Protein AF-A0A8H5Z9X3-F1 (afdb_monomer_lite)

pLDDT: mean 95.93, std 5.24, range [32.66, 98.94]

InterPro domains:
  IPR001279 Metallo-beta-lactamase [PF00753] (761-923)
  IPR001279 Metallo-beta-lactamase [SM00849] (762-923)
  IPR006076 FAD dependent oxidoreductase [PF01266] (6-377)
  IPR006222 GCVT, N-terminal domain [PF01571] (438-727)
  IPR017782 Hydroxyacylglutathione hydrolase [MF_01374] (752-1001)
  IPR017782 Hydroxyacylglutathione hydrolase [TIGR03413] (762-1000)
  IPR027266 Aminomethyltransferase superfamily [G3DSA:3.30.1360.120] (432-711)
  IPR032282 Hydroxyacylglutathione hydrolase, C-terminal domain [PF16123] (924-1000)
  IPR032503 FAD dependent oxidoreductase, central domain [PF16350] (381-436)
  IPR035680 Hydroxyacylglutathione hydrolase, MBL domain [cd07723] (763-923)
  IPR036188 FAD/NAD(P)-binding domain superfamily [G3DSA:3.50.50.60] (7-397)
  IPR036188 FAD/NAD(P)-binding domain superfamily [SSF51905] (6-427)
  IPR036866 Ribonuclease Z/Hydroxyacylglutathione hydrolase-like [G3DSA:3.60.15.10] (757-1001)
  IPR036866 Ribonuclease Z/Hydroxyacylglutathione hydrolase-like [SSF56281] (758-1000)

Secondary structure (DSSP, 8-state):
-PPPPPEEEE--SHHHHHHHHHHHHTT---EEEE-SS-TT---SGGGT---EE----SSHHHHHHHHHHHHHHHH--BTTB-SEE---EEEEESSHHHHHHHHHHHHHHHHHT---EEE-HHHHHHH-TTS-TTT--EEEEETT-EEE-HHHHHHHHHHHHHHTT-EEESS--EEEEEEETTEEEEEEETTEEEE-SEEEE--GGGHHHHHHTTT-----EEEEEEEEEESPPTT-TT-GGGGS-GGGS--SPEEEEGGGTEEEEEETTEEEEEE--SPPEE--GGGG-SPPS---SSS-TTEEPP-HHHHHHHHHHHHHH-GGGGG--EEEEEEEEEEE-TTS--EEEE-SSSBTEEEEES--GGGHHHHHHHHHHHHHHSS-SS--GGGBGGGS-GGGGSHHHHHHHHHHHHHTTTS---TTPPPSSS--SB--TTHHHHHHTTEEEEEETTEEEEEEEGGGHHHHTT--GGGPPPP--TTTTTT--THHHHHHHHHHHS-EEEE-TTSEEEEEESTTHHHHHHHHBSS---SPSSBEEEEEEE-TTS-EEEEEEEEEEETTEEEEEES-HHHHHHHHHHHHHHHHH-GGG--EEEE-STT-EEEEEESTTHHHHHHTT--S--STTTS-TTBEEEEEETTEEEEEE---SSSSSEEEEEE-HHHHHHHHHHHHHHHGGGT-EE--HHHHHHHHHHTT---BTTTB-TT--HHHHT-GGG--TT--S--TTHHHHHHHTTS--SS---------S--SSSB--EEEE-TTT-EEEEE----HHHHHHHHHHHHHTS--EEEEEEESSS-HHHHTTHHHHHHH----EEE-TTSTT--B-PPTT-EEEETTEEEEEEE-TTSSTT-EEEEEEETTEEEEEEETSEETTEE---SS--HHHHHIIIIIIGGGS-TTPEEEESB--HHHHHHHHHHH---HHHHHHHHHHHH-S--TTTSBHHHHHHH-GGG-TT-HHHHHHHT--SHHHHHHHHHHHHTT-

Organism: Cochliobolus sativus (NCBI:txid45130)

Sequence (1001 aa):
MATSQRVVIIGAGIVGTNLADELVSRGWKDITVVEQGPLSMPGGSTSHAPGLVFQTNPSKTMTLLAKYTVEKLSALEKDGQNCFNQLGGLEVATTPERLEELKRKHGYAQSWGIEARLITPEECLEKYPLLNKDIVLGGLHIPSDGLALAARATQILIENTRNAGVKYLEHTLVTGIEQANGQVTGVTTNNGSIPADIVVSCAGFWGVEIGAMIGLKVPLLPLGHQYAKTTPVPGLENREVNRKINAMNAEYPILRHQDQDLYYREHGEQFGIGYYGHRPMPVKASELGVTPKHVDEKSMPSRLDFTPEDFEPAWQATKELLPALRQTEIVDGFNGIFSFTPDGGSVVGQAPNLDNFWVAEAVWVTHSAGVARAVAETLTEGRSTVDISECELTRFEEVQLSPEYVSETSQQNFVEIYDIIHPLAPKESPRNLRVSPFYARQKEQGAFFLEIGGWERPHWYEANAGLVQTLPDEWKPVDRDAWSSKFYSPIAAAEAWKTRNAVALYDMTTFHRFEVSGPGAVHLLQRLITSDVSAQPGSIVHTLLVNAHGGVLSDLFVSRIEEDLFQVGANTATDLAYLIREGRRQEKHTPGKWVQVRDITGSTCCLGLWGPRARDVIQTISSDDFSNKGLPYMGVKKTSIAGIPVTMFRKSFVGEYGWEIQTTPDFGLRLWDLLWQAGRPHGLIAAGRAAFNGLRIEKGIRASGSDMNSEHNPWEAGVTYAIQLDKKAEYVGKSALERLSKKAAPRRLKCLTVDDGEGTGNNYAYLVSDDKTKEAVIIDPANPSEVLPVLKEQTTTGGLKLTKIINTHHHDDHAGGNTEILEAFNVPVIGGRDCKKVSTTPGHNDTFNLGSINVKALHTPCHTQDSICFYFEDGNDRAVFTGDTLFIGGCGRFFEGTPEQMYKALNETLAALPDDTKVFPGHEYTKGNVKFAKTVLNNDAIKKLDTFSQENKETQGKFTIGDEKQHNVFMRVTDPELQKVTGKTAPVDVMGALRALKDKS

Radius of gyration: 35.78 Å; chains: 1; bounding box: 81×103×80 Å

Structure (mmCIF, N/CA/C/O backbone):
data_AF-A0A8H5Z9X3-F1
#
_entry.id   AF-A0A8H5Z9X3-F1
#
loop_
_atom_site.group_PDB
_atom_site.id
_atom_site.type_symbol
_atom_site.label_atom_id
_atom_site.label_alt_id
_atom_site.label_comp_id
_atom_site.label_asym_id
_atom_site.label_entity_id
_atom_site.label_seq_id
_atom_site.pdbx_PDB_ins_code
_atom_site.Cartn_x
_atom_site.Cartn_y
_atom_site.Cartn_z
_atom_site.occupancy
_atom_site.B_iso_or_equiv
_atom_site.auth_seq_id
_atom_site.auth_comp_id
_atom_site.auth_asym_id
_atom_site.auth_atom_id
_atom_site.pdbx_PDB_model_num
ATOM 1 N N . MET A 1 1 ? 33.233 15.283 15.443 1.00 32.66 1 MET A N 1
ATOM 2 C CA . MET A 1 1 ? 32.044 15.970 15.986 1.00 32.66 1 MET A CA 1
ATOM 3 C C . MET A 1 1 ? 31.398 16.697 14.824 1.00 32.66 1 MET A C 1
ATOM 5 O O . MET A 1 1 ? 32.105 17.457 14.175 1.00 32.66 1 MET A O 1
ATOM 9 N N . ALA A 1 2 ? 30.142 16.399 14.487 1.00 38.84 2 ALA A N 1
ATOM 10 C CA . ALA A 1 2 ? 29.437 17.163 13.461 1.00 38.84 2 ALA A CA 1
ATOM 11 C C . ALA A 1 2 ? 29.266 18.604 13.965 1.00 38.84 2 ALA A C 1
ATOM 13 O O . ALA A 1 2 ? 28.856 18.815 15.106 1.00 38.84 2 ALA A O 1
ATOM 14 N N . THR A 1 3 ? 29.644 19.588 13.154 1.00 51.59 3 THR A N 1
ATOM 15 C CA . THR A 1 3 ? 29.280 20.992 13.376 1.00 51.59 3 THR A CA 1
ATOM 16 C C . THR A 1 3 ? 27.757 21.079 13.465 1.00 51.59 3 THR A C 1
ATOM 18 O O . THR A 1 3 ? 27.086 20.617 12.544 1.00 51.59 3 THR A O 1
ATOM 21 N N . SER A 1 4 ? 27.217 21.610 14.569 1.00 65.56 4 SER A N 1
ATOM 22 C CA . SER A 1 4 ? 25.768 21.794 14.748 1.00 65.56 4 SER A CA 1
ATOM 23 C C . SER A 1 4 ? 25.219 22.615 13.579 1.00 65.56 4 SER A C 1
ATOM 25 O O . SER A 1 4 ? 25.654 23.748 13.391 1.00 65.56 4 SER A O 1
ATOM 27 N N . GLN A 1 5 ? 24.320 22.035 12.782 1.00 87.56 5 GLN A N 1
ATOM 28 C CA . GLN A 1 5 ? 23.638 22.743 11.696 1.00 87.56 5 GLN A CA 1
ATOM 29 C C . GLN A 1 5 ? 22.507 23.600 12.271 1.00 87.56 5 GLN A C 1
ATOM 31 O O . GLN A 1 5 ? 21.857 23.185 13.232 1.00 87.56 5 GLN A O 1
ATOM 36 N N . ARG A 1 6 ? 22.278 24.782 11.691 1.00 96.81 6 ARG A N 1
ATOM 37 C CA . ARG A 1 6 ? 21.157 25.665 12.044 1.00 96.81 6 ARG A CA 1
ATOM 38 C C . ARG A 1 6 ? 19.886 25.134 11.400 1.00 96.81 6 ARG A C 1
ATOM 40 O O . ARG A 1 6 ? 19.798 25.092 10.172 1.00 96.81 6 ARG A O 1
ATOM 47 N N . VAL A 1 7 ? 18.904 24.754 12.207 1.00 98.56 7 VAL A N 1
ATOM 48 C CA . VAL A 1 7 ? 17.618 24.237 11.727 1.00 98.56 7 VAL A CA 1
ATOM 49 C C . VAL A 1 7 ? 16.517 25.247 11.991 1.00 98.56 7 VAL A C 1
ATOM 51 O O . VAL A 1 7 ? 16.356 25.707 13.122 1.00 98.56 7 VAL A O 1
ATOM 54 N N . VAL A 1 8 ? 15.716 25.542 10.969 1.00 98.88 8 VAL A N 1
ATOM 55 C CA . VAL A 1 8 ? 14.435 26.234 11.141 1.00 98.88 8 VAL A CA 1
ATOM 56 C C . VAL A 1 8 ? 13.289 25.259 10.884 1.00 98.88 8 VAL A C 1
ATOM 58 O O . VAL A 1 8 ? 13.231 24.628 9.832 1.00 98.88 8 VAL A O 1
ATOM 61 N N . ILE A 1 9 ? 12.373 25.138 11.842 1.00 98.94 9 ILE A N 1
ATOM 62 C CA . ILE A 1 9 ? 11.128 24.374 11.706 1.00 98.94 9 ILE A CA 1
ATOM 63 C C . ILE A 1 9 ? 9.981 25.373 11.555 1.00 98.94 9 ILE A C 1
ATOM 65 O O . ILE A 1 9 ? 9.813 26.251 12.402 1.00 98.94 9 ILE A O 1
ATOM 69 N N . ILE A 1 10 ? 9.198 25.247 10.485 1.00 98.88 10 ILE A N 1
ATOM 70 C CA . ILE A 1 10 ? 8.050 26.118 10.210 1.00 98.88 10 ILE A CA 1
ATOM 71 C C . ILE A 1 10 ? 6.782 25.428 10.714 1.00 98.88 10 ILE A C 1
ATOM 73 O O . ILE A 1 10 ? 6.369 24.419 10.149 1.00 98.88 10 ILE A O 1
ATOM 77 N N . GLY A 1 11 ? 6.170 25.977 11.762 1.00 98.56 11 GLY A N 1
ATOM 78 C CA . GLY A 1 11 ? 4.960 25.467 12.407 1.00 98.56 11 GLY A CA 1
ATOM 79 C C . GLY A 1 11 ? 5.233 24.820 13.768 1.00 98.56 11 GLY A C 1
ATOM 80 O O . GLY A 1 11 ? 6.035 23.893 13.885 1.00 98.56 11 GLY A O 1
ATOM 81 N N . ALA A 1 12 ? 4.511 25.269 14.797 1.00 98.44 12 ALA A N 1
ATOM 82 C CA . ALA A 1 12 ? 4.548 24.735 16.162 1.00 98.44 12 ALA A CA 1
ATOM 83 C C . ALA A 1 12 ? 3.333 23.838 16.480 1.00 98.44 12 ALA A C 1
ATOM 85 O O . ALA A 1 12 ? 2.914 23.712 17.631 1.00 98.44 12 ALA A O 1
ATOM 86 N N . GLY A 1 13 ? 2.759 23.198 15.456 1.00 98.38 13 GLY A N 1
ATOM 87 C CA . GLY A 1 13 ? 1.800 22.105 15.630 1.00 98.38 13 GLY A CA 1
ATOM 88 C C . GLY A 1 13 ? 2.463 20.831 16.168 1.00 98.38 13 GLY A C 1
ATOM 89 O O . GLY A 1 13 ? 3.679 20.771 16.359 1.00 98.38 13 GLY A O 1
ATOM 90 N N . ILE A 1 14 ? 1.669 19.773 16.363 1.00 98.69 14 ILE A N 1
ATOM 91 C CA . ILE A 1 14 ? 2.146 18.528 16.991 1.00 98.69 14 ILE A CA 1
ATOM 92 C C . ILE A 1 14 ? 3.348 17.895 16.269 1.00 98.69 14 ILE A C 1
ATOM 94 O O . ILE A 1 14 ? 4.215 17.320 16.925 1.00 98.69 14 ILE A O 1
ATOM 98 N N . VAL A 1 15 ? 3.435 18.017 14.938 1.00 98.88 15 VAL A N 1
ATOM 99 C CA . VAL A 1 15 ? 4.562 17.498 14.142 1.00 98.88 15 VAL A CA 1
ATOM 100 C C . VAL A 1 15 ? 5.831 18.303 14.407 1.00 98.88 15 VAL A C 1
ATOM 102 O O . VAL A 1 15 ? 6.854 17.723 14.763 1.00 98.88 15 VAL A O 1
ATOM 105 N N . GLY A 1 16 ? 5.767 19.633 14.283 1.00 98.81 16 GLY A N 1
ATOM 106 C CA . GLY A 1 16 ? 6.929 20.511 14.429 1.00 98.81 16 GLY A CA 1
ATOM 107 C C . GLY A 1 16 ? 7.543 20.462 15.826 1.00 98.81 16 GLY A C 1
ATOM 108 O O . GLY A 1 16 ? 8.763 20.366 15.959 1.00 98.81 16 GLY A O 1
ATOM 109 N N . THR A 1 17 ? 6.714 20.424 16.873 1.00 98.81 17 THR A N 1
ATOM 110 C CA . THR A 1 17 ? 7.211 20.317 18.254 1.00 98.81 17 THR A CA 1
ATOM 111 C C . THR A 1 17 ? 7.774 18.936 18.567 1.00 98.81 17 THR A C 1
ATOM 113 O O . THR A 1 17 ? 8.778 18.842 19.269 1.00 98.81 17 THR A O 1
ATOM 116 N N . ASN A 1 18 ? 7.188 17.861 18.021 1.00 98.88 18 ASN A N 1
ATOM 117 C CA . ASN A 1 18 ? 7.799 16.535 18.126 1.00 98.88 18 ASN A CA 1
ATOM 118 C C . ASN A 1 18 ? 9.132 16.477 17.377 1.00 98.88 18 ASN A C 1
ATOM 120 O O . ASN A 1 18 ? 10.075 15.903 17.902 1.00 98.88 18 ASN A O 1
ATOM 124 N N . LEU A 1 19 ? 9.241 17.077 16.190 1.00 98.88 19 LEU A N 1
ATOM 125 C CA . LEU A 1 19 ? 10.487 17.081 15.424 1.00 98.88 19 LEU A CA 1
ATOM 126 C C . LEU A 1 19 ? 11.603 17.821 16.167 1.00 98.88 19 LEU A C 1
ATOM 128 O O . LEU A 1 19 ? 12.722 17.317 16.239 1.00 98.88 19 LEU A O 1
ATOM 132 N N . ALA A 1 20 ? 11.300 18.984 16.752 1.00 98.81 20 ALA A N 1
ATOM 133 C CA . ALA A 1 20 ? 12.252 19.706 17.591 1.00 98.81 20 ALA A CA 1
ATOM 134 C C . ALA A 1 20 ? 12.761 18.823 18.745 1.00 98.81 20 ALA A C 1
ATOM 136 O O . ALA A 1 20 ? 13.965 18.744 18.977 1.00 98.81 20 ALA A O 1
ATOM 137 N N . ASP A 1 21 ? 11.858 18.114 19.422 1.00 98.75 21 ASP A N 1
ATOM 138 C CA . ASP A 1 21 ? 12.179 17.204 20.524 1.00 98.75 21 ASP A CA 1
ATOM 139 C C . ASP A 1 21 ? 13.018 15.991 20.082 1.00 98.75 21 ASP A C 1
ATOM 141 O O . ASP A 1 21 ? 14.046 15.683 20.687 1.00 98.75 21 ASP A O 1
ATOM 145 N N . GLU A 1 22 ? 12.664 15.358 18.963 1.00 98.69 22 GLU A N 1
ATOM 146 C CA . GLU A 1 22 ? 13.421 14.237 18.397 1.00 98.69 22 GLU A CA 1
ATOM 147 C C . GLU A 1 22 ? 14.841 14.645 17.975 1.00 98.69 22 GLU A C 1
ATOM 149 O O . GLU A 1 22 ? 15.787 13.880 18.185 1.00 98.69 22 GLU A O 1
ATOM 154 N N . LEU A 1 23 ? 15.017 15.851 17.425 1.00 98.50 23 LEU A N 1
ATOM 155 C CA . LEU A 1 23 ? 16.331 16.406 17.084 1.00 98.50 23 LEU A CA 1
ATOM 156 C C . LEU A 1 23 ? 17.154 16.731 18.340 1.00 98.50 23 LEU A C 1
ATOM 158 O O . LEU A 1 23 ? 18.337 16.383 18.405 1.00 98.50 23 LEU A O 1
ATOM 162 N N . VAL A 1 24 ? 16.531 17.334 19.360 1.00 98.12 24 VAL A N 1
ATOM 163 C CA . VAL A 1 24 ? 17.166 17.607 20.662 1.00 98.12 24 VAL A CA 1
ATOM 164 C C . VAL A 1 24 ? 17.653 16.316 21.312 1.00 98.12 24 VAL A C 1
ATOM 166 O O . VAL A 1 24 ? 18.805 16.248 21.748 1.00 98.12 24 VAL A O 1
ATOM 169 N N . SER A 1 25 ? 16.825 15.268 21.325 1.00 97.12 25 SER A N 1
ATOM 170 C CA . SER A 1 25 ? 17.188 13.960 21.893 1.00 97.12 25 SER A CA 1
ATOM 171 C C . SER A 1 25 ? 18.390 13.311 21.187 1.00 97.12 25 SER A C 1
ATOM 173 O O . SER A 1 25 ? 19.129 12.535 21.792 1.00 97.12 25 SER A O 1
ATOM 175 N N . ARG A 1 26 ? 18.646 13.697 19.929 1.00 96.62 26 ARG A N 1
ATOM 176 C CA . ARG A 1 26 ? 19.788 13.269 19.102 1.00 96.62 26 ARG A CA 1
ATOM 177 C C . ARG A 1 26 ? 20.962 14.251 19.131 1.00 96.62 26 ARG A C 1
ATOM 179 O O . ARG A 1 26 ? 21.917 14.120 18.366 1.00 96.62 26 ARG A O 1
ATOM 186 N N . GLY A 1 27 ? 20.926 15.222 20.040 1.00 96.00 27 GLY A N 1
ATOM 187 C CA . GLY A 1 27 ? 22.034 16.126 20.332 1.00 96.00 27 GLY A CA 1
ATOM 188 C C . GLY A 1 27 ? 22.136 17.351 19.424 1.00 96.00 27 GLY A C 1
ATOM 189 O O . GLY A 1 27 ? 23.121 18.085 19.539 1.00 96.00 27 GLY A O 1
ATOM 190 N N . TRP A 1 28 ? 21.156 17.601 18.550 1.00 95.81 28 TRP A N 1
ATOM 191 C CA . TRP A 1 28 ? 21.085 18.841 17.774 1.00 95.81 28 TRP A CA 1
ATOM 192 C C . TRP A 1 28 ? 20.524 19.964 18.649 1.00 95.81 28 TRP A C 1
ATOM 194 O O . TRP A 1 28 ? 19.542 19.769 19.359 1.00 95.81 28 TRP A O 1
ATOM 204 N N . LYS A 1 29 ? 21.175 21.134 18.643 1.00 88.88 29 LYS A N 1
ATOM 205 C CA . LYS A 1 29 ? 20.888 22.211 19.613 1.00 88.88 29 LYS A CA 1
ATOM 206 C C . LYS A 1 29 ? 20.534 23.556 18.986 1.00 88.88 29 LYS A C 1
ATOM 208 O O . LYS A 1 29 ? 19.895 24.368 19.644 1.00 88.88 29 LYS A O 1
ATOM 213 N N . ASP A 1 30 ? 20.951 23.810 17.747 1.00 96.75 30 ASP A N 1
ATOM 214 C CA . ASP A 1 30 ? 20.700 25.088 17.071 1.00 96.75 30 ASP A CA 1
ATOM 215 C C . ASP A 1 30 ? 19.415 25.015 16.237 1.00 96.75 30 ASP A C 1
ATOM 217 O O . ASP A 1 30 ? 19.442 24.855 15.018 1.00 96.75 30 ASP A O 1
ATOM 221 N N . ILE A 1 31 ? 18.278 25.040 16.936 1.00 98.69 31 ILE A N 1
ATOM 222 C CA . ILE A 1 31 ? 16.944 24.873 16.351 1.00 98.69 31 ILE A CA 1
ATOM 223 C C . ILE A 1 31 ? 16.104 26.111 16.670 1.00 98.69 31 ILE A C 1
ATOM 225 O O . ILE A 1 31 ? 16.019 26.541 17.823 1.00 98.69 31 ILE A O 1
ATOM 229 N N . THR A 1 32 ? 15.462 26.666 15.645 1.00 98.81 32 THR A N 1
ATOM 230 C CA . THR A 1 32 ? 14.459 27.728 15.769 1.00 98.81 32 THR A CA 1
ATOM 231 C C . THR A 1 32 ? 13.131 27.243 15.196 1.00 98.81 32 THR A C 1
ATOM 233 O O . THR A 1 32 ? 13.053 26.890 14.025 1.00 98.81 32 THR A O 1
ATOM 236 N N . VAL A 1 33 ? 12.080 27.234 16.008 1.00 98.88 33 VAL A N 1
ATOM 237 C CA . VAL A 1 33 ? 10.707 26.961 15.574 1.00 98.88 33 VAL A CA 1
ATOM 238 C C . VAL A 1 33 ? 9.989 28.293 15.384 1.00 98.88 33 VAL A C 1
ATOM 240 O O . VAL A 1 33 ? 9.988 29.128 16.291 1.00 98.88 33 VAL A O 1
ATOM 243 N N . VAL A 1 34 ? 9.385 28.499 14.216 1.00 98.50 34 VAL A N 1
ATOM 244 C CA . VAL A 1 34 ? 8.602 29.701 13.896 1.00 98.50 34 VAL A CA 1
ATOM 245 C C . VAL A 1 34 ? 7.124 29.353 13.769 1.00 98.50 34 VAL A C 1
ATOM 247 O O . VAL A 1 34 ? 6.775 28.333 13.181 1.00 98.50 34 VAL A O 1
ATOM 250 N N . GLU A 1 35 ? 6.259 30.190 14.329 1.00 98.12 35 GLU A N 1
ATOM 251 C CA . GLU A 1 35 ? 4.807 30.012 14.332 1.00 98.12 35 GLU A CA 1
ATOM 252 C C . GLU A 1 35 ? 4.118 31.355 14.067 1.00 98.12 35 GLU A C 1
ATOM 254 O O . GLU A 1 35 ? 4.473 32.373 14.664 1.00 98.12 35 GLU A O 1
ATOM 259 N N . GLN A 1 36 ? 3.127 31.363 13.173 1.00 97.06 36 GLN A N 1
ATOM 260 C CA . GLN A 1 36 ? 2.347 32.560 12.855 1.00 97.06 36 GLN A CA 1
ATOM 261 C C . GLN A 1 36 ? 1.311 32.889 13.943 1.00 97.06 36 GLN A C 1
ATOM 263 O O . GLN A 1 36 ? 0.995 34.062 14.152 1.00 97.06 36 GLN A O 1
ATOM 268 N N . GLY A 1 37 ? 0.794 31.879 14.645 1.00 96.69 37 GLY A N 1
ATOM 269 C CA . GLY A 1 37 ? -0.101 32.037 15.790 1.00 96.69 37 GLY A CA 1
ATOM 270 C C . GLY A 1 37 ? 0.624 32.283 17.124 1.00 96.69 37 GLY A C 1
ATOM 271 O O . GLY A 1 37 ? 1.858 32.337 17.172 1.00 96.69 37 GLY A O 1
ATOM 272 N N . PRO A 1 38 ? -0.133 32.447 18.224 1.00 96.44 38 PRO A N 1
ATOM 273 C CA . PRO A 1 38 ? 0.417 32.437 19.577 1.00 96.44 38 PRO A CA 1
ATOM 274 C C . PRO A 1 38 ? 0.795 31.009 20.001 1.00 96.44 38 PRO A C 1
ATOM 276 O O . PRO A 1 38 ? 0.072 30.058 19.714 1.00 96.44 38 PRO A O 1
ATOM 279 N N . LEU A 1 39 ? 1.886 30.822 20.747 1.00 95.38 39 LEU A N 1
ATOM 280 C CA . LEU A 1 39 ? 2.340 29.471 21.132 1.00 95.38 39 LEU A CA 1
ATOM 281 C C . LEU A 1 39 ? 1.412 28.778 22.125 1.00 95.38 39 LEU A C 1
ATOM 283 O O . LEU A 1 39 ? 1.382 27.550 22.160 1.00 95.38 39 LEU A O 1
ATOM 287 N N . SER A 1 40 ? 0.654 29.536 22.918 1.00 92.50 40 SER A N 1
ATOM 288 C CA . SER A 1 40 ? -0.349 28.978 23.832 1.00 92.50 40 SER A CA 1
ATOM 289 C C . SER A 1 40 ? -1.476 28.257 23.085 1.00 92.50 40 SER A C 1
ATOM 291 O O . SER A 1 40 ? -2.026 27.284 23.600 1.00 92.50 40 SER A O 1
ATOM 293 N N . MET A 1 41 ? -1.800 28.704 21.867 1.00 94.06 41 MET A N 1
ATOM 294 C CA . MET A 1 41 ? -2.785 28.086 20.983 1.00 94.06 41 MET A CA 1
ATOM 295 C C . MET A 1 41 ? -2.492 28.460 19.517 1.00 94.06 41 MET A C 1
ATOM 297 O O . MET A 1 41 ? -3.070 29.419 19.009 1.00 94.06 41 MET A O 1
ATOM 301 N N . PRO A 1 42 ? -1.622 27.706 18.814 1.00 94.62 42 PRO A N 1
ATOM 302 C CA . PRO A 1 42 ? -1.165 28.073 17.468 1.00 94.62 42 PRO A CA 1
ATOM 303 C C . PRO A 1 42 ? -2.280 28.259 16.428 1.00 94.62 42 PRO A C 1
ATOM 305 O O . PRO A 1 42 ? -2.130 29.038 15.494 1.00 94.62 42 PRO A O 1
ATOM 308 N N . GLY A 1 43 ? -3.412 27.564 16.583 1.00 95.38 43 GLY A N 1
ATOM 309 C CA . GLY A 1 43 ? -4.610 27.769 15.762 1.00 95.38 43 GLY A CA 1
ATOM 310 C C . GLY A 1 43 ? -4.698 26.907 14.498 1.00 95.38 43 GLY A C 1
ATOM 311 O O . GLY A 1 43 ? -5.712 26.956 13.799 1.00 95.38 43 GLY A O 1
ATOM 312 N N . GLY A 1 44 ? -3.685 26.078 14.221 1.00 97.19 44 GLY A N 1
ATOM 313 C CA . GLY A 1 44 ? -3.745 25.008 13.216 1.00 97.19 44 GLY A CA 1
ATOM 314 C C . GLY A 1 44 ? -4.564 23.792 13.676 1.00 97.19 44 GLY A C 1
ATOM 315 O O . GLY A 1 44 ? -5.096 23.772 14.785 1.00 97.19 44 GLY A O 1
ATOM 316 N N . SER A 1 45 ? -4.629 22.734 12.858 1.00 97.94 45 SER A N 1
ATOM 317 C CA . SER A 1 45 ? -5.508 21.572 13.104 1.00 97.94 45 SER A CA 1
ATOM 318 C C . SER A 1 45 ? -5.261 20.857 14.439 1.00 97.94 45 SER A C 1
ATOM 320 O O . SER A 1 45 ? -6.186 20.339 15.060 1.00 97.94 45 SER A O 1
ATOM 322 N N . THR A 1 46 ? -4.021 20.876 14.946 1.00 97.75 46 THR A N 1
ATOM 323 C CA . THR A 1 46 ? -3.693 20.351 16.285 1.00 97.75 46 THR A CA 1
ATOM 324 C C . THR A 1 46 ? -4.540 20.992 17.392 1.00 97.75 46 THR A C 1
ATOM 326 O O . THR A 1 46 ? -4.881 20.312 18.356 1.00 97.75 46 THR A O 1
ATOM 329 N N . SER A 1 47 ? -4.906 22.272 17.260 1.00 96.19 47 SER A N 1
ATOM 330 C CA . SER A 1 47 ? -5.661 23.026 18.269 1.00 96.19 47 SER A CA 1
ATOM 331 C C . SER A 1 47 ? -7.144 22.639 18.360 1.00 96.19 47 SER A C 1
ATOM 333 O O . SER A 1 47 ? -7.800 23.012 19.330 1.00 96.19 47 SER A O 1
ATOM 335 N N . HIS A 1 48 ? -7.683 21.887 17.394 1.00 95.69 48 HIS A N 1
ATOM 336 C CA . HIS A 1 48 ? -9.075 21.417 17.418 1.00 95.69 48 HIS A CA 1
ATOM 337 C C . HIS A 1 48 ? -9.229 19.892 17.334 1.00 95.69 48 HIS A C 1
ATOM 339 O O . HIS A 1 48 ? -10.347 19.389 17.416 1.00 95.69 48 HIS A O 1
ATOM 345 N N . ALA A 1 49 ? -8.133 19.146 17.163 1.00 95.06 49 ALA A N 1
ATOM 346 C CA . ALA A 1 49 ? -8.187 17.701 16.984 1.00 95.06 49 ALA A CA 1
ATOM 347 C C . ALA A 1 49 ? -8.796 16.992 18.218 1.00 95.06 49 ALA A C 1
ATOM 349 O O . ALA A 1 49 ? -8.315 17.193 19.336 1.00 95.06 49 ALA A O 1
ATOM 350 N N . PRO A 1 50 ? -9.791 16.101 18.040 1.00 94.81 50 PRO A N 1
ATOM 351 C CA . PRO A 1 50 ? -10.427 15.389 19.154 1.00 94.81 50 PRO A CA 1
ATOM 352 C C . PRO A 1 50 ? -9.546 14.292 19.773 1.00 94.81 50 PRO A C 1
ATOM 354 O O . PRO A 1 50 ? -9.843 13.808 20.871 1.00 94.81 50 PRO A O 1
ATOM 357 N N . GLY A 1 51 ? -8.460 13.925 19.084 1.00 95.44 51 GLY A N 1
ATOM 358 C CA . GLY A 1 51 ? -7.374 13.109 19.621 1.00 95.44 51 GLY A CA 1
ATOM 359 C C . GLY A 1 51 ? -7.517 11.601 19.437 1.00 95.44 51 GLY A C 1
ATOM 360 O O . GLY A 1 51 ? -6.741 10.878 20.042 1.00 95.44 51 GLY A O 1
ATOM 361 N N . LEU A 1 52 ? -8.466 11.097 18.643 1.00 98.44 52 LEU A N 1
ATOM 362 C CA . LEU A 1 52 ? -8.616 9.650 18.448 1.00 98.44 52 LEU A CA 1
ATOM 363 C C . LEU A 1 52 ? -7.375 9.055 17.764 1.00 98.44 52 LEU A C 1
ATOM 365 O O . LEU A 1 52 ? -6.952 9.519 16.703 1.00 98.44 52 LEU A O 1
ATOM 369 N N . VAL A 1 53 ? -6.809 8.010 18.364 1.00 98.75 53 VAL A N 1
ATOM 370 C CA . VAL A 1 53 ? -5.663 7.265 17.836 1.00 98.75 53 VAL A CA 1
ATOM 371 C C . VAL A 1 53 ? -6.058 5.801 17.709 1.00 98.75 53 VAL A C 1
ATOM 373 O O . VAL A 1 53 ? -6.100 5.085 18.705 1.00 98.75 53 VAL A O 1
ATOM 376 N N . PHE A 1 54 ? -6.329 5.386 16.470 1.00 98.62 54 PHE A N 1
ATOM 377 C CA . PHE A 1 54 ? -6.445 3.982 16.082 1.00 98.62 54 PHE A CA 1
ATOM 378 C C . PHE A 1 54 ? -5.159 3.555 15.374 1.00 98.62 54 PHE A C 1
ATOM 380 O O . PHE A 1 54 ? -4.824 4.120 14.331 1.00 98.62 54 PHE A O 1
ATOM 387 N N . GLN A 1 55 ? -4.423 2.597 15.939 1.00 98.56 55 GLN A N 1
ATOM 388 C CA . GLN A 1 55 ? -3.107 2.192 15.424 1.00 98.56 55 GLN A CA 1
ATOM 389 C C . GLN A 1 55 ? -3.186 1.265 14.204 1.00 98.56 55 GLN A C 1
ATOM 391 O O . GLN A 1 55 ? -2.291 1.273 13.353 1.00 98.56 55 GLN A O 1
ATOM 396 N N . THR A 1 56 ? -4.229 0.439 14.119 1.00 97.81 56 THR A N 1
ATOM 397 C CA . THR A 1 56 ? -4.367 -0.568 13.060 1.00 97.81 56 THR A CA 1
ATOM 398 C C . THR A 1 56 ? -4.571 0.096 11.699 1.00 97.81 56 THR A C 1
ATOM 400 O O . THR A 1 56 ? -5.501 0.878 11.503 1.00 97.81 56 THR A O 1
ATOM 403 N N . ASN A 1 57 ? -3.702 -0.235 10.744 1.00 97.88 57 ASN A N 1
ATOM 404 C CA . ASN A 1 57 ? -3.702 0.298 9.387 1.00 97.88 57 ASN A CA 1
ATOM 405 C C . ASN A 1 57 ? -3.243 -0.801 8.402 1.00 97.88 57 ASN A C 1
ATOM 407 O O . ASN A 1 57 ? -2.432 -1.651 8.786 1.00 97.88 57 ASN A O 1
ATOM 411 N N . PRO A 1 58 ? -3.728 -0.822 7.144 1.00 97.06 58 PRO A N 1
ATOM 412 C CA . PRO A 1 58 ? -3.171 -1.709 6.119 1.00 97.06 58 PRO A CA 1
ATOM 413 C C . PRO A 1 58 ? -1.671 -1.466 5.870 1.00 97.06 58 PRO A C 1
ATOM 415 O O . PRO A 1 58 ? -0.938 -2.421 5.618 1.00 97.06 58 PRO A O 1
ATOM 418 N N . SER A 1 59 ? -1.197 -0.221 5.989 1.00 97.94 59 SER A N 1
ATOM 419 C CA . SER A 1 59 ? 0.225 0.118 5.896 1.00 97.94 59 SER A CA 1
ATOM 420 C C . SER A 1 59 ? 0.959 -0.223 7.191 1.00 97.94 59 SER A C 1
ATOM 422 O O . SER A 1 59 ? 0.696 0.349 8.256 1.00 97.94 59 SER A O 1
ATOM 424 N N . LYS A 1 60 ? 1.963 -1.102 7.078 1.00 97.81 60 LYS A N 1
ATOM 425 C CA . LYS A 1 60 ? 2.905 -1.401 8.165 1.00 97.81 60 LYS A CA 1
ATOM 426 C C . LYS A 1 60 ? 3.559 -0.126 8.694 1.00 97.81 60 LYS A C 1
ATOM 428 O O . LYS A 1 60 ? 3.653 0.050 9.908 1.00 97.81 60 LYS A O 1
ATOM 433 N N . THR A 1 61 ? 4.005 0.752 7.794 1.00 98.19 61 THR A N 1
ATOM 434 C CA . THR A 1 61 ? 4.651 2.019 8.147 1.00 98.19 61 THR A CA 1
ATOM 435 C C . THR A 1 61 ? 3.732 2.833 9.037 1.00 98.19 61 THR A C 1
ATOM 437 O O . THR A 1 61 ? 4.104 3.141 10.168 1.00 98.19 61 THR A O 1
ATOM 440 N N . MET A 1 62 ? 2.504 3.100 8.593 1.00 98.44 62 MET A N 1
ATOM 441 C CA . MET A 1 62 ? 1.570 3.930 9.352 1.00 98.44 62 MET A CA 1
ATOM 442 C C . MET A 1 62 ? 1.242 3.323 10.723 1.00 98.44 62 MET A C 1
ATOM 444 O O . MET A 1 62 ? 1.259 4.049 11.719 1.00 98.44 62 MET A O 1
ATOM 448 N N . THR A 1 63 ? 1.078 1.998 10.827 1.00 98.56 63 THR A N 1
ATOM 449 C CA . THR A 1 63 ? 0.895 1.330 12.127 1.00 98.56 63 THR A CA 1
ATOM 450 C C . THR A 1 63 ? 2.101 1.487 13.054 1.00 98.56 63 THR A C 1
ATOM 452 O O . THR A 1 63 ? 1.925 1.775 14.239 1.00 98.56 63 THR A O 1
ATOM 455 N N . LEU A 1 64 ? 3.335 1.364 12.556 1.00 98.50 64 LEU A N 1
ATOM 456 C CA . LEU A 1 64 ? 4.532 1.554 13.386 1.00 98.50 64 LEU A CA 1
ATOM 457 C C . LEU A 1 64 ? 4.718 3.016 13.826 1.00 98.50 64 LEU A C 1
ATOM 459 O O . LEU A 1 64 ? 5.139 3.265 14.960 1.00 98.50 64 LEU A O 1
ATOM 463 N N . LEU A 1 65 ? 4.370 3.983 12.971 1.00 98.75 65 LEU A N 1
ATOM 464 C CA . LEU A 1 65 ? 4.367 5.405 13.332 1.00 98.75 65 LEU A CA 1
ATOM 465 C C . LEU A 1 65 ? 3.290 5.714 14.387 1.00 98.75 65 LEU A C 1
ATOM 467 O O . LEU A 1 65 ? 3.540 6.497 15.309 1.00 98.75 65 LEU A O 1
ATOM 471 N N . ALA A 1 66 ? 2.119 5.077 14.287 1.00 98.81 66 ALA A N 1
ATOM 472 C CA . ALA A 1 66 ? 1.048 5.204 15.271 1.00 98.81 66 ALA A CA 1
ATOM 473 C C . ALA A 1 66 ? 1.434 4.606 16.624 1.00 98.81 66 ALA A C 1
ATOM 475 O O . ALA A 1 66 ? 1.305 5.265 17.655 1.00 98.81 66 ALA A O 1
ATOM 476 N N . LYS A 1 67 ? 2.007 3.400 16.610 1.00 98.62 67 LYS A N 1
ATOM 477 C CA . LYS A 1 67 ? 2.507 2.717 17.805 1.00 98.62 67 LYS A CA 1
ATOM 478 C C . LYS A 1 67 ? 3.524 3.564 18.565 1.00 98.62 67 LYS A C 1
ATOM 480 O O . LYS A 1 67 ? 3.407 3.730 19.776 1.00 98.62 67 LYS A O 1
ATOM 485 N N . TYR A 1 68 ? 4.483 4.162 17.854 1.00 98.75 68 TYR A N 1
ATOM 486 C CA . TYR A 1 68 ? 5.444 5.065 18.488 1.00 98.75 68 TYR A CA 1
ATOM 487 C C . TYR A 1 68 ? 4.787 6.335 19.042 1.00 98.75 68 TYR A C 1
ATOM 489 O O . TYR A 1 68 ? 5.206 6.858 20.072 1.00 98.75 68 TYR A O 1
ATOM 497 N N . THR A 1 69 ? 3.735 6.832 18.393 1.00 98.88 69 THR A N 1
ATOM 498 C CA . THR A 1 69 ? 2.990 7.987 18.903 1.00 98.88 69 THR A CA 1
ATOM 499 C C . THR A 1 69 ? 2.268 7.665 20.209 1.00 98.88 69 THR A C 1
ATOM 501 O O . THR A 1 69 ? 2.361 8.454 21.148 1.00 98.88 69 THR A O 1
ATOM 504 N N . VAL A 1 70 ? 1.636 6.494 20.319 1.00 98.69 70 VAL A N 1
ATOM 505 C CA . VAL A 1 70 ? 1.047 6.016 21.582 1.00 98.69 70 VAL A CA 1
ATOM 506 C C . VAL A 1 70 ? 2.110 5.886 22.673 1.00 98.69 70 VAL A C 1
ATOM 508 O O . VAL A 1 70 ? 1.908 6.394 23.776 1.00 98.69 70 VAL A O 1
ATOM 511 N N . GLU A 1 71 ? 3.259 5.277 22.362 1.00 98.50 71 GLU A N 1
ATOM 512 C CA . GLU A 1 71 ? 4.388 5.130 23.291 1.00 98.50 71 GLU A CA 1
ATOM 513 C C . GLU A 1 71 ? 4.870 6.494 23.804 1.00 98.50 71 GLU A C 1
ATOM 515 O O . GLU A 1 71 ? 4.922 6.734 25.012 1.00 98.50 71 GLU A O 1
ATOM 520 N N . LYS A 1 72 ? 5.165 7.423 22.887 1.00 98.56 72 LYS A N 1
ATOM 521 C CA . LYS A 1 72 ? 5.713 8.735 23.231 1.00 98.56 72 LYS A CA 1
ATOM 522 C C . LYS A 1 72 ? 4.728 9.583 24.030 1.00 98.56 72 LYS A C 1
ATOM 524 O O . LYS A 1 72 ? 5.115 10.187 25.026 1.00 98.56 72 LYS A O 1
ATOM 529 N N . LEU A 1 73 ? 3.460 9.639 23.622 1.00 98.31 73 LEU A N 1
ATOM 530 C CA . LEU A 1 73 ? 2.458 10.451 24.320 1.00 98.31 73 LEU A CA 1
ATOM 531 C C . LEU A 1 73 ? 2.090 9.870 25.691 1.00 98.31 73 LEU A C 1
ATOM 533 O O . LEU A 1 73 ? 1.825 10.635 26.620 1.00 98.31 73 LEU A O 1
ATOM 537 N N . SER A 1 74 ? 2.130 8.543 25.838 1.00 97.06 74 SER A N 1
ATOM 538 C CA . SER A 1 74 ? 1.980 7.874 27.135 1.00 97.06 74 SER A CA 1
ATOM 539 C C . SER A 1 74 ? 3.145 8.175 28.080 1.00 97.06 74 SER A C 1
ATOM 541 O O . SER A 1 74 ? 2.924 8.306 29.282 1.00 97.06 74 SER A O 1
ATOM 543 N N . ALA A 1 75 ? 4.364 8.319 27.549 1.00 97.06 75 ALA A N 1
ATOM 544 C CA . ALA A 1 75 ? 5.564 8.648 28.323 1.00 97.06 75 ALA A CA 1
ATOM 545 C C . ALA A 1 75 ? 5.720 10.153 28.620 1.00 97.06 75 ALA A C 1
ATOM 547 O O . ALA A 1 75 ? 6.471 10.536 29.518 1.00 97.06 75 ALA A O 1
ATOM 548 N N . LEU A 1 76 ? 5.034 11.022 27.869 1.00 95.81 76 LEU A N 1
ATOM 549 C CA . LEU A 1 76 ? 5.110 12.472 28.033 1.00 95.81 76 LEU A CA 1
ATOM 550 C C . LEU A 1 76 ? 4.237 12.934 29.208 1.00 95.81 76 LEU A C 1
ATOM 552 O O . LEU A 1 76 ? 3.064 13.275 29.036 1.00 95.81 76 LEU A O 1
ATOM 556 N N . GLU A 1 77 ? 4.824 12.945 30.403 1.00 91.88 77 GLU A N 1
ATOM 557 C CA . GLU A 1 77 ? 4.154 13.259 31.666 1.00 91.88 77 GLU A CA 1
ATOM 558 C C . GLU A 1 77 ? 4.588 14.602 32.263 1.00 91.88 77 GLU A C 1
ATOM 560 O O . GLU A 1 77 ? 5.767 14.958 32.272 1.00 91.88 77 GLU A O 1
ATOM 565 N N . LYS A 1 78 ? 3.614 15.339 32.805 1.00 91.56 78 LYS A N 1
ATOM 566 C CA . LYS A 1 78 ? 3.843 16.506 33.659 1.00 91.56 78 LYS A CA 1
ATOM 567 C C . LYS A 1 78 ? 2.748 16.597 34.720 1.00 91.56 78 LYS A C 1
ATOM 569 O O . LYS A 1 78 ? 1.588 16.315 34.426 1.00 91.56 78 LYS A O 1
ATOM 574 N N . ASP A 1 79 ? 3.106 16.992 35.939 1.00 89.44 79 ASP A N 1
ATOM 575 C CA . ASP A 1 79 ? 2.176 17.158 37.067 1.00 89.44 79 ASP A CA 1
ATOM 576 C C . ASP A 1 79 ? 1.329 15.898 37.366 1.00 89.44 79 ASP A C 1
ATOM 578 O O . ASP A 1 79 ? 0.150 15.994 37.700 1.00 89.44 79 ASP A O 1
ATOM 582 N N . GLY A 1 80 ? 1.917 14.702 37.216 1.00 85.31 80 GLY A N 1
ATOM 583 C CA . GLY A 1 80 ? 1.236 13.422 37.466 1.00 85.31 80 GLY A CA 1
ATOM 584 C C . GLY A 1 80 ? 0.281 12.970 36.355 1.00 85.31 80 GLY A C 1
ATOM 585 O O . GLY A 1 80 ? -0.508 12.048 36.563 1.00 85.31 80 GLY A O 1
ATOM 586 N N . GLN A 1 81 ? 0.288 13.637 35.195 1.00 87.00 81 GLN A N 1
ATOM 587 C CA . GLN A 1 81 ? -0.623 13.358 34.085 1.00 87.00 81 GLN A CA 1
ATOM 588 C C . GLN A 1 81 ? 0.119 13.319 32.743 1.00 87.00 81 GLN A C 1
ATOM 590 O O . GLN A 1 81 ? 0.731 14.311 32.320 1.00 87.00 81 GLN A O 1
ATOM 595 N N . ASN A 1 82 ? 0.001 12.187 32.044 1.00 92.50 82 ASN A N 1
ATOM 596 C CA . ASN A 1 82 ? 0.551 11.989 30.705 1.00 92.50 82 ASN A CA 1
ATOM 597 C C . ASN A 1 82 ? -0.309 12.636 29.597 1.00 92.50 82 ASN A C 1
ATOM 599 O O . ASN A 1 82 ? -1.282 13.350 29.865 1.00 92.50 82 ASN A O 1
ATOM 603 N N . CYS A 1 83 ? 0.080 12.436 28.335 1.00 96.31 83 CYS A N 1
ATOM 604 C CA . CYS A 1 83 ? -0.595 13.012 27.170 1.00 96.31 83 CYS A CA 1
ATOM 605 C C . CYS A 1 83 ? -1.409 11.995 26.358 1.00 96.31 83 CYS A C 1
ATOM 607 O O . CYS A 1 83 ? -1.794 12.302 25.226 1.00 96.31 83 CYS A O 1
ATOM 609 N N . PHE A 1 84 ? -1.694 10.817 26.918 1.00 97.19 84 PHE A N 1
ATOM 610 C CA . PHE A 1 84 ? -2.457 9.773 26.242 1.00 97.19 84 PHE A CA 1
ATOM 611 C C . PHE A 1 84 ? -3.385 9.036 27.210 1.00 97.19 84 PHE A C 1
ATOM 613 O O . PHE A 1 84 ? -2.931 8.395 28.156 1.00 97.19 84 PHE A O 1
ATOM 620 N N . ASN A 1 85 ? -4.691 9.104 26.957 1.00 96.69 85 ASN A N 1
ATOM 621 C CA . ASN A 1 85 ? -5.685 8.333 27.695 1.00 96.69 85 ASN A CA 1
ATOM 622 C C . ASN A 1 85 ? -5.951 7.010 26.961 1.00 96.69 85 ASN A C 1
ATOM 624 O O . ASN A 1 85 ? -6.674 6.990 25.963 1.00 96.69 85 ASN A O 1
ATOM 628 N N . GLN A 1 86 ? -5.331 5.926 27.427 1.00 96.75 86 GLN A N 1
ATOM 629 C CA . GLN A 1 86 ? -5.387 4.603 26.799 1.00 96.75 86 GLN A CA 1
ATOM 630 C C . GLN A 1 86 ? -6.666 3.849 27.197 1.00 96.75 86 GLN A C 1
ATOM 632 O O . GLN A 1 86 ? -6.657 2.979 28.065 1.00 96.75 86 GLN A O 1
ATOM 637 N N . LEU A 1 87 ? -7.779 4.225 26.573 1.00 96.50 87 LEU A N 1
ATOM 638 C CA . LEU A 1 87 ? -9.114 3.665 26.827 1.00 96.50 87 LEU A CA 1
ATOM 639 C C . LEU A 1 87 ? -9.388 2.373 26.044 1.00 96.50 87 LEU A C 1
ATOM 641 O O . LEU A 1 87 ? -10.393 1.703 26.273 1.00 96.50 87 LEU A O 1
ATOM 645 N N . GLY A 1 88 ? -8.515 2.044 25.095 1.00 98.44 88 GLY A N 1
ATOM 646 C CA . GLY A 1 88 ? -8.805 1.126 24.009 1.00 98.44 88 GLY A CA 1
ATOM 647 C C . GLY A 1 88 ? -9.592 1.799 22.882 1.00 98.44 88 GLY A C 1
ATOM 648 O O . GLY A 1 88 ? -10.126 2.904 23.015 1.00 98.44 88 GLY A O 1
ATOM 649 N N . GLY A 1 89 ? -9.660 1.108 21.751 1.00 98.75 89 GLY A N 1
ATOM 650 C CA . GLY A 1 89 ? -10.442 1.479 20.578 1.00 98.75 89 GLY A CA 1
ATOM 651 C C . GLY A 1 89 ? -11.385 0.352 20.193 1.00 98.75 89 GLY A C 1
ATOM 652 O O . GLY A 1 89 ? -11.032 -0.823 20.302 1.00 98.75 89 GLY A O 1
ATOM 653 N N . LEU A 1 90 ? -12.591 0.712 19.766 1.00 98.88 90 LEU A N 1
ATOM 654 C CA . LEU A 1 90 ? -13.618 -0.205 19.298 1.00 98.88 90 LEU A CA 1
ATOM 655 C C . LEU A 1 90 ? -14.096 0.230 17.909 1.00 98.88 90 LEU A C 1
ATOM 657 O O . LEU A 1 90 ? -14.687 1.296 17.749 1.00 98.88 90 LEU A O 1
ATOM 661 N N . GLU A 1 91 ? -13.859 -0.606 16.903 1.00 98.88 91 GLU A N 1
ATOM 662 C CA . GLU A 1 91 ? -14.507 -0.485 15.594 1.00 98.88 91 GLU A CA 1
ATOM 663 C C . GLU A 1 91 ? -15.687 -1.464 15.549 1.00 98.88 91 GLU A C 1
ATOM 665 O O . GLU A 1 91 ? -15.488 -2.655 15.787 1.00 98.88 91 GLU A O 1
ATOM 670 N N . VAL A 1 92 ? -16.906 -0.987 15.278 1.00 98.88 92 VAL A N 1
ATOM 671 C CA . VAL A 1 92 ? -18.109 -1.841 15.208 1.00 98.88 92 VAL A CA 1
ATOM 672 C C . VAL A 1 92 ? -18.528 -2.110 13.766 1.00 98.88 92 VAL A C 1
ATOM 674 O O . VAL A 1 92 ? -18.398 -1.244 12.899 1.00 98.88 92 VAL A O 1
ATOM 677 N N . ALA A 1 93 ? -19.065 -3.305 13.525 1.00 98.81 93 ALA A N 1
ATOM 678 C CA . ALA A 1 93 ? -19.696 -3.680 12.266 1.00 98.81 93 ALA A CA 1
ATOM 679 C C . ALA A 1 93 ? -21.221 -3.674 12.409 1.00 98.81 93 ALA A C 1
ATOM 681 O O . ALA A 1 93 ? -21.760 -4.270 13.341 1.00 98.81 93 ALA A O 1
ATOM 682 N N . THR A 1 94 ? -21.907 -3.037 11.461 1.00 98.69 94 THR A N 1
ATOM 683 C CA . THR A 1 94 ? -23.376 -3.083 11.325 1.00 98.69 94 THR A CA 1
ATOM 684 C C . THR A 1 94 ? -23.824 -3.765 10.031 1.00 98.69 94 THR A C 1
ATOM 686 O O . THR A 1 94 ? -25.010 -3.999 9.821 1.00 98.69 94 THR A O 1
ATOM 689 N N . THR A 1 95 ? -22.863 -4.141 9.184 1.00 98.31 95 THR A N 1
ATOM 690 C CA . THR A 1 95 ? -23.060 -4.927 7.962 1.00 98.31 95 THR A CA 1
ATOM 691 C C . THR A 1 95 ? -22.196 -6.196 7.990 1.00 98.31 95 THR A C 1
ATOM 693 O O . THR A 1 95 ? -21.112 -6.186 8.592 1.00 98.31 95 THR A O 1
ATOM 696 N N . PRO A 1 96 ? -22.633 -7.308 7.366 1.00 97.25 96 PRO A N 1
ATOM 697 C CA . PRO A 1 96 ? -21.809 -8.511 7.238 1.00 97.25 96 PRO A CA 1
ATOM 698 C C . PRO A 1 96 ? -20.466 -8.244 6.545 1.00 97.25 96 PRO A C 1
ATOM 700 O O . PRO A 1 96 ? -19.436 -8.770 6.959 1.00 97.25 96 PRO A O 1
ATOM 703 N N . GLU A 1 97 ? -20.450 -7.372 5.536 1.00 97.88 97 GLU A N 1
ATOM 704 C CA . GLU A 1 97 ? -19.248 -6.984 4.801 1.00 97.88 97 GLU A CA 1
ATOM 705 C C . GLU A 1 97 ? -18.233 -6.291 5.714 1.00 97.88 97 GLU A C 1
ATOM 707 O O . GLU A 1 97 ? -17.038 -6.593 5.659 1.00 97.88 97 GLU A O 1
ATOM 712 N N . ARG A 1 98 ? -18.695 -5.403 6.607 1.00 98.75 98 ARG A N 1
ATOM 713 C CA . ARG A 1 98 ? -17.819 -4.770 7.596 1.00 98.75 98 ARG A CA 1
ATOM 714 C C . ARG A 1 98 ? -17.278 -5.774 8.596 1.00 98.75 98 ARG A C 1
ATOM 716 O O . ARG A 1 98 ? -16.127 -5.647 8.994 1.00 98.75 98 ARG A O 1
ATOM 723 N N . LEU A 1 99 ? -18.053 -6.784 8.983 1.00 98.06 99 LEU A N 1
ATOM 724 C CA . LEU A 1 99 ? -17.555 -7.828 9.877 1.00 98.06 99 LEU A CA 1
ATOM 725 C C . LEU A 1 99 ? -16.392 -8.609 9.238 1.00 98.06 99 LEU A C 1
ATOM 727 O O . LEU A 1 99 ? -15.392 -8.867 9.910 1.00 98.06 99 LEU A O 1
ATOM 731 N N . GLU A 1 100 ? -16.466 -8.912 7.938 1.00 98.00 100 GLU A N 1
ATOM 732 C CA . GLU A 1 100 ? -15.335 -9.488 7.192 1.00 98.00 100 GLU A CA 1
ATOM 733 C C . GLU A 1 100 ? -14.144 -8.518 7.099 1.00 98.00 100 GLU A C 1
ATOM 735 O O . GLU A 1 100 ? -12.991 -8.929 7.260 1.00 98.00 100 GLU A O 1
ATOM 740 N N . GLU A 1 101 ? -14.395 -7.215 6.932 1.00 98.50 101 GLU A N 1
ATOM 741 C CA . GLU A 1 101 ? -13.331 -6.203 6.970 1.00 98.50 101 GLU A CA 1
ATOM 742 C C . GLU A 1 101 ? -12.605 -6.173 8.316 1.00 98.50 101 GLU A C 1
ATOM 744 O O . GLU A 1 101 ? -11.375 -6.096 8.367 1.00 98.50 101 GLU A O 1
ATOM 749 N N . LEU A 1 102 ? -13.346 -6.272 9.420 1.00 98.69 102 LEU A N 1
ATOM 750 C CA . LEU A 1 102 ? -12.763 -6.305 10.757 1.00 98.69 102 LEU A CA 1
ATOM 751 C C . LEU A 1 102 ? -11.882 -7.544 10.956 1.00 98.69 102 LEU A C 1
ATOM 753 O O . LEU A 1 102 ? -10.820 -7.433 11.572 1.00 98.69 102 LEU A O 1
ATOM 757 N N . LYS A 1 103 ? -12.241 -8.701 10.379 1.00 98.25 103 LYS A N 1
ATOM 758 C CA . LYS A 1 103 ? -11.369 -9.892 10.368 1.00 98.25 103 LYS A CA 1
ATOM 759 C C . LYS A 1 103 ? -10.072 -9.636 9.607 1.00 98.25 103 LYS A C 1
ATOM 761 O O . LYS A 1 103 ? -8.997 -10.018 10.072 1.00 98.25 103 LYS A O 1
ATOM 766 N N . ARG A 1 104 ? -10.139 -8.936 8.472 1.00 98.44 104 ARG A N 1
ATOM 767 C CA . ARG A 1 104 ? -8.936 -8.548 7.727 1.00 98.44 104 ARG A CA 1
ATOM 768 C C . ARG A 1 104 ? -8.064 -7.571 8.520 1.00 98.44 104 ARG A C 1
ATOM 770 O O . ARG A 1 104 ? -6.854 -7.774 8.610 1.00 98.44 104 ARG A O 1
ATOM 777 N N . LYS A 1 105 ? -8.668 -6.566 9.159 1.00 98.62 105 LYS A N 1
ATOM 778 C CA . LYS A 1 105 ? -7.967 -5.624 10.047 1.00 98.62 105 LYS A CA 1
ATOM 779 C C . LYS A 1 105 ? -7.340 -6.303 11.261 1.00 98.62 105 LYS A C 1
ATOM 781 O O . LYS A 1 105 ? -6.234 -5.935 11.650 1.00 98.62 105 LYS A O 1
ATOM 786 N N . HIS A 1 106 ? -7.985 -7.325 11.819 1.00 98.56 106 HIS A N 1
ATOM 787 C CA . HIS A 1 106 ? -7.381 -8.182 12.837 1.00 98.56 106 HIS A CA 1
ATOM 788 C C . HIS A 1 106 ? -6.108 -8.873 12.310 1.00 98.56 106 HIS A C 1
ATOM 790 O O . HIS A 1 106 ? -5.084 -8.872 12.993 1.00 98.56 106 HIS A O 1
ATOM 796 N N . GLY A 1 107 ? -6.116 -9.355 11.061 1.00 97.50 107 GLY A N 1
ATOM 797 C CA . GLY A 1 107 ? -4.913 -9.865 10.391 1.00 97.50 107 GLY A CA 1
ATOM 798 C C . GLY A 1 107 ? -3.798 -8.818 10.245 1.00 97.50 107 GLY A C 1
ATOM 799 O O . GLY A 1 107 ? -2.622 -9.136 10.450 1.00 97.50 107 GLY A O 1
ATOM 800 N N . TYR A 1 108 ? -4.141 -7.556 9.957 1.00 98.19 108 TYR A N 1
ATOM 801 C CA . TYR A 1 108 ? -3.166 -6.455 9.936 1.00 98.19 108 TYR A CA 1
ATOM 802 C C . TYR A 1 108 ? -2.567 -6.213 11.323 1.00 98.19 108 TYR A C 1
ATOM 804 O O . TYR A 1 108 ? -1.347 -6.176 11.466 1.00 98.19 108 TYR A O 1
ATOM 812 N N . ALA A 1 109 ? -3.409 -6.116 12.355 1.00 97.44 109 ALA A N 1
ATOM 813 C CA . ALA A 1 109 ? -2.963 -5.927 13.732 1.00 97.44 109 ALA A CA 1
ATOM 814 C C . ALA A 1 109 ? -1.975 -7.030 14.155 1.00 97.44 109 ALA A C 1
ATOM 816 O O . ALA A 1 109 ? -0.882 -6.729 14.641 1.00 97.44 109 ALA A O 1
ATOM 817 N N . GLN A 1 110 ? -2.295 -8.295 13.859 1.00 96.19 110 GLN A N 1
ATOM 818 C CA . GLN A 1 110 ? -1.408 -9.427 14.123 1.00 96.19 110 GLN A CA 1
ATOM 819 C C . GLN A 1 110 ? -0.086 -9.331 13.341 1.00 96.19 110 GLN A C 1
ATOM 821 O O . GLN A 1 110 ? 0.981 -9.538 13.920 1.00 96.19 110 GLN A O 1
ATOM 826 N N . SER A 1 111 ? -0.136 -8.963 12.057 1.00 97.00 111 SER A N 1
ATOM 827 C CA . SER A 1 111 ? 1.056 -8.803 11.207 1.00 97.00 111 SER A CA 1
ATOM 828 C C . SER A 1 111 ? 2.012 -7.723 11.726 1.00 97.00 111 SER A C 1
ATOM 830 O O . SER A 1 111 ? 3.232 -7.878 11.646 1.00 97.00 111 SER A O 1
ATOM 832 N N . TRP A 1 112 ? 1.474 -6.636 12.287 1.00 97.19 112 TRP A N 1
ATOM 833 C CA . TRP A 1 112 ? 2.246 -5.471 12.735 1.00 97.19 112 TRP A CA 1
ATOM 834 C C . TRP A 1 112 ? 2.525 -5.450 14.245 1.00 97.19 112 TRP A C 1
ATOM 836 O O . TRP A 1 112 ? 3.163 -4.522 14.750 1.00 97.19 112 TRP A O 1
ATOM 846 N N . GLY A 1 113 ? 2.101 -6.483 14.980 1.00 96.62 113 GLY A N 1
ATOM 847 C CA . GLY A 1 113 ? 2.349 -6.602 16.416 1.00 96.62 113 GLY A CA 1
ATOM 848 C C . GLY A 1 113 ? 1.552 -5.597 17.252 1.00 96.62 113 GLY A C 1
ATOM 849 O O . GLY A 1 113 ? 2.118 -4.962 18.154 1.00 96.62 113 GLY A O 1
ATOM 850 N N . ILE A 1 114 ? 0.268 -5.441 16.923 1.00 98.00 114 ILE A N 1
ATOM 851 C CA . ILE A 1 114 ? -0.759 -4.755 17.712 1.00 98.00 114 ILE A CA 1
ATOM 852 C C . ILE A 1 114 ? -1.697 -5.818 18.288 1.00 98.00 114 ILE A C 1
ATOM 854 O O . ILE A 1 114 ? -2.224 -6.652 17.554 1.00 98.00 114 ILE A O 1
ATOM 858 N N . GLU A 1 115 ? -1.903 -5.800 19.605 1.00 97.62 115 GLU A N 1
ATOM 859 C CA . GLU A 1 115 ? -2.901 -6.661 20.238 1.00 97.62 115 GLU A CA 1
ATOM 860 C C . GLU A 1 115 ? -4.303 -6.188 19.841 1.00 97.62 115 GLU A C 1
ATOM 862 O O . GLU A 1 115 ? -4.667 -5.035 20.075 1.00 97.62 115 GLU A O 1
ATOM 867 N N . ALA A 1 116 ? -5.093 -7.084 19.257 1.00 97.75 116 ALA A N 1
ATOM 868 C CA . ALA A 1 116 ? -6.477 -6.827 18.905 1.00 97.75 116 ALA A CA 1
ATOM 869 C C . ALA A 1 116 ? -7.311 -8.095 19.102 1.00 97.75 116 ALA A C 1
ATOM 871 O O . ALA A 1 116 ? -6.790 -9.207 19.026 1.00 97.75 116 ALA A O 1
ATOM 872 N N . ARG A 1 117 ? -8.609 -7.931 19.356 1.00 97.81 117 ARG A N 1
ATOM 873 C CA . ARG A 1 117 ? -9.565 -9.037 19.469 1.00 97.81 117 ARG A CA 1
ATOM 874 C C . ARG A 1 117 ? -10.806 -8.746 18.646 1.00 97.81 117 ARG A C 1
ATOM 876 O O . ARG A 1 117 ? -11.388 -7.671 18.779 1.00 97.81 117 ARG A O 1
ATOM 883 N N . LEU A 1 118 ? -11.209 -9.716 17.832 1.00 98.25 118 LEU A N 1
ATOM 884 C CA . LEU A 1 118 ? -12.574 -9.778 17.322 1.00 98.25 118 LEU A CA 1
ATOM 885 C C . LEU A 1 118 ? -13.486 -10.155 18.486 1.00 98.25 118 LEU A C 1
ATOM 887 O O . LEU A 1 118 ? -13.169 -11.092 19.217 1.00 98.25 118 LEU A O 1
ATOM 891 N N . ILE A 1 119 ? -14.570 -9.412 18.666 1.00 98.06 119 ILE A N 1
ATOM 892 C CA . ILE A 1 119 ? -15.483 -9.573 19.796 1.00 98.06 119 ILE A CA 1
ATOM 893 C C . ILE A 1 119 ? -16.936 -9.666 19.328 1.00 98.06 119 ILE A C 1
ATOM 895 O O . ILE A 1 119 ? -17.302 -9.104 18.287 1.00 98.06 119 ILE A O 1
ATOM 899 N N . THR A 1 120 ? -17.752 -10.401 20.084 1.00 97.19 120 THR A N 1
ATOM 900 C CA . THR A 1 120 ? -19.174 -10.617 19.773 1.00 97.19 120 THR A CA 1
ATOM 901 C C . THR A 1 120 ? -20.007 -9.352 20.031 1.00 97.19 120 THR A C 1
ATOM 903 O O . THR A 1 120 ? -19.538 -8.429 20.704 1.00 97.19 120 THR A O 1
ATOM 906 N N . PRO A 1 121 ? -21.258 -9.274 19.534 1.00 96.81 121 PRO A N 1
ATOM 907 C CA . PRO A 1 121 ? -22.182 -8.197 19.897 1.00 96.81 121 PRO A CA 1
ATOM 908 C C . PRO A 1 121 ? -22.334 -7.995 21.411 1.00 96.81 121 PRO A C 1
ATOM 910 O O . PRO A 1 121 ? -22.347 -6.861 21.888 1.00 96.81 121 PRO A O 1
ATOM 913 N N . GLU A 1 122 ? -22.408 -9.080 22.184 1.00 97.75 122 GLU A N 1
ATOM 914 C CA . GLU A 1 122 ? -22.539 -9.039 23.644 1.00 97.75 122 GLU A CA 1
ATOM 915 C C . GLU A 1 122 ? -21.299 -8.432 24.303 1.00 97.75 122 GLU A C 1
ATOM 917 O O . GLU A 1 122 ? -21.421 -7.570 25.171 1.00 97.75 122 GLU A O 1
ATOM 922 N N . GLU A 1 123 ? -20.106 -8.824 23.856 1.00 97.94 123 GLU A N 1
ATOM 923 C CA . GLU A 1 123 ? -18.845 -8.257 24.341 1.00 97.94 123 GLU A CA 1
ATOM 924 C C . GLU A 1 123 ? -18.685 -6.781 23.932 1.00 97.94 123 GLU A C 1
ATOM 926 O O . GLU A 1 123 ? -18.150 -5.978 24.702 1.00 97.94 123 GLU A O 1
ATOM 931 N N . CYS A 1 124 ? -19.171 -6.388 22.745 1.00 98.50 124 CYS A N 1
ATOM 932 C CA . CYS A 1 124 ? -19.252 -4.980 22.345 1.00 98.50 124 CYS A CA 1
ATOM 933 C C . CYS A 1 124 ? -20.116 -4.178 23.325 1.00 98.50 124 CYS A C 1
ATOM 935 O O . CYS A 1 124 ? -19.707 -3.098 23.744 1.00 98.50 124 CYS A O 1
ATOM 937 N N . LEU A 1 125 ? -21.282 -4.703 23.710 1.00 97.75 125 LEU A N 1
ATOM 938 C CA . LEU A 1 125 ? -22.201 -4.057 24.653 1.00 97.75 125 LEU A CA 1
ATOM 939 C C . LEU A 1 125 ? -21.647 -4.016 26.079 1.00 97.75 125 LEU A C 1
ATOM 941 O O . LEU A 1 125 ? -21.842 -3.024 26.773 1.00 97.75 125 LEU A O 1
ATOM 945 N N . GLU A 1 126 ? -20.930 -5.053 26.518 1.00 97.56 126 GLU A N 1
ATOM 946 C CA . GLU A 1 126 ? -20.240 -5.043 27.813 1.00 97.56 126 GLU A CA 1
ATOM 947 C C . GLU A 1 126 ? -19.212 -3.905 27.875 1.00 97.56 126 GLU A C 1
ATOM 949 O O . GLU A 1 126 ? -19.129 -3.179 28.867 1.00 97.56 126 GLU A O 1
ATOM 954 N N . LYS A 1 127 ? -18.451 -3.713 26.791 1.00 97.38 127 LYS A N 1
ATOM 955 C CA . LYS A 1 127 ? -17.443 -2.648 26.683 1.00 97.38 127 LYS A CA 1
ATOM 956 C C . LYS A 1 127 ? -18.036 -1.268 26.449 1.00 97.38 127 LYS A C 1
ATOM 958 O O . LYS A 1 127 ? -17.453 -0.276 26.881 1.00 97.38 127 LYS A O 1
ATOM 963 N N . TYR A 1 128 ? -19.149 -1.204 25.730 1.00 98.19 128 TYR A N 1
ATOM 964 C CA . TYR A 1 128 ? -19.788 0.034 25.315 1.00 98.19 128 TYR A CA 1
ATOM 965 C C . TYR A 1 128 ? -21.314 -0.065 25.499 1.00 98.19 128 TYR A C 1
ATOM 967 O O . TYR A 1 128 ? -22.054 -0.251 24.528 1.00 98.19 128 TYR A O 1
ATOM 975 N N . PRO A 1 129 ? -21.817 0.103 26.739 1.00 96.69 129 PRO A N 1
ATOM 976 C CA . PRO A 1 129 ? -23.224 -0.151 27.079 1.00 96.69 129 PRO A CA 1
ATOM 977 C C . PRO A 1 129 ? -24.248 0.743 26.371 1.00 96.69 129 PRO A C 1
ATOM 979 O O . PRO A 1 129 ? -25.441 0.452 26.397 1.00 96.69 129 PRO A O 1
ATOM 982 N N . LEU A 1 130 ? -23.801 1.842 25.757 1.00 97.00 130 LEU A N 1
ATOM 983 C CA . LEU A 1 130 ? -24.662 2.766 25.016 1.00 97.00 130 LEU A CA 1
ATOM 984 C C . LEU A 1 130 ? -24.974 2.301 23.587 1.00 97.00 130 LEU A C 1
ATOM 986 O O . LEU A 1 130 ? -25.814 2.924 22.938 1.00 97.00 130 LEU A O 1
ATOM 990 N N . LEU A 1 131 ? -24.302 1.259 23.083 1.00 98.44 131 LEU A N 1
ATOM 991 C CA . LEU A 1 131 ? -24.543 0.734 21.741 1.00 98.44 131 LEU A CA 1
ATOM 992 C C . LEU A 1 131 ? -25.958 0.163 21.608 1.00 98.44 131 LEU A C 1
ATOM 994 O O . LEU A 1 131 ? -26.504 -0.475 22.509 1.00 98.44 131 LEU A O 1
ATOM 998 N N . ASN A 1 132 ? -26.538 0.339 20.428 1.00 97.56 132 ASN A N 1
ATOM 999 C CA . ASN A 1 132 ? -27.767 -0.326 20.048 1.00 97.56 132 ASN A CA 1
ATOM 1000 C C . ASN A 1 132 ? -27.492 -1.801 19.720 1.00 97.56 132 ASN A C 1
ATOM 1002 O O . ASN A 1 132 ? -26.946 -2.136 18.668 1.00 97.56 132 ASN A O 1
ATOM 1006 N N . LYS A 1 133 ? -27.923 -2.682 20.624 1.00 93.19 133 LYS A N 1
ATOM 1007 C CA . LYS A 1 133 ? -27.762 -4.136 20.510 1.00 93.19 133 LYS A CA 1
ATOM 1008 C C . LYS A 1 133 ? -28.394 -4.754 19.259 1.00 93.19 133 LYS A C 1
ATOM 1010 O O . LYS A 1 133 ? -27.994 -5.843 18.873 1.00 93.19 133 LYS A O 1
ATOM 1015 N N . ASP A 1 134 ? -29.385 -4.094 18.658 1.00 96.12 134 ASP A N 1
ATOM 1016 C CA . ASP A 1 134 ? -30.173 -4.682 17.571 1.00 96.12 134 ASP A CA 1
ATOM 1017 C C . ASP A 1 134 ? -29.482 -4.542 16.201 1.00 96.12 134 ASP A C 1
ATOM 1019 O O . ASP A 1 134 ? -29.899 -5.193 15.246 1.00 96.12 134 ASP A O 1
ATOM 1023 N N . ILE A 1 135 ? -28.437 -3.707 16.088 1.00 97.12 135 ILE A N 1
ATOM 1024 C CA . ILE A 1 135 ? -27.757 -3.424 14.808 1.00 97.12 135 ILE A CA 1
ATOM 1025 C C . ILE A 1 135 ? -26.268 -3.792 14.787 1.00 97.12 135 ILE A C 1
ATOM 1027 O O . ILE A 1 135 ? -25.679 -3.883 13.714 1.00 97.12 135 ILE A O 1
ATOM 1031 N N . VAL A 1 136 ? -25.636 -3.984 15.949 1.00 98.19 136 VAL A N 1
ATOM 1032 C CA . VAL A 1 136 ? -24.208 -4.325 16.032 1.00 98.19 136 VAL A CA 1
ATOM 1033 C C . VAL A 1 136 ? -24.025 -5.827 15.824 1.00 98.19 136 VAL A C 1
ATOM 1035 O O . VAL A 1 136 ? -24.533 -6.632 16.597 1.00 98.19 136 VAL A O 1
ATOM 1038 N N . LEU A 1 137 ? -23.255 -6.201 14.803 1.00 97.62 137 LEU A N 1
ATOM 1039 C CA . LEU A 1 137 ? -22.974 -7.597 14.438 1.00 97.62 137 LEU A CA 1
ATOM 1040 C C . LEU A 1 137 ? -21.687 -8.143 15.077 1.00 97.62 137 LEU A C 1
ATOM 1042 O O . LEU A 1 137 ? -21.464 -9.351 15.100 1.00 97.62 137 LEU A O 1
ATOM 1046 N N . GLY A 1 138 ? -20.841 -7.258 15.601 1.00 98.25 138 GLY A N 1
ATOM 1047 C CA . GLY A 1 138 ? -19.569 -7.575 16.246 1.00 98.25 138 GLY A CA 1
ATOM 1048 C C . GLY A 1 138 ? -18.623 -6.378 16.202 1.00 98.25 138 GLY A C 1
ATOM 1049 O O . GLY A 1 138 ? -18.995 -5.295 15.734 1.00 98.25 138 GLY A O 1
ATOM 1050 N N . GLY A 1 139 ? -17.395 -6.557 16.681 1.00 98.69 139 GLY A N 1
ATOM 1051 C CA . GLY A 1 139 ? -16.406 -5.482 16.681 1.00 98.69 139 GLY A CA 1
ATOM 1052 C C . GLY A 1 139 ? -14.957 -5.947 16.709 1.00 98.69 139 GLY A C 1
ATOM 1053 O O . GLY A 1 139 ? -14.655 -7.114 16.949 1.00 98.69 139 GLY A O 1
ATOM 1054 N N . LEU A 1 140 ? -14.053 -5.000 16.469 1.00 98.88 140 LEU A N 1
ATOM 1055 C CA . LEU A 1 140 ? -12.612 -5.141 16.637 1.00 98.88 140 LEU A CA 1
ATOM 1056 C C . LEU A 1 140 ? -12.177 -4.232 17.783 1.00 98.88 140 LEU A C 1
ATOM 1058 O O . LEU A 1 140 ? -12.257 -3.008 17.679 1.00 98.88 140 LEU A O 1
ATOM 1062 N N . HIS A 1 141 ? -11.718 -4.839 18.872 1.00 98.81 141 HIS A N 1
ATOM 1063 C CA . HIS A 1 141 ? -11.259 -4.130 20.058 1.00 98.81 141 HIS A CA 1
ATOM 1064 C C . HIS A 1 141 ? -9.732 -4.141 20.158 1.00 98.81 141 HIS A C 1
ATOM 1066 O O . HIS A 1 141 ? -9.114 -5.208 20.157 1.00 98.81 141 HIS A O 1
ATOM 1072 N N . ILE A 1 142 ? -9.135 -2.958 20.297 1.00 98.75 142 ILE A N 1
ATOM 1073 C CA . ILE A 1 142 ? -7.686 -2.730 20.345 1.00 98.75 142 ILE A CA 1
ATOM 1074 C C . ILE A 1 142 ? -7.356 -2.040 21.679 1.00 98.75 142 ILE A C 1
ATOM 1076 O O . ILE A 1 142 ? -7.547 -0.831 21.801 1.00 98.75 142 ILE A O 1
ATOM 1080 N N . PRO A 1 143 ? -6.877 -2.765 22.708 1.00 98.56 143 PRO A N 1
ATOM 1081 C CA . PRO A 1 143 ? -6.695 -2.203 24.053 1.00 98.56 143 PRO A CA 1
ATOM 1082 C C . PRO A 1 143 ? -5.669 -1.066 24.155 1.00 98.56 143 PRO A C 1
ATOM 1084 O O . PRO A 1 143 ? -5.689 -0.303 25.118 1.00 98.56 143 PRO A O 1
ATOM 1087 N N . SER A 1 144 ? -4.733 -0.971 23.208 1.00 98.44 144 SER A N 1
ATOM 1088 C CA . SER A 1 144 ? -3.680 0.052 23.215 1.00 98.44 144 SER A CA 1
ATOM 1089 C C . SER A 1 144 ? -4.065 1.365 22.537 1.00 98.44 144 SER A C 1
ATOM 1091 O O . SER A 1 144 ? -3.322 2.338 22.648 1.00 98.44 144 SER A O 1
ATOM 1093 N N . ASP A 1 145 ? -5.216 1.413 21.869 1.00 98.75 145 ASP A N 1
ATOM 1094 C CA . ASP A 1 145 ? -5.749 2.637 21.274 1.00 98.75 145 ASP A CA 1
ATOM 1095 C C . ASP A 1 145 ? -6.311 3.591 22.345 1.00 98.75 145 ASP A C 1
ATOM 1097 O O . ASP A 1 145 ? -6.437 3.249 23.526 1.00 98.75 145 ASP A O 1
ATOM 1101 N N . GLY A 1 146 ? -6.630 4.825 21.951 1.00 98.38 146 GLY A N 1
ATOM 1102 C CA . GLY A 1 146 ? -7.137 5.813 22.899 1.00 98.38 146 GLY A CA 1
ATOM 1103 C C . GLY A 1 146 ? -7.093 7.256 22.414 1.00 98.38 146 GLY A C 1
ATOM 1104 O O . GLY A 1 146 ? -7.136 7.544 21.217 1.00 98.38 146 GLY A O 1
ATOM 1105 N N . LEU A 1 147 ? -7.029 8.185 23.367 1.00 98.44 147 LEU A N 1
ATOM 1106 C CA . LEU A 1 147 ? -7.117 9.620 23.113 1.00 98.44 147 LEU A CA 1
ATOM 1107 C C . LEU A 1 147 ? -5.792 10.337 23.378 1.00 98.44 147 LEU A C 1
ATOM 1109 O O . LEU A 1 147 ? -5.348 10.461 24.518 1.00 98.44 147 LEU A O 1
ATOM 1113 N N . ALA A 1 148 ? -5.212 10.910 22.330 1.00 97.69 148 ALA A N 1
ATOM 1114 C CA . ALA A 1 148 ? -4.104 11.847 22.407 1.00 97.69 148 ALA A CA 1
ATOM 1115 C C . ALA A 1 148 ? -4.566 13.229 22.892 1.00 97.69 148 ALA A C 1
ATOM 1117 O O . ALA A 1 148 ? -5.452 13.859 22.312 1.00 97.69 148 ALA A O 1
ATOM 1118 N N . LEU A 1 149 ? -3.891 13.766 23.908 1.00 96.06 149 LEU A N 1
ATOM 1119 C CA . LEU A 1 149 ? -4.059 15.145 24.363 1.00 96.06 149 LEU A CA 1
ATOM 1120 C C . LEU A 1 149 ? -3.127 16.068 23.561 1.00 96.06 149 LEU A C 1
ATOM 1122 O O . LEU A 1 149 ? -2.199 16.656 24.112 1.00 96.06 149 LEU A O 1
ATOM 1126 N N . ALA A 1 150 ? -3.356 16.181 22.249 1.00 95.12 150 ALA A N 1
ATOM 1127 C CA . ALA A 1 150 ? -2.403 16.786 21.310 1.00 95.12 150 ALA A CA 1
ATOM 1128 C C . ALA A 1 150 ? -1.974 18.218 21.690 1.00 95.12 150 ALA A C 1
ATOM 1130 O O . ALA A 1 150 ? -0.780 18.497 21.759 1.00 95.12 150 ALA A O 1
ATOM 1131 N N . ALA A 1 151 ? -2.919 19.105 22.024 1.00 93.75 151 ALA A N 1
ATOM 1132 C CA . ALA A 1 151 ? -2.596 20.471 22.444 1.00 93.75 151 ALA A CA 1
ATOM 1133 C C . ALA A 1 151 ? -1.740 20.511 23.728 1.00 93.75 151 ALA A C 1
ATOM 1135 O O . ALA A 1 151 ? -0.791 21.289 23.811 1.00 93.75 151 ALA A O 1
ATOM 1136 N N . ARG A 1 152 ? -2.019 19.634 24.706 1.00 94.38 152 ARG A N 1
ATOM 1137 C CA . ARG A 1 152 ? -1.208 19.495 25.930 1.00 94.38 152 ARG A CA 1
ATOM 1138 C C . ARG A 1 152 ? 0.195 18.986 25.604 1.00 94.38 152 ARG A C 1
ATOM 1140 O O . ARG A 1 152 ? 1.166 19.548 26.104 1.00 94.38 152 ARG A O 1
ATOM 1147 N N . ALA A 1 153 ? 0.297 17.961 24.759 1.00 97.00 153 ALA A N 1
ATOM 1148 C CA . ALA A 1 153 ? 1.574 17.406 24.328 1.00 97.00 153 ALA A CA 1
ATOM 1149 C C . ALA A 1 153 ? 2.444 18.477 23.662 1.00 97.00 153 ALA A C 1
ATOM 1151 O O . ALA A 1 153 ? 3.606 18.627 24.022 1.00 97.00 153 ALA A O 1
ATOM 1152 N N . THR A 1 154 ? 1.866 19.283 22.766 1.00 97.19 154 THR A N 1
ATOM 1153 C CA . THR A 1 154 ? 2.538 20.433 22.149 1.00 97.19 154 THR A CA 1
ATOM 1154 C C . THR A 1 154 ? 3.096 21.398 23.200 1.00 97.19 154 THR A C 1
ATOM 1156 O O . THR A 1 154 ? 4.271 21.742 23.118 1.00 97.19 154 THR A O 1
ATOM 1159 N N . GLN A 1 155 ? 2.323 21.782 24.224 1.00 96.62 155 GLN A N 1
ATOM 1160 C CA . GLN A 1 155 ? 2.818 22.687 25.275 1.00 96.62 155 GLN A CA 1
ATOM 1161 C C . GLN A 1 155 ? 3.992 22.095 26.068 1.00 96.62 155 GLN A C 1
ATOM 1163 O O . GLN A 1 155 ? 4.993 22.778 26.283 1.00 96.62 155 GLN A O 1
ATOM 1168 N N . ILE A 1 156 ? 3.904 20.820 26.463 1.00 97.19 156 ILE A N 1
ATOM 1169 C CA . ILE A 1 156 ? 4.979 20.149 27.212 1.00 97.19 156 ILE A CA 1
ATOM 1170 C C . ILE A 1 156 ? 6.236 20.007 26.342 1.00 97.19 156 ILE A C 1
ATOM 1172 O O . ILE A 1 156 ? 7.342 20.262 26.814 1.00 97.19 156 ILE A O 1
ATOM 1176 N N . LEU A 1 157 ? 6.088 19.664 25.059 1.00 98.44 157 LEU A N 1
ATOM 1177 C CA . LEU A 1 157 ? 7.209 19.576 24.119 1.00 98.44 157 LEU A CA 1
ATOM 1178 C C . LEU A 1 157 ? 7.885 20.937 23.916 1.00 98.44 157 LEU A C 1
ATOM 1180 O O . LEU A 1 157 ? 9.113 21.009 23.940 1.00 98.44 157 LEU A O 1
ATOM 1184 N N . ILE A 1 158 ? 7.112 22.019 23.762 1.00 98.38 158 ILE A N 1
ATOM 1185 C CA . ILE A 1 158 ? 7.650 23.386 23.667 1.00 98.38 158 ILE A CA 1
ATOM 1186 C C . ILE A 1 158 ? 8.477 23.713 24.907 1.00 98.38 158 ILE A C 1
ATOM 1188 O O . ILE A 1 158 ? 9.605 24.181 24.784 1.00 98.38 158 ILE A O 1
ATOM 1192 N N . GLU A 1 159 ? 7.942 23.457 26.098 1.00 97.50 159 GLU A N 1
ATOM 1193 C CA . GLU A 1 159 ? 8.638 23.724 27.355 1.00 97.50 159 GLU A CA 1
ATOM 1194 C C . GLU A 1 159 ? 9.930 22.908 27.484 1.00 97.50 159 GLU A C 1
ATOM 1196 O O . GLU A 1 159 ? 11.000 23.480 27.707 1.00 97.50 159 GLU A O 1
ATOM 1201 N N . ASN A 1 160 ? 9.856 21.590 27.279 1.00 97.00 160 ASN A N 1
ATOM 1202 C CA . ASN A 1 160 ? 10.998 20.684 27.394 1.00 97.00 160 ASN A CA 1
ATOM 1203 C C . ASN A 1 160 ? 12.120 21.065 26.422 1.00 97.00 160 ASN A C 1
ATOM 1205 O O . ASN A 1 160 ? 13.284 21.179 26.809 1.00 97.00 160 ASN A O 1
ATOM 1209 N N . THR A 1 161 ? 11.774 21.323 25.162 1.00 98.25 161 THR A N 1
ATOM 1210 C CA . THR A 1 161 ? 12.759 21.680 24.133 1.00 98.25 161 THR A CA 1
ATOM 1211 C C . THR A 1 161 ? 13.295 23.097 24.299 1.00 98.25 161 THR A C 1
ATOM 1213 O O . THR A 1 161 ? 14.482 23.329 24.067 1.00 98.25 161 THR A O 1
ATOM 1216 N N . ARG A 1 162 ? 12.481 24.045 24.777 1.00 97.75 162 ARG A N 1
ATOM 1217 C CA . ARG A 1 162 ? 12.949 25.390 25.141 1.00 97.75 162 ARG A CA 1
ATOM 1218 C C . ARG A 1 162 ? 13.971 25.331 26.272 1.00 97.75 162 ARG A C 1
ATOM 1220 O O . ARG A 1 162 ? 15.009 25.983 26.177 1.00 97.75 162 ARG A O 1
ATOM 1227 N N . ASN A 1 163 ? 13.735 24.499 27.287 1.00 97.12 163 ASN A N 1
ATOM 1228 C CA . ASN A 1 163 ? 14.701 24.249 28.362 1.00 97.12 163 ASN A CA 1
ATOM 1229 C C . ASN A 1 163 ? 16.002 23.611 27.839 1.00 97.12 163 ASN A C 1
ATOM 1231 O O . ASN A 1 163 ? 17.072 23.842 28.401 1.00 97.12 163 ASN A O 1
ATOM 1235 N N . ALA A 1 164 ? 15.930 22.862 26.737 1.00 96.56 164 ALA A N 1
ATOM 1236 C CA . ALA A 1 164 ? 17.089 22.300 26.045 1.00 96.56 164 ALA A CA 1
ATOM 1237 C C . ALA A 1 164 ? 17.775 23.270 25.054 1.00 96.56 164 ALA A C 1
ATOM 1239 O O . ALA A 1 164 ? 18.804 22.915 24.474 1.00 96.56 164 ALA A O 1
ATOM 1240 N N . GLY A 1 165 ? 17.254 24.492 24.882 1.00 97.00 165 GLY A N 1
ATOM 1241 C CA . GLY A 1 165 ? 17.865 25.559 24.081 1.00 97.00 165 GLY A CA 1
ATOM 1242 C C . GLY A 1 165 ? 17.185 25.870 22.744 1.00 97.00 165 GLY A C 1
ATOM 1243 O O . GLY A 1 165 ? 17.663 26.752 22.029 1.00 97.00 165 GLY A O 1
ATOM 1244 N N . VAL A 1 166 ? 16.075 25.205 22.404 1.00 98.50 166 VAL A N 1
ATOM 1245 C CA . VAL A 1 166 ? 15.306 25.511 21.185 1.00 98.50 166 VAL A CA 1
ATOM 1246 C C . VAL A 1 166 ? 14.668 26.896 21.294 1.00 98.50 166 VAL A C 1
ATOM 1248 O O . VAL A 1 166 ? 14.011 27.229 22.284 1.00 98.50 166 VAL A O 1
ATOM 1251 N N . LYS A 1 167 ? 14.836 27.712 20.253 1.00 98.50 167 LYS A N 1
ATOM 1252 C CA . LYS A 1 167 ? 14.218 29.040 20.158 1.00 98.50 167 LYS A CA 1
ATOM 1253 C C . LYS A 1 167 ? 12.829 28.906 19.552 1.00 98.50 167 LYS A C 1
ATOM 1255 O O . LYS A 1 167 ? 12.670 28.251 18.531 1.00 98.50 167 LYS A O 1
ATOM 1260 N N . TYR A 1 168 ? 11.843 29.561 20.148 1.00 98.56 168 TYR A N 1
ATOM 1261 C CA . TYR A 1 168 ? 10.481 29.613 19.623 1.00 98.56 168 TYR A CA 1
ATOM 1262 C C . TYR A 1 168 ? 10.107 31.060 19.331 1.00 98.56 168 TYR A C 1
ATOM 1264 O O . TYR A 1 168 ? 10.243 31.908 20.213 1.00 98.56 168 TYR A O 1
ATOM 1272 N N . LEU A 1 169 ? 9.642 31.325 18.113 1.00 98.31 169 LEU A N 1
ATOM 1273 C CA . LEU A 1 169 ? 9.222 32.645 17.655 1.00 98.31 169 LEU A CA 1
ATOM 1274 C C . LEU A 1 169 ? 7.747 32.580 17.253 1.00 98.31 169 LEU A C 1
ATOM 1276 O O . LEU A 1 169 ? 7.406 32.044 16.202 1.00 98.31 169 LEU A O 1
ATOM 1280 N N . GLU A 1 170 ? 6.880 33.095 18.118 1.00 96.50 170 GLU A N 1
ATOM 1281 C CA . GLU A 1 170 ? 5.438 33.202 17.877 1.00 96.50 170 GLU A CA 1
ATOM 1282 C C . GLU A 1 170 ? 5.099 34.488 17.121 1.00 96.50 170 GLU A C 1
ATOM 1284 O O . GLU A 1 170 ? 5.945 35.383 17.016 1.00 96.50 170 GLU A O 1
ATOM 1289 N N . HIS A 1 171 ? 3.890 34.597 16.566 1.00 96.62 171 HIS A N 1
ATOM 1290 C CA . HIS A 1 171 ? 3.487 35.741 15.730 1.00 96.62 171 HIS A CA 1
ATOM 1291 C C . HIS A 1 171 ? 4.495 36.090 14.615 1.00 96.62 171 HIS A C 1
ATOM 1293 O O . HIS A 1 171 ? 4.658 37.251 14.217 1.00 96.62 171 HIS A O 1
ATOM 1299 N N . THR A 1 172 ? 5.198 35.070 14.128 1.00 97.56 172 THR A N 1
ATOM 1300 C CA . THR A 1 172 ? 6.291 35.176 13.168 1.00 97.56 172 THR A CA 1
ATOM 1301 C C . THR A 1 172 ? 5.864 34.478 11.887 1.00 97.56 172 THR A C 1
ATOM 1303 O O . THR A 1 172 ? 6.035 33.273 11.711 1.00 97.56 172 THR A O 1
ATOM 1306 N N . LEU A 1 173 ? 5.254 35.258 10.996 1.00 97.06 173 LEU A N 1
ATOM 1307 C CA . LEU A 1 173 ? 4.775 34.780 9.707 1.00 97.06 173 LEU A CA 1
ATOM 1308 C C . LEU A 1 173 ? 5.959 34.626 8.754 1.00 97.06 173 LEU A C 1
ATOM 1310 O O . LEU A 1 173 ? 6.653 35.602 8.457 1.00 97.06 173 LEU A O 1
ATOM 1314 N N . VAL A 1 174 ? 6.154 33.411 8.248 1.00 98.38 174 VAL A N 1
ATOM 1315 C CA . VAL A 1 174 ? 7.080 33.141 7.148 1.00 98.38 174 VAL A CA 1
ATOM 1316 C C . VAL A 1 174 ? 6.488 33.676 5.848 1.00 98.38 174 VAL A C 1
ATOM 1318 O O . VAL A 1 174 ? 5.340 33.389 5.521 1.00 98.38 174 VAL A O 1
ATOM 1321 N N . THR A 1 175 ? 7.274 34.457 5.112 1.00 97.50 175 THR A N 1
ATOM 1322 C CA . THR A 1 175 ? 6.871 35.092 3.847 1.00 97.50 175 THR A CA 1
ATOM 1323 C C . THR A 1 175 ? 7.770 34.716 2.671 1.00 97.50 175 THR A C 1
ATOM 1325 O O . THR A 1 175 ? 7.452 35.049 1.532 1.00 97.50 175 THR A O 1
ATOM 1328 N N . GLY A 1 176 ? 8.880 34.020 2.923 1.00 98.19 176 GLY A N 1
ATOM 1329 C CA . GLY A 1 176 ? 9.774 33.532 1.881 1.00 98.19 176 GLY A CA 1
ATOM 1330 C C . GLY A 1 176 ? 10.843 32.588 2.419 1.00 98.19 176 GLY A C 1
ATOM 1331 O O . GLY A 1 176 ? 11.100 32.532 3.622 1.00 98.19 176 GLY A O 1
ATOM 1332 N N . ILE A 1 177 ? 11.486 31.863 1.507 1.00 98.69 177 ILE A N 1
ATOM 1333 C CA . ILE A 1 177 ? 12.616 30.978 1.793 1.00 98.69 177 ILE A CA 1
ATOM 1334 C C . ILE A 1 177 ? 13.846 31.533 1.078 1.00 98.69 177 ILE A C 1
ATOM 1336 O O . ILE A 1 177 ? 13.821 31.782 -0.127 1.00 98.69 177 ILE A O 1
ATOM 1340 N N . GLU A 1 178 ? 14.928 31.741 1.821 1.00 98.38 178 GLU A N 1
ATOM 1341 C CA . GLU A 1 178 ? 16.189 32.211 1.259 1.00 98.38 178 GLU A CA 1
ATOM 1342 C C . GLU A 1 178 ? 17.004 31.029 0.744 1.00 98.38 178 GLU A C 1
ATOM 1344 O O . GLU A 1 178 ? 17.104 29.986 1.396 1.00 98.38 178 GLU A O 1
ATOM 1349 N N . GLN A 1 179 ? 17.618 31.201 -0.423 1.00 97.06 179 GLN A N 1
ATOM 1350 C CA . GLN A 1 179 ? 18.378 30.147 -1.080 1.00 97.06 179 GLN A CA 1
ATOM 1351 C C . GLN A 1 179 ? 19.579 30.704 -1.842 1.00 97.06 179 GLN A C 1
ATOM 1353 O O . GLN A 1 179 ? 19.508 31.758 -2.475 1.00 97.06 179 GLN A O 1
ATOM 1358 N N . ALA A 1 180 ? 20.676 29.949 -1.843 1.00 95.56 180 ALA A N 1
ATOM 1359 C CA . ALA A 1 180 ? 21.868 30.239 -2.629 1.00 95.56 180 ALA A CA 1
ATOM 1360 C C . ALA A 1 180 ? 22.489 28.940 -3.152 1.00 95.56 180 ALA A C 1
ATOM 1362 O O . ALA A 1 180 ? 22.583 27.942 -2.441 1.00 95.56 180 ALA A O 1
ATOM 1363 N N . ASN A 1 181 ? 22.955 28.947 -4.406 1.00 89.94 181 ASN A N 1
ATOM 1364 C CA . ASN A 1 181 ? 23.636 27.803 -5.030 1.00 89.94 181 ASN A CA 1
ATOM 1365 C C . ASN A 1 181 ? 22.849 26.478 -4.937 1.00 89.94 181 ASN A C 1
ATOM 1367 O O . ASN A 1 181 ? 23.441 25.418 -4.700 1.00 89.94 181 ASN A O 1
ATOM 1371 N N . GLY A 1 182 ? 21.521 26.560 -5.090 1.00 90.44 182 GLY A N 1
ATOM 1372 C CA . GLY A 1 182 ? 20.606 25.415 -5.047 1.00 90.44 182 GLY A CA 1
ATOM 1373 C C . GLY A 1 182 ? 20.389 24.813 -3.656 1.00 90.44 182 GLY A C 1
ATOM 1374 O O . GLY A 1 182 ? 19.925 23.679 -3.571 1.00 90.44 182 GLY A O 1
ATOM 1375 N N . GLN A 1 183 ? 20.737 25.528 -2.582 1.00 95.25 183 GLN A N 1
ATOM 1376 C CA . GLN A 1 183 ? 20.551 25.089 -1.194 1.00 95.25 183 GLN A CA 1
ATOM 1377 C C . GLN A 1 183 ? 19.844 26.177 -0.389 1.00 95.25 183 GLN A C 1
ATOM 1379 O O . GLN A 1 183 ? 19.998 27.364 -0.691 1.00 95.25 183 GLN A O 1
ATOM 1384 N N . VAL A 1 184 ? 19.086 25.775 0.628 1.00 97.94 184 VAL A N 1
ATOM 1385 C CA . VAL A 1 184 ? 18.464 26.720 1.560 1.00 97.94 184 VAL A CA 1
ATOM 1386 C C . VAL A 1 184 ? 19.530 27.443 2.393 1.00 97.94 184 VAL A C 1
ATOM 1388 O O . VAL A 1 184 ? 20.555 26.858 2.742 1.00 97.94 184 VAL A O 1
ATOM 1391 N N . THR A 1 185 ? 19.302 28.724 2.684 1.00 98.25 185 THR A N 1
ATOM 1392 C CA . THR A 1 185 ? 20.194 29.554 3.515 1.00 98.25 185 THR A CA 1
ATOM 1393 C C . THR A 1 185 ? 19.480 30.269 4.659 1.00 98.25 185 THR A C 1
ATOM 1395 O O . THR A 1 185 ? 20.139 30.821 5.545 1.00 98.25 185 THR A O 1
ATOM 1398 N N . GLY A 1 186 ? 18.148 30.274 4.664 1.00 98.19 186 GLY A N 1
ATOM 1399 C CA . GLY A 1 186 ? 17.360 30.954 5.682 1.00 98.19 186 GLY A CA 1
ATOM 1400 C C . GLY A 1 186 ? 15.876 31.026 5.356 1.00 98.19 186 GLY A C 1
ATOM 1401 O O . GLY A 1 186 ? 15.410 30.499 4.347 1.00 98.19 186 GLY A O 1
ATOM 1402 N N . VAL A 1 187 ? 15.141 31.699 6.231 1.00 98.62 187 VAL A N 1
ATOM 1403 C CA . VAL A 1 187 ? 13.704 31.951 6.121 1.00 98.62 187 VAL A CA 1
ATOM 1404 C C . VAL A 1 187 ? 13.457 33.445 6.301 1.00 98.62 187 VAL A C 1
ATOM 1406 O O . VAL A 1 187 ? 13.930 34.043 7.268 1.00 98.62 187 VAL A O 1
ATOM 1409 N N . THR A 1 188 ? 12.713 34.051 5.379 1.00 98.62 188 THR A N 1
ATOM 1410 C CA . THR A 1 188 ? 12.265 35.443 5.471 1.00 98.62 188 THR A CA 1
ATOM 1411 C C . THR A 1 188 ? 10.943 35.499 6.231 1.00 98.62 188 THR A C 1
ATOM 1413 O O . THR A 1 188 ? 10.017 34.737 5.947 1.00 98.62 188 THR A O 1
ATOM 1416 N N . THR A 1 189 ? 10.846 36.408 7.199 1.00 98.12 189 THR A N 1
ATOM 1417 C CA . THR A 1 189 ? 9.647 36.600 8.023 1.00 98.12 189 THR A CA 1
ATOM 1418 C C . THR A 1 189 ? 9.205 38.061 8.030 1.00 98.12 189 THR A C 1
ATOM 1420 O O . THR A 1 189 ? 9.949 38.956 7.622 1.00 98.12 189 THR A O 1
ATOM 1423 N N . ASN A 1 190 ? 8.019 38.330 8.578 1.00 95.00 190 ASN A N 1
ATOM 1424 C CA . ASN A 1 190 ? 7.557 39.691 8.875 1.00 95.00 190 ASN A CA 1
ATOM 1425 C C . ASN A 1 190 ? 8.474 40.473 9.843 1.00 95.00 190 ASN A C 1
ATOM 1427 O O . ASN A 1 190 ? 8.371 41.696 9.909 1.00 95.00 190 ASN A O 1
ATOM 1431 N N . ASN A 1 191 ? 9.376 39.792 10.557 1.00 94.19 191 ASN A N 1
ATOM 1432 C CA . ASN A 1 191 ? 10.299 40.377 11.532 1.00 94.19 191 ASN A CA 1
ATOM 1433 C C . ASN A 1 191 ? 11.773 40.345 11.069 1.00 94.19 191 ASN A C 1
ATOM 1435 O O . ASN A 1 191 ? 12.674 40.604 11.867 1.00 94.19 191 ASN A O 1
ATOM 1439 N N . GLY A 1 192 ? 12.031 40.036 9.792 1.00 95.94 192 GLY A N 1
ATOM 1440 C CA . GLY A 1 192 ? 13.374 39.911 9.216 1.00 95.94 192 GLY A CA 1
ATOM 1441 C C . GLY A 1 192 ? 13.761 38.468 8.882 1.00 95.94 192 GLY A C 1
ATOM 1442 O O . GLY A 1 192 ? 12.921 37.565 8.886 1.00 95.94 192 GLY A O 1
ATOM 1443 N N . SER A 1 193 ? 15.035 38.254 8.562 1.00 97.38 193 SER A N 1
ATOM 1444 C CA . SER A 1 193 ? 15.550 36.961 8.097 1.00 97.38 193 SER A CA 1
ATOM 1445 C C . SER A 1 193 ? 16.150 36.124 9.224 1.00 97.38 193 SER A C 1
ATOM 1447 O O . SER A 1 193 ? 16.883 36.634 10.073 1.00 97.38 193 SER A O 1
ATOM 1449 N N . ILE A 1 194 ? 15.886 34.818 9.193 1.00 98.38 194 ILE A N 1
ATOM 1450 C CA . ILE A 1 194 ? 16.442 33.827 10.117 1.00 98.38 194 ILE A CA 1
ATOM 1451 C C . ILE A 1 194 ? 17.344 32.888 9.310 1.00 98.38 194 ILE A C 1
ATOM 1453 O O . ILE A 1 194 ? 16.838 32.168 8.450 1.00 98.38 194 ILE A O 1
ATOM 1457 N N . PRO A 1 195 ? 18.665 32.866 9.547 1.00 98.12 195 PRO A N 1
ATOM 1458 C CA . PRO A 1 195 ? 19.567 32.019 8.779 1.00 98.12 195 PRO A CA 1
ATOM 1459 C C . PRO A 1 195 ? 19.405 30.539 9.152 1.00 98.12 195 PRO A C 1
ATOM 1461 O O . PRO A 1 195 ? 19.256 30.203 10.327 1.00 98.12 195 PRO A O 1
ATOM 1464 N N . ALA A 1 196 ? 19.494 29.655 8.159 1.00 98.31 196 ALA A N 1
ATOM 1465 C CA . ALA A 1 196 ? 19.275 28.220 8.313 1.00 98.31 196 ALA A CA 1
ATOM 1466 C C . ALA A 1 196 ? 20.148 27.417 7.340 1.00 98.31 196 ALA A C 1
ATOM 1468 O O . ALA A 1 196 ? 20.315 27.803 6.188 1.00 98.31 196 ALA A O 1
ATOM 1469 N N . ASP A 1 197 ? 20.675 26.283 7.797 1.00 98.06 197 ASP A N 1
ATOM 1470 C CA . ASP A 1 197 ? 21.343 25.288 6.949 1.00 98.06 197 ASP A CA 1
ATOM 1471 C C . ASP A 1 197 ? 20.363 24.187 6.505 1.00 98.06 197 ASP A C 1
ATOM 1473 O O . ASP A 1 197 ? 20.557 23.568 5.456 1.00 98.06 197 ASP A O 1
ATOM 1477 N N . ILE A 1 198 ? 19.313 23.961 7.308 1.00 98.69 198 ILE A N 1
ATOM 1478 C CA . ILE A 1 198 ? 18.164 23.090 7.034 1.00 98.69 198 ILE A CA 1
ATOM 1479 C C . ILE A 1 198 ? 16.876 23.836 7.385 1.00 98.69 198 ILE A C 1
ATOM 1481 O O . ILE A 1 198 ? 16.776 24.458 8.444 1.00 98.69 198 ILE A O 1
ATOM 1485 N N . VAL A 1 199 ? 15.866 23.705 6.528 1.00 98.88 199 VAL A N 1
ATOM 1486 C CA . VAL A 1 199 ? 14.496 24.145 6.812 1.00 98.88 199 VAL A CA 1
ATOM 1487 C C . VAL A 1 199 ? 13.561 22.948 6.710 1.00 98.88 199 VAL A C 1
ATOM 1489 O O . VAL A 1 199 ? 13.639 22.199 5.738 1.00 98.88 199 VAL A O 1
ATOM 1492 N N . VAL A 1 200 ? 12.679 22.767 7.694 1.00 98.88 200 VAL A N 1
ATOM 1493 C CA . VAL A 1 200 ? 11.633 21.736 7.665 1.00 98.88 200 VAL A CA 1
ATOM 1494 C C . VAL A 1 200 ? 10.260 22.393 7.768 1.00 98.88 200 VAL A C 1
ATOM 1496 O O . VAL A 1 200 ? 9.936 23.007 8.786 1.00 98.88 200 VAL A O 1
ATOM 1499 N N . SER A 1 201 ? 9.453 22.269 6.714 1.00 98.88 201 SER A N 1
ATOM 1500 C CA . SER A 1 201 ? 8.055 22.695 6.711 1.00 98.88 201 SER A CA 1
ATOM 1501 C C . SER A 1 201 ? 7.194 21.670 7.442 1.00 98.88 201 SER A C 1
ATOM 1503 O O . SER A 1 201 ? 6.995 20.554 6.964 1.00 98.88 201 SER A O 1
ATOM 1505 N N . CYS A 1 202 ? 6.684 22.063 8.605 1.00 98.88 202 CYS A N 1
ATOM 1506 C CA . CYS A 1 202 ? 5.707 21.333 9.411 1.00 98.88 202 CYS A CA 1
ATOM 1507 C C . CYS A 1 202 ? 4.397 22.141 9.491 1.00 98.88 202 CYS A C 1
ATOM 1509 O O . CYS A 1 202 ? 3.720 22.158 10.522 1.00 98.88 202 CYS A O 1
ATOM 1511 N N . ALA A 1 203 ? 4.057 22.846 8.408 1.00 98.50 203 ALA A N 1
ATOM 1512 C CA . ALA A 1 203 ? 3.027 23.882 8.371 1.00 98.50 203 ALA A CA 1
ATOM 1513 C C . ALA A 1 203 ? 1.593 23.337 8.208 1.00 98.50 203 ALA A C 1
ATOM 1515 O O . ALA A 1 203 ? 0.662 24.099 7.955 1.00 98.50 203 ALA A O 1
ATOM 1516 N N . GLY A 1 204 ? 1.384 22.024 8.345 1.00 98.25 204 GLY A N 1
ATOM 1517 C CA . GLY A 1 204 ? 0.067 21.399 8.205 1.00 98.25 204 GLY A CA 1
ATOM 1518 C C . GLY A 1 204 ? -0.566 21.703 6.845 1.00 98.25 204 GLY A C 1
ATOM 1519 O O . GLY A 1 204 ? 0.069 21.532 5.807 1.00 98.25 204 GLY A O 1
ATOM 1520 N N . PHE A 1 205 ? -1.809 22.186 6.843 1.00 98.12 205 PHE A N 1
ATOM 1521 C CA . PHE A 1 205 ? -2.524 22.498 5.604 1.00 98.12 205 PHE A CA 1
ATOM 1522 C C . PHE A 1 205 ? -2.004 23.746 4.869 1.00 98.12 205 PHE A C 1
ATOM 1524 O O . PHE A 1 205 ? -2.344 23.936 3.705 1.00 98.12 205 PHE A O 1
ATOM 1531 N N . TRP A 1 206 ? -1.148 24.566 5.491 1.00 98.56 206 TRP A N 1
ATOM 1532 C CA . TRP A 1 206 ? -0.443 25.657 4.801 1.00 98.56 206 TRP A CA 1
ATOM 1533 C C . TRP A 1 206 ? 0.772 25.177 4.002 1.00 98.56 206 TRP A C 1
ATOM 1535 O O . TRP A 1 206 ? 1.433 25.993 3.361 1.00 98.56 206 TRP A O 1
ATOM 1545 N N . GLY A 1 207 ? 1.064 23.874 3.994 1.00 98.19 207 GLY A N 1
ATOM 1546 C CA . GLY A 1 207 ? 2.189 23.322 3.242 1.00 98.19 207 GLY A CA 1
ATOM 1547 C C . GLY A 1 207 ? 2.183 23.662 1.755 1.00 98.19 207 GLY A C 1
ATOM 1548 O O . GLY A 1 207 ? 3.236 23.911 1.171 1.00 98.19 207 GLY A O 1
ATOM 1549 N N . VAL A 1 208 ? 0.995 23.808 1.158 1.00 97.56 208 VAL A N 1
ATOM 1550 C CA . VAL A 1 208 ? 0.840 24.298 -0.222 1.00 97.56 208 VAL A CA 1
ATOM 1551 C C . VAL A 1 208 ? 1.415 25.705 -0.418 1.00 97.56 208 VAL A C 1
ATOM 1553 O O . VAL A 1 208 ? 2.088 25.955 -1.416 1.00 97.56 208 VAL A O 1
ATOM 1556 N N . GLU A 1 209 ? 1.222 26.604 0.549 1.00 97.56 209 GLU A N 1
ATOM 1557 C CA . GLU A 1 209 ? 1.704 27.989 0.483 1.00 97.56 209 GLU A CA 1
ATOM 1558 C C . GLU A 1 209 ? 3.213 28.057 0.748 1.00 97.56 209 GLU A C 1
ATOM 1560 O O . GLU A 1 209 ? 3.941 28.778 0.067 1.00 97.56 209 GLU A O 1
ATOM 1565 N N . ILE A 1 210 ? 3.708 27.257 1.699 1.00 98.44 210 ILE A N 1
ATOM 1566 C CA . ILE A 1 210 ? 5.141 27.178 2.003 1.00 98.44 210 ILE A CA 1
ATOM 1567 C C . ILE A 1 210 ? 5.920 26.553 0.836 1.00 98.44 210 ILE A C 1
ATOM 1569 O O . ILE A 1 210 ? 6.967 27.071 0.445 1.00 98.44 210 ILE A O 1
ATOM 1573 N N . GLY A 1 211 ? 5.401 25.485 0.223 1.00 98.06 211 GLY A N 1
ATOM 1574 C CA . GLY A 1 211 ? 5.993 24.875 -0.968 1.00 98.06 211 GLY A CA 1
ATOM 1575 C C . GLY A 1 211 ? 6.056 25.841 -2.154 1.00 98.06 211 GLY A C 1
ATOM 1576 O O . GLY A 1 211 ? 7.085 25.925 -2.834 1.00 98.06 211 GLY A O 1
ATOM 1577 N N . ALA A 1 212 ? 5.005 26.643 -2.360 1.00 97.69 212 ALA A N 1
ATOM 1578 C CA . ALA A 1 212 ? 4.957 27.637 -3.429 1.00 97.69 212 ALA A CA 1
ATOM 1579 C C . ALA A 1 212 ? 6.095 28.673 -3.341 1.00 97.69 212 ALA A C 1
ATOM 1581 O O . ALA A 1 212 ? 6.596 29.103 -4.383 1.00 97.69 212 ALA A O 1
ATOM 1582 N N . MET A 1 213 ? 6.583 29.006 -2.136 1.00 98.25 213 MET A N 1
ATOM 1583 C CA . MET A 1 213 ? 7.706 29.942 -1.938 1.00 98.25 213 MET A CA 1
ATOM 1584 C C . MET A 1 213 ? 9.013 29.482 -2.600 1.00 98.25 213 MET A C 1
ATOM 1586 O O . MET A 1 213 ? 9.869 30.314 -2.895 1.00 98.25 213 MET A O 1
ATOM 1590 N N . ILE A 1 214 ? 9.167 28.178 -2.852 1.00 98.00 214 ILE A N 1
ATOM 1591 C CA . ILE A 1 214 ? 10.335 27.592 -3.529 1.00 98.00 214 ILE A CA 1
ATOM 1592 C C . ILE A 1 214 ? 9.972 26.927 -4.864 1.00 98.00 214 ILE A C 1
ATOM 1594 O O . ILE A 1 214 ? 10.781 26.194 -5.431 1.00 98.00 214 ILE A O 1
ATOM 1598 N N . GLY A 1 215 ? 8.750 27.130 -5.366 1.00 97.19 215 GLY A N 1
ATOM 1599 C CA . GLY A 1 215 ? 8.255 26.457 -6.570 1.00 97.19 215 GLY A CA 1
ATOM 1600 C C . GLY A 1 215 ? 8.094 24.938 -6.417 1.00 97.19 215 GLY A C 1
ATOM 1601 O O . GLY A 1 215 ? 8.178 24.214 -7.409 1.00 97.19 215 GLY A O 1
ATOM 1602 N N . LEU A 1 216 ? 7.898 24.443 -5.191 1.00 97.75 216 LEU A N 1
ATOM 1603 C CA . LEU A 1 216 ? 7.590 23.044 -4.903 1.00 97.75 216 LEU A CA 1
ATOM 1604 C C . LEU A 1 216 ? 6.072 22.833 -4.898 1.00 97.75 216 LEU A C 1
ATOM 1606 O O . LEU A 1 216 ? 5.346 23.507 -4.172 1.00 97.75 216 LEU A O 1
ATOM 1610 N N . LYS A 1 217 ? 5.596 21.848 -5.664 1.00 97.75 217 LYS A N 1
ATOM 1611 C CA . LYS A 1 217 ? 4.205 21.387 -5.597 1.00 97.75 217 LYS A CA 1
ATOM 1612 C C . LYS A 1 217 ? 4.072 20.368 -4.467 1.00 97.75 217 LYS A C 1
ATOM 1614 O O . LYS A 1 217 ? 4.569 19.253 -4.599 1.00 97.75 217 LYS A O 1
ATOM 1619 N N . VAL A 1 218 ? 3.425 20.751 -3.371 1.00 98.31 218 VAL A N 1
ATOM 1620 C CA . VAL A 1 218 ? 3.083 19.835 -2.273 1.00 98.31 218 VAL A CA 1
ATOM 1621 C C . VAL A 1 218 ? 1.696 19.242 -2.558 1.00 98.31 218 VAL A C 1
ATOM 1623 O O . VAL A 1 218 ? 0.727 20.002 -2.584 1.00 98.31 218 VAL A O 1
ATOM 1626 N N . PRO A 1 219 ? 1.565 17.923 -2.794 1.00 97.88 219 PRO A N 1
ATOM 1627 C CA . PRO A 1 219 ? 0.309 17.301 -3.216 1.00 97.88 219 PRO A CA 1
ATOM 1628 C C . PRO A 1 219 ? -0.623 17.035 -2.029 1.00 97.88 219 PRO A C 1
ATOM 1630 O O . PRO A 1 219 ? -0.879 15.891 -1.658 1.00 97.88 219 PRO A O 1
ATOM 1633 N N . LEU A 1 220 ? -1.125 18.108 -1.423 1.00 98.50 220 LEU A N 1
ATOM 1634 C CA . LEU A 1 220 ? -2.164 18.053 -0.401 1.00 98.50 220 LEU A CA 1
ATOM 1635 C C . LEU A 1 220 ? -3.279 19.059 -0.693 1.00 98.50 220 LEU A C 1
ATOM 1637 O O . LEU A 1 220 ? -3.050 20.096 -1.315 1.00 98.50 220 LEU A O 1
ATOM 1641 N N . LEU A 1 221 ? -4.481 18.759 -0.210 1.00 98.75 221 LEU A N 1
ATOM 1642 C CA . LEU A 1 221 ? -5.660 19.611 -0.282 1.00 98.75 221 LEU A CA 1
ATOM 1643 C C . LEU A 1 221 ? -6.169 19.904 1.137 1.00 98.75 221 LEU A C 1
ATOM 1645 O O . LEU A 1 221 ? -6.478 18.960 1.873 1.00 98.75 221 LEU A O 1
ATOM 1649 N N . PRO A 1 222 ? -6.294 21.181 1.537 1.00 98.69 222 PRO A N 1
ATOM 1650 C CA . PRO A 1 222 ? -7.021 21.538 2.746 1.00 98.69 222 PRO A CA 1
ATOM 1651 C C . PRO A 1 222 ? -8.519 21.234 2.583 1.00 98.69 222 PRO A C 1
ATOM 1653 O O . PRO A 1 222 ? -9.159 21.735 1.657 1.00 98.69 222 PRO A O 1
ATOM 1656 N N . LEU A 1 223 ? -9.080 20.427 3.483 1.00 98.56 223 LEU A N 1
ATOM 1657 C CA . LEU A 1 223 ? -10.501 20.067 3.519 1.00 98.56 223 LEU A CA 1
ATOM 1658 C C . LEU A 1 223 ? -11.085 20.346 4.908 1.00 98.56 223 LEU A C 1
ATOM 1660 O O . LEU A 1 223 ? -10.444 20.060 5.921 1.00 98.56 223 LEU A O 1
ATOM 1664 N N . GLY A 1 224 ? -12.304 20.887 4.946 1.00 98.19 224 GLY A N 1
ATOM 1665 C CA . GLY A 1 224 ? -13.120 20.989 6.154 1.00 98.19 224 GLY A CA 1
ATOM 1666 C C . GLY A 1 224 ? -13.790 19.658 6.511 1.00 98.19 224 GLY A C 1
ATOM 1667 O O . GLY A 1 224 ? -14.268 18.950 5.628 1.00 98.19 224 GLY A O 1
ATOM 1668 N N . HIS A 1 225 ? -13.838 19.342 7.806 1.00 98.44 225 HIS A N 1
ATOM 1669 C CA . HIS A 1 225 ? -14.433 18.131 8.380 1.00 98.44 225 HIS A CA 1
ATOM 1670 C C . HIS A 1 225 ? -15.256 18.445 9.617 1.00 98.44 225 HIS A C 1
ATOM 1672 O O . HIS A 1 225 ? -14.810 19.189 10.493 1.00 98.44 225 HIS A O 1
ATOM 1678 N N . GLN A 1 226 ? -16.446 17.867 9.707 1.00 98.50 226 GLN A N 1
ATOM 1679 C CA . GLN A 1 226 ? -17.376 18.206 10.772 1.00 98.50 226 GLN A CA 1
ATOM 1680 C C . GLN A 1 226 ? -17.036 17.525 12.094 1.00 98.50 226 GLN A C 1
ATOM 1682 O O . GLN A 1 226 ? -16.828 16.310 12.177 1.00 98.50 226 GLN A O 1
ATOM 1687 N N . TYR A 1 227 ? -17.047 18.323 13.160 1.00 98.69 227 TYR A N 1
ATOM 1688 C CA . TYR A 1 227 ? -17.025 17.835 14.529 1.00 98.69 227 TYR A CA 1
ATOM 1689 C C . TYR A 1 227 ? -18.046 18.594 15.372 1.00 98.69 227 TYR A C 1
ATOM 1691 O O . TYR A 1 227 ? -18.058 19.825 15.374 1.00 98.69 227 TYR A O 1
ATOM 1699 N N . ALA A 1 228 ? -18.882 17.862 16.103 1.00 98.25 228 ALA A N 1
ATOM 1700 C CA . ALA A 1 228 ? -19.930 18.424 16.946 1.00 98.25 228 ALA A CA 1
ATOM 1701 C C . ALA A 1 228 ? -19.885 17.844 18.362 1.00 98.25 228 ALA A C 1
ATOM 1703 O O . ALA A 1 228 ? -19.468 16.704 18.568 1.00 98.25 228 ALA A O 1
ATOM 1704 N N . LYS A 1 229 ? -20.324 18.630 19.346 1.00 97.94 229 LYS A N 1
ATOM 1705 C CA . LYS A 1 229 ? -20.479 18.229 20.747 1.00 97.94 229 LYS A CA 1
ATOM 1706 C C . LYS A 1 229 ? -21.949 18.291 21.149 1.00 97.94 229 LYS A C 1
ATOM 1708 O O . LYS A 1 229 ? -22.657 19.236 20.798 1.00 97.94 229 LYS A O 1
ATOM 1713 N N . THR A 1 230 ? -22.399 17.305 21.915 1.00 98.38 230 THR A N 1
ATOM 1714 C CA . THR A 1 230 ? -23.774 17.251 22.427 1.00 98.38 230 THR A CA 1
ATOM 1715 C C . THR A 1 230 ? -23.940 18.057 23.719 1.00 98.38 230 THR A C 1
ATOM 1717 O O . THR A 1 230 ? -22.964 18.397 24.384 1.00 98.38 230 THR A O 1
ATOM 1720 N N . THR A 1 231 ? -25.173 18.300 24.153 1.00 97.75 231 THR A N 1
ATOM 1721 C CA . THR A 1 231 ? -25.503 18.547 25.567 1.00 97.75 231 THR A CA 1
ATOM 1722 C C . THR A 1 231 ? -25.147 17.321 26.435 1.00 97.75 231 THR A C 1
ATOM 1724 O O . THR A 1 231 ? -24.840 16.257 25.880 1.00 97.75 231 THR A O 1
ATOM 1727 N N . PRO A 1 232 ? -25.155 17.429 27.780 1.00 96.69 232 PRO A N 1
ATOM 1728 C CA . PRO A 1 232 ? -24.944 16.278 28.661 1.00 96.69 232 PRO A CA 1
ATOM 1729 C C . PRO A 1 232 ? -25.866 15.099 28.318 1.00 96.69 232 PRO A C 1
ATOM 1731 O O . PRO A 1 232 ? -27.054 15.295 28.056 1.00 96.69 232 PRO A O 1
ATOM 1734 N N . VAL A 1 233 ? -25.302 13.892 28.283 1.00 96.62 233 VAL A N 1
ATOM 1735 C CA . VAL A 1 233 ? -25.983 12.642 27.936 1.00 96.62 233 VAL A CA 1
ATOM 1736 C C . VAL A 1 233 ? -26.561 11.995 29.197 1.00 96.62 233 VAL A C 1
ATOM 1738 O O . VAL A 1 233 ? -25.800 11.731 30.134 1.00 96.62 233 VAL A O 1
ATOM 1741 N N . PRO A 1 234 ? -27.866 11.661 29.206 1.00 92.38 234 PRO A N 1
ATOM 1742 C CA . PRO A 1 234 ? -28.487 10.950 30.316 1.00 92.38 234 PRO A CA 1
ATOM 1743 C C . PRO A 1 234 ? -27.772 9.642 30.663 1.00 92.38 234 PRO A C 1
ATOM 1745 O O . PRO A 1 234 ? -27.575 8.779 29.807 1.00 92.38 234 PRO A O 1
ATOM 1748 N N . GLY A 1 235 ? -27.417 9.484 31.936 1.00 88.06 235 GLY A N 1
ATOM 1749 C CA . GLY A 1 235 ? -26.704 8.324 32.472 1.00 88.06 235 GLY A CA 1
ATOM 1750 C C . GLY A 1 235 ? -25.185 8.496 32.557 1.00 88.06 235 GLY A C 1
ATOM 1751 O O . GLY A 1 235 ? -24.522 7.634 33.133 1.00 88.06 235 GLY A O 1
ATOM 1752 N N . LEU A 1 236 ? -24.629 9.591 32.027 1.00 93.88 236 LEU A N 1
ATOM 1753 C CA . LEU A 1 236 ? -23.193 9.894 32.092 1.00 93.88 236 LEU A CA 1
ATOM 1754 C C . LEU A 1 236 ? -22.854 11.014 33.081 1.00 93.88 236 LEU A C 1
ATOM 1756 O O . LEU A 1 236 ? -21.677 11.361 33.237 1.00 93.88 236 LEU A O 1
ATOM 1760 N N . GLU A 1 237 ? -23.854 11.576 33.760 1.00 91.94 237 GLU A N 1
ATOM 1761 C CA . GLU A 1 237 ? -23.683 12.640 34.742 1.00 91.94 237 GLU A CA 1
ATOM 1762 C C . GLU A 1 237 ? -22.996 12.131 36.020 1.00 91.94 237 GLU A C 1
ATOM 1764 O O . GLU A 1 237 ? -23.106 10.969 36.408 1.00 91.94 237 GLU A O 1
ATOM 1769 N N . ASN A 1 238 ? -22.311 13.030 36.734 1.00 89.06 238 ASN A N 1
ATOM 1770 C CA . ASN A 1 238 ? -21.724 12.776 38.062 1.00 89.06 238 ASN A CA 1
ATOM 1771 C C . ASN A 1 238 ? -20.708 11.616 38.167 1.00 89.06 238 ASN A C 1
ATOM 1773 O O . ASN A 1 238 ? -20.348 11.229 39.283 1.00 89.06 238 ASN A O 1
ATOM 1777 N N . ARG A 1 239 ? -20.190 11.089 37.051 1.00 93.38 239 ARG A N 1
ATOM 1778 C CA . ARG A 1 239 ? -19.082 10.122 37.070 1.00 93.38 239 ARG A CA 1
ATOM 1779 C C . ARG A 1 239 ? -17.814 10.780 37.614 1.00 93.38 239 ARG A C 1
ATOM 1781 O O . ARG A 1 239 ? -17.520 11.933 37.302 1.00 93.38 239 ARG A O 1
ATOM 1788 N N . GLU A 1 240 ? -17.015 10.039 38.382 1.00 90.75 240 GLU A N 1
ATOM 1789 C CA . GLU A 1 240 ? -15.713 10.516 38.887 1.00 90.75 240 GLU A CA 1
ATOM 1790 C C . GLU A 1 240 ? -14.811 11.021 37.744 1.00 90.75 240 GLU A C 1
ATOM 1792 O O . GLU A 1 240 ? -14.134 12.042 37.886 1.00 90.75 240 GLU A O 1
ATOM 1797 N N . VAL A 1 241 ? -14.863 10.356 36.582 1.00 91.75 241 VAL A N 1
ATOM 1798 C CA . VAL A 1 241 ? -14.097 10.722 35.382 1.00 91.75 241 VAL A CA 1
ATOM 1799 C C . VAL A 1 241 ? -14.433 12.127 34.862 1.00 91.75 241 VAL A C 1
ATOM 1801 O O . VAL A 1 241 ? -13.542 12.809 34.359 1.00 91.75 241 VAL A O 1
ATOM 1804 N N . ASN A 1 242 ? -15.658 12.625 35.079 1.00 91.88 242 ASN A N 1
ATOM 1805 C CA . ASN A 1 242 ? -16.089 13.958 34.634 1.00 91.88 242 ASN A CA 1
ATOM 1806 C C . ASN A 1 242 ? -15.358 15.092 35.370 1.00 91.88 242 ASN A C 1
ATOM 1808 O O . ASN A 1 242 ? -15.337 16.220 34.887 1.00 91.88 242 ASN A O 1
ATOM 1812 N N . ARG A 1 243 ? -14.739 14.815 36.529 1.00 88.31 243 ARG A N 1
ATOM 1813 C CA . ARG A 1 243 ? -13.927 15.797 37.271 1.00 88.31 243 ARG A CA 1
ATOM 1814 C C . ARG A 1 243 ? -12.529 15.989 36.673 1.00 88.31 243 ARG A C 1
ATOM 1816 O O . ARG A 1 243 ? -11.822 16.913 37.071 1.00 88.31 243 ARG A O 1
ATOM 1823 N N . LYS A 1 244 ? -12.104 15.112 35.756 1.00 86.81 244 LYS A N 1
ATOM 1824 C CA . LYS A 1 244 ? -10.835 15.247 35.030 1.00 86.81 244 LYS A CA 1
ATOM 1825 C C . LYS A 1 244 ? -10.982 16.274 33.899 1.00 86.81 244 LYS A C 1
ATOM 1827 O O . LYS A 1 244 ? -12.083 16.573 33.453 1.00 86.81 244 LYS A O 1
ATOM 1832 N N . ILE A 1 245 ? -9.861 16.818 33.424 1.00 79.25 245 ILE A N 1
ATOM 1833 C CA . ILE A 1 245 ? -9.833 17.828 32.351 1.00 79.25 245 ILE A CA 1
ATOM 1834 C C . ILE A 1 245 ? -9.364 17.238 31.015 1.00 79.25 245 ILE A C 1
ATOM 1836 O O . ILE A 1 245 ? -8.613 16.257 30.981 1.00 79.25 245 ILE A O 1
ATOM 1840 N N . ASN A 1 246 ? -9.727 17.899 29.911 1.00 77.50 246 ASN A N 1
ATOM 1841 C CA . ASN A 1 246 ? -9.324 17.537 28.546 1.00 77.50 246 ASN A CA 1
ATOM 1842 C C . ASN A 1 246 ? -9.657 16.072 28.221 1.00 77.50 246 ASN A C 1
ATOM 1844 O O . ASN A 1 246 ? -10.644 15.544 28.709 1.00 77.50 246 ASN A O 1
ATOM 1848 N N . ALA A 1 247 ? -8.843 15.377 27.420 1.00 78.19 247 ALA A N 1
ATOM 1849 C CA . ALA A 1 247 ? -9.145 14.003 27.017 1.00 78.19 247 ALA A CA 1
ATOM 1850 C C . ALA A 1 247 ? -9.074 12.939 28.129 1.00 78.19 247 ALA A C 1
ATOM 1852 O O . ALA A 1 247 ? -9.323 11.769 27.853 1.00 78.19 247 ALA A O 1
ATOM 1853 N N . MET A 1 248 ? -8.776 13.328 29.374 1.00 87.00 248 MET A N 1
ATOM 1854 C CA . MET A 1 248 ? -8.823 12.419 30.523 1.00 87.00 248 MET A CA 1
ATOM 1855 C C . MET A 1 248 ? -10.230 12.250 31.103 1.00 87.00 248 MET A C 1
ATOM 1857 O O . MET A 1 248 ? -10.407 11.432 32.000 1.00 87.00 248 MET A O 1
ATOM 1861 N N . ASN A 1 249 ? -11.212 13.021 30.631 1.00 91.25 249 ASN A N 1
ATOM 1862 C CA . ASN A 1 249 ? -12.606 12.953 31.071 1.00 91.25 249 ASN A CA 1
ATOM 1863 C C . ASN A 1 249 ? -13.439 11.912 30.300 1.00 91.25 249 ASN A C 1
ATOM 1865 O O . ASN A 1 249 ? -14.612 12.137 30.021 1.00 91.25 249 ASN A O 1
ATOM 1869 N N . ALA A 1 250 ? -12.820 10.797 29.925 1.00 95.25 250 ALA A N 1
ATOM 1870 C CA . ALA A 1 250 ? -13.438 9.720 29.163 1.00 95.25 250 ALA A CA 1
ATOM 1871 C C . ALA A 1 250 ? -13.069 8.370 29.788 1.00 95.25 250 ALA A C 1
ATOM 1873 O O . ALA A 1 250 ? -11.972 8.223 30.336 1.00 95.25 250 ALA A O 1
ATOM 1874 N N . GLU A 1 251 ? -13.996 7.423 29.716 1.00 94.44 251 GLU A N 1
ATOM 1875 C CA . GLU A 1 251 ? -13.930 6.079 30.290 1.00 94.44 251 GLU A CA 1
ATOM 1876 C C . GLU A 1 251 ? -14.188 4.998 29.232 1.00 94.44 251 GLU A C 1
ATOM 1878 O O . GLU A 1 251 ? -13.533 3.957 29.261 1.00 94.44 251 GLU A O 1
ATOM 1883 N N . TYR A 1 252 ? -15.081 5.241 28.267 1.00 97.25 252 TYR A N 1
ATOM 1884 C CA . TYR A 1 252 ? -15.337 4.275 27.199 1.00 97.25 252 TYR A CA 1
ATOM 1885 C C . TYR A 1 252 ? -14.237 4.271 26.127 1.00 97.25 252 TYR A C 1
ATOM 1887 O O . TYR A 1 252 ? -13.671 5.330 25.829 1.00 97.25 252 TYR A O 1
ATOM 1895 N N . PRO A 1 253 ? -13.970 3.110 25.487 1.00 98.38 253 PRO A N 1
ATOM 1896 C CA . PRO A 1 253 ? -13.091 3.039 24.324 1.00 98.38 253 PRO A CA 1
ATOM 1897 C C . PRO A 1 253 ? -13.492 4.059 23.256 1.00 98.38 253 PRO A C 1
ATOM 1899 O O . PRO A 1 253 ? -14.676 4.339 23.068 1.00 98.38 253 PRO A O 1
ATOM 1902 N N . ILE A 1 254 ? -12.529 4.593 22.507 1.00 98.75 254 ILE A N 1
ATOM 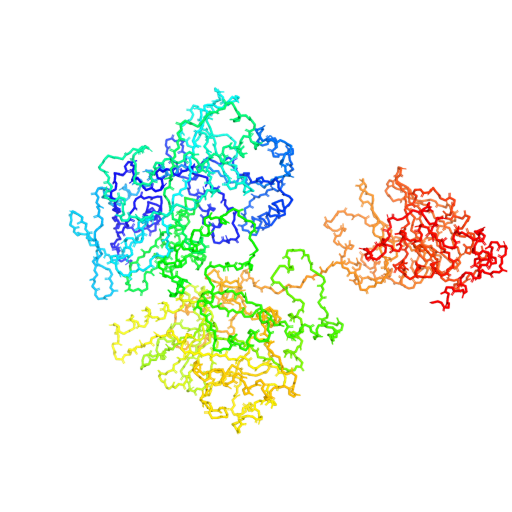1903 C CA . ILE A 1 254 ? -12.871 5.414 21.337 1.00 98.75 254 ILE A CA 1
ATOM 1904 C C . ILE A 1 254 ? -13.650 4.560 20.332 1.00 98.75 254 ILE A C 1
ATOM 1906 O O . ILE A 1 254 ? -13.308 3.400 20.115 1.00 98.75 254 ILE A O 1
ATOM 1910 N N . LEU A 1 255 ? -14.701 5.110 19.725 1.00 98.88 255 LEU A N 1
ATOM 1911 C CA . LEU A 1 255 ? -15.639 4.323 18.919 1.00 98.88 255 LEU A CA 1
ATOM 1912 C C . LEU A 1 255 ? -15.596 4.750 17.453 1.00 98.88 255 LEU A C 1
ATOM 1914 O O . LEU A 1 255 ? -15.650 5.940 17.145 1.00 98.88 255 LEU A O 1
ATOM 1918 N N . ARG A 1 256 ? -15.541 3.774 16.548 1.00 98.81 256 ARG A N 1
ATOM 1919 C CA . ARG A 1 256 ? -15.654 3.954 15.095 1.00 98.81 256 ARG A CA 1
ATOM 1920 C C . ARG A 1 256 ? -16.874 3.217 14.565 1.00 98.81 256 ARG A C 1
ATOM 1922 O O . ARG A 1 256 ? -16.996 2.010 14.760 1.00 98.81 256 ARG A O 1
ATOM 1929 N N . HIS A 1 257 ? -17.715 3.939 13.834 1.00 98.69 257 HIS A N 1
ATOM 1930 C CA . HIS A 1 257 ? -18.841 3.407 13.080 1.00 98.69 257 HIS A CA 1
ATOM 1931 C C . HIS A 1 257 ? -18.627 3.712 11.598 1.00 98.69 257 HIS A C 1
ATOM 1933 O O . HIS A 1 257 ? -19.141 4.679 11.042 1.00 98.69 257 HIS A O 1
ATOM 1939 N N . GLN A 1 258 ? -17.789 2.885 10.978 1.00 98.81 258 GLN A N 1
ATOM 1940 C CA . GLN A 1 258 ? -17.315 3.123 9.617 1.00 98.81 258 GLN A CA 1
ATOM 1941 C C . GLN A 1 258 ? -18.411 2.965 8.559 1.00 98.81 258 GLN A C 1
ATOM 1943 O O . GLN A 1 258 ? -18.339 3.617 7.533 1.00 98.81 258 GLN A O 1
ATOM 1948 N N . ASP A 1 259 ? -19.433 2.147 8.818 1.00 98.69 259 ASP A N 1
ATOM 1949 C CA . ASP A 1 259 ? -20.572 1.958 7.903 1.00 98.69 259 ASP A CA 1
ATOM 1950 C C . ASP A 1 259 ? -21.426 3.225 7.705 1.00 98.69 259 ASP A C 1
ATOM 1952 O O . ASP A 1 259 ? -22.279 3.242 6.824 1.00 98.69 259 ASP A O 1
ATOM 1956 N N . GLN A 1 260 ? -21.223 4.257 8.531 1.00 98.56 260 GLN A N 1
ATOM 1957 C CA . GLN A 1 260 ? -21.893 5.560 8.441 1.00 98.56 260 GLN A CA 1
ATOM 1958 C C . GLN A 1 260 ? -20.889 6.722 8.567 1.00 98.56 260 GLN A C 1
ATOM 1960 O O . GLN A 1 260 ? -21.253 7.808 9.012 1.00 98.56 260 GLN A O 1
ATOM 1965 N N . ASP A 1 261 ? -19.610 6.497 8.243 1.00 98.62 261 ASP A N 1
ATOM 1966 C CA . ASP A 1 261 ? -18.572 7.539 8.232 1.00 98.62 261 ASP A CA 1
ATOM 1967 C C . ASP A 1 261 ? -18.374 8.298 9.559 1.00 98.62 261 ASP A C 1
ATOM 1969 O O . ASP A 1 261 ? -17.991 9.473 9.593 1.00 98.62 261 ASP A O 1
ATOM 1973 N N . LEU A 1 262 ? -18.625 7.622 10.682 1.00 98.88 262 LEU A N 1
ATOM 1974 C CA . LEU A 1 262 ? -18.738 8.232 12.004 1.00 98.88 262 LEU A CA 1
ATOM 1975 C C . LEU A 1 262 ? -17.660 7.752 12.977 1.00 98.88 262 LEU A C 1
ATOM 1977 O O . LEU A 1 262 ? -17.203 6.603 12.960 1.00 98.88 262 LEU A O 1
ATOM 1981 N N . TYR A 1 263 ? -17.280 8.635 13.895 1.00 98.88 263 TYR A N 1
ATOM 1982 C CA . TYR A 1 263 ? -16.496 8.279 15.072 1.00 98.88 263 TYR A CA 1
ATOM 1983 C C . TYR A 1 263 ? -16.879 9.121 16.288 1.00 98.88 263 TYR A C 1
ATOM 1985 O O . TYR A 1 263 ? -17.364 10.248 16.165 1.00 98.88 263 TYR A O 1
ATOM 1993 N N . TYR A 1 264 ? -16.606 8.582 17.475 1.00 98.81 264 TYR A N 1
ATOM 1994 C CA . TYR A 1 264 ? -17.075 9.144 18.735 1.00 98.81 264 TYR A CA 1
ATOM 1995 C C . TYR A 1 264 ? -16.014 9.121 19.825 1.00 98.81 264 TYR A C 1
ATOM 1997 O O . TYR A 1 264 ? -15.156 8.237 19.890 1.00 98.81 264 TYR A O 1
ATOM 2005 N N . ARG A 1 265 ? -16.140 10.081 20.739 1.00 98.06 265 ARG A N 1
ATOM 2006 C CA . ARG A 1 265 ? -15.487 10.057 22.048 1.00 98.06 265 ARG A CA 1
ATOM 2007 C C . ARG A 1 265 ? -16.335 10.775 23.090 1.00 98.06 265 ARG A C 1
ATOM 2009 O O . ARG A 1 265 ? -17.102 11.676 22.758 1.00 98.06 265 ARG A O 1
ATOM 2016 N N . GLU A 1 266 ? -16.117 10.454 24.354 1.00 97.50 266 GLU A N 1
ATOM 2017 C CA . GLU A 1 266 ? -16.717 11.193 25.465 1.00 97.50 266 GLU A CA 1
ATOM 2018 C C . GLU A 1 266 ? -15.980 12.514 25.703 1.00 97.50 266 GLU A C 1
ATOM 2020 O O . GLU A 1 266 ? -14.766 12.590 25.531 1.00 97.50 266 GLU A O 1
ATOM 2025 N N . HIS A 1 267 ? -16.696 13.549 26.128 1.00 95.25 267 HIS A N 1
ATOM 2026 C CA . HIS A 1 267 ? -16.164 14.776 26.724 1.00 95.25 267 HIS A CA 1
ATOM 2027 C C . HIS A 1 267 ? -16.845 14.959 28.081 1.00 95.25 267 HIS A C 1
ATOM 2029 O O . HIS A 1 267 ? -17.768 15.758 28.226 1.00 95.25 267 HIS A O 1
ATOM 2035 N N . GLY A 1 268 ? -16.426 14.173 29.074 1.00 94.62 268 GLY A N 1
ATOM 2036 C CA . GLY A 1 268 ? -17.078 14.117 30.378 1.00 94.62 268 GLY A CA 1
ATOM 2037 C C . GLY A 1 268 ? -18.479 13.533 30.247 1.00 94.62 268 GLY A C 1
ATOM 2038 O O . GLY A 1 268 ? -18.651 12.358 29.936 1.00 94.62 268 GLY A O 1
ATOM 2039 N N . GLU A 1 269 ? -19.486 14.371 30.461 1.00 95.25 269 GLU A N 1
ATOM 2040 C CA . GLU A 1 269 ? -20.897 14.007 30.300 1.00 95.25 269 GLU A CA 1
ATOM 2041 C C . GLU A 1 269 ? -21.431 14.225 28.876 1.00 95.25 269 GLU A C 1
ATOM 2043 O O . GLU A 1 269 ? -22.556 13.839 28.590 1.00 95.25 269 GLU A O 1
ATOM 2048 N N . GLN A 1 270 ? -20.654 14.823 27.971 1.00 96.56 270 GLN A N 1
ATOM 2049 C CA . GLN A 1 270 ? -21.052 15.071 26.581 1.00 96.56 270 GLN A CA 1
ATOM 2050 C C . GLN A 1 270 ? -20.445 14.034 25.632 1.00 96.56 270 GLN A C 1
ATOM 2052 O O . GLN A 1 270 ? -19.467 13.360 25.959 1.00 96.56 270 GLN A O 1
ATOM 2057 N N . PHE A 1 271 ? -20.963 13.969 24.408 1.00 97.62 271 PHE A N 1
ATOM 2058 C CA . PHE A 1 271 ? -20.352 13.230 23.309 1.00 97.62 271 PHE A CA 1
ATOM 2059 C C . PHE A 1 271 ? -19.795 14.172 22.257 1.00 97.62 271 PHE A C 1
ATOM 2061 O O . PHE A 1 271 ? -20.420 15.167 21.906 1.00 97.62 271 PHE A O 1
ATOM 2068 N N . GLY A 1 272 ? -18.617 13.836 21.745 1.00 98.31 272 GLY A N 1
ATOM 2069 C CA . GLY A 1 272 ? -18.034 14.457 20.571 1.00 98.31 272 GLY A CA 1
ATOM 2070 C C . GLY A 1 272 ? -18.134 13.516 19.379 1.00 98.31 272 GLY A C 1
ATOM 2071 O O . GLY A 1 272 ? -17.712 12.363 19.475 1.00 98.31 272 GLY A O 1
ATOM 2072 N N . ILE A 1 273 ? -18.678 14.017 18.277 1.00 98.81 273 ILE A N 1
ATOM 2073 C CA . ILE A 1 273 ? -19.070 13.256 17.093 1.00 98.81 273 ILE A CA 1
ATOM 2074 C C . ILE A 1 273 ? -18.328 13.839 15.894 1.00 98.81 273 ILE A C 1
ATOM 2076 O O . ILE A 1 273 ? -18.482 15.022 15.596 1.00 98.81 273 ILE A O 1
ATOM 2080 N N . GLY A 1 274 ? -17.522 13.025 15.217 1.00 98.75 274 GLY A N 1
ATOM 2081 C CA . GLY A 1 274 ? -16.901 13.396 13.949 1.00 98.75 274 GLY A CA 1
ATOM 2082 C C . GLY A 1 274 ? -17.532 12.645 12.789 1.00 98.75 274 GLY A C 1
ATOM 2083 O O . GLY A 1 274 ? -17.772 11.445 12.911 1.00 98.75 274 GLY A O 1
ATOM 2084 N N . TYR A 1 275 ? -17.777 13.348 11.684 1.00 98.62 275 TYR A N 1
ATOM 2085 C CA . TYR A 1 275 ? -18.524 12.825 10.540 1.00 98.62 275 TYR A CA 1
ATOM 2086 C C . TYR A 1 275 ? -17.831 13.119 9.209 1.00 98.62 275 TYR A C 1
ATOM 2088 O O . TYR A 1 275 ? -17.585 14.284 8.915 1.00 98.62 275 TYR A O 1
ATOM 2096 N N . TYR A 1 276 ? -17.547 12.079 8.419 1.00 98.56 276 TYR A N 1
ATOM 2097 C CA . TYR A 1 276 ? -16.977 12.204 7.070 1.00 98.56 276 TYR A CA 1
ATOM 2098 C C . TYR A 1 276 ? -18.020 12.072 5.946 1.00 98.56 276 TYR A C 1
ATOM 2100 O O . TYR A 1 276 ? -17.739 12.475 4.825 1.00 98.56 276 TYR A O 1
ATOM 2108 N N . GLY A 1 277 ? -19.239 11.594 6.222 1.00 97.88 277 GLY A N 1
ATOM 2109 C CA . GLY A 1 277 ? -20.264 11.307 5.201 1.00 97.88 277 GLY A CA 1
ATOM 2110 C C . GLY A 1 277 ? -20.979 12.544 4.631 1.00 97.88 277 GLY A C 1
ATOM 2111 O O . GLY A 1 277 ? -22.131 12.471 4.196 1.00 97.88 277 GLY A O 1
ATOM 2112 N N . HIS A 1 278 ? -20.346 13.713 4.690 1.00 98.50 278 HIS A N 1
ATOM 2113 C CA . HIS A 1 278 ? -20.841 14.951 4.095 1.00 98.50 278 HIS A CA 1
ATOM 2114 C C . HIS A 1 278 ? -20.111 15.244 2.777 1.00 98.50 278 HIS A C 1
ATOM 2116 O O . HIS A 1 278 ? -19.097 14.634 2.444 1.00 98.50 278 HIS A O 1
ATOM 2122 N N . ARG A 1 279 ? -20.592 16.223 2.002 1.00 98.31 279 ARG A N 1
ATOM 2123 C CA . ARG A 1 279 ? -19.880 16.664 0.788 1.00 98.31 279 ARG A CA 1
ATOM 2124 C C . ARG A 1 279 ? -18.446 17.121 1.130 1.00 98.31 279 ARG A C 1
ATOM 2126 O O . ARG A 1 279 ? -18.272 17.802 2.145 1.00 98.31 279 ARG A O 1
ATOM 2133 N N . PRO A 1 280 ? -17.431 16.861 0.289 1.00 98.56 280 PRO A N 1
ATOM 2134 C CA . PRO A 1 280 ? -16.105 17.436 0.496 1.00 98.56 280 PRO A CA 1
ATOM 2135 C C . PRO A 1 280 ? -16.152 18.973 0.560 1.00 98.56 280 PRO A C 1
ATOM 2137 O O . PRO A 1 280 ? -16.904 19.621 -0.175 1.00 98.56 280 PRO A O 1
ATOM 2140 N N . MET A 1 281 ? -15.347 19.568 1.445 1.00 98.50 281 MET A N 1
ATOM 2141 C CA . MET A 1 281 ? -15.317 21.019 1.682 1.00 98.50 281 MET A CA 1
ATOM 2142 C C . MET A 1 281 ? -13.914 21.594 1.434 1.00 98.50 281 MET A C 1
ATOM 2144 O O . MET A 1 281 ? -13.191 21.860 2.396 1.00 98.50 281 MET A O 1
ATOM 2148 N N . PRO A 1 282 ? -13.481 21.754 0.170 1.00 98.31 282 PRO A N 1
ATOM 2149 C CA . PRO A 1 282 ? -12.160 22.287 -0.139 1.00 98.31 282 PRO A CA 1
ATOM 2150 C C . PRO A 1 282 ? -11.983 23.725 0.324 1.00 98.31 282 PRO A C 1
ATOM 2152 O O . PRO A 1 282 ? -12.847 24.577 0.125 1.00 98.31 282 PRO A O 1
ATOM 2155 N N . VAL A 1 283 ? -10.816 23.987 0.909 1.00 97.75 283 VAL A N 1
ATOM 2156 C CA . VAL A 1 283 ? -10.409 25.302 1.393 1.00 97.75 283 VAL A CA 1
ATOM 2157 C C . VAL A 1 283 ? -9.109 25.697 0.712 1.00 97.75 283 VAL A C 1
ATOM 2159 O O . VAL A 1 283 ? -8.159 24.921 0.634 1.00 97.75 283 VAL A O 1
ATOM 2162 N N . LYS A 1 284 ? -9.036 26.936 0.236 1.00 95.94 284 LYS A N 1
ATOM 2163 C CA . LYS A 1 284 ? -7.772 27.516 -0.215 1.00 95.94 284 LYS A CA 1
ATOM 2164 C C . LYS A 1 284 ? -7.084 28.161 0.978 1.00 95.94 284 LYS A C 1
ATOM 2166 O O . LYS A 1 284 ? -7.597 29.128 1.535 1.00 95.94 284 LYS A O 1
ATOM 2171 N N . ALA A 1 285 ? -5.926 27.634 1.368 1.00 94.00 285 ALA A N 1
ATOM 2172 C CA . ALA A 1 285 ? -5.203 28.097 2.553 1.00 94.00 285 ALA A CA 1
ATOM 2173 C C . ALA A 1 285 ? -4.891 29.607 2.508 1.00 94.00 285 ALA A C 1
ATOM 2175 O O . ALA A 1 285 ? -5.031 30.293 3.520 1.00 94.00 285 ALA A O 1
ATOM 2176 N N . SER A 1 286 ? -4.547 30.140 1.334 1.00 92.81 286 SER A N 1
ATOM 2177 C CA . SER A 1 286 ? -4.319 31.573 1.095 1.00 92.81 286 SER A CA 1
ATOM 2178 C C . SER A 1 286 ? -5.540 32.471 1.343 1.00 92.81 286 SER A C 1
ATOM 2180 O O . SER A 1 286 ? -5.360 33.647 1.655 1.00 92.81 286 SER A O 1
ATOM 2182 N N . GLU A 1 287 ? -6.771 31.956 1.250 1.00 94.69 287 GLU A N 1
ATOM 2183 C CA . GLU A 1 287 ? -7.998 32.740 1.476 1.00 94.69 287 GLU A CA 1
ATOM 2184 C C . GLU A 1 287 ? -8.331 32.915 2.973 1.00 94.69 287 GLU A C 1
ATOM 2186 O O . GLU A 1 287 ? -9.141 33.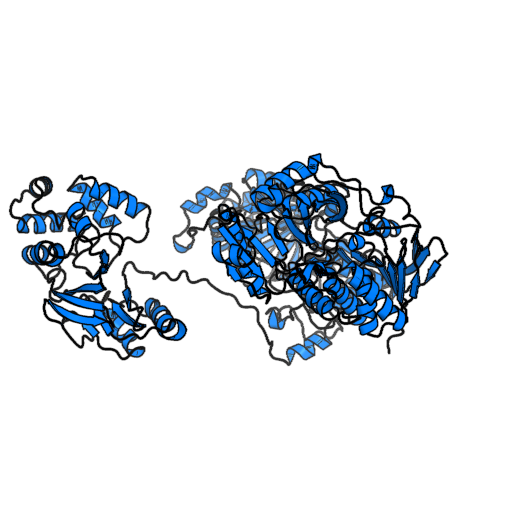772 3.319 1.00 94.69 287 GLU A O 1
ATOM 2191 N N . LEU A 1 288 ? -7.666 32.179 3.877 1.00 93.31 288 LEU A N 1
ATOM 2192 C CA . LEU A 1 288 ? -7.849 32.310 5.334 1.00 93.31 288 LEU A CA 1
ATOM 2193 C C . LEU A 1 288 ? -7.214 33.585 5.920 1.00 93.31 288 LEU A C 1
ATOM 2195 O O . LEU A 1 288 ? -7.501 33.957 7.058 1.00 93.31 288 LEU A O 1
ATOM 2199 N N . GLY A 1 289 ? -6.356 34.265 5.154 1.00 88.81 289 GLY A N 1
ATOM 2200 C CA . GLY A 1 289 ? -5.664 35.477 5.587 1.00 88.81 289 GLY A CA 1
ATOM 2201 C C . GLY A 1 289 ? -4.590 35.235 6.655 1.00 88.81 289 GLY A C 1
ATOM 2202 O O . GLY A 1 289 ? -4.129 34.117 6.881 1.00 88.81 289 GLY A O 1
ATOM 2203 N N . VAL A 1 290 ? -4.142 36.321 7.294 1.00 88.38 290 VAL A N 1
ATOM 2204 C CA . VAL A 1 290 ? -3.135 36.260 8.366 1.00 88.38 290 VAL A CA 1
ATOM 2205 C C . VAL A 1 290 ? -3.788 35.802 9.665 1.00 88.38 290 VAL A C 1
ATOM 2207 O O . VAL A 1 290 ? -4.825 36.336 10.057 1.00 88.38 290 VAL A O 1
ATOM 2210 N N . THR A 1 291 ? -3.136 34.872 10.368 1.00 90.81 291 THR A N 1
ATOM 2211 C CA . THR A 1 291 ? -3.593 34.408 11.685 1.00 90.81 291 THR A CA 1
ATOM 2212 C C . THR A 1 291 ? -3.783 35.592 12.649 1.00 90.81 291 THR A C 1
ATOM 2214 O O . THR A 1 291 ? -2.848 36.377 12.848 1.00 90.81 291 THR A O 1
ATOM 2217 N N . PRO A 1 292 ? -4.973 35.754 13.259 1.00 87.44 292 PRO A N 1
ATOM 2218 C CA . PRO A 1 292 ? -5.223 36.826 14.216 1.00 87.44 292 PRO A CA 1
ATOM 2219 C C . PRO A 1 292 ? -4.285 36.764 15.428 1.00 87.44 292 PRO A C 1
ATOM 2221 O O . PRO A 1 292 ? -3.860 35.696 15.859 1.00 87.44 292 PRO A O 1
ATOM 2224 N N . LYS A 1 293 ? -4.003 37.921 16.044 1.00 87.38 293 LYS A N 1
ATOM 2225 C CA . LYS A 1 293 ? -3.208 37.974 17.289 1.00 87.38 293 LYS A CA 1
ATOM 2226 C C . LYS A 1 293 ? -3.885 37.247 18.452 1.00 87.38 293 LYS A C 1
ATOM 2228 O O . LYS A 1 293 ? -3.199 36.718 19.319 1.00 87.38 293 LYS A O 1
ATOM 2233 N N . HIS A 1 294 ? -5.215 37.273 18.487 1.00 90.88 294 HIS A N 1
ATOM 2234 C CA . HIS A 1 294 ? -6.008 36.571 19.482 1.00 90.88 294 HIS A CA 1
ATOM 2235 C C . HIS A 1 294 ? -6.603 35.317 18.849 1.00 90.88 294 HIS A C 1
ATOM 2237 O O . HIS A 1 294 ? -7.361 35.423 17.887 1.00 90.88 294 HIS A O 1
ATOM 2243 N N . VAL A 1 295 ? -6.231 34.159 19.388 1.00 93.88 295 VAL A N 1
ATOM 2244 C CA . VAL A 1 295 ? -6.718 32.841 18.979 1.00 93.88 295 VAL A CA 1
ATOM 2245 C C . VAL A 1 295 ? -7.279 32.158 20.220 1.00 93.88 295 VAL A C 1
ATOM 2247 O O . VAL A 1 295 ? -6.633 32.165 21.271 1.00 93.88 295 VAL A O 1
ATOM 2250 N N . ASP A 1 296 ? -8.473 31.588 20.098 1.00 92.94 296 ASP A N 1
ATOM 2251 C CA . ASP A 1 296 ? -9.156 30.861 21.167 1.00 92.94 296 ASP A CA 1
ATOM 2252 C C . ASP A 1 296 ? -9.854 29.602 20.622 1.00 92.94 296 ASP A C 1
ATOM 2254 O O . ASP A 1 296 ? -9.754 29.285 19.436 1.00 92.94 296 ASP A O 1
ATOM 2258 N N . GLU A 1 297 ? -10.539 28.845 21.489 1.00 89.31 297 GLU A N 1
ATOM 2259 C CA . GLU A 1 297 ? -11.185 27.585 21.101 1.00 89.31 297 GLU A CA 1
ATOM 2260 C C . GLU A 1 297 ? -12.241 27.772 19.998 1.00 89.31 297 GLU A C 1
ATOM 2262 O O . GLU A 1 297 ? -12.432 26.863 19.201 1.00 89.31 297 GLU A O 1
ATOM 2267 N N . LYS A 1 298 ? -12.911 28.922 19.907 1.00 89.81 298 LYS A N 1
ATOM 2268 C CA . LYS A 1 298 ? -13.961 29.181 18.910 1.00 89.81 298 LYS A CA 1
ATOM 2269 C C . LYS A 1 298 ? -13.451 29.955 17.698 1.00 89.81 298 LYS A C 1
ATOM 2271 O O . LYS A 1 298 ? -13.994 29.794 16.612 1.00 89.81 298 LYS A O 1
ATOM 2276 N N . SER A 1 299 ? -12.413 30.765 17.873 1.00 91.88 299 SER A N 1
ATOM 2277 C CA . SER A 1 299 ? -11.845 31.635 16.847 1.00 91.88 299 SER A CA 1
ATOM 2278 C C . SER A 1 299 ? -10.397 31.247 16.555 1.00 91.88 299 SER A C 1
ATOM 2280 O O . SER A 1 299 ? -9.462 31.675 17.237 1.00 91.88 299 SER A O 1
ATOM 2282 N N . MET A 1 300 ? -10.202 30.423 15.522 1.00 95.94 300 MET A N 1
ATOM 2283 C CA . MET A 1 300 ? -8.882 30.029 15.026 1.00 95.94 300 MET A CA 1
ATOM 2284 C C . MET A 1 300 ? -8.921 29.749 13.517 1.00 95.94 300 MET A C 1
ATOM 2286 O O . MET A 1 300 ? -9.960 29.311 13.026 1.00 95.94 300 MET A O 1
ATOM 2290 N N . PRO A 1 301 ? -7.805 29.909 12.777 1.00 96.69 301 PRO A N 1
ATOM 2291 C CA . PRO A 1 301 ? -7.800 29.735 11.320 1.00 96.69 301 PRO A CA 1
ATOM 2292 C C . PRO A 1 301 ? -8.279 28.363 10.839 1.00 96.69 301 PRO A C 1
ATOM 2294 O O . PRO A 1 301 ? -8.781 28.233 9.732 1.00 96.69 301 PRO A O 1
ATOM 2297 N N . SER A 1 302 ? -8.096 27.329 11.660 1.00 97.44 302 SER A N 1
ATOM 2298 C CA . SER A 1 302 ? -8.464 25.957 11.320 1.00 97.44 302 SER A CA 1
ATOM 2299 C C . SER A 1 302 ? -9.926 25.595 11.605 1.00 97.44 302 SER A C 1
ATOM 2301 O O . SER A 1 302 ? -10.297 24.450 11.364 1.00 97.44 302 SER A O 1
ATOM 2303 N N . ARG A 1 303 ? -10.754 26.512 12.123 1.00 97.25 303 ARG A N 1
ATOM 2304 C CA . ARG A 1 303 ? -12.186 26.277 12.365 1.00 97.25 303 ARG A CA 1
ATOM 2305 C C . ARG A 1 303 ? -13.021 27.201 11.488 1.00 97.25 303 ARG A C 1
ATOM 2307 O O . ARG A 1 303 ? -12.923 28.417 11.603 1.00 97.25 303 ARG A O 1
ATOM 2314 N N . LEU A 1 304 ? -13.842 26.606 10.631 1.00 96.69 304 LEU A N 1
ATOM 2315 C CA . LEU A 1 304 ? -14.871 27.291 9.858 1.00 96.69 304 LEU A CA 1
ATOM 2316 C C . LEU A 1 304 ? -16.236 27.131 10.532 1.00 96.69 304 LEU A C 1
ATOM 2318 O O . LEU A 1 304 ? -16.437 26.217 11.343 1.00 96.69 304 LEU A O 1
ATOM 2322 N N . ASP A 1 305 ? -17.171 27.998 10.145 1.00 97.06 305 ASP A N 1
ATOM 2323 C CA . ASP A 1 305 ? -18.558 27.942 10.598 1.00 97.06 305 ASP A CA 1
ATOM 2324 C C . ASP A 1 305 ? -19.166 26.564 10.326 1.00 97.06 305 ASP A C 1
ATOM 2326 O O . ASP A 1 305 ? -18.966 25.964 9.266 1.00 97.06 305 ASP A O 1
ATOM 2330 N N . PHE A 1 306 ? -19.902 26.059 11.311 1.00 98.06 306 PHE A N 1
ATOM 2331 C CA . PHE A 1 306 ? -20.611 24.792 11.212 1.00 98.06 306 PHE A CA 1
ATOM 2332 C C . PHE A 1 306 ? -21.769 24.884 10.222 1.00 98.06 306 PHE A C 1
ATOM 2334 O O . PHE A 1 306 ? -22.485 25.883 10.195 1.00 98.06 306 PHE A O 1
ATOM 2341 N N . THR A 1 307 ? -21.988 23.816 9.459 1.00 98.00 307 THR A N 1
ATOM 2342 C CA . THR A 1 307 ? -23.121 23.683 8.534 1.00 98.00 307 THR A CA 1
ATOM 2343 C C . THR A 1 307 ? -24.064 22.576 9.022 1.00 98.00 307 THR A C 1
ATOM 2345 O O . THR A 1 307 ? -23.830 21.400 8.728 1.00 98.00 307 THR A O 1
ATOM 2348 N N . PRO A 1 308 ? -25.115 22.907 9.802 1.00 97.38 308 PRO A N 1
ATOM 2349 C CA . PRO A 1 308 ? -26.011 21.914 10.400 1.00 97.38 308 PRO A CA 1
ATOM 2350 C C . PRO A 1 308 ? -26.673 20.986 9.380 1.00 97.38 308 PRO A C 1
ATOM 2352 O O . PRO A 1 308 ? -26.909 19.819 9.678 1.00 97.38 308 PRO A O 1
ATOM 2355 N N . GLU A 1 309 ? -26.943 21.479 8.171 1.00 97.56 309 GLU A N 1
ATOM 2356 C CA . GLU A 1 309 ? -27.587 20.707 7.108 1.00 97.56 309 GLU A CA 1
ATOM 2357 C C . GLU A 1 309 ? -26.703 19.550 6.627 1.00 97.56 309 GLU A C 1
ATOM 2359 O O . GLU A 1 309 ? -27.212 18.468 6.343 1.00 97.56 309 GLU A O 1
ATOM 2364 N N . ASP A 1 310 ? -25.382 19.763 6.580 1.00 98.00 310 ASP A N 1
ATOM 2365 C CA . ASP A 1 310 ? -24.405 18.730 6.220 1.00 98.00 310 ASP A CA 1
ATOM 2366 C C . ASP A 1 310 ? -24.280 17.664 7.339 1.00 98.00 310 ASP A C 1
ATOM 2368 O O . ASP A 1 310 ? -23.939 16.517 7.054 1.00 98.00 310 ASP A O 1
ATOM 2372 N N . PHE A 1 311 ? -24.606 18.011 8.595 1.00 98.56 311 PHE A N 1
ATOM 2373 C CA . PHE A 1 311 ? -24.454 17.136 9.769 1.00 98.56 311 PHE A CA 1
ATOM 2374 C C . PHE A 1 311 ? -25.729 16.368 10.159 1.00 98.56 311 PHE A C 1
ATOM 2376 O O . PHE A 1 311 ? -25.667 15.398 10.915 1.00 98.56 311 PHE A O 1
ATOM 2383 N N . GLU A 1 312 ? -26.898 16.774 9.665 1.00 98.19 312 GLU A N 1
ATOM 2384 C CA . GLU A 1 312 ? -28.180 16.151 10.019 1.00 98.19 312 GLU A CA 1
ATOM 2385 C C . GLU A 1 312 ? -28.216 14.620 9.789 1.00 98.19 312 GLU A C 1
ATOM 2387 O O . GLU A 1 312 ? -28.661 13.907 10.696 1.00 98.19 312 GLU A O 1
ATOM 2392 N N . PRO A 1 313 ? -27.700 14.057 8.672 1.00 98.38 313 PRO A N 1
ATOM 2393 C CA . PRO A 1 313 ? -27.641 12.601 8.493 1.00 98.38 313 PRO A CA 1
ATOM 2394 C C . PRO A 1 313 ? -26.793 11.908 9.569 1.00 98.38 313 PRO A C 1
ATOM 2396 O O . PRO A 1 313 ? -27.204 10.892 10.134 1.00 98.38 313 PRO A O 1
ATOM 2399 N N . ALA A 1 314 ? -25.655 12.514 9.919 1.00 98.31 314 ALA A N 1
ATOM 2400 C CA . ALA A 1 314 ? -24.761 12.050 10.976 1.00 98.31 314 ALA A CA 1
ATOM 2401 C C . ALA A 1 314 ? -25.479 11.975 12.324 1.00 98.31 314 ALA A C 1
ATOM 2403 O O . ALA A 1 314 ? -25.298 11.031 13.100 1.00 98.31 314 ALA A O 1
ATOM 2404 N N . TRP A 1 315 ? -26.315 12.977 12.606 1.00 98.56 315 TRP A N 1
ATOM 2405 C CA . TRP A 1 315 ? -27.079 13.045 13.840 1.00 98.56 315 TRP A CA 1
ATOM 2406 C C . TRP A 1 315 ? -28.154 11.958 13.920 1.00 98.56 315 TRP A C 1
ATOM 2408 O O . TRP A 1 315 ? -28.336 11.347 14.977 1.00 98.56 315 TRP A O 1
ATOM 2418 N N . GLN A 1 316 ? -28.830 11.657 12.810 1.00 98.38 316 GLN A N 1
ATOM 2419 C CA . GLN A 1 316 ? -29.796 10.557 12.753 1.00 98.38 316 GLN A CA 1
ATOM 2420 C C . GLN A 1 316 ? -29.116 9.195 12.947 1.00 98.38 316 GLN A C 1
ATOM 2422 O O . GLN A 1 316 ? -29.492 8.472 13.871 1.00 98.38 316 GLN A O 1
ATOM 2427 N N . ALA A 1 317 ? -28.054 8.899 12.191 1.00 98.44 317 ALA A N 1
ATOM 2428 C CA . ALA A 1 317 ? -27.288 7.655 12.332 1.00 98.44 317 ALA A CA 1
ATOM 2429 C C . ALA A 1 317 ? -26.707 7.487 13.750 1.00 98.44 317 ALA A C 1
ATOM 2431 O O . ALA A 1 317 ? -26.745 6.408 14.342 1.00 98.44 317 ALA A O 1
ATOM 2432 N N . THR A 1 318 ? -26.251 8.582 14.365 1.00 98.75 318 THR A N 1
ATOM 2433 C CA . THR A 1 318 ? -25.766 8.575 15.752 1.00 98.75 318 THR A CA 1
ATOM 2434 C C . THR A 1 318 ? -26.856 8.192 16.754 1.00 98.75 318 THR A C 1
ATOM 2436 O O . THR A 1 318 ? -26.598 7.402 17.658 1.00 98.75 318 THR A O 1
ATOM 2439 N N . LYS A 1 319 ? -28.085 8.699 16.604 1.00 98.50 319 LYS A N 1
ATOM 2440 C CA . LYS A 1 319 ? -29.227 8.336 17.469 1.00 98.50 319 LYS A CA 1
ATOM 2441 C C . LYS A 1 319 ? -29.713 6.900 17.257 1.00 98.50 319 LYS A C 1
ATOM 2443 O O . LYS A 1 319 ? -30.396 6.344 18.127 1.00 98.50 319 LYS A O 1
ATOM 2448 N N . GLU A 1 320 ? -29.421 6.313 16.103 1.00 98.31 320 GLU A N 1
ATOM 2449 C CA . GLU A 1 320 ? -29.678 4.902 15.822 1.00 98.31 320 GLU A CA 1
ATOM 2450 C C . GLU A 1 320 ? -28.637 4.004 16.490 1.00 98.31 320 GLU A C 1
ATOM 2452 O O . GLU A 1 320 ? -29.029 3.052 17.170 1.00 98.31 320 GLU A O 1
ATOM 2457 N N . LEU A 1 321 ? -27.348 4.344 16.375 1.00 98.62 321 LEU A N 1
ATOM 2458 C CA . LEU A 1 321 ? -26.246 3.597 16.987 1.00 98.62 321 LEU A CA 1
ATOM 2459 C C . LEU A 1 321 ? -26.184 3.750 18.509 1.00 98.62 321 LEU A C 1
ATOM 2461 O O . LEU A 1 321 ? -25.920 2.772 19.202 1.00 98.62 321 LEU A O 1
ATOM 2465 N N . LEU A 1 322 ? -26.412 4.960 19.025 1.00 98.31 322 LEU A N 1
ATOM 2466 C CA . LEU A 1 322 ? -26.315 5.311 20.443 1.00 98.31 322 LEU A CA 1
ATOM 2467 C C . LEU A 1 322 ? -27.658 5.879 20.937 1.00 98.31 322 LEU A C 1
ATOM 2469 O O . LEU A 1 322 ? -27.827 7.099 21.020 1.00 98.31 322 LEU A O 1
ATOM 2473 N N . PRO A 1 323 ? -28.644 5.032 21.295 1.00 97.62 323 PRO A N 1
ATOM 2474 C CA . PRO A 1 323 ? -30.001 5.479 21.614 1.00 97.62 323 PRO A CA 1
ATOM 2475 C C . PRO A 1 323 ? -30.098 6.502 22.754 1.00 97.62 323 PRO A C 1
ATOM 2477 O O . PRO A 1 323 ? -31.038 7.296 22.773 1.00 97.62 323 PRO A O 1
ATOM 2480 N N . ALA A 1 324 ? -29.131 6.524 23.679 1.00 96.50 324 ALA A N 1
ATOM 2481 C CA . ALA A 1 324 ? -29.058 7.515 24.757 1.00 96.50 324 ALA A CA 1
ATOM 2482 C C . ALA A 1 324 ? -28.956 8.964 24.237 1.00 96.50 324 ALA A C 1
ATOM 2484 O O . ALA A 1 324 ? -29.471 9.885 24.868 1.00 96.50 324 ALA A O 1
ATOM 2485 N N . LEU A 1 325 ? -28.374 9.172 23.049 1.00 97.56 325 LEU A N 1
ATOM 2486 C CA . LEU A 1 325 ? -28.230 10.494 22.428 1.00 97.56 325 LEU A CA 1
ATOM 2487 C C . LEU A 1 325 ? -29.547 11.019 21.823 1.00 97.56 325 LEU A C 1
ATOM 2489 O O . LEU A 1 325 ? -29.627 12.176 21.432 1.00 97.56 325 LEU A O 1
ATOM 2493 N N . ARG A 1 326 ? -30.632 10.229 21.796 1.00 97.75 326 ARG A N 1
ATOM 2494 C CA . ARG A 1 326 ? -31.964 10.712 21.364 1.00 97.75 326 ARG A CA 1
ATOM 2495 C C . ARG A 1 326 ? -32.534 11.806 22.266 1.00 97.75 326 ARG A C 1
ATOM 2497 O O . ARG A 1 326 ? -33.451 12.506 21.851 1.00 97.75 326 ARG A O 1
ATOM 2504 N N . GLN A 1 327 ? -32.034 11.901 23.496 1.00 96.00 327 GLN A N 1
ATOM 2505 C CA . GLN A 1 327 ? -32.459 12.878 24.499 1.00 96.00 327 GLN A CA 1
ATOM 2506 C C . GLN A 1 327 ? -31.498 14.070 24.607 1.00 96.00 327 GLN A C 1
ATOM 2508 O O . GLN A 1 327 ? -31.629 14.867 25.532 1.00 96.00 327 GLN A O 1
ATOM 2513 N N . THR A 1 328 ? -30.524 14.188 23.701 1.00 97.69 328 THR A N 1
ATOM 2514 C CA . THR A 1 328 ? -29.565 15.295 23.688 1.00 97.69 328 THR A CA 1
ATOM 2515 C C . THR A 1 328 ? -29.727 16.170 22.451 1.00 97.69 328 THR A C 1
ATOM 2517 O O . THR A 1 328 ? -30.438 15.832 21.505 1.00 97.69 328 THR A O 1
ATOM 2520 N N . GLU A 1 329 ? -29.077 17.330 22.479 1.00 97.06 329 GLU A N 1
ATOM 2521 C CA . GLU A 1 329 ? -29.015 18.284 21.371 1.00 97.06 329 GLU A CA 1
ATOM 2522 C C . GLU A 1 329 ? -27.553 18.566 21.010 1.00 97.06 329 GLU A C 1
ATOM 2524 O O . GLU A 1 329 ? -26.652 18.308 21.811 1.00 97.06 329 GLU A O 1
ATOM 2529 N N . ILE A 1 330 ? -27.297 19.120 19.824 1.00 97.50 330 ILE A N 1
ATOM 2530 C CA . ILE A 1 330 ? -25.970 19.628 19.451 1.00 97.50 330 ILE A CA 1
ATOM 2531 C C . ILE A 1 330 ? -25.798 21.036 20.031 1.00 97.50 330 ILE A C 1
ATOM 2533 O O . ILE A 1 330 ? -26.587 21.928 19.729 1.00 97.50 330 ILE A O 1
ATOM 2537 N N . VAL A 1 331 ? -24.770 21.237 20.862 1.00 94.44 331 VAL A N 1
ATOM 2538 C CA . VAL A 1 331 ? -24.523 22.515 21.563 1.00 94.44 331 VAL A CA 1
ATOM 2539 C C . VAL A 1 331 ? -23.398 23.339 20.936 1.00 94.44 331 VAL A C 1
ATOM 2541 O O . VAL A 1 331 ? -23.362 24.559 21.083 1.00 94.44 331 VAL A O 1
ATOM 2544 N N . ASP A 1 332 ? -22.468 22.675 20.253 1.00 95.00 332 ASP A N 1
ATOM 2545 C CA . ASP A 1 332 ? -21.326 23.293 19.586 1.00 95.00 332 ASP A CA 1
ATOM 2546 C C . ASP A 1 332 ? -20.922 22.431 18.392 1.00 95.00 332 ASP A C 1
ATOM 2548 O O . ASP A 1 332 ? -20.930 21.202 18.477 1.00 95.00 332 ASP A O 1
ATOM 2552 N N . GLY A 1 333 ? -20.562 23.066 17.287 1.00 97.06 333 GLY A N 1
ATOM 2553 C CA . GLY A 1 333 ? -20.115 22.393 16.078 1.00 97.06 333 GLY A CA 1
ATOM 2554 C C . GLY A 1 333 ? -19.187 23.300 15.292 1.00 97.06 333 GLY A C 1
ATOM 2555 O O . GLY A 1 333 ? -19.247 24.522 15.427 1.00 97.06 333 GLY A O 1
ATOM 2556 N N . PHE A 1 334 ? -18.315 22.708 14.482 1.00 98.50 334 PHE A N 1
ATOM 2557 C CA . PHE A 1 334 ? -17.450 23.440 13.561 1.00 98.50 334 PHE A CA 1
ATOM 2558 C C . PHE A 1 334 ? -17.046 22.567 12.371 1.00 98.50 334 PHE A C 1
ATOM 2560 O O . PHE A 1 334 ? -17.058 21.335 12.449 1.00 98.50 334 PHE A O 1
ATOM 2567 N N . ASN A 1 335 ? -16.634 23.224 11.289 1.00 98.44 335 ASN A N 1
ATOM 2568 C CA . ASN A 1 335 ? -16.035 22.588 10.121 1.00 98.44 335 ASN A CA 1
ATOM 2569 C C . ASN A 1 335 ? -14.502 22.755 10.228 1.00 98.44 335 ASN A C 1
ATOM 2571 O O . ASN A 1 335 ? -13.949 23.817 9.943 1.00 98.44 335 ASN A O 1
ATOM 2575 N N . GLY A 1 336 ? -13.807 21.733 10.730 1.00 98.12 336 GLY A N 1
ATOM 2576 C CA . GLY A 1 336 ? -12.376 21.755 11.045 1.00 98.12 336 GLY A CA 1
ATOM 2577 C C . GLY A 1 336 ? -11.491 21.459 9.837 1.00 98.12 336 GLY A C 1
ATOM 2578 O O . GLY A 1 336 ? -11.631 20.417 9.206 1.00 98.12 336 GLY A O 1
ATOM 2579 N N . ILE A 1 337 ? -10.562 22.360 9.522 1.00 98.56 337 ILE A N 1
ATOM 2580 C CA . ILE A 1 337 ? -9.654 22.230 8.378 1.00 98.56 337 ILE A CA 1
ATOM 2581 C C . ILE A 1 337 ? -8.464 21.343 8.735 1.00 98.56 337 ILE A C 1
ATOM 2583 O O . ILE A 1 337 ? -7.742 21.604 9.704 1.00 98.56 337 ILE A O 1
ATOM 2587 N N . PHE A 1 338 ? -8.184 20.359 7.889 1.00 97.75 338 PHE A N 1
ATOM 2588 C CA . PHE A 1 338 ? -6.923 19.617 7.870 1.00 97.75 338 PHE A CA 1
ATOM 2589 C C . PHE A 1 338 ? -6.579 19.190 6.434 1.00 97.75 338 PHE A C 1
ATOM 2591 O O . PHE A 1 338 ? -7.124 19.748 5.487 1.00 97.75 338 PHE A O 1
ATOM 2598 N N . SER A 1 339 ? -5.623 18.279 6.245 1.00 98.50 339 SER A N 1
ATOM 2599 C CA . SER A 1 339 ? -5.084 17.926 4.924 1.00 98.50 339 SER A CA 1
ATOM 2600 C C . SER A 1 339 ? -5.463 16.518 4.480 1.00 98.50 339 SER A C 1
ATOM 2602 O O . SER A 1 339 ? -5.290 15.571 5.243 1.00 98.50 339 SER A O 1
ATOM 2604 N N . PHE A 1 340 ? -5.850 16.387 3.212 1.00 98.62 340 PHE A N 1
ATOM 2605 C CA . PHE A 1 340 ? -5.877 15.122 2.473 1.00 98.62 340 PHE A CA 1
ATOM 2606 C C . PHE A 1 340 ? -4.851 15.136 1.348 1.00 98.62 340 PHE A C 1
ATOM 2608 O O . PHE A 1 340 ? -4.417 16.199 0.911 1.00 98.62 340 PHE A O 1
ATOM 2615 N N . THR A 1 341 ? -4.473 13.954 0.880 1.00 98.75 341 THR A N 1
ATOM 2616 C CA . THR A 1 341 ? -3.535 13.750 -0.228 1.00 98.75 341 THR A CA 1
ATOM 2617 C C . THR A 1 341 ? -4.146 12.780 -1.242 1.00 98.75 341 THR A C 1
ATOM 2619 O O . THR A 1 341 ? -5.080 12.053 -0.885 1.00 98.75 341 THR A O 1
ATOM 2622 N N . PRO A 1 342 ? -3.625 12.710 -2.481 1.00 98.38 342 PRO A N 1
ATOM 2623 C CA . PRO A 1 342 ? -4.167 11.839 -3.526 1.00 98.38 342 PRO A CA 1
ATOM 2624 C C . PRO A 1 342 ? -4.223 10.342 -3.207 1.00 98.38 342 PRO A C 1
ATOM 2626 O O . PRO A 1 342 ? -5.035 9.624 -3.789 1.00 98.38 342 PRO A O 1
ATOM 2629 N N . ASP A 1 343 ? -3.383 9.864 -2.289 1.00 96.94 343 ASP A N 1
ATOM 2630 C CA . ASP A 1 343 ? -3.307 8.460 -1.859 1.00 96.94 343 ASP A CA 1
ATOM 2631 C C . ASP A 1 343 ? -3.607 8.253 -0.361 1.00 96.94 343 ASP A C 1
ATOM 2633 O O . ASP A 1 343 ? -3.559 7.128 0.127 1.00 96.94 343 ASP A O 1
ATOM 2637 N N . GLY A 1 344 ? -3.912 9.326 0.378 1.00 96.50 344 GLY A N 1
ATOM 2638 C CA . GLY A 1 344 ? -4.202 9.293 1.814 1.00 96.50 344 GLY A CA 1
ATOM 2639 C C . GLY A 1 344 ? -2.963 9.194 2.715 1.00 96.50 344 GLY A C 1
ATOM 2640 O O . GLY A 1 344 ? -3.092 9.278 3.939 1.00 96.50 344 GLY A O 1
ATOM 2641 N N . GLY A 1 345 ? -1.764 9.044 2.142 1.00 96.75 345 GLY A N 1
ATOM 2642 C CA . GLY A 1 345 ? -0.501 8.992 2.874 1.00 96.75 345 GLY A CA 1
ATOM 2643 C C . GLY A 1 345 ? 0.035 10.378 3.243 1.00 96.75 345 GLY A C 1
ATOM 2644 O O . GLY A 1 345 ? -0.255 11.373 2.577 1.00 96.75 345 GLY A O 1
ATOM 2645 N N . SER A 1 346 ? 0.881 10.442 4.276 1.00 98.31 346 SER A N 1
ATOM 2646 C CA . SER A 1 346 ? 1.610 11.668 4.650 1.00 98.31 346 SER A CA 1
ATOM 2647 C C . SER A 1 346 ? 2.541 12.144 3.520 1.00 98.31 346 SER A C 1
ATOM 2649 O O . SER A 1 346 ? 2.939 11.358 2.658 1.00 98.31 346 SER A O 1
ATOM 2651 N N . VAL A 1 347 ? 2.954 13.415 3.539 1.00 98.69 347 VAL A N 1
ATOM 2652 C CA . VAL A 1 347 ? 3.943 13.968 2.593 1.00 98.69 347 VAL A CA 1
ATOM 2653 C C . VAL A 1 347 ? 5.201 14.366 3.357 1.00 98.69 347 VAL A C 1
ATOM 2655 O O . VAL A 1 347 ? 5.230 15.370 4.067 1.00 98.69 347 VAL A O 1
ATOM 2658 N N . VAL A 1 348 ? 6.245 13.549 3.239 1.00 98.62 348 VAL A N 1
ATOM 2659 C CA . VAL A 1 348 ? 7.466 13.639 4.042 1.00 98.62 348 VAL A CA 1
ATOM 2660 C C . VAL A 1 348 ? 8.682 13.477 3.144 1.00 98.62 348 VAL A C 1
ATOM 2662 O O . VAL A 1 348 ? 8.740 12.556 2.341 1.00 98.62 348 VAL A O 1
ATOM 2665 N N . GLY A 1 349 ? 9.679 14.344 3.273 1.00 97.62 349 GLY A N 1
ATOM 2666 C CA . GLY A 1 349 ? 10.942 14.172 2.557 1.00 97.62 349 GLY A CA 1
ATOM 2667 C C . GLY A 1 349 ? 11.581 15.479 2.122 1.00 97.62 349 GLY A C 1
ATOM 2668 O O . GLY A 1 349 ? 11.075 16.571 2.380 1.00 97.62 349 GLY A O 1
ATOM 2669 N N . GLN A 1 350 ? 12.730 15.363 1.466 1.00 97.81 350 GLN A N 1
ATOM 2670 C CA . GLN A 1 350 ? 13.477 16.514 0.975 1.00 97.81 350 GLN A CA 1
ATOM 2671 C C . GLN A 1 350 ? 12.925 16.987 -0.374 1.00 97.81 350 GLN A C 1
ATOM 2673 O O . GLN A 1 350 ? 12.698 16.174 -1.272 1.00 97.81 350 GLN A O 1
ATOM 2678 N N . ALA A 1 351 ? 12.801 18.301 -0.559 1.00 97.50 351 ALA A N 1
ATOM 2679 C CA . ALA A 1 351 ? 12.416 18.890 -1.832 1.00 97.50 351 ALA A CA 1
ATOM 2680 C C . ALA A 1 351 ? 13.402 18.495 -2.954 1.00 97.50 351 ALA A C 1
ATOM 2682 O O . ALA A 1 351 ? 14.621 18.638 -2.797 1.00 97.50 351 ALA A O 1
ATOM 2683 N N . PRO A 1 352 ? 12.913 18.032 -4.121 1.00 95.12 352 PRO A N 1
ATOM 2684 C CA . PRO A 1 352 ? 13.780 17.631 -5.227 1.00 95.12 352 PRO A CA 1
ATOM 2685 C C . PRO A 1 352 ? 14.487 18.819 -5.899 1.00 95.12 352 PRO A C 1
ATOM 2687 O O . PRO A 1 352 ? 15.501 18.630 -6.576 1.00 95.12 352 PRO A O 1
ATOM 2690 N N . ASN A 1 353 ? 13.996 20.047 -5.728 1.00 93.75 353 ASN A N 1
ATOM 2691 C CA . ASN A 1 353 ? 14.506 21.260 -6.375 1.00 93.75 353 ASN A CA 1
ATOM 2692 C C . ASN A 1 353 ? 15.380 22.151 -5.471 1.00 93.75 353 ASN A C 1
ATOM 2694 O O . ASN A 1 353 ? 16.046 23.039 -6.001 1.00 93.75 353 ASN A O 1
ATOM 2698 N N . LEU A 1 354 ? 15.432 21.907 -4.156 1.00 96.62 354 LEU A N 1
ATOM 2699 C CA . LEU A 1 354 ? 16.204 22.719 -3.212 1.00 96.62 354 LEU A CA 1
ATOM 2700 C C . LEU A 1 354 ? 16.868 21.846 -2.139 1.00 96.62 354 LEU A C 1
ATOM 2702 O O . LEU A 1 354 ? 16.201 21.141 -1.380 1.00 96.62 354 LEU A O 1
ATOM 2706 N N . ASP A 1 355 ? 18.201 21.883 -2.062 1.00 95.75 355 ASP A N 1
ATOM 2707 C CA . ASP A 1 355 ? 18.923 21.107 -1.058 1.00 95.75 355 ASP A CA 1
ATOM 2708 C C . ASP A 1 355 ? 18.601 21.592 0.366 1.00 95.75 355 ASP A C 1
ATOM 2710 O O . ASP A 1 355 ? 18.543 22.796 0.623 1.00 95.75 355 ASP A O 1
ATOM 2714 N N . ASN A 1 356 ? 18.449 20.637 1.290 1.00 97.00 356 ASN A N 1
ATOM 2715 C CA . ASN A 1 356 ? 18.186 20.839 2.720 1.00 97.00 356 ASN A CA 1
ATOM 2716 C C . ASN A 1 356 ? 16.859 21.535 3.078 1.00 97.00 356 ASN A C 1
ATOM 2718 O O . ASN A 1 356 ? 16.637 21.853 4.247 1.00 97.00 356 ASN A O 1
ATOM 2722 N N . PHE A 1 357 ? 15.952 21.708 2.119 1.00 98.69 357 PHE A N 1
ATOM 2723 C CA . PHE A 1 357 ? 14.557 22.023 2.400 1.00 98.69 357 PHE A CA 1
ATOM 2724 C C . PHE A 1 357 ? 13.739 20.730 2.471 1.00 98.69 357 PHE A C 1
ATOM 2726 O O . PHE A 1 357 ? 13.777 19.920 1.544 1.00 98.69 357 PHE A O 1
ATOM 2733 N N . TRP A 1 358 ? 13.013 20.526 3.564 1.00 98.75 358 TRP A N 1
ATOM 2734 C CA . TRP A 1 358 ? 12.230 19.324 3.845 1.00 98.75 358 TRP A CA 1
ATOM 2735 C C . TRP A 1 358 ? 10.774 19.670 4.128 1.00 98.75 358 TRP A C 1
ATOM 2737 O O . TRP A 1 358 ? 10.471 20.769 4.587 1.00 98.75 358 TRP A O 1
ATOM 2747 N N . VAL A 1 359 ? 9.888 18.703 3.915 1.00 98.75 359 VAL A N 1
ATOM 2748 C CA . VAL A 1 359 ? 8.483 18.759 4.333 1.00 98.75 359 VAL A CA 1
ATOM 2749 C C . VAL A 1 359 ? 8.164 17.585 5.257 1.00 98.75 359 VAL A C 1
ATOM 2751 O O . VAL A 1 359 ? 8.740 16.502 5.120 1.00 98.75 359 VAL A O 1
ATOM 2754 N N . ALA A 1 360 ? 7.259 17.811 6.202 1.00 98.75 360 ALA A N 1
ATOM 2755 C CA . ALA A 1 360 ? 6.628 16.807 7.049 1.00 98.75 360 ALA A CA 1
ATOM 2756 C C . ALA A 1 360 ? 5.166 17.227 7.279 1.00 98.75 360 ALA A C 1
ATOM 2758 O O . ALA A 1 360 ? 4.805 17.807 8.305 1.00 98.75 360 ALA A O 1
ATOM 2759 N N . GLU A 1 361 ? 4.337 16.997 6.263 1.00 98.81 361 GLU A N 1
ATOM 2760 C CA . GLU A 1 361 ? 3.006 17.588 6.106 1.00 98.81 361 GLU A CA 1
ATOM 2761 C C . GLU A 1 361 ? 1.937 16.520 5.848 1.00 98.81 361 GLU A C 1
ATOM 2763 O O . GLU A 1 361 ? 2.244 15.348 5.620 1.00 98.81 361 GLU A O 1
ATOM 2768 N N . ALA A 1 362 ? 0.664 16.922 5.936 1.00 98.38 362 ALA A N 1
ATOM 2769 C CA . ALA A 1 362 ? -0.489 16.019 5.875 1.00 98.38 362 ALA A CA 1
ATOM 2770 C C . ALA A 1 362 ? -0.401 14.831 6.858 1.00 98.38 362 ALA A C 1
ATOM 2772 O O . ALA A 1 362 ? -0.734 13.694 6.534 1.00 98.38 362 ALA A O 1
ATOM 2773 N N . VAL A 1 363 ? 0.064 15.104 8.082 1.00 98.75 363 VAL A N 1
ATOM 2774 C CA . VAL A 1 363 ? 0.261 14.093 9.127 1.00 98.75 363 VAL A CA 1
ATOM 2775 C C . VAL A 1 363 ? -0.861 14.177 10.160 1.00 98.75 363 VAL A C 1
ATOM 2777 O O . VAL A 1 363 ? -1.023 15.189 10.845 1.00 98.75 363 VAL A O 1
ATOM 2780 N N . TRP A 1 364 ? -1.604 13.087 10.322 1.00 98.25 364 TRP A N 1
ATOM 2781 C CA . TRP A 1 364 ? -2.566 12.922 11.414 1.00 98.25 364 TRP A CA 1
ATOM 2782 C C . TRP A 1 364 ? -1.880 12.974 12.785 1.00 98.25 364 TRP A C 1
ATOM 2784 O O . TRP A 1 364 ? -0.750 12.507 12.930 1.00 98.25 364 TRP A O 1
ATOM 2794 N N . VAL A 1 365 ? -2.594 13.422 13.828 1.00 98.38 365 VAL A N 1
ATOM 2795 C CA . VAL A 1 365 ? -2.114 13.323 15.226 1.00 98.38 365 VAL A CA 1
ATOM 2796 C C . VAL A 1 365 ? -1.669 11.895 15.545 1.00 98.38 365 VAL A C 1
ATOM 2798 O O . VAL A 1 365 ? -0.620 11.708 16.144 1.00 98.38 365 VAL A O 1
ATOM 2801 N N . THR A 1 366 ? -2.416 10.898 15.066 1.00 98.69 366 THR A N 1
ATOM 2802 C CA . THR A 1 366 ? -2.112 9.465 15.172 1.00 98.69 366 THR A CA 1
ATOM 2803 C C . THR A 1 366 ? -0.669 9.123 14.804 1.00 98.69 366 THR A C 1
ATOM 2805 O O . THR A 1 366 ? -0.082 8.279 15.460 1.00 98.69 366 THR A O 1
ATOM 2808 N N . HIS A 1 367 ? -0.073 9.777 13.804 1.00 98.81 367 HIS A N 1
ATOM 2809 C CA . HIS A 1 367 ? 1.240 9.414 13.257 1.00 98.81 367 HIS A CA 1
ATOM 2810 C C . HIS A 1 367 ? 2.341 10.435 13.585 1.00 98.81 367 HIS A C 1
ATOM 2812 O O . HIS A 1 367 ? 3.484 10.270 13.153 1.00 98.81 367 HIS A O 1
ATOM 2818 N N . SER A 1 368 ? 2.020 11.508 14.316 1.00 98.69 368 SER A N 1
ATOM 2819 C CA . SER A 1 368 ? 2.852 12.714 14.365 1.00 98.69 368 SER A CA 1
ATOM 2820 C C . SER A 1 368 ? 4.233 12.500 14.975 1.00 98.69 368 SER A C 1
ATOM 2822 O O . SER A 1 368 ? 5.222 12.996 14.439 1.00 98.69 368 SER A O 1
ATOM 2824 N N . ALA A 1 369 ? 4.319 11.760 16.084 1.00 98.81 369 ALA A N 1
ATOM 2825 C CA . ALA A 1 369 ? 5.605 11.486 16.721 1.00 98.81 369 ALA A CA 1
ATOM 2826 C C . ALA A 1 369 ? 6.429 10.489 15.899 1.00 98.81 369 ALA A C 1
ATOM 2828 O O . ALA A 1 369 ? 7.643 10.640 15.790 1.00 98.81 369 ALA A O 1
ATOM 2829 N N . GLY A 1 370 ? 5.770 9.507 15.276 1.00 98.75 370 GLY A N 1
ATOM 2830 C CA . GLY A 1 370 ? 6.413 8.573 14.353 1.00 98.75 370 GLY A CA 1
ATOM 2831 C C . GLY A 1 370 ? 7.080 9.290 13.183 1.00 98.75 370 GLY A C 1
ATOM 2832 O O . GLY A 1 370 ? 8.267 9.079 12.937 1.00 98.75 370 GLY A O 1
ATOM 2833 N N . VAL A 1 371 ? 6.340 10.163 12.487 1.00 98.88 371 VAL A N 1
ATOM 2834 C CA . VAL A 1 371 ? 6.880 10.950 11.365 1.00 98.88 371 VAL A CA 1
ATOM 2835 C C . VAL A 1 371 ? 8.033 11.837 11.831 1.00 98.88 371 VAL A C 1
ATOM 2837 O O . VAL A 1 371 ? 9.093 11.836 11.209 1.00 98.88 371 VAL A O 1
ATOM 2840 N N . ALA A 1 372 ? 7.865 12.549 12.948 1.00 98.88 372 ALA A N 1
ATOM 2841 C CA . ALA A 1 372 ? 8.918 13.384 13.517 1.00 98.88 372 ALA A CA 1
ATOM 2842 C C . ALA A 1 372 ? 10.204 12.591 13.804 1.00 98.88 372 ALA A C 1
ATOM 2844 O O . ALA A 1 372 ? 11.294 13.046 13.451 1.00 98.88 372 ALA A O 1
ATOM 2845 N N . ARG A 1 373 ? 10.084 11.384 14.377 1.00 98.81 373 ARG A N 1
ATOM 2846 C CA . ARG A 1 373 ? 11.222 10.491 14.619 1.00 98.81 373 ARG A CA 1
ATOM 2847 C C . ARG A 1 373 ? 11.889 10.083 13.311 1.00 98.81 373 ARG A C 1
ATOM 2849 O O . ARG A 1 373 ? 13.105 10.189 13.203 1.00 98.81 373 ARG A O 1
ATOM 2856 N N . ALA A 1 374 ? 11.112 9.660 12.316 1.00 98.69 374 ALA A N 1
ATOM 2857 C CA . ALA A 1 374 ? 11.646 9.221 11.029 1.00 98.69 374 ALA A CA 1
ATOM 2858 C C . ALA A 1 374 ? 12.417 10.335 10.297 1.00 98.69 374 ALA A C 1
ATOM 2860 O O . ALA A 1 374 ? 13.500 10.094 9.754 1.00 98.69 374 ALA A O 1
ATOM 2861 N N . VAL A 1 375 ? 11.901 11.569 10.331 1.00 98.75 375 VAL A N 1
ATOM 2862 C CA . VAL A 1 375 ? 12.591 12.748 9.787 1.00 98.75 375 VAL A CA 1
ATOM 2863 C C . VAL A 1 375 ? 13.866 13.039 10.576 1.00 98.75 375 VAL A C 1
ATOM 2865 O O . VAL A 1 375 ? 14.923 13.202 9.969 1.00 98.75 375 VAL A O 1
ATOM 2868 N N . ALA A 1 376 ? 13.805 13.053 11.911 1.00 98.69 376 ALA A N 1
ATOM 2869 C CA . ALA A 1 376 ? 14.975 13.299 12.751 1.00 98.69 376 ALA A CA 1
ATOM 2870 C C . ALA A 1 376 ? 16.084 12.264 12.505 1.00 98.69 376 ALA A C 1
ATOM 2872 O O . ALA A 1 376 ? 17.211 12.653 12.219 1.00 98.69 376 ALA A O 1
ATOM 2873 N N . GLU A 1 377 ? 15.764 10.966 12.521 1.00 98.12 377 GLU A N 1
ATOM 2874 C CA . GLU A 1 377 ? 16.704 9.884 12.191 1.00 98.12 377 GLU A CA 1
ATOM 2875 C C . GLU A 1 377 ? 17.325 10.082 10.804 1.00 98.12 377 GLU A C 1
ATOM 2877 O O . GLU A 1 377 ? 18.537 9.967 10.628 1.00 98.12 377 GLU A O 1
ATOM 2882 N N . THR A 1 378 ? 16.519 10.452 9.808 1.00 97.12 378 THR A N 1
ATOM 2883 C CA . THR A 1 378 ? 17.027 10.681 8.452 1.00 97.12 378 THR A CA 1
ATOM 2884 C C . THR A 1 378 ? 18.005 11.856 8.403 1.00 97.12 378 THR A C 1
ATOM 2886 O O . THR A 1 378 ? 19.070 11.732 7.795 1.00 97.12 378 THR A O 1
ATOM 2889 N N . LEU A 1 379 ? 17.698 12.966 9.079 1.00 97.06 379 LEU A N 1
ATOM 2890 C CA . LEU A 1 379 ? 18.564 14.147 9.139 1.00 97.06 379 LEU A CA 1
ATOM 2891 C C . LEU A 1 379 ? 19.868 13.888 9.906 1.00 97.06 379 LEU A C 1
ATOM 2893 O O . LEU A 1 379 ? 20.926 14.367 9.497 1.00 97.06 379 LEU A O 1
ATOM 2897 N N . THR A 1 380 ? 19.815 13.138 11.010 1.00 96.12 380 THR A N 1
ATOM 2898 C CA . THR A 1 380 ? 20.968 12.964 11.906 1.00 96.12 380 THR A CA 1
ATOM 2899 C C . THR A 1 380 ? 21.797 11.713 11.618 1.00 96.12 380 THR A C 1
ATOM 2901 O O . THR A 1 380 ? 23.003 11.710 11.858 1.00 96.12 380 THR A O 1
ATOM 2904 N N . GLU A 1 381 ? 21.173 10.644 11.122 1.00 94.75 381 GLU A N 1
ATOM 2905 C CA . GLU A 1 381 ? 21.774 9.310 10.936 1.00 94.75 381 GLU A CA 1
ATOM 2906 C C . GLU A 1 381 ? 21.787 8.855 9.464 1.00 94.75 381 GLU A C 1
ATOM 2908 O O . GLU A 1 381 ? 22.389 7.825 9.129 1.00 94.75 381 GLU A O 1
ATOM 2913 N N . GLY A 1 382 ? 21.147 9.620 8.573 1.00 92.06 382 GLY A N 1
ATOM 2914 C CA . GLY A 1 382 ? 21.106 9.373 7.131 1.00 92.06 382 GLY A CA 1
ATOM 2915 C C . GLY A 1 382 ? 20.080 8.328 6.679 1.00 92.06 382 GLY A C 1
ATOM 2916 O O . GLY A 1 382 ? 20.088 7.960 5.504 1.00 92.06 382 GLY A O 1
ATOM 2917 N N . ARG A 1 383 ? 19.233 7.817 7.583 1.00 94.56 383 ARG A N 1
ATOM 2918 C CA . ARG A 1 383 ? 18.091 6.931 7.280 1.00 94.56 383 ARG A CA 1
ATOM 2919 C C . ARG A 1 383 ? 17.087 6.922 8.432 1.00 94.56 383 ARG A C 1
ATOM 2921 O O . ARG A 1 383 ? 17.496 7.135 9.567 1.00 94.56 383 ARG A O 1
ATOM 2928 N N . SER A 1 384 ? 15.842 6.539 8.162 1.00 96.88 384 SER A N 1
ATOM 2929 C CA . SER A 1 384 ? 14.914 6.118 9.215 1.00 96.88 384 SER A CA 1
ATOM 2930 C C . SER A 1 384 ? 15.082 4.630 9.572 1.00 96.88 384 SER A C 1
ATOM 2932 O O . SER A 1 384 ? 15.684 3.837 8.835 1.00 96.88 384 SER A O 1
ATOM 2934 N N . THR A 1 385 ? 14.605 4.258 10.757 1.00 95.38 385 THR A N 1
ATOM 2935 C CA . THR A 1 385 ? 14.453 2.879 11.228 1.00 95.38 385 THR A CA 1
ATOM 2936 C C . THR A 1 385 ? 13.189 2.193 10.708 1.00 95.38 385 THR A C 1
ATOM 2938 O O . THR A 1 385 ? 13.172 0.965 10.652 1.00 95.38 385 THR A O 1
ATOM 2941 N N . VAL A 1 386 ? 12.174 2.965 10.311 1.00 97.06 386 VAL A N 1
ATOM 2942 C CA . VAL A 1 386 ? 10.947 2.497 9.649 1.00 97.06 386 VAL A CA 1
ATOM 2943 C C . VAL A 1 386 ? 10.999 2.935 8.189 1.00 97.06 386 VAL A C 1
ATOM 2945 O O . VAL A 1 386 ? 11.441 4.046 7.897 1.00 97.06 386 VAL A O 1
ATOM 2948 N N . ASP A 1 387 ? 10.561 2.083 7.265 1.00 96.56 387 ASP A N 1
ATOM 2949 C CA . ASP A 1 387 ? 10.467 2.474 5.861 1.00 96.56 387 ASP A CA 1
ATOM 2950 C C . ASP A 1 387 ? 9.417 3.576 5.677 1.00 96.56 387 ASP A C 1
ATOM 2952 O O . ASP A 1 387 ? 8.280 3.435 6.115 1.00 96.56 387 ASP A O 1
ATOM 2956 N N . ILE A 1 388 ? 9.782 4.678 5.024 1.00 95.44 388 ILE A N 1
ATOM 2957 C CA . ILE A 1 388 ? 8.881 5.820 4.787 1.00 95.44 388 ILE A CA 1
ATOM 2958 C C . ILE A 1 388 ? 8.613 6.053 3.299 1.00 95.44 388 ILE A C 1
ATOM 2960 O O . ILE A 1 388 ? 8.211 7.147 2.918 1.00 95.44 388 ILE A O 1
ATOM 2964 N N . SER A 1 389 ? 8.816 5.037 2.455 1.00 95.25 389 SER A N 1
ATOM 2965 C CA . SER A 1 389 ? 8.621 5.145 1.003 1.00 95.25 389 SER A CA 1
ATOM 2966 C C . SER A 1 389 ? 7.186 5.542 0.625 1.00 95.25 389 SER A C 1
ATOM 2968 O O . SER A 1 389 ? 6.990 6.392 -0.239 1.00 95.25 389 SER A O 1
ATOM 2970 N N . GLU A 1 390 ? 6.183 5.033 1.346 1.00 95.62 390 GLU A N 1
ATOM 2971 C CA . GLU A 1 390 ? 4.770 5.423 1.193 1.00 95.62 390 GLU A CA 1
ATOM 2972 C C . GLU A 1 390 ? 4.479 6.863 1.658 1.00 95.62 390 GLU A C 1
ATOM 2974 O O . GLU A 1 390 ? 3.445 7.431 1.322 1.00 95.62 390 GLU A O 1
ATOM 2979 N N . CYS A 1 391 ? 5.395 7.478 2.412 1.00 98.06 391 CYS A N 1
ATOM 2980 C CA . CYS A 1 391 ? 5.308 8.872 2.846 1.00 98.06 391 CYS A CA 1
ATOM 2981 C C . CYS A 1 391 ? 6.162 9.812 1.984 1.00 98.06 391 CYS A C 1
ATOM 2983 O O . CYS A 1 391 ? 6.011 11.026 2.110 1.00 98.06 391 CYS A O 1
ATOM 2985 N N . GLU A 1 392 ? 7.045 9.297 1.120 1.00 97.38 392 GLU A N 1
ATOM 2986 C CA . GLU A 1 392 ? 8.020 10.103 0.377 1.00 97.38 392 GLU A CA 1
ATOM 2987 C C . GLU A 1 392 ? 7.342 11.188 -0.468 1.00 97.38 392 GLU A C 1
ATOM 2989 O O . GLU A 1 392 ? 6.459 10.901 -1.276 1.00 97.38 392 GLU A O 1
ATOM 2994 N N . LEU A 1 393 ? 7.788 12.441 -0.328 1.00 97.81 393 LEU A N 1
ATOM 2995 C CA . LEU A 1 393 ? 7.307 13.592 -1.110 1.00 97.81 393 LEU A CA 1
ATOM 2996 C C . LEU A 1 393 ? 7.424 13.345 -2.622 1.00 97.81 393 LEU A C 1
ATOM 2998 O O . LEU A 1 393 ? 6.608 13.815 -3.409 1.00 97.81 393 LEU A O 1
ATOM 3002 N N . THR A 1 394 ? 8.460 12.616 -3.030 1.00 97.38 394 THR A N 1
ATOM 3003 C CA . THR A 1 394 ? 8.816 12.405 -4.439 1.00 97.38 394 THR A CA 1
ATOM 3004 C C . THR A 1 394 ? 8.158 11.176 -5.065 1.00 97.38 394 THR A C 1
ATOM 3006 O O . THR A 1 394 ? 8.486 10.846 -6.200 1.00 97.38 394 THR A O 1
ATOM 3009 N N . ARG A 1 395 ? 7.240 10.497 -4.359 1.00 97.44 395 ARG A N 1
ATOM 3010 C CA . ARG A 1 395 ? 6.564 9.290 -4.868 1.00 97.44 395 ARG A CA 1
ATOM 3011 C C . ARG A 1 395 ? 5.549 9.568 -5.982 1.00 97.44 395 ARG A C 1
ATOM 3013 O O . ARG A 1 395 ? 5.191 8.652 -6.713 1.00 97.44 395 ARG A O 1
ATOM 3020 N N . PHE A 1 396 ? 5.076 10.809 -6.085 1.00 97.94 396 PHE A N 1
ATOM 3021 C CA . PHE A 1 396 ? 4.038 11.213 -7.029 1.00 97.94 396 PHE A CA 1
ATOM 3022 C C . PHE A 1 396 ? 4.604 11.517 -8.418 1.00 97.94 396 PHE A C 1
ATOM 3024 O O . PHE A 1 396 ? 5.614 12.210 -8.561 1.00 97.94 396 PHE A O 1
ATOM 3031 N N . GLU A 1 397 ? 3.891 11.067 -9.447 1.00 97.44 397 GLU A N 1
ATOM 3032 C CA . GLU A 1 397 ? 4.176 11.401 -10.843 1.00 97.44 397 GLU A CA 1
ATOM 3033 C C . GLU A 1 397 ? 3.800 12.853 -11.170 1.00 97.44 397 GLU A C 1
ATOM 3035 O O . GLU A 1 397 ? 2.933 13.447 -10.531 1.00 97.44 397 GLU A O 1
ATOM 3040 N N . GLU A 1 398 ? 4.372 13.422 -12.236 1.00 95.62 398 GLU A N 1
ATOM 3041 C CA . GLU A 1 398 ? 4.119 14.822 -12.620 1.00 95.62 398 GLU A CA 1
ATOM 3042 C C . GLU A 1 398 ? 2.624 15.147 -12.794 1.00 95.62 398 GLU A C 1
ATOM 3044 O O . GLU A 1 398 ? 2.156 16.185 -12.321 1.00 95.62 398 GLU A O 1
ATOM 3049 N N . VAL A 1 399 ? 1.857 14.243 -13.417 1.00 97.56 399 VAL A N 1
ATOM 3050 C CA . VAL A 1 399 ? 0.402 14.407 -13.601 1.00 97.56 399 VAL A CA 1
ATOM 3051 C C . VAL A 1 399 ? -0.352 14.437 -12.267 1.00 97.56 399 VAL A C 1
ATOM 3053 O O . VAL A 1 399 ? -1.347 15.153 -12.140 1.00 97.56 399 VAL A O 1
ATOM 3056 N N . GLN A 1 400 ? 0.160 13.725 -11.259 1.00 98.50 400 GLN A N 1
ATOM 3057 C CA . GLN A 1 400 ? -0.436 13.621 -9.927 1.00 98.50 400 GLN A CA 1
ATOM 3058 C C . GLN A 1 400 ? -0.148 14.847 -9.049 1.00 98.50 400 GLN A C 1
ATOM 3060 O O . GLN A 1 400 ? -0.778 15.026 -8.012 1.00 98.50 400 GLN A O 1
ATOM 3065 N N . LEU A 1 401 ? 0.782 15.708 -9.474 1.00 98.19 401 LEU A N 1
ATOM 3066 C CA . LEU A 1 401 ? 1.103 16.973 -8.811 1.00 98.19 401 LEU A CA 1
ATOM 3067 C C . LEU A 1 401 ? 0.274 18.152 -9.348 1.00 98.19 401 LEU A C 1
ATOM 3069 O O . LEU A 1 401 ? 0.457 19.282 -8.892 1.00 98.19 401 LEU A O 1
ATOM 3073 N N . SER A 1 402 ? -0.582 17.945 -10.355 1.00 97.88 402 SER A N 1
ATOM 3074 C CA . SER A 1 402 ? -1.457 19.010 -10.858 1.00 97.88 402 SER A CA 1
ATOM 3075 C C . SER A 1 402 ? -2.509 19.397 -9.805 1.00 97.88 402 SER A C 1
ATOM 3077 O O . SER A 1 402 ? -3.034 18.510 -9.127 1.00 97.88 402 SER A O 1
ATOM 3079 N N . PRO A 1 403 ? -2.840 20.694 -9.643 1.00 97.31 403 PRO A N 1
ATOM 3080 C CA . PRO A 1 403 ? -3.878 21.121 -8.704 1.00 97.31 403 PRO A CA 1
ATOM 3081 C C . PRO A 1 403 ? -5.225 20.427 -8.934 1.00 97.31 403 PRO A C 1
ATOM 3083 O O . PRO A 1 403 ? -5.921 20.115 -7.972 1.00 97.31 403 PRO A O 1
ATOM 3086 N N . GLU A 1 404 ? -5.576 20.149 -10.190 1.00 98.19 404 GLU A N 1
ATOM 3087 C CA . GLU A 1 404 ? -6.811 19.465 -10.574 1.00 98.19 404 GLU A CA 1
ATOM 3088 C C . GLU A 1 404 ? -6.821 18.017 -10.072 1.00 98.19 404 GLU A C 1
ATOM 3090 O O . GLU A 1 404 ? -7.768 17.619 -9.395 1.00 98.19 404 GLU A O 1
ATOM 3095 N N . TYR A 1 405 ? -5.741 17.261 -10.314 1.00 98.69 405 TYR A N 1
ATOM 3096 C CA . TYR A 1 405 ? -5.614 15.886 -9.825 1.00 98.69 405 TYR A CA 1
ATOM 3097 C C . TYR A 1 405 ? -5.618 15.835 -8.298 1.00 98.69 405 TYR A C 1
ATOM 3099 O O . TYR A 1 405 ? -6.346 15.031 -7.715 1.00 98.69 405 TYR A O 1
ATOM 3107 N N . VAL A 1 406 ? -4.833 16.700 -7.640 1.00 98.75 406 VAL A N 1
ATOM 3108 C CA . VAL A 1 406 ? -4.764 16.762 -6.171 1.00 98.75 406 VAL A CA 1
ATOM 3109 C C . VAL A 1 406 ? -6.135 17.078 -5.590 1.00 98.75 406 VAL A C 1
ATOM 3111 O O . VAL A 1 406 ? -6.556 16.417 -4.643 1.00 98.75 406 VAL A O 1
ATOM 3114 N N . SER A 1 407 ? -6.850 18.039 -6.175 1.00 98.69 407 SER A N 1
ATOM 3115 C CA . SER A 1 407 ? -8.195 18.413 -5.749 1.00 98.69 407 SER A CA 1
ATOM 3116 C C . SER A 1 407 ? -9.183 17.252 -5.877 1.00 98.69 407 SER A C 1
ATOM 3118 O O . SER A 1 407 ? -9.852 16.911 -4.904 1.00 98.69 407 SER A O 1
ATOM 3120 N N . GLU A 1 408 ? -9.269 16.624 -7.050 1.00 98.69 408 GLU A N 1
ATOM 3121 C CA . GLU A 1 408 ? -10.230 15.552 -7.330 1.00 98.69 408 GLU A CA 1
ATOM 3122 C C . GLU A 1 408 ? -9.965 14.313 -6.467 1.00 98.69 408 GLU A C 1
ATOM 3124 O O . GLU A 1 408 ? -10.846 13.839 -5.750 1.00 98.69 408 GLU A O 1
ATOM 3129 N N . THR A 1 409 ? -8.726 13.823 -6.469 1.00 98.62 409 THR A N 1
ATOM 3130 C CA . THR A 1 409 ? -8.378 12.567 -5.791 1.00 98.62 409 THR A CA 1
ATOM 3131 C C . THR A 1 409 ? -8.330 12.693 -4.272 1.00 98.62 409 THR A C 1
ATOM 3133 O O . THR A 1 409 ? -8.690 11.742 -3.582 1.00 98.62 409 THR A O 1
ATOM 3136 N N . SER A 1 410 ? -7.961 13.860 -3.727 1.00 98.75 410 SER A N 1
ATOM 3137 C CA . SER A 1 410 ? -8.018 14.093 -2.276 1.00 98.75 410 SER A CA 1
ATOM 3138 C C . SER A 1 410 ? -9.461 14.208 -1.778 1.00 98.75 410 SER A C 1
ATOM 3140 O O . SER A 1 410 ? -9.763 13.736 -0.686 1.00 98.75 410 SER A O 1
ATOM 3142 N N . GLN A 1 411 ? -10.366 14.793 -2.573 1.00 98.75 411 GLN A N 1
ATOM 3143 C CA . GLN A 1 411 ? -11.802 14.801 -2.269 1.00 98.75 411 GLN A CA 1
ATOM 3144 C C . GLN A 1 411 ? -12.406 13.400 -2.363 1.00 98.75 411 GLN A C 1
ATOM 3146 O O . GLN A 1 411 ? -13.188 13.027 -1.496 1.00 98.75 411 GLN A O 1
ATOM 3151 N N . GLN A 1 412 ? -12.014 12.599 -3.357 1.00 98.50 412 GLN A N 1
ATOM 3152 C CA . GLN A 1 412 ? -12.425 11.197 -3.421 1.00 98.50 412 GLN A CA 1
ATOM 3153 C C . GLN A 1 412 ? -11.928 10.417 -2.194 1.00 98.50 412 GLN A C 1
ATOM 3155 O O . GLN A 1 412 ? -12.708 9.710 -1.574 1.00 98.50 412 GLN A O 1
ATOM 3160 N N . ASN A 1 413 ? -10.673 10.608 -1.772 1.00 98.25 413 ASN A N 1
ATOM 3161 C CA . ASN A 1 413 ? -10.152 9.965 -0.559 1.00 98.25 413 ASN A CA 1
ATOM 3162 C C . ASN A 1 413 ? -10.865 10.416 0.722 1.00 98.25 413 ASN A C 1
ATOM 3164 O O . ASN A 1 413 ? -10.902 9.657 1.685 1.00 98.25 413 ASN A O 1
ATOM 3168 N N . PHE A 1 414 ? -11.399 11.640 0.760 1.00 98.44 414 PHE A N 1
ATOM 3169 C CA . PHE A 1 414 ? -12.271 12.088 1.845 1.00 98.44 414 PHE A CA 1
ATOM 3170 C C . PHE A 1 414 ? -13.577 11.292 1.862 1.00 98.44 414 PHE A C 1
ATOM 3172 O O . PHE A 1 414 ? -13.968 10.812 2.920 1.00 98.44 414 PHE A O 1
ATOM 3179 N N . VAL A 1 415 ? -14.209 11.120 0.697 1.00 98.38 415 VAL A N 1
ATOM 3180 C CA . VAL A 1 415 ? -15.448 10.339 0.551 1.00 98.38 415 VAL A CA 1
ATOM 3181 C C . VAL A 1 415 ? -15.222 8.869 0.909 1.00 98.38 415 VAL A C 1
ATOM 3183 O O . VAL A 1 415 ? -16.020 8.288 1.624 1.00 98.38 415 VAL A O 1
ATOM 3186 N N . GLU A 1 416 ? -14.111 8.282 0.469 1.00 98.19 416 GLU A N 1
ATOM 3187 C CA . GLU A 1 416 ? -13.829 6.849 0.623 1.00 98.19 416 GLU A CA 1
ATOM 3188 C C . GLU A 1 416 ? -13.081 6.511 1.933 1.00 98.19 416 GLU A C 1
ATOM 3190 O O . GLU A 1 416 ? -12.644 5.375 2.126 1.00 98.19 416 GLU A O 1
ATOM 3195 N N . ILE A 1 417 ? -12.882 7.473 2.848 1.00 97.94 417 ILE A N 1
ATOM 3196 C CA . ILE A 1 417 ? -11.959 7.330 3.993 1.00 97.94 417 ILE A CA 1
ATOM 3197 C C . ILE A 1 417 ? -12.261 6.109 4.875 1.00 97.94 417 ILE A C 1
ATOM 3199 O O . ILE A 1 417 ? -11.333 5.497 5.416 1.00 97.94 417 ILE A O 1
ATOM 3203 N N . TYR A 1 418 ? -13.538 5.752 5.034 1.00 98.56 418 TYR A N 1
ATOM 3204 C CA . TYR A 1 418 ? -14.004 4.628 5.850 1.00 98.56 418 TYR A CA 1
ATOM 3205 C C . TYR A 1 418 ? -14.628 3.485 5.035 1.00 98.56 418 TYR A C 1
ATOM 3207 O O . TYR A 1 418 ? -15.044 2.482 5.630 1.00 98.56 418 TYR A O 1
ATOM 3215 N N . ASP A 1 419 ? -14.590 3.553 3.705 1.00 98.50 419 ASP A N 1
ATOM 3216 C CA . ASP A 1 419 ? -15.106 2.512 2.819 1.00 98.50 419 ASP A CA 1
ATOM 3217 C C . ASP A 1 419 ? -14.316 1.198 2.906 1.00 98.50 419 ASP A C 1
ATOM 3219 O O . ASP A 1 419 ? -13.159 1.129 3.332 1.00 98.50 419 ASP A O 1
ATOM 3223 N N . ILE A 1 420 ? -14.959 0.109 2.475 1.00 98.31 420 ILE A N 1
ATOM 3224 C CA . ILE A 1 420 ? -14.311 -1.195 2.299 1.00 98.31 420 ILE A CA 1
ATOM 3225 C C . ILE A 1 420 ? -13.708 -1.250 0.892 1.00 98.31 420 ILE A C 1
ATOM 3227 O O . ILE A 1 420 ? -14.356 -1.666 -0.071 1.00 98.31 420 ILE A O 1
ATOM 3231 N N . ILE A 1 421 ? -12.441 -0.857 0.775 1.00 97.25 421 ILE A N 1
ATOM 3232 C CA . ILE A 1 421 ? -11.737 -0.772 -0.510 1.00 97.25 421 ILE A CA 1
ATOM 3233 C C . ILE A 1 421 ? -10.905 -2.036 -0.755 1.00 97.25 421 ILE A C 1
ATOM 3235 O O . ILE A 1 421 ? -10.143 -2.489 0.099 1.00 97.25 421 ILE A O 1
ATOM 3239 N N . HIS A 1 422 ? -11.036 -2.626 -1.945 1.00 98.19 422 HIS A N 1
ATOM 3240 C CA . HIS A 1 422 ? -10.168 -3.727 -2.367 1.00 98.19 422 HIS A CA 1
ATOM 3241 C C . HIS A 1 422 ? -8.771 -3.198 -2.749 1.00 98.19 422 HIS A C 1
ATOM 3243 O O . HIS A 1 422 ? -8.706 -2.178 -3.426 1.00 98.19 422 HIS A O 1
ATOM 3249 N N . PRO A 1 423 ? -7.650 -3.885 -2.439 1.00 96.06 423 PRO A N 1
ATOM 3250 C CA . PRO A 1 423 ? -6.293 -3.401 -2.750 1.00 96.06 423 PRO A CA 1
ATOM 3251 C C . PRO A 1 423 ? -6.014 -3.075 -4.227 1.00 96.06 423 PRO A C 1
ATOM 3253 O O . PRO A 1 423 ? -5.062 -2.371 -4.539 1.00 96.06 423 PRO A O 1
ATOM 3256 N N . LEU A 1 424 ? -6.815 -3.631 -5.140 1.00 97.38 424 LEU A N 1
ATOM 3257 C CA . LEU A 1 424 ? -6.753 -3.373 -6.586 1.00 97.38 424 LEU A CA 1
ATOM 3258 C C . LEU A 1 424 ? -7.882 -2.472 -7.105 1.00 97.38 424 LEU A C 1
ATOM 3260 O O . LEU A 1 424 ? -7.998 -2.314 -8.317 1.00 97.38 424 LEU A O 1
ATOM 3264 N N . ALA A 1 425 ? -8.738 -1.934 -6.235 1.00 96.88 425 ALA A N 1
ATOM 3265 C CA . ALA A 1 425 ? -9.802 -1.038 -6.663 1.00 96.88 425 ALA A CA 1
ATOM 3266 C C . ALA A 1 425 ? -9.182 0.208 -7.318 1.00 96.88 425 ALA A C 1
ATOM 3268 O O . ALA A 1 425 ? -8.401 0.908 -6.671 1.00 96.88 425 ALA A O 1
ATOM 3269 N N . PRO A 1 426 ? -9.463 0.473 -8.605 1.00 94.62 426 PRO A N 1
ATOM 3270 C CA . PRO A 1 426 ? -8.986 1.680 -9.247 1.00 94.62 426 PRO A CA 1
ATOM 3271 C C . PRO A 1 426 ? -9.861 2.861 -8.833 1.00 94.62 426 PRO A C 1
ATOM 3273 O O . PRO A 1 426 ? -11.051 2.699 -8.569 1.00 94.62 426 PRO A O 1
ATOM 3276 N N . LYS A 1 427 ? -9.300 4.067 -8.909 1.00 93.56 427 LYS A N 1
ATOM 3277 C CA . LYS A 1 427 ? -10.124 5.274 -8.985 1.00 93.56 427 LYS A CA 1
ATOM 3278 C C . LYS A 1 427 ? -10.943 5.243 -10.278 1.00 93.56 427 LYS A C 1
ATOM 3280 O O . LYS A 1 427 ? -10.442 4.835 -11.335 1.00 93.56 427 LYS A O 1
ATOM 3285 N N . GLU A 1 428 ? -12.201 5.661 -10.205 1.00 93.38 428 GLU A N 1
ATOM 3286 C CA . GLU A 1 428 ? -13.058 5.778 -11.392 1.00 93.38 428 GLU A CA 1
ATOM 3287 C C . GLU A 1 428 ? -12.709 7.025 -12.216 1.00 93.38 428 GLU A C 1
ATOM 3289 O O . GLU A 1 428 ? -12.797 7.007 -13.445 1.00 93.38 428 GLU A O 1
ATOM 3294 N N . SER A 1 429 ? -12.244 8.081 -11.545 1.00 96.94 429 SER A N 1
ATOM 3295 C CA . SER A 1 429 ? -11.780 9.332 -12.138 1.00 96.94 429 SER A CA 1
ATOM 3296 C C . SER A 1 429 ? -10.692 9.969 -11.253 1.00 96.94 429 SER A C 1
ATOM 3298 O O . SER A 1 429 ? -10.744 9.805 -10.032 1.00 96.94 429 SER A O 1
ATOM 3300 N N . PRO A 1 430 ? -9.691 10.657 -11.832 1.00 97.75 430 PRO A N 1
ATOM 3301 C CA . PRO A 1 430 ? -9.418 10.772 -13.264 1.00 97.75 430 PRO A CA 1
ATOM 3302 C C . PRO A 1 430 ? -8.755 9.503 -13.823 1.00 97.75 430 PRO A C 1
ATOM 3304 O O . PRO A 1 430 ? -7.988 8.818 -13.147 1.00 97.75 430 PRO A O 1
ATOM 3307 N N . ARG A 1 431 ? -9.032 9.190 -15.094 1.00 98.06 431 ARG A N 1
ATOM 3308 C CA . ARG A 1 431 ? -8.487 8.026 -15.818 1.00 98.06 431 ARG A CA 1
ATOM 3309 C C . ARG A 1 431 ? -8.005 8.412 -17.209 1.00 98.06 431 ARG A C 1
ATOM 3311 O O . ARG A 1 431 ? -8.385 9.448 -17.745 1.00 98.06 431 ARG A O 1
ATOM 3318 N N . ASN A 1 432 ? -7.193 7.552 -17.820 1.00 97.94 432 ASN A N 1
ATOM 3319 C CA . ASN A 1 432 ? -6.621 7.736 -19.156 1.00 97.94 432 ASN A CA 1
ATOM 3320 C C . ASN A 1 432 ? -5.719 8.978 -19.289 1.00 97.94 432 ASN A C 1
ATOM 3322 O O . ASN A 1 432 ? -5.611 9.547 -20.374 1.00 97.94 432 ASN A O 1
ATOM 3326 N N . LEU A 1 433 ? -5.055 9.388 -18.202 1.00 98.12 433 LEU A N 1
ATOM 3327 C CA . LEU A 1 433 ? -4.123 10.523 -18.209 1.00 98.12 433 LEU A CA 1
ATOM 3328 C C . LEU A 1 433 ? -2.855 10.210 -19.010 1.00 98.12 433 LEU A C 1
ATOM 3330 O O . LEU A 1 433 ? -2.358 11.053 -19.756 1.00 98.12 433 LEU A O 1
ATOM 3334 N N . ARG A 1 434 ? -2.327 8.990 -18.865 1.00 98.38 434 ARG A N 1
ATOM 3335 C CA . ARG A 1 434 ? -1.166 8.486 -19.602 1.00 98.38 434 ARG A CA 1
ATOM 3336 C C . ARG A 1 434 ? -1.539 7.144 -20.222 1.00 98.38 434 ARG A C 1
ATOM 3338 O O . ARG A 1 434 ? -1.957 6.212 -19.540 1.00 98.38 434 ARG A O 1
ATOM 3345 N N . VAL A 1 435 ? -1.378 7.036 -21.533 1.00 98.75 435 VAL A N 1
ATOM 3346 C CA . VAL A 1 435 ? -1.659 5.811 -22.288 1.00 98.75 435 VAL A CA 1
ATOM 3347 C C . VAL A 1 435 ? -0.471 5.479 -23.174 1.00 98.75 435 VAL A C 1
ATOM 3349 O O . VAL A 1 435 ? 0.202 6.378 -23.683 1.00 98.75 435 VAL A O 1
ATOM 3352 N N . SER A 1 436 ? -0.175 4.192 -23.344 1.00 98.56 436 SER A N 1
ATOM 3353 C CA . SER A 1 436 ? 0.887 3.774 -24.259 1.00 98.56 436 SER A CA 1
ATOM 3354 C C . SER A 1 436 ? 0.441 3.933 -25.721 1.00 98.56 436 SER A C 1
ATOM 3356 O O . SER A 1 436 ? -0.761 3.982 -26.008 1.00 98.56 436 SER A O 1
ATOM 3358 N N . PRO A 1 437 ? 1.375 3.941 -26.690 1.00 98.62 437 PRO A N 1
ATOM 3359 C CA . PRO A 1 437 ? 1.031 3.954 -28.117 1.00 98.62 437 PRO A CA 1
ATOM 3360 C C . PRO A 1 437 ? 0.192 2.751 -28.565 1.00 98.62 437 PRO A C 1
ATOM 3362 O O . PRO A 1 437 ? -0.386 2.764 -29.649 1.00 98.62 437 PRO A O 1
ATOM 3365 N N . PHE A 1 438 ? 0.140 1.696 -27.748 1.00 98.62 438 PHE A N 1
ATOM 3366 C CA . PHE A 1 438 ? -0.573 0.457 -28.039 1.00 98.62 438 PHE A CA 1
ATOM 3367 C C . PHE A 1 438 ? -2.030 0.493 -27.568 1.00 98.62 438 PHE A C 1
ATOM 3369 O O . PHE A 1 438 ? -2.791 -0.412 -27.899 1.00 98.62 438 PHE A O 1
ATOM 3376 N N . TYR A 1 439 ? -2.437 1.529 -26.829 1.00 98.69 439 TYR A N 1
ATOM 3377 C CA . TYR A 1 439 ? -3.739 1.623 -26.166 1.00 98.69 439 TYR A CA 1
ATOM 3378 C C . TYR A 1 439 ? -4.933 1.352 -27.093 1.00 98.69 439 TYR A C 1
ATOM 3380 O O . TYR A 1 439 ? -5.865 0.645 -26.712 1.00 98.69 439 TYR A O 1
ATOM 3388 N N . ALA A 1 440 ? -4.889 1.831 -28.342 1.00 98.56 440 ALA A N 1
ATOM 3389 C CA . ALA A 1 440 ? -5.929 1.539 -29.331 1.00 98.56 440 ALA A CA 1
ATOM 3390 C C . ALA A 1 440 ? -6.045 0.031 -29.631 1.00 98.56 440 ALA A C 1
ATOM 3392 O O . ALA A 1 440 ? -7.140 -0.523 -29.590 1.00 98.56 440 ALA A O 1
ATOM 3393 N N . ARG A 1 441 ? -4.916 -0.659 -29.847 1.00 98.75 441 ARG A N 1
ATOM 3394 C CA . ARG A 1 441 ? -4.884 -2.116 -30.073 1.00 98.75 441 ARG A CA 1
ATOM 3395 C C . ARG A 1 441 ? -5.261 -2.894 -28.828 1.00 98.75 441 ARG A C 1
ATOM 3397 O O . ARG A 1 441 ? -5.949 -3.901 -28.920 1.00 98.75 441 ARG A O 1
ATOM 3404 N N . GLN A 1 442 ? -4.849 -2.418 -27.662 1.00 98.81 442 GLN A N 1
ATOM 3405 C CA . GLN A 1 442 ? -5.220 -3.026 -26.391 1.00 98.81 442 GLN A CA 1
ATOM 3406 C C . GLN A 1 442 ? -6.737 -2.968 -26.181 1.00 98.81 442 GLN A C 1
ATOM 3408 O O . GLN A 1 442 ? -7.338 -3.979 -25.826 1.00 98.81 442 GLN A O 1
ATOM 3413 N N . LYS A 1 443 ? -7.374 -1.834 -26.498 1.00 98.81 443 LYS A N 1
ATOM 3414 C CA . LYS A 1 443 ? -8.838 -1.713 -26.521 1.00 98.81 443 LYS A CA 1
ATOM 3415 C C . LYS A 1 443 ? -9.494 -2.656 -27.527 1.00 98.81 443 LYS A C 1
ATOM 3417 O O . LYS A 1 443 ? -10.469 -3.306 -27.175 1.00 98.81 443 LYS A O 1
ATOM 3422 N N . GLU A 1 444 ? -8.953 -2.784 -28.739 1.00 98.69 444 GLU A N 1
ATOM 3423 C CA . GLU A 1 444 ? -9.451 -3.752 -29.733 1.00 98.69 444 GLU A CA 1
ATOM 3424 C C . GLU A 1 444 ? -9.376 -5.208 -29.236 1.00 98.69 444 GLU A C 1
ATOM 3426 O O . GLU A 1 444 ? -10.202 -6.028 -29.625 1.00 98.69 444 GLU A O 1
ATOM 3431 N N . GLN A 1 445 ? -8.407 -5.537 -28.376 1.00 98.69 445 GLN A N 1
ATOM 3432 C CA . GLN A 1 445 ? -8.287 -6.851 -27.730 1.00 98.69 445 GLN A CA 1
ATOM 3433 C C . GLN A 1 445 ? -9.134 -6.985 -26.445 1.00 98.69 445 GLN A C 1
ATOM 3435 O O . GLN A 1 445 ? -9.044 -8.006 -25.761 1.00 98.69 445 GLN A O 1
ATOM 3440 N N . GLY A 1 446 ? -9.940 -5.975 -26.100 1.00 98.75 446 GLY A N 1
ATOM 3441 C CA . GLY A 1 446 ? -10.760 -5.959 -24.887 1.00 98.75 446 GLY A CA 1
ATOM 3442 C C . GLY A 1 446 ? -9.922 -5.923 -23.609 1.00 98.75 446 GLY A C 1
ATOM 3443 O O . GLY A 1 446 ? -10.133 -6.716 -22.697 1.00 98.75 446 GLY A O 1
ATOM 3444 N N . ALA A 1 447 ? -8.901 -5.065 -23.559 1.00 98.81 447 ALA A N 1
ATOM 3445 C CA . ALA A 1 447 ? -8.089 -4.891 -22.360 1.00 98.81 447 ALA A CA 1
ATOM 3446 C C . ALA A 1 447 ? -8.926 -4.399 -21.167 1.00 98.81 447 ALA A C 1
ATOM 3448 O O . ALA A 1 447 ? -9.574 -3.353 -21.241 1.00 98.81 447 ALA A O 1
ATOM 3449 N N . PHE A 1 448 ? -8.829 -5.109 -20.043 1.00 98.75 448 PHE A N 1
ATOM 3450 C CA . PHE A 1 448 ? -9.301 -4.619 -18.751 1.00 98.75 448 PHE A CA 1
ATOM 3451 C C . PHE A 1 448 ? -8.196 -3.785 -18.102 1.00 98.75 448 PHE A C 1
ATOM 3453 O O . PHE A 1 448 ? -7.132 -4.319 -17.779 1.00 98.75 448 PHE A O 1
ATOM 3460 N N . PHE A 1 449 ? -8.416 -2.483 -17.929 1.00 98.69 449 PHE A N 1
ATOM 3461 C CA . PHE A 1 449 ? -7.381 -1.564 -17.453 1.00 98.69 449 PHE A CA 1
ATOM 3462 C C . PHE A 1 449 ? -7.520 -1.226 -15.968 1.00 98.69 449 PHE A C 1
ATOM 3464 O O . PHE A 1 449 ? -8.562 -0.731 -15.531 1.00 98.69 449 PHE A O 1
ATOM 3471 N N . LEU A 1 450 ? -6.418 -1.375 -15.231 1.00 98.50 450 LEU A N 1
ATOM 3472 C CA . LEU A 1 450 ? -6.192 -0.686 -13.957 1.00 98.50 450 LEU A CA 1
ATOM 3473 C C . LEU A 1 450 ? -5.117 0.391 -14.132 1.00 98.50 450 LEU A C 1
ATOM 3475 O O . LEU A 1 450 ? -4.394 0.401 -15.127 1.00 98.50 450 LEU A O 1
ATOM 3479 N N . GLU A 1 451 ? -4.986 1.279 -13.154 1.00 96.56 451 GLU A N 1
ATOM 3480 C CA . GLU A 1 451 ? -4.096 2.438 -13.225 1.00 96.56 451 GLU A CA 1
ATOM 3481 C C . GLU A 1 451 ? -2.901 2.314 -12.253 1.00 96.56 451 GLU A C 1
ATOM 3483 O O . GLU A 1 451 ? -2.936 1.535 -11.295 1.00 96.56 451 GLU A O 1
ATOM 3488 N N . ILE A 1 452 ? -1.777 2.963 -12.578 1.00 94.44 452 ILE A N 1
ATOM 3489 C CA . ILE A 1 452 ? -0.783 3.440 -11.593 1.00 94.44 452 ILE A CA 1
ATOM 3490 C C . ILE A 1 452 ? -0.066 4.666 -12.155 1.00 94.44 452 ILE A C 1
ATOM 3492 O O . ILE A 1 452 ? 0.322 4.660 -13.326 1.00 94.44 452 ILE A O 1
ATOM 3496 N N . GLY A 1 453 ? 0.181 5.692 -11.342 1.00 94.62 453 GLY A N 1
ATOM 3497 C CA . GLY A 1 453 ? 1.017 6.832 -11.751 1.00 94.62 453 GLY A CA 1
ATOM 3498 C C . GLY A 1 453 ? 0.500 7.572 -12.999 1.00 94.62 453 GLY A C 1
ATOM 3499 O O . GLY A 1 453 ? 1.274 8.065 -13.825 1.00 94.62 453 GLY A O 1
ATOM 3500 N N . GLY A 1 454 ? -0.814 7.580 -13.194 1.00 96.75 454 GLY A N 1
ATOM 3501 C CA . GLY A 1 454 ? -1.543 8.077 -14.356 1.00 96.75 454 GLY A CA 1
ATOM 3502 C C . GLY A 1 454 ? -1.629 7.109 -15.540 1.00 96.75 454 GLY A C 1
ATOM 3503 O O . GLY A 1 454 ? -2.331 7.420 -16.501 1.00 96.75 454 GLY A O 1
ATOM 3504 N N . TRP A 1 455 ? -0.913 5.977 -15.523 1.00 98.38 455 TRP A N 1
ATOM 3505 C CA . TRP A 1 455 ? -0.847 5.037 -16.644 1.00 98.38 455 TRP A CA 1
ATOM 3506 C C . TRP A 1 455 ? -1.958 3.995 -16.639 1.00 98.38 455 TRP A C 1
ATOM 3508 O O . TRP A 1 455 ? -2.091 3.229 -15.687 1.00 98.38 455 TRP A O 1
ATOM 3518 N N . GLU A 1 456 ? -2.634 3.855 -17.775 1.00 98.69 456 GLU A N 1
ATOM 3519 C CA . GLU A 1 456 ? -3.527 2.729 -18.057 1.00 98.69 456 GLU A CA 1
ATOM 3520 C C . GLU A 1 456 ? -2.734 1.443 -18.335 1.00 98.69 456 GLU A C 1
ATOM 3522 O O . GLU A 1 456 ? -1.924 1.383 -19.264 1.00 98.69 456 GLU A O 1
ATOM 3527 N N . ARG A 1 457 ? -2.975 0.392 -17.541 1.00 98.56 457 ARG A N 1
ATOM 3528 C CA . ARG A 1 457 ? -2.279 -0.901 -17.616 1.00 98.56 457 ARG A CA 1
ATOM 3529 C C . ARG A 1 457 ? -3.261 -2.056 -17.828 1.00 98.56 457 ARG A C 1
ATOM 3531 O O . ARG A 1 457 ? -4.060 -2.335 -16.930 1.00 98.56 457 ARG A O 1
ATOM 3538 N N . PRO A 1 458 ? -3.171 -2.787 -18.953 1.00 98.62 458 PRO A N 1
ATOM 3539 C CA . PRO A 1 458 ? -3.953 -4.001 -19.161 1.00 98.62 458 PRO A CA 1
ATOM 3540 C C . PRO A 1 458 ? -3.638 -5.057 -18.096 1.00 98.62 458 PRO A C 1
ATOM 3542 O O . PRO A 1 458 ? -2.492 -5.484 -17.942 1.00 98.62 458 PRO A O 1
ATOM 3545 N N . HIS A 1 459 ? -4.653 -5.499 -17.365 1.00 98.44 459 HIS A N 1
ATOM 3546 C CA . HIS A 1 459 ? -4.569 -6.591 -16.397 1.00 98.44 459 HIS A CA 1
ATOM 3547 C C . HIS A 1 459 ? -4.800 -7.958 -17.053 1.00 98.44 459 HIS A C 1
ATOM 3549 O O . HIS A 1 459 ? -4.111 -8.910 -16.689 1.00 98.44 459 HIS A O 1
ATOM 3555 N N . TRP A 1 460 ? -5.684 -8.019 -18.050 1.00 98.88 460 TRP A N 1
ATOM 3556 C CA . TRP A 1 460 ? -5.888 -9.126 -18.994 1.00 98.88 460 TRP A CA 1
ATOM 3557 C C . TRP A 1 460 ? -6.566 -8.592 -20.267 1.00 98.88 460 TRP A C 1
ATOM 3559 O O . TRP A 1 460 ? -6.964 -7.423 -20.314 1.00 98.88 460 TRP A O 1
ATOM 3569 N N . TYR A 1 461 ? -6.727 -9.450 -21.275 1.00 98.88 461 TYR A N 1
ATOM 3570 C CA . TYR A 1 461 ? -7.412 -9.142 -22.534 1.00 98.88 461 TYR A CA 1
ATOM 3571 C C . TYR A 1 461 ? -8.578 -10.101 -22.793 1.00 98.88 461 TYR A C 1
ATOM 3573 O O . TYR A 1 461 ? -8.386 -11.313 -22.890 1.00 98.88 461 TYR A O 1
ATOM 3581 N N . GLU A 1 462 ? -9.792 -9.576 -22.956 1.00 98.81 462 GLU A N 1
ATOM 3582 C CA . GLU A 1 462 ? -11.005 -10.372 -23.210 1.00 98.81 462 GLU A CA 1
ATOM 3583 C C . GLU A 1 462 ? -10.919 -11.227 -24.481 1.00 98.81 462 GLU A C 1
ATOM 3585 O O . GLU A 1 462 ? -11.503 -12.310 -24.532 1.00 98.81 462 GLU A O 1
ATOM 3590 N N . ALA A 1 463 ? -10.122 -10.815 -25.474 1.00 98.56 463 ALA A N 1
ATOM 3591 C CA . ALA A 1 463 ? -9.854 -11.611 -26.673 1.00 98.56 463 ALA A CA 1
ATOM 3592 C C . ALA A 1 463 ? -9.300 -13.021 -26.367 1.00 98.56 463 ALA A C 1
ATOM 3594 O O . ALA A 1 463 ? -9.450 -13.936 -27.179 1.00 98.56 463 ALA A O 1
ATOM 3595 N N . ASN A 1 464 ? -8.703 -13.223 -25.188 1.00 98.69 464 ASN A N 1
ATOM 3596 C CA . ASN A 1 464 ? -8.157 -14.505 -24.747 1.00 98.69 464 ASN A CA 1
ATOM 3597 C C . ASN A 1 464 ? -9.190 -15.410 -24.040 1.00 98.69 464 ASN A C 1
ATOM 3599 O O . ASN A 1 464 ? -8.855 -16.541 -23.691 1.00 98.69 464 ASN A O 1
ATOM 3603 N N . ALA A 1 465 ? -10.441 -14.973 -23.840 1.00 98.12 465 ALA A N 1
ATOM 3604 C CA . ALA A 1 465 ? -11.454 -15.723 -23.085 1.00 98.12 465 ALA A CA 1
ATOM 3605 C C . ALA A 1 465 ? -11.706 -17.142 -23.625 1.00 98.12 465 ALA A C 1
ATOM 3607 O O . ALA A 1 465 ? -11.801 -18.095 -22.852 1.00 98.12 465 ALA A O 1
ATOM 3608 N N . GLY A 1 466 ? -11.739 -17.308 -24.951 1.00 97.31 466 GLY A N 1
ATOM 3609 C CA . GLY A 1 466 ? -11.937 -18.619 -25.580 1.00 97.31 466 GLY A CA 1
ATOM 3610 C C . GLY A 1 466 ? -10.817 -19.624 -25.286 1.00 97.31 466 GLY A C 1
ATOM 3611 O O . GLY A 1 466 ? -11.058 -20.828 -25.301 1.00 97.31 466 GLY A O 1
ATOM 3612 N N . LEU A 1 467 ? -9.605 -19.152 -24.963 1.00 97.56 467 LEU A N 1
ATOM 3613 C CA . LEU A 1 467 ? -8.463 -20.022 -24.666 1.00 97.56 467 LEU A CA 1
ATOM 3614 C C . LEU A 1 467 ? -8.607 -20.741 -23.323 1.00 97.56 467 LEU A C 1
ATOM 3616 O O . LEU A 1 467 ? -8.065 -21.835 -23.176 1.00 97.56 467 LEU A O 1
ATOM 3620 N N . VAL A 1 468 ? -9.367 -20.173 -22.378 1.00 97.06 468 VAL A N 1
ATOM 3621 C CA . VAL A 1 468 ? -9.608 -20.768 -21.052 1.00 97.06 468 VAL A CA 1
ATOM 3622 C C . VAL A 1 468 ? -10.255 -22.149 -21.181 1.00 97.06 468 VAL A C 1
ATOM 3624 O O . VAL A 1 468 ? -9.877 -23.078 -20.477 1.00 97.06 468 VAL A O 1
ATOM 3627 N N . GLN A 1 469 ? -11.172 -22.319 -22.139 1.00 93.75 469 GLN A N 1
ATOM 3628 C CA . GLN A 1 469 ? -11.876 -23.588 -22.379 1.00 93.75 469 GLN A CA 1
ATOM 3629 C C . GLN A 1 469 ? -10.964 -24.691 -22.931 1.00 93.75 469 GLN A C 1
ATOM 3631 O O . GLN A 1 469 ? -11.298 -25.870 -22.856 1.00 93.75 469 GLN A O 1
ATOM 3636 N N . THR A 1 470 ? -9.822 -24.306 -23.502 1.00 93.25 470 THR A N 1
ATOM 3637 C CA . THR A 1 470 ? -8.850 -25.213 -24.126 1.00 93.25 470 THR A CA 1
ATOM 3638 C C . THR A 1 470 ? -7.600 -25.427 -23.275 1.00 93.25 470 THR A C 1
ATOM 3640 O O . THR A 1 470 ? -6.643 -26.037 -23.749 1.00 93.25 470 THR A O 1
ATOM 3643 N N . LEU A 1 471 ? -7.581 -24.898 -22.046 1.00 96.06 471 LEU A N 1
ATOM 3644 C CA . LEU A 1 471 ? -6.467 -25.091 -21.127 1.00 96.06 471 LEU A CA 1
ATOM 3645 C C . LEU A 1 471 ? -6.325 -26.574 -20.749 1.00 96.06 471 LEU A C 1
ATOM 3647 O O . LEU A 1 471 ? -7.341 -27.226 -20.480 1.00 96.06 471 LEU A O 1
ATOM 3651 N N . PRO A 1 472 ? -5.085 -27.098 -20.690 1.00 93.81 472 PRO A N 1
ATOM 3652 C CA . PRO A 1 472 ? -4.810 -28.379 -20.045 1.00 93.81 472 PRO A CA 1
ATOM 3653 C C . PRO A 1 472 ? -5.318 -28.390 -18.600 1.00 93.81 472 PRO A C 1
ATOM 3655 O O . PRO A 1 472 ? -5.398 -27.332 -17.970 1.00 93.81 472 PRO A O 1
ATOM 3658 N N . ASP A 1 473 ? -5.644 -29.571 -18.074 1.00 88.56 473 ASP A N 1
ATOM 3659 C CA . ASP A 1 473 ? -6.229 -29.718 -16.736 1.00 88.56 473 ASP A CA 1
ATOM 3660 C C . ASP A 1 473 ? -5.348 -29.088 -15.650 1.00 88.56 473 ASP A C 1
ATOM 3662 O O . ASP A 1 473 ? -5.861 -28.389 -14.782 1.00 88.56 473 ASP A O 1
ATOM 3666 N N . GLU A 1 474 ? -4.023 -29.217 -15.763 1.00 88.62 474 GLU A N 1
ATOM 3667 C CA . GLU A 1 474 ? -3.058 -28.641 -14.823 1.00 88.62 474 GLU A CA 1
ATOM 3668 C C . GLU A 1 474 ? -2.966 -27.102 -14.861 1.00 88.62 474 GLU A C 1
ATOM 3670 O O . GLU A 1 474 ? -2.351 -26.499 -13.985 1.00 88.62 474 GLU A O 1
ATOM 3675 N N . TRP A 1 475 ? -3.572 -26.457 -15.863 1.00 93.31 475 TRP A N 1
ATOM 3676 C CA . TRP A 1 475 ? -3.639 -24.997 -16.003 1.00 93.31 475 TRP A CA 1
ATOM 3677 C C . TRP A 1 475 ? -5.036 -24.432 -15.761 1.00 93.31 475 TRP A C 1
ATOM 3679 O O . TRP A 1 475 ? -5.214 -23.210 -15.827 1.00 93.31 475 TRP A O 1
ATOM 3689 N N . LYS A 1 476 ? -6.042 -25.280 -15.518 1.00 89.38 476 LYS A N 1
ATOM 3690 C CA . LYS A 1 476 ? -7.395 -24.790 -15.267 1.00 89.38 476 LYS A CA 1
ATOM 3691 C C . LYS A 1 476 ? -7.407 -23.950 -13.985 1.00 89.38 476 LYS A C 1
ATOM 3693 O O . LYS A 1 476 ? -6.851 -24.369 -12.972 1.00 89.38 476 LYS A O 1
ATOM 3698 N N . PRO A 1 477 ? -7.999 -22.746 -14.025 1.00 88.75 477 PRO A N 1
ATOM 3699 C CA . PRO A 1 477 ? -8.089 -21.900 -12.847 1.00 88.75 477 PRO A CA 1
ATOM 3700 C C . PRO A 1 477 ? -8.961 -22.577 -11.788 1.00 88.75 477 PRO A C 1
ATOM 3702 O O . PRO A 1 477 ? -9.966 -23.205 -12.116 1.00 88.75 477 PRO A O 1
ATOM 3705 N N . VAL A 1 478 ? -8.576 -22.414 -10.526 1.00 85.50 478 VAL A N 1
ATOM 3706 C CA . VAL A 1 478 ? -9.377 -22.835 -9.374 1.00 85.50 478 VAL A CA 1
ATOM 3707 C C . VAL A 1 478 ? -10.454 -21.801 -9.056 1.00 85.50 478 VAL A C 1
ATOM 3709 O O . VAL A 1 478 ? -10.296 -20.613 -9.372 1.00 85.50 478 VAL A O 1
ATOM 3712 N N . ASP A 1 479 ? -11.526 -22.251 -8.407 1.00 83.62 479 ASP A N 1
ATOM 3713 C CA . ASP A 1 479 ? -12.562 -21.361 -7.894 1.00 83.62 479 ASP A CA 1
ATOM 3714 C C . ASP A 1 479 ? -11.977 -20.386 -6.864 1.00 83.62 479 ASP A C 1
ATOM 3716 O O . ASP A 1 479 ? -11.031 -20.688 -6.134 1.00 83.62 479 ASP A O 1
ATOM 3720 N N . ARG A 1 480 ? -12.532 -19.174 -6.837 1.00 88.50 480 ARG A N 1
ATOM 3721 C CA . ARG A 1 480 ? -12.097 -18.088 -5.958 1.00 88.50 480 ARG A CA 1
ATOM 3722 C C . ARG A 1 480 ? -13.261 -17.574 -5.135 1.00 88.50 480 ARG A C 1
ATOM 3724 O O . ARG A 1 480 ? -14.378 -17.474 -5.640 1.00 88.50 480 ARG A O 1
ATOM 3731 N N . ASP A 1 481 ? -12.974 -17.190 -3.896 1.00 88.81 481 ASP A N 1
ATOM 3732 C CA . ASP A 1 481 ? -13.950 -16.502 -3.057 1.00 88.81 481 ASP A CA 1
ATOM 3733 C C . ASP A 1 481 ? -14.324 -15.117 -3.627 1.00 88.81 481 ASP A C 1
ATOM 3735 O O . ASP A 1 481 ? -13.704 -14.589 -4.557 1.00 88.81 481 ASP A O 1
ATOM 3739 N N . ALA A 1 482 ? -15.362 -14.506 -3.056 1.00 91.50 482 ALA A N 1
ATOM 3740 C CA . ALA A 1 482 ? -15.885 -13.226 -3.525 1.00 91.50 482 ALA A CA 1
ATOM 3741 C C . ALA A 1 482 ? -14.889 -12.057 -3.403 1.00 91.50 482 ALA A C 1
ATOM 3743 O O . ALA A 1 482 ? -15.050 -11.052 -4.092 1.00 91.50 482 ALA A O 1
ATOM 3744 N N . TRP A 1 483 ? -13.879 -12.151 -2.531 1.00 94.38 483 TRP A N 1
ATOM 3745 C CA . TRP A 1 483 ? -12.900 -11.082 -2.342 1.00 94.38 483 TRP A CA 1
ATOM 3746 C C . TRP A 1 483 ? -11.764 -11.191 -3.359 1.00 94.38 483 TRP A C 1
ATOM 3748 O O . TRP A 1 483 ? -11.493 -10.246 -4.095 1.00 94.38 483 TRP A O 1
ATOM 3758 N N . SER A 1 484 ? -11.151 -12.369 -3.455 1.00 94.25 484 SER A N 1
ATOM 3759 C CA . SER A 1 484 ? -10.045 -12.690 -4.361 1.00 94.25 484 SER A CA 1
ATOM 3760 C C . SER A 1 484 ? -10.448 -12.796 -5.838 1.00 94.25 484 SER A C 1
ATOM 3762 O O . SER A 1 484 ? -9.565 -12.834 -6.705 1.00 94.25 484 SER A O 1
ATOM 3764 N N . SER A 1 485 ? -11.753 -12.834 -6.139 1.00 95.06 485 SER A N 1
ATOM 3765 C CA . SER A 1 485 ? -12.297 -12.738 -7.498 1.00 95.06 485 SER A CA 1
ATOM 3766 C C . SER A 1 485 ? -12.468 -11.291 -7.993 1.00 95.06 485 SER A C 1
ATOM 3768 O O . SER A 1 485 ? -12.586 -11.072 -9.202 1.00 95.06 485 SER A O 1
ATOM 3770 N N . LYS A 1 486 ? -12.413 -10.278 -7.110 1.00 96.44 486 LYS A N 1
ATOM 3771 C CA . LYS A 1 486 ? -12.468 -8.865 -7.520 1.00 96.44 486 LYS A CA 1
ATOM 3772 C C . LYS A 1 486 ? -11.222 -8.480 -8.317 1.00 96.44 486 LYS A C 1
ATOM 3774 O O . LYS A 1 486 ? -10.094 -8.750 -7.911 1.00 96.44 486 LYS A O 1
ATOM 3779 N N . PHE A 1 487 ? -11.429 -7.798 -9.446 1.00 97.19 487 PHE A N 1
ATOM 3780 C CA . PHE A 1 487 ? -10.356 -7.366 -10.359 1.00 97.19 487 PHE A CA 1
ATOM 3781 C C . PHE A 1 487 ? -9.445 -8.521 -10.819 1.00 97.19 487 PHE A C 1
ATOM 3783 O O . PHE A 1 487 ? -8.260 -8.323 -11.098 1.00 97.19 487 PHE A O 1
ATOM 3790 N N . TYR A 1 488 ? -10.007 -9.729 -10.901 1.00 96.56 488 TYR A N 1
ATOM 3791 C CA . TYR A 1 488 ? -9.363 -10.941 -11.389 1.00 96.56 488 TYR A CA 1
ATOM 3792 C C . TYR A 1 488 ? -10.164 -11.535 -12.553 1.00 96.56 488 TYR A C 1
ATOM 3794 O O . TYR A 1 488 ? -11.372 -11.341 -12.667 1.00 96.56 488 TYR A O 1
ATOM 3802 N N . SER A 1 489 ? -9.481 -12.293 -13.412 1.00 97.44 489 SER A N 1
ATOM 3803 C CA . SER A 1 489 ? -10.112 -13.079 -14.466 1.00 97.44 489 SER A CA 1
ATOM 3804 C C . SER A 1 489 ? -9.370 -14.404 -14.676 1.00 97.44 489 SER A C 1
ATOM 3806 O O . SER A 1 489 ? -8.133 -14.398 -14.703 1.00 97.44 489 SER A O 1
ATOM 3808 N N . PRO A 1 490 ? -10.083 -15.527 -14.912 1.00 97.50 490 PRO A N 1
ATOM 3809 C CA . PRO A 1 490 ? -9.472 -16.809 -15.284 1.00 97.50 490 PRO A CA 1
ATOM 3810 C C . PRO A 1 490 ? -8.629 -16.720 -16.566 1.00 97.50 490 PRO A C 1
ATOM 3812 O O . PRO A 1 490 ? -7.741 -17.540 -16.790 1.00 97.50 490 PRO A O 1
ATOM 3815 N N . ILE A 1 491 ? -8.851 -15.685 -17.384 1.00 98.62 491 ILE A N 1
ATOM 3816 C CA . ILE A 1 491 ? -8.048 -15.371 -18.571 1.00 98.62 491 ILE A CA 1
ATOM 3817 C C . ILE A 1 491 ? -6.556 -15.257 -18.237 1.00 98.62 491 ILE A C 1
ATOM 3819 O O . ILE A 1 491 ? -5.720 -15.655 -19.047 1.00 98.62 491 ILE A O 1
ATOM 3823 N N . ALA A 1 492 ? -6.204 -14.791 -17.034 1.00 98.25 492 ALA A N 1
ATOM 3824 C CA . ALA A 1 492 ? -4.812 -14.696 -16.606 1.00 98.25 492 ALA A CA 1
ATOM 3825 C C . ALA A 1 492 ? -4.079 -16.053 -16.660 1.00 98.25 492 ALA A C 1
ATOM 3827 O O . ALA A 1 492 ? -2.890 -16.084 -16.977 1.00 98.25 492 ALA A O 1
ATOM 3828 N N . ALA A 1 493 ? -4.776 -17.171 -16.418 1.00 98.25 493 ALA A N 1
ATOM 3829 C CA . ALA A 1 493 ? -4.205 -18.513 -16.543 1.00 98.25 493 ALA A CA 1
ATOM 3830 C C . ALA A 1 493 ? -3.911 -18.873 -18.010 1.00 98.25 493 ALA A C 1
ATOM 3832 O O . ALA A 1 493 ? -2.840 -19.391 -18.320 1.00 98.25 493 ALA A O 1
ATOM 3833 N N . ALA A 1 494 ? -4.813 -18.524 -18.935 1.00 98.50 494 ALA A N 1
ATOM 3834 C CA . ALA A 1 494 ? -4.595 -18.710 -20.371 1.00 98.50 494 ALA A CA 1
ATOM 3835 C C . ALA A 1 494 ? -3.437 -17.854 -20.898 1.00 98.50 494 ALA A C 1
ATOM 3837 O O . ALA A 1 494 ? -2.618 -18.330 -21.689 1.00 98.50 494 ALA A O 1
ATOM 3838 N N . GLU A 1 495 ? -3.335 -16.612 -20.429 1.00 98.81 495 GLU A N 1
ATOM 3839 C CA . GLU A 1 495 ? -2.224 -15.723 -20.757 1.00 98.81 495 GLU A CA 1
ATOM 3840 C C . GLU A 1 495 ? -0.888 -16.268 -20.239 1.00 98.81 495 GLU A C 1
ATOM 3842 O O . GLU A 1 495 ? 0.086 -16.328 -20.990 1.00 98.81 495 GLU A O 1
ATOM 3847 N N . ALA A 1 496 ? -0.851 -16.742 -18.990 1.00 98.75 496 ALA A N 1
ATOM 3848 C CA . ALA A 1 496 ? 0.319 -17.389 -18.404 1.00 98.75 496 ALA A CA 1
ATOM 3849 C C . ALA A 1 496 ? 0.734 -18.649 -19.180 1.00 98.75 496 ALA A C 1
ATOM 3851 O O . ALA A 1 496 ? 1.903 -18.797 -19.553 1.00 98.75 496 ALA A O 1
ATOM 3852 N N . TRP A 1 497 ? -0.230 -19.514 -19.502 1.00 98.56 497 TRP A N 1
ATOM 3853 C CA . TRP A 1 497 ? -0.004 -20.730 -20.277 1.00 98.56 497 TRP A CA 1
ATOM 3854 C C . TRP A 1 497 ? 0.577 -20.429 -21.663 1.00 98.56 497 TRP A C 1
ATOM 3856 O O . TRP A 1 497 ? 1.547 -21.070 -22.080 1.00 98.56 497 TRP A O 1
ATOM 3866 N N . LYS A 1 498 ? 0.040 -19.427 -22.372 1.00 98.62 498 LYS A N 1
ATOM 3867 C CA . LYS A 1 498 ? 0.562 -18.997 -23.678 1.00 98.62 498 LYS A CA 1
ATOM 3868 C C . LYS A 1 498 ? 1.955 -18.391 -23.581 1.00 98.62 498 LYS A C 1
ATOM 3870 O O . LYS A 1 498 ? 2.777 -18.680 -24.447 1.00 98.62 498 LYS A O 1
ATOM 3875 N N . THR A 1 499 ? 2.260 -17.628 -22.536 1.00 98.81 499 THR A N 1
ATOM 3876 C CA . THR A 1 499 ? 3.625 -17.138 -22.300 1.00 98.81 499 THR A CA 1
ATOM 3877 C C . THR A 1 499 ? 4.610 -18.298 -22.122 1.00 98.81 499 THR A C 1
ATOM 3879 O O . THR A 1 499 ? 5.681 -18.280 -22.723 1.00 98.81 499 THR A O 1
ATOM 3882 N N . ARG A 1 500 ? 4.231 -19.343 -21.374 1.00 98.56 500 ARG A N 1
ATOM 3883 C CA . ARG A 1 500 ? 5.063 -20.536 -21.121 1.00 98.56 500 ARG A CA 1
ATOM 3884 C C . ARG A 1 500 ? 5.212 -21.460 -22.337 1.00 98.56 500 ARG A C 1
ATOM 3886 O O . ARG A 1 500 ? 6.263 -22.062 -22.516 1.00 98.56 500 ARG A O 1
ATOM 3893 N N . ASN A 1 501 ? 4.180 -21.580 -23.176 1.00 97.94 501 ASN A N 1
ATOM 3894 C CA . ASN A 1 501 ? 4.107 -22.621 -24.216 1.00 97.94 501 ASN A CA 1
ATOM 3895 C C . ASN A 1 501 ? 4.086 -22.092 -25.660 1.00 97.94 501 ASN A C 1
ATOM 3897 O O . ASN A 1 501 ? 4.162 -22.873 -26.609 1.00 97.94 501 ASN A O 1
ATOM 3901 N N . ALA A 1 502 ? 3.988 -20.779 -25.855 1.00 98.38 502 ALA A N 1
ATOM 3902 C CA . ALA A 1 502 ? 3.941 -20.141 -27.165 1.00 98.38 502 ALA A CA 1
ATOM 3903 C C . ALA A 1 502 ? 4.755 -18.835 -27.165 1.00 98.38 502 ALA A C 1
ATOM 3905 O O . ALA A 1 502 ? 5.989 -18.870 -27.142 1.00 98.38 502 ALA A O 1
ATOM 3906 N N . VAL A 1 503 ? 4.083 -17.688 -27.247 1.00 98.81 503 VAL A N 1
ATOM 3907 C CA . VAL A 1 503 ? 4.677 -16.353 -27.192 1.00 98.81 503 VAL A CA 1
ATOM 3908 C C . VAL A 1 503 ? 3.599 -15.332 -26.822 1.00 98.81 503 VAL A C 1
ATOM 3910 O O . VAL A 1 503 ? 2.447 -15.462 -27.232 1.00 98.81 503 VAL A O 1
ATOM 3913 N N . ALA A 1 504 ? 3.968 -14.309 -26.061 1.00 98.88 504 ALA A N 1
ATOM 3914 C CA . ALA A 1 504 ? 3.083 -13.228 -25.658 1.00 98.88 504 ALA A CA 1
ATOM 3915 C C . ALA A 1 504 ? 3.753 -11.856 -25.814 1.00 98.88 504 ALA A C 1
ATOM 3917 O O . ALA A 1 504 ? 4.979 -11.734 -25.715 1.00 98.88 504 ALA A O 1
ATOM 3918 N N . LEU A 1 505 ? 2.926 -10.833 -26.040 1.00 98.75 505 LEU A N 1
ATOM 3919 C CA . LEU A 1 505 ? 3.291 -9.420 -25.984 1.00 98.75 505 LEU A CA 1
ATOM 3920 C C . LEU A 1 505 ? 2.776 -8.787 -24.693 1.00 98.75 505 LEU A C 1
ATOM 3922 O O . LEU A 1 505 ? 1.570 -8.756 -24.447 1.00 98.75 505 LEU A O 1
ATOM 3926 N N . TYR A 1 506 ? 3.697 -8.226 -23.918 1.00 98.88 506 TYR A N 1
ATOM 3927 C CA . TYR A 1 506 ? 3.419 -7.429 -22.729 1.00 98.88 506 TYR A CA 1
ATOM 3928 C C . TYR A 1 506 ? 3.734 -5.960 -22.994 1.00 98.88 506 TYR A C 1
ATOM 3930 O O . TYR A 1 506 ? 4.784 -5.638 -23.549 1.00 98.88 506 TYR A O 1
ATOM 3938 N N . ASP A 1 507 ? 2.861 -5.059 -22.548 1.00 98.75 507 ASP A N 1
ATOM 3939 C CA . ASP A 1 507 ? 3.165 -3.630 -22.533 1.00 98.75 507 ASP A CA 1
ATOM 3940 C C . ASP A 1 507 ? 4.036 -3.291 -21.320 1.00 98.75 507 ASP A C 1
ATOM 3942 O O . ASP A 1 507 ? 3.605 -3.373 -20.169 1.00 98.75 507 ASP A O 1
ATOM 3946 N N . MET A 1 508 ? 5.280 -2.915 -21.598 1.00 98.38 508 MET A N 1
ATOM 3947 C CA . MET A 1 508 ? 6.287 -2.554 -20.602 1.00 98.38 508 MET A CA 1
ATOM 3948 C C . MET A 1 508 ? 6.495 -1.035 -20.529 1.00 98.38 508 MET A C 1
ATOM 3950 O O . MET A 1 508 ? 7.387 -0.566 -19.822 1.00 98.38 508 MET A O 1
ATOM 3954 N N . THR A 1 509 ? 5.675 -0.250 -21.237 1.00 98.56 509 THR A N 1
ATOM 3955 C CA . THR A 1 509 ? 5.795 1.213 -21.331 1.00 98.56 509 THR A CA 1
ATOM 3956 C C . THR A 1 509 ? 5.726 1.891 -19.966 1.00 98.56 509 THR A C 1
ATOM 3958 O O . THR A 1 509 ? 6.403 2.891 -19.759 1.00 98.56 509 THR A O 1
ATOM 3961 N N . THR A 1 510 ? 5.000 1.338 -18.998 1.00 96.38 510 THR A N 1
ATOM 3962 C CA . THR A 1 510 ? 4.787 1.996 -17.699 1.00 96.38 510 THR A CA 1
ATOM 3963 C C . THR A 1 510 ? 5.930 1.816 -16.700 1.00 96.38 510 THR A C 1
ATOM 3965 O O . THR A 1 510 ? 5.900 2.433 -15.645 1.00 96.38 510 THR A O 1
ATOM 3968 N N . PHE A 1 511 ? 6.916 0.953 -16.971 1.00 95.69 511 PHE A N 1
ATOM 3969 C CA . PHE A 1 511 ? 8.097 0.851 -16.107 1.00 95.69 511 PHE A CA 1
ATOM 3970 C C . PHE A 1 511 ? 8.956 2.103 -16.249 1.00 95.69 511 PHE A C 1
ATOM 3972 O O . PHE A 1 511 ? 9.245 2.504 -17.377 1.00 95.69 511 PHE A O 1
ATOM 3979 N N . HIS A 1 512 ? 9.410 2.679 -15.138 1.00 97.69 512 HIS A N 1
ATOM 3980 C CA . HIS A 1 512 ? 10.255 3.865 -15.192 1.00 97.69 512 HIS A CA 1
ATOM 3981 C C . HIS A 1 512 ? 11.531 3.614 -15.990 1.00 97.69 512 HIS A C 1
ATOM 3983 O O . HIS A 1 512 ? 12.233 2.617 -15.795 1.00 97.69 512 HIS A O 1
ATOM 3989 N N . ARG A 1 513 ? 11.830 4.547 -16.891 1.00 98.50 513 ARG A N 1
ATOM 3990 C CA . ARG A 1 513 ? 13.036 4.559 -17.716 1.00 98.50 513 ARG A CA 1
ATOM 3991 C C . ARG A 1 513 ? 13.701 5.912 -17.591 1.00 98.50 513 ARG A C 1
ATOM 3993 O O . ARG A 1 513 ? 13.150 6.916 -18.036 1.00 98.50 513 ARG A O 1
ATOM 4000 N N . PHE A 1 514 ? 14.906 5.924 -17.039 1.00 98.75 514 PHE A N 1
ATOM 4001 C CA . PHE A 1 514 ? 15.703 7.135 -16.907 1.00 98.75 514 PHE A CA 1
ATOM 4002 C C . PHE A 1 514 ? 16.924 7.075 -17.815 1.00 98.75 514 PHE A C 1
ATOM 4004 O O . PHE A 1 514 ? 17.651 6.083 -17.839 1.00 98.75 514 PHE A O 1
ATOM 4011 N N . GLU A 1 515 ? 17.166 8.145 -18.555 1.00 98.69 515 GLU A N 1
ATOM 4012 C CA . GLU A 1 515 ? 18.412 8.369 -19.274 1.00 98.69 515 GLU A CA 1
ATOM 4013 C C . GLU A 1 515 ? 19.424 9.010 -18.322 1.00 98.69 515 GLU A C 1
ATOM 4015 O O . GLU A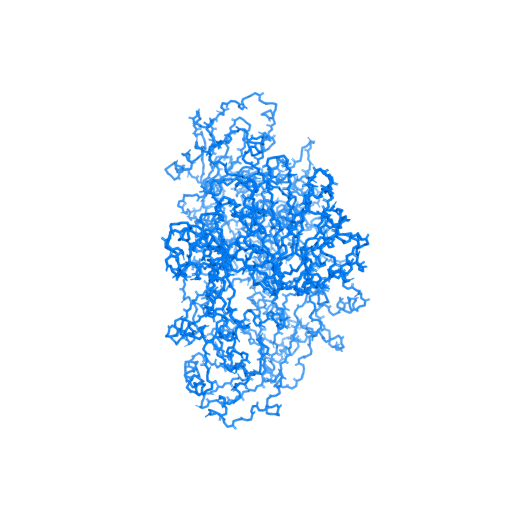 1 515 ? 19.111 10.013 -17.684 1.00 98.69 515 GLU A O 1
ATOM 4020 N N . VAL A 1 516 ? 20.635 8.457 -18.246 1.00 98.75 516 VAL A N 1
ATOM 4021 C CA . VAL A 1 516 ? 21.775 9.058 -17.540 1.00 98.75 516 VAL A CA 1
ATOM 4022 C C . VAL A 1 516 ? 22.886 9.286 -18.557 1.00 98.75 516 VAL A C 1
ATOM 4024 O O . VAL A 1 516 ? 23.441 8.323 -19.091 1.00 98.75 516 VAL A O 1
ATOM 4027 N N . SER A 1 517 ? 23.197 10.549 -18.846 1.00 98.38 517 SER A N 1
ATOM 4028 C CA . SER A 1 517 ? 24.102 10.926 -19.935 1.00 98.38 517 SER A CA 1
ATOM 4029 C C . SER A 1 517 ? 25.157 11.960 -19.539 1.00 98.38 517 SER A C 1
ATOM 4031 O O . SER A 1 517 ? 24.972 12.742 -18.604 1.00 98.38 517 SER A O 1
ATOM 4033 N N . GLY A 1 518 ? 26.282 11.952 -20.258 1.00 97.75 518 GLY A N 1
ATOM 4034 C CA . GLY A 1 518 ? 27.411 12.869 -20.074 1.00 97.75 518 GLY A CA 1
ATOM 4035 C C . GLY A 1 518 ? 28.680 12.187 -19.546 1.00 97.75 518 GLY A C 1
ATOM 4036 O O . GLY A 1 518 ? 28.618 11.063 -19.043 1.00 97.75 518 GLY A O 1
ATOM 4037 N N . PRO A 1 519 ? 29.835 12.876 -19.589 1.00 96.94 519 PRO A N 1
ATOM 4038 C CA . PRO A 1 519 ? 31.142 12.307 -19.235 1.00 96.94 519 PRO A CA 1
ATOM 4039 C C . PRO A 1 519 ? 31.239 11.890 -17.756 1.00 96.94 519 PRO A C 1
ATOM 4041 O O . PRO A 1 519 ? 32.143 11.162 -17.345 1.00 96.94 519 PRO A O 1
ATOM 4044 N N . GLY A 1 520 ? 30.315 12.366 -16.915 1.00 97.25 520 GLY A N 1
ATOM 4045 C CA . GLY A 1 520 ? 30.181 11.972 -15.518 1.00 97.25 520 GLY A CA 1
ATOM 4046 C C . GLY A 1 520 ? 29.291 10.753 -15.259 1.00 97.25 520 GLY A C 1
ATOM 4047 O O . GLY A 1 520 ? 29.217 10.335 -14.101 1.00 97.25 520 GLY A O 1
ATOM 4048 N N . ALA A 1 521 ? 28.620 10.183 -16.268 1.00 97.88 521 ALA A N 1
ATOM 4049 C CA . ALA A 1 521 ? 27.598 9.145 -16.086 1.00 97.88 521 ALA A CA 1
ATOM 4050 C C . ALA A 1 521 ? 28.155 7.869 -15.436 1.00 97.88 521 ALA A C 1
ATOM 4052 O O . ALA A 1 521 ? 27.614 7.399 -14.432 1.00 97.88 521 ALA A O 1
ATOM 4053 N N . VAL A 1 522 ? 29.291 7.361 -15.935 1.00 96.50 522 VAL A N 1
ATOM 4054 C CA . VAL A 1 522 ? 29.984 6.203 -15.340 1.00 96.50 522 VAL A CA 1
ATOM 4055 C C . VAL A 1 522 ? 30.333 6.484 -13.881 1.00 96.50 522 VAL A C 1
ATOM 4057 O O . VAL A 1 522 ? 30.105 5.644 -13.019 1.00 96.50 522 VAL A O 1
ATOM 4060 N N . HIS A 1 523 ? 30.870 7.669 -13.587 1.00 96.25 523 HIS A N 1
ATOM 4061 C CA . HIS A 1 523 ? 31.281 8.029 -12.231 1.00 96.25 523 HIS A CA 1
ATOM 4062 C C . HIS A 1 523 ? 30.091 8.115 -11.267 1.00 96.25 523 HIS A C 1
ATOM 4064 O O . HIS A 1 523 ? 30.182 7.611 -10.147 1.00 96.25 523 HIS A O 1
ATOM 4070 N N . LEU A 1 524 ? 28.977 8.711 -11.705 1.00 98.00 524 LEU A N 1
ATOM 4071 C CA . LEU A 1 524 ? 27.752 8.796 -10.914 1.00 98.00 524 LEU A CA 1
ATOM 4072 C C . LEU A 1 524 ? 27.242 7.392 -10.580 1.00 98.00 524 LEU A C 1
ATOM 4074 O O . LEU A 1 524 ? 27.108 7.043 -9.410 1.00 98.00 524 LEU A O 1
ATOM 4078 N N . LEU A 1 525 ? 27.011 6.570 -11.604 1.00 98.06 525 LEU A N 1
ATOM 4079 C CA . LEU A 1 525 ? 26.443 5.235 -11.436 1.00 98.06 525 LEU A CA 1
ATOM 4080 C C . LEU A 1 525 ? 27.377 4.326 -10.630 1.00 98.06 525 LEU A C 1
ATOM 4082 O O . LEU A 1 525 ? 26.919 3.675 -9.696 1.00 98.06 525 LEU A O 1
ATOM 4086 N N . GLN A 1 526 ? 28.692 4.360 -10.884 1.00 96.12 526 GLN A N 1
ATOM 4087 C CA . GLN A 1 526 ? 29.665 3.593 -10.100 1.00 96.12 526 GLN A CA 1
ATOM 4088 C C . GLN A 1 526 ? 29.622 3.916 -8.607 1.00 96.12 526 GLN A C 1
ATOM 4090 O O . GLN A 1 526 ? 29.833 3.013 -7.802 1.00 96.12 526 GLN A O 1
ATOM 4095 N N . ARG A 1 527 ? 29.346 5.167 -8.235 1.00 97.06 527 ARG A N 1
ATOM 4096 C CA . ARG A 1 527 ? 29.275 5.595 -6.837 1.00 97.06 527 ARG A CA 1
ATOM 4097 C C . ARG A 1 527 ? 27.961 5.205 -6.159 1.00 97.06 527 ARG A C 1
ATOM 4099 O O . ARG A 1 527 ? 27.956 4.978 -4.953 1.00 97.06 527 ARG A O 1
ATOM 4106 N N . LEU A 1 528 ? 26.850 5.172 -6.891 1.00 98.12 528 LEU A N 1
ATOM 4107 C CA . LEU A 1 528 ? 25.520 5.000 -6.295 1.00 98.12 528 LEU A CA 1
ATOM 4108 C C . LEU A 1 528 ? 25.057 3.543 -6.216 1.00 98.12 528 LEU A C 1
ATOM 4110 O O . LEU A 1 528 ? 24.303 3.207 -5.308 1.00 98.12 528 LEU A O 1
ATOM 4114 N N . ILE A 1 529 ? 25.501 2.687 -7.139 1.00 98.19 529 ILE A N 1
ATOM 4115 C CA . ILE A 1 529 ? 24.973 1.325 -7.277 1.00 98.19 529 ILE A CA 1
ATOM 4116 C C . ILE A 1 529 ? 25.977 0.250 -6.829 1.00 98.19 529 ILE A C 1
ATOM 4118 O O . ILE A 1 529 ? 27.196 0.449 -6.844 1.00 98.19 529 ILE A O 1
ATOM 4122 N N . THR A 1 530 ? 25.467 -0.930 -6.486 1.00 98.25 530 THR A N 1
ATOM 4123 C CA . THR A 1 530 ? 26.247 -2.075 -5.977 1.00 98.25 530 THR A CA 1
ATOM 4124 C C . THR A 1 530 ? 27.008 -2.887 -7.035 1.00 98.25 530 THR A C 1
ATOM 4126 O O . THR A 1 530 ? 27.849 -3.707 -6.663 1.00 98.25 530 THR A O 1
ATOM 4129 N N . SER A 1 531 ? 26.755 -2.670 -8.328 1.00 96.75 531 SER A N 1
ATOM 4130 C CA . SER A 1 531 ? 27.382 -3.396 -9.451 1.00 96.75 531 SER A CA 1
ATOM 4131 C C . SER A 1 531 ? 28.342 -2.519 -10.271 1.00 96.75 531 SER A C 1
ATOM 4133 O O . SER A 1 531 ? 28.242 -1.289 -10.251 1.00 96.75 531 SER A O 1
ATOM 4135 N N . ASP A 1 532 ? 29.301 -3.125 -10.979 1.00 95.62 532 ASP A N 1
ATOM 4136 C CA . ASP A 1 532 ? 30.210 -2.415 -11.890 1.00 95.62 532 ASP A CA 1
ATOM 4137 C C . ASP A 1 532 ? 29.536 -2.108 -13.240 1.00 95.62 532 ASP A C 1
ATOM 4139 O O . ASP A 1 532 ? 28.988 -2.995 -13.890 1.00 95.62 532 ASP A O 1
ATOM 4143 N N . VAL A 1 533 ? 29.599 -0.848 -13.678 1.00 95.19 533 VAL A N 1
ATOM 4144 C CA . VAL A 1 533 ? 29.068 -0.377 -14.976 1.00 95.19 533 VAL A CA 1
ATOM 4145 C C . VAL A 1 533 ? 30.152 0.107 -15.945 1.00 95.19 533 VAL A C 1
ATOM 4147 O O . VAL A 1 533 ? 29.857 0.727 -16.965 1.00 95.19 533 VAL A O 1
ATOM 4150 N N . SER A 1 534 ? 31.425 -0.157 -15.643 1.00 92.75 534 SER A N 1
ATOM 4151 C CA . SER A 1 534 ? 32.564 0.276 -16.462 1.00 92.75 534 SER A CA 1
ATOM 4152 C C . SER A 1 534 ? 32.790 -0.564 -17.727 1.00 92.75 534 SER A C 1
ATOM 4154 O O . SER A 1 534 ? 33.567 -0.155 -18.593 1.00 92.75 534 SER A O 1
ATOM 4156 N N . ALA A 1 535 ? 32.091 -1.697 -17.868 1.00 90.50 535 ALA A N 1
ATOM 4157 C CA . ALA A 1 535 ? 32.131 -2.554 -19.053 1.00 90.50 535 ALA A CA 1
ATOM 4158 C C . ALA A 1 535 ? 31.725 -1.798 -20.328 1.00 90.50 535 ALA A C 1
ATOM 4160 O O . ALA A 1 535 ? 30.970 -0.835 -20.257 1.00 90.50 535 ALA A O 1
ATOM 4161 N N . GLN A 1 536 ? 32.205 -2.238 -21.494 1.00 93.56 536 GLN A N 1
ATOM 4162 C CA . GLN A 1 536 ? 31.891 -1.608 -22.784 1.00 93.56 536 GLN A CA 1
ATOM 4163 C C . GLN A 1 536 ? 30.370 -1.543 -23.059 1.00 93.56 536 GLN A C 1
ATOM 4165 O O . GLN A 1 536 ? 29.610 -2.348 -22.501 1.00 93.56 536 GLN A O 1
ATOM 4170 N N . PRO A 1 537 ? 29.907 -0.601 -23.909 1.00 97.19 537 PRO A N 1
ATOM 4171 C CA . PRO A 1 537 ? 28.504 -0.523 -24.311 1.00 97.19 537 PRO A CA 1
ATOM 4172 C C . PRO A 1 537 ? 27.964 -1.858 -24.835 1.00 97.19 537 PRO A C 1
ATOM 4174 O O . PRO A 1 537 ? 28.686 -2.631 -25.464 1.00 97.19 537 PRO A O 1
ATOM 4177 N N . GLY A 1 538 ? 26.684 -2.121 -24.571 1.00 97.00 538 GLY A N 1
ATOM 4178 C CA . GLY A 1 538 ? 26.012 -3.370 -24.936 1.00 97.00 538 GLY A CA 1
ATOM 4179 C C . GLY A 1 538 ? 25.698 -4.307 -23.766 1.00 97.00 538 GLY A C 1
ATOM 4180 O O . GLY A 1 538 ? 25.185 -5.403 -23.986 1.00 97.00 538 GLY A O 1
ATOM 4181 N N . SER A 1 539 ? 25.966 -3.887 -22.527 1.00 96.62 539 SER A N 1
ATOM 4182 C CA . SER A 1 539 ? 25.710 -4.671 -21.312 1.00 96.62 539 SER A CA 1
ATOM 4183 C C . SER A 1 539 ? 24.547 -4.120 -20.485 1.00 96.62 539 SER A C 1
ATOM 4185 O O . SER A 1 539 ? 24.299 -2.913 -20.451 1.00 96.62 539 SER A O 1
ATOM 4187 N N . ILE A 1 540 ? 23.840 -5.025 -19.809 1.00 97.88 540 ILE A N 1
ATOM 4188 C CA . ILE A 1 540 ? 22.822 -4.743 -18.797 1.00 97.88 540 ILE A CA 1
ATOM 4189 C C . ILE A 1 540 ? 23.315 -5.341 -17.482 1.00 97.88 540 ILE A C 1
ATOM 4191 O O . ILE A 1 540 ? 23.741 -6.494 -17.442 1.00 97.88 540 ILE A O 1
ATOM 4195 N N . VAL A 1 541 ? 23.210 -4.592 -16.390 1.00 97.06 541 VAL A N 1
ATOM 4196 C CA . VAL A 1 541 ? 23.471 -5.097 -15.039 1.00 97.06 541 VAL A CA 1
ATOM 4197 C C . VAL A 1 541 ? 22.234 -4.937 -14.170 1.00 97.06 541 VAL A C 1
ATOM 4199 O O . VAL A 1 541 ? 21.587 -3.892 -14.181 1.00 97.06 541 VAL A O 1
ATOM 4202 N N . HIS A 1 542 ? 21.907 -5.981 -13.411 1.00 97.19 542 HIS A N 1
ATOM 4203 C CA . HIS A 1 542 ? 20.980 -5.870 -12.291 1.00 97.19 542 HIS A CA 1
ATOM 4204 C C . HIS A 1 542 ? 21.785 -5.426 -11.064 1.00 97.19 542 HIS A C 1
ATOM 4206 O O . HIS A 1 542 ? 22.848 -5.979 -10.774 1.00 97.19 542 HIS A O 1
ATOM 4212 N N . THR A 1 543 ? 21.325 -4.383 -10.387 1.00 98.44 543 THR A N 1
ATOM 4213 C CA . THR A 1 543 ? 22.041 -3.737 -9.289 1.00 98.44 543 THR A CA 1
ATOM 4214 C C . THR A 1 543 ? 21.064 -3.175 -8.265 1.00 98.44 543 THR A C 1
ATOM 4216 O O . THR A 1 543 ? 19.879 -3.045 -8.547 1.00 98.44 543 THR A O 1
ATOM 4219 N N . LEU A 1 544 ? 21.564 -2.796 -7.093 1.00 98.56 544 LEU A N 1
ATOM 4220 C CA . LEU A 1 544 ? 20.776 -2.158 -6.044 1.00 98.56 544 LEU A CA 1
ATOM 4221 C C . LEU A 1 544 ? 21.214 -0.707 -5.839 1.00 98.56 544 LEU A C 1
ATOM 4223 O O . LEU A 1 544 ? 22.399 -0.387 -5.984 1.00 98.56 544 LEU A O 1
ATOM 4227 N N . LEU A 1 545 ? 20.263 0.135 -5.439 1.00 98.19 545 LEU A N 1
ATOM 4228 C CA . LEU A 1 545 ? 20.514 1.320 -4.627 1.00 98.19 545 LEU A CA 1
ATOM 4229 C C . LEU A 1 545 ? 20.384 0.920 -3.160 1.00 98.19 545 LEU A C 1
ATOM 4231 O O . LEU A 1 545 ? 19.404 0.288 -2.765 1.00 98.19 545 LEU A O 1
ATOM 4235 N N . VAL A 1 546 ? 21.360 1.300 -2.339 1.00 97.62 546 VAL A N 1
ATOM 4236 C CA . VAL A 1 546 ? 21.335 1.049 -0.894 1.00 97.62 546 VAL A CA 1
ATOM 4237 C C . VAL A 1 546 ? 21.653 2.325 -0.128 1.00 97.62 546 VAL A C 1
ATOM 4239 O O . VAL A 1 546 ? 22.354 3.206 -0.625 1.00 97.62 546 VAL A O 1
ATOM 4242 N N . ASN A 1 547 ? 21.167 2.425 1.106 1.00 96.12 547 ASN A N 1
ATOM 4243 C CA . ASN A 1 547 ? 21.601 3.480 2.017 1.00 96.12 547 ASN A CA 1
ATOM 4244 C C . ASN A 1 547 ? 22.990 3.163 2.611 1.00 96.12 547 ASN A C 1
ATOM 4246 O O . ASN A 1 547 ? 23.531 2.065 2.462 1.00 96.12 547 ASN A O 1
ATOM 4250 N N . ALA A 1 548 ? 23.575 4.119 3.339 1.00 95.88 548 ALA A N 1
ATOM 4251 C CA . ALA A 1 548 ? 24.901 3.965 3.951 1.00 95.88 548 ALA A CA 1
ATOM 4252 C C . ALA A 1 548 ? 24.998 2.809 4.973 1.00 95.88 548 ALA A C 1
ATOM 4254 O O . ALA A 1 548 ? 26.101 2.388 5.329 1.00 95.88 548 ALA A O 1
ATOM 4255 N N . HIS A 1 549 ? 23.858 2.280 5.427 1.00 95.75 549 HIS A N 1
ATOM 4256 C CA . HIS A 1 549 ? 23.753 1.168 6.372 1.00 95.75 549 HIS A CA 1
ATOM 4257 C C . HIS A 1 549 ? 23.466 -0.179 5.689 1.00 95.75 549 HIS A C 1
ATOM 4259 O O . HIS A 1 549 ? 23.407 -1.199 6.373 1.00 95.75 549 HIS A O 1
ATOM 4265 N N . GLY A 1 550 ? 23.351 -0.207 4.357 1.00 96.00 550 GLY A N 1
ATOM 4266 C CA . GLY A 1 550 ? 23.118 -1.420 3.570 1.00 96.00 550 GLY A CA 1
ATOM 4267 C C . GLY A 1 550 ? 21.649 -1.833 3.439 1.00 96.00 550 GLY A C 1
ATOM 4268 O O . GLY A 1 550 ? 21.394 -2.939 2.968 1.00 96.00 550 GLY A O 1
ATOM 4269 N N . GLY A 1 551 ? 20.699 -0.983 3.843 1.00 97.06 551 GLY A N 1
ATOM 4270 C CA . GLY A 1 551 ? 19.272 -1.185 3.565 1.00 97.06 551 GLY A CA 1
ATOM 4271 C C . GLY A 1 551 ? 18.950 -0.894 2.099 1.00 97.06 551 GLY A C 1
ATOM 4272 O O . GLY A 1 551 ? 19.499 0.056 1.534 1.00 97.06 551 GLY A O 1
ATOM 4273 N N . VAL A 1 552 ? 18.099 -1.713 1.480 1.00 97.75 552 VAL A N 1
ATOM 4274 C CA . VAL A 1 552 ? 17.766 -1.635 0.047 1.00 97.75 552 VAL A CA 1
ATOM 4275 C C . VAL A 1 552 ? 16.795 -0.486 -0.213 1.00 97.75 552 VAL A C 1
ATOM 4277 O O . VAL A 1 552 ? 15.688 -0.484 0.301 1.00 97.75 552 VAL A O 1
ATOM 4280 N N . LEU A 1 553 ? 17.197 0.491 -1.023 1.00 96.69 553 LEU A N 1
ATOM 4281 C CA . LEU A 1 553 ? 16.327 1.600 -1.430 1.00 96.69 553 LEU A CA 1
ATOM 4282 C C . LEU A 1 553 ? 15.529 1.252 -2.690 1.00 96.69 553 LEU A C 1
ATOM 4284 O O . LEU A 1 553 ? 14.353 1.577 -2.783 1.00 96.69 553 LEU A O 1
ATOM 4288 N N . SER A 1 554 ? 16.176 0.593 -3.653 1.00 97.62 554 SER A N 1
ATOM 4289 C CA . SER A 1 554 ? 15.566 0.182 -4.921 1.00 97.62 554 SER A CA 1
ATOM 4290 C C . SER A 1 554 ? 16.434 -0.875 -5.607 1.00 97.62 554 SER A C 1
ATOM 4292 O O . SER A 1 554 ? 17.639 -0.964 -5.341 1.00 97.62 554 SER A O 1
ATOM 4294 N N . ASP A 1 555 ? 15.848 -1.663 -6.503 1.00 97.12 555 ASP A N 1
ATOM 4295 C CA . ASP A 1 555 ? 16.556 -2.515 -7.457 1.00 97.12 555 ASP A CA 1
ATOM 4296 C C . ASP A 1 555 ? 16.412 -1.975 -8.881 1.00 97.12 555 ASP A C 1
ATOM 4298 O O . ASP A 1 555 ? 15.357 -1.506 -9.292 1.00 97.12 555 ASP A O 1
ATOM 4302 N N . LEU A 1 556 ? 17.501 -2.004 -9.644 1.00 97.88 556 LEU A N 1
ATOM 4303 C CA . LEU A 1 556 ? 17.593 -1.339 -10.938 1.00 97.88 556 LEU A CA 1
ATOM 4304 C C . LEU A 1 556 ? 18.180 -2.264 -12.001 1.00 97.88 556 LEU A C 1
ATOM 4306 O O . LEU A 1 556 ? 19.070 -3.076 -11.731 1.00 97.88 556 LEU A O 1
ATOM 4310 N N . PHE A 1 557 ? 17.775 -2.035 -13.249 1.00 98.12 557 PHE A N 1
ATOM 4311 C CA . PHE A 1 557 ? 18.480 -2.539 -14.427 1.00 98.12 557 PHE A CA 1
ATOM 4312 C C . PHE A 1 557 ? 19.206 -1.390 -15.121 1.00 98.12 557 PHE A C 1
ATOM 4314 O O . PHE A 1 557 ? 18.571 -0.532 -15.729 1.00 98.12 557 PHE A O 1
ATOM 4321 N N . VAL A 1 558 ? 20.536 -1.380 -15.075 1.00 98.56 558 VAL A N 1
ATOM 4322 C CA . VAL A 1 558 ? 21.357 -0.346 -15.718 1.00 98.56 558 VAL A CA 1
ATOM 4323 C C . VAL A 1 558 ? 21.926 -0.893 -17.021 1.00 98.56 558 VAL A C 1
ATOM 4325 O O . VAL A 1 558 ? 22.677 -1.864 -17.020 1.00 98.56 558 VAL A O 1
ATOM 4328 N N . SER A 1 559 ? 21.562 -0.270 -18.137 1.00 98.50 559 SER A N 1
ATOM 4329 C CA . SER A 1 559 ? 21.981 -0.651 -19.486 1.00 98.50 559 SER A CA 1
ATOM 4330 C C . SER A 1 559 ? 22.951 0.386 -20.038 1.00 98.50 559 SER A C 1
ATOM 4332 O O . SER A 1 559 ? 22.585 1.556 -20.149 1.00 98.50 559 SER A O 1
ATOM 4334 N N . ARG A 1 560 ? 24.171 -0.016 -20.410 1.00 98.12 560 ARG A N 1
ATOM 4335 C CA . ARG A 1 560 ? 25.128 0.882 -21.074 1.00 98.12 560 ARG A CA 1
ATOM 4336 C C . ARG A 1 560 ? 24.862 0.886 -22.573 1.00 98.12 560 ARG A C 1
ATOM 4338 O O . ARG A 1 560 ? 25.158 -0.093 -23.258 1.00 98.12 560 ARG A O 1
ATOM 4345 N N . ILE A 1 561 ? 24.276 1.971 -23.064 1.00 97.94 561 ILE A N 1
ATOM 4346 C CA . ILE A 1 561 ? 23.803 2.100 -24.444 1.00 97.94 561 ILE A CA 1
ATOM 4347 C C . ILE A 1 561 ? 24.931 2.586 -25.359 1.00 97.94 561 ILE A C 1
ATOM 4349 O O . ILE A 1 561 ? 25.166 1.994 -26.409 1.00 97.94 561 ILE A O 1
ATOM 4353 N N . GLU A 1 562 ? 25.642 3.631 -24.939 1.00 97.06 562 GLU A N 1
ATOM 4354 C CA . GLU A 1 562 ? 26.841 4.171 -25.596 1.00 97.06 562 GLU A CA 1
ATOM 4355 C C . GLU A 1 562 ? 27.902 4.483 -24.528 1.00 97.06 562 GLU A C 1
ATOM 4357 O O . GLU A 1 562 ? 27.727 4.146 -23.355 1.00 97.06 562 GLU A O 1
ATOM 4362 N N . GLU A 1 563 ? 29.030 5.081 -24.918 1.00 95.62 563 GLU A N 1
ATOM 4363 C CA . GLU A 1 563 ? 30.144 5.355 -24.001 1.00 95.62 563 GLU A CA 1
ATOM 4364 C C . GLU A 1 563 ? 29.702 6.180 -22.781 1.00 95.62 563 GLU A C 1
ATOM 4366 O O . GLU A 1 563 ? 29.926 5.744 -21.648 1.00 95.62 563 GLU A O 1
ATOM 4371 N N . ASP A 1 564 ? 28.973 7.271 -23.027 1.00 96.31 564 ASP A N 1
ATOM 4372 C CA . ASP A 1 564 ? 28.474 8.225 -22.027 1.00 96.31 564 ASP A CA 1
ATOM 4373 C C . ASP A 1 564 ? 26.934 8.272 -21.970 1.00 96.31 564 ASP A C 1
ATOM 4375 O O . ASP A 1 564 ? 26.348 9.294 -21.611 1.00 96.31 564 ASP A O 1
ATOM 4379 N N . LEU A 1 565 ? 26.261 7.177 -22.348 1.00 98.12 565 LEU A N 1
ATOM 4380 C CA . LEU A 1 565 ? 24.799 7.074 -22.350 1.00 98.12 565 LEU A CA 1
ATOM 4381 C C . LEU A 1 565 ? 24.342 5.768 -21.705 1.00 98.12 565 LEU A C 1
ATOM 4383 O O . LEU A 1 565 ? 24.620 4.674 -22.204 1.00 98.12 565 LEU A O 1
ATOM 4387 N N . PHE A 1 566 ? 23.571 5.896 -20.632 1.00 98.75 566 PHE A N 1
ATOM 4388 C CA . PHE A 1 566 ? 22.974 4.785 -19.909 1.00 98.75 566 PHE A CA 1
ATOM 4389 C C . PHE A 1 566 ? 21.458 4.925 -19.871 1.00 98.75 566 PHE A C 1
ATOM 4391 O O . PHE A 1 566 ? 20.928 6.030 -19.773 1.00 98.75 566 PHE A O 1
ATOM 4398 N N . GLN A 1 567 ? 20.771 3.788 -19.886 1.00 98.75 567 GLN A N 1
ATOM 4399 C CA . GLN A 1 567 ? 19.359 3.708 -19.543 1.00 98.75 567 GLN A CA 1
ATOM 4400 C C . GLN A 1 567 ? 19.195 2.916 -18.248 1.00 98.75 567 GLN A C 1
ATOM 4402 O O . GLN A 1 567 ? 19.685 1.792 -18.137 1.00 98.75 567 GLN A O 1
ATOM 4407 N N . VAL A 1 568 ? 18.480 3.487 -17.288 1.00 98.75 568 VAL A N 1
ATOM 4408 C CA . VAL A 1 568 ? 18.157 2.882 -15.997 1.00 98.75 568 VAL A CA 1
ATOM 4409 C C . VAL A 1 568 ? 16.676 2.516 -15.994 1.00 98.75 568 VAL A C 1
ATOM 4411 O O . VAL A 1 568 ? 15.822 3.394 -16.074 1.00 98.75 568 VAL A O 1
ATOM 4414 N N . GLY A 1 569 ? 16.371 1.222 -15.924 1.00 98.25 569 GLY A N 1
ATOM 4415 C CA . GLY A 1 569 ? 15.045 0.739 -15.548 1.00 98.25 569 GLY A CA 1
ATOM 4416 C C . GLY A 1 569 ? 14.904 0.807 -14.030 1.00 98.25 569 GLY A C 1
ATOM 4417 O O . GLY A 1 569 ? 15.715 0.189 -13.338 1.00 98.25 569 GLY A O 1
ATOM 4418 N N . ALA A 1 570 ? 13.927 1.570 -13.546 1.00 97.31 570 ALA A N 1
ATOM 4419 C CA . ALA A 1 570 ? 13.745 1.908 -12.133 1.00 97.31 570 ALA A CA 1
ATOM 4420 C C . ALA A 1 570 ? 12.314 1.626 -11.645 1.00 97.31 570 ALA A C 1
ATOM 4422 O O . ALA A 1 570 ? 11.471 1.167 -12.423 1.00 97.31 570 ALA A O 1
ATOM 4423 N N . ASN A 1 571 ? 12.045 1.904 -10.365 1.00 95.31 571 ASN A N 1
ATOM 4424 C CA . ASN A 1 571 ? 10.777 1.558 -9.725 1.00 95.31 571 ASN A CA 1
ATOM 4425 C C . ASN A 1 571 ? 9.865 2.760 -9.466 1.00 95.31 571 ASN A C 1
ATOM 4427 O O . ASN A 1 571 ? 8.653 2.618 -9.609 1.00 95.31 571 ASN A O 1
ATOM 4431 N N . THR A 1 572 ? 10.415 3.919 -9.088 1.00 94.69 572 THR A N 1
ATOM 4432 C CA . THR A 1 572 ? 9.612 5.066 -8.623 1.00 94.69 572 THR A CA 1
ATOM 4433 C C . THR A 1 572 ? 10.178 6.417 -9.072 1.00 94.69 572 THR A C 1
ATOM 4435 O O . THR A 1 572 ? 11.366 6.544 -9.380 1.00 94.69 572 THR A O 1
ATOM 4438 N N . ALA A 1 573 ? 9.357 7.470 -9.024 1.00 96.19 573 ALA A N 1
ATOM 4439 C CA . ALA A 1 573 ? 9.816 8.854 -9.165 1.00 96.19 573 ALA A CA 1
ATOM 4440 C C . ALA A 1 573 ? 10.819 9.285 -8.064 1.00 96.19 573 ALA A C 1
ATOM 4442 O O . ALA A 1 573 ? 11.646 10.176 -8.284 1.00 96.19 573 ALA A O 1
ATOM 4443 N N . THR A 1 574 ? 10.846 8.601 -6.914 1.00 97.12 574 THR A N 1
ATOM 4444 C CA . THR A 1 574 ? 11.870 8.806 -5.875 1.00 97.12 574 THR A CA 1
ATOM 4445 C C . THR A 1 574 ? 13.267 8.407 -6.355 1.00 97.12 574 THR A C 1
ATOM 4447 O O . THR A 1 574 ? 14.234 9.124 -6.078 1.00 97.12 574 THR A O 1
ATOM 4450 N N . ASP A 1 575 ? 13.390 7.332 -7.143 1.00 97.94 575 ASP A N 1
ATOM 4451 C CA . ASP A 1 575 ? 14.666 6.941 -7.758 1.00 97.94 575 ASP A CA 1
ATOM 4452 C C . ASP A 1 575 ? 15.190 8.049 -8.690 1.00 97.94 575 ASP A C 1
ATOM 4454 O O . ASP A 1 575 ? 16.376 8.394 -8.657 1.00 97.94 575 ASP A O 1
ATOM 4458 N N . LEU A 1 576 ? 14.300 8.666 -9.481 1.00 97.88 576 LEU A N 1
ATOM 4459 C CA . LEU A 1 576 ? 14.636 9.793 -10.357 1.00 97.88 576 LEU A CA 1
ATOM 4460 C C . LEU A 1 576 ? 15.157 10.986 -9.551 1.00 97.88 576 LEU A C 1
ATOM 4462 O O . LEU A 1 576 ? 16.228 11.522 -9.850 1.00 97.88 576 LEU A O 1
ATOM 4466 N N . ALA A 1 577 ? 14.416 11.390 -8.516 1.00 97.56 577 ALA A N 1
ATOM 4467 C CA . ALA A 1 577 ? 14.787 12.511 -7.662 1.00 97.56 577 ALA A CA 1
ATOM 4468 C C . ALA A 1 577 ? 16.147 12.280 -6.979 1.00 97.56 577 ALA A C 1
ATOM 4470 O O . ALA A 1 577 ? 16.974 13.197 -6.912 1.00 97.56 577 ALA A O 1
ATOM 4471 N N . TYR A 1 578 ? 16.414 11.048 -6.530 1.00 97.50 578 TYR A N 1
ATOM 4472 C CA . TYR A 1 578 ? 17.699 10.660 -5.955 1.00 97.50 578 TYR A CA 1
ATOM 4473 C C . TYR A 1 578 ? 18.848 10.814 -6.961 1.00 97.50 578 TYR A C 1
ATOM 4475 O O . TYR A 1 578 ? 19.837 11.491 -6.665 1.00 97.50 578 TYR A O 1
ATOM 4483 N N . LEU A 1 579 ? 18.702 10.252 -8.166 1.00 98.12 579 LEU A N 1
ATOM 4484 C CA . LEU A 1 579 ? 19.720 10.314 -9.218 1.00 98.12 579 LEU A CA 1
ATOM 4485 C C . LEU A 1 579 ? 19.993 11.753 -9.682 1.00 98.12 579 LEU A C 1
ATOM 4487 O O . LEU A 1 579 ? 21.158 12.135 -9.816 1.00 98.12 579 LEU A O 1
ATOM 4491 N N . ILE A 1 580 ? 18.951 12.573 -9.868 1.00 97.38 580 ILE A N 1
ATOM 4492 C CA . ILE A 1 580 ? 19.089 13.994 -10.229 1.00 97.38 580 ILE A CA 1
ATOM 4493 C C . ILE A 1 580 ? 19.868 14.745 -9.147 1.00 97.38 580 ILE A C 1
ATOM 4495 O O . ILE A 1 580 ? 20.828 15.457 -9.453 1.00 97.38 580 ILE A O 1
ATOM 4499 N N . ARG A 1 581 ? 19.488 14.585 -7.874 1.00 96.06 581 ARG A N 1
ATOM 4500 C CA . ARG A 1 581 ? 20.143 15.275 -6.754 1.00 96.06 581 ARG A CA 1
ATOM 4501 C C . ARG A 1 581 ? 21.619 14.901 -6.656 1.00 96.06 581 ARG A C 1
ATOM 4503 O O . ARG A 1 581 ? 22.471 15.779 -6.517 1.00 96.06 581 ARG A O 1
ATOM 4510 N N . GLU A 1 582 ? 21.935 13.616 -6.768 1.00 96.38 582 GLU A N 1
ATOM 4511 C CA . GLU A 1 582 ? 23.313 13.127 -6.729 1.00 96.38 582 GLU A CA 1
ATOM 4512 C C . GLU A 1 582 ? 24.136 13.556 -7.953 1.00 96.38 582 GLU A C 1
ATOM 4514 O O . GLU A 1 582 ? 25.330 13.839 -7.816 1.00 96.38 582 GLU A O 1
ATOM 4519 N N . GLY A 1 583 ? 23.502 13.681 -9.122 1.00 96.25 583 GLY A N 1
ATOM 4520 C CA . GLY A 1 583 ? 24.101 14.261 -10.323 1.00 96.25 583 GLY A CA 1
ATOM 4521 C C . GLY A 1 583 ? 24.474 15.733 -10.141 1.00 96.25 583 GLY A C 1
ATOM 4522 O O . GLY A 1 583 ? 25.631 16.101 -10.348 1.00 96.25 583 GLY A O 1
ATOM 4523 N N . ARG A 1 584 ? 23.544 16.561 -9.639 1.00 93.94 584 ARG A N 1
ATOM 4524 C CA . ARG A 1 584 ? 23.808 17.981 -9.326 1.00 93.94 584 ARG A CA 1
ATOM 4525 C C . ARG A 1 584 ? 24.934 18.145 -8.307 1.00 93.94 584 ARG A C 1
ATOM 4527 O O . ARG A 1 584 ? 25.801 19.005 -8.460 1.00 93.94 584 ARG A O 1
ATOM 4534 N N . ARG A 1 585 ? 24.951 17.307 -7.263 1.00 93.31 585 ARG A N 1
ATOM 4535 C CA . ARG A 1 585 ? 26.032 17.300 -6.263 1.00 93.31 585 ARG A CA 1
ATOM 4536 C C . ARG A 1 585 ? 27.373 16.977 -6.910 1.00 93.31 585 ARG A C 1
ATOM 4538 O O . ARG A 1 585 ? 28.346 17.671 -6.631 1.00 93.31 585 ARG A O 1
ATOM 4545 N N . GLN A 1 586 ? 27.436 15.971 -7.778 1.00 94.88 586 GLN A N 1
ATOM 4546 C CA . GLN A 1 586 ? 28.661 15.641 -8.504 1.00 94.88 586 GLN A CA 1
ATOM 4547 C C . GLN A 1 586 ? 29.148 16.812 -9.362 1.00 94.88 586 GLN A C 1
ATOM 4549 O O . GLN A 1 586 ? 30.320 17.168 -9.277 1.00 94.88 586 GLN A O 1
ATOM 4554 N N . GLU A 1 587 ? 28.261 17.432 -10.138 1.00 93.50 587 GLU A N 1
ATOM 4555 C CA . GLU A 1 587 ? 28.600 18.570 -10.997 1.00 93.50 587 GLU A CA 1
ATOM 4556 C C . GLU A 1 587 ? 29.156 19.751 -10.189 1.00 93.50 587 GLU A C 1
ATOM 4558 O O . GLU A 1 587 ? 30.191 20.310 -10.548 1.00 93.50 587 GLU A O 1
ATOM 4563 N N . LYS A 1 588 ? 28.554 20.063 -9.032 1.00 90.94 588 LYS A N 1
ATOM 4564 C CA . LYS A 1 588 ? 29.034 21.117 -8.122 1.00 90.94 588 LYS A CA 1
ATOM 4565 C C . LYS A 1 588 ? 30.457 20.860 -7.609 1.00 90.94 588 LYS A C 1
ATOM 4567 O O . LYS A 1 588 ? 31.231 21.803 -7.468 1.00 90.94 588 LYS A O 1
ATOM 4572 N N . HIS A 1 589 ? 30.811 19.605 -7.325 1.00 90.88 589 HIS A N 1
ATOM 4573 C CA . HIS A 1 589 ? 32.145 19.243 -6.824 1.00 90.88 589 HIS A CA 1
ATOM 4574 C C . HIS A 1 589 ? 33.169 19.023 -7.944 1.00 90.88 589 HIS A C 1
ATOM 4576 O O . HIS A 1 589 ? 34.370 19.174 -7.731 1.00 90.88 589 HIS A O 1
ATOM 4582 N N . THR A 1 590 ? 32.733 18.606 -9.133 1.00 93.12 590 THR A N 1
ATOM 4583 C CA . THR A 1 590 ? 33.607 18.298 -10.271 1.00 93.12 590 THR A CA 1
ATOM 4584 C C . THR A 1 590 ? 32.906 18.661 -11.587 1.00 93.12 590 THR A C 1
ATOM 4586 O O . THR A 1 590 ? 32.396 17.771 -12.270 1.00 93.12 590 THR A O 1
ATOM 4589 N N . PRO A 1 591 ? 32.921 19.946 -11.998 1.00 91.38 591 PRO A N 1
ATOM 4590 C CA . PRO A 1 591 ? 32.173 20.420 -13.172 1.00 91.38 591 PRO A CA 1
ATOM 4591 C C . PRO A 1 591 ? 32.510 19.696 -14.486 1.00 91.38 591 PRO A C 1
ATOM 4593 O O . PRO A 1 591 ? 31.644 19.482 -15.327 1.00 91.38 591 PRO A O 1
ATOM 4596 N N . GLY A 1 592 ? 33.759 19.240 -14.653 1.00 94.00 592 GLY A N 1
ATOM 4597 C CA . GLY A 1 592 ? 34.183 18.452 -15.821 1.00 94.00 592 GLY A CA 1
ATOM 4598 C C . GLY A 1 592 ? 33.573 17.043 -15.907 1.00 94.00 592 GLY A C 1
ATOM 4599 O O . GLY A 1 592 ? 33.726 16.379 -16.925 1.00 94.00 592 GLY A O 1
ATOM 4600 N N . LYS A 1 593 ? 32.883 16.584 -14.855 1.00 95.06 593 LYS A N 1
ATOM 4601 C CA . LYS A 1 593 ? 32.130 15.322 -14.794 1.00 95.06 593 LYS A CA 1
ATOM 4602 C C . LYS A 1 593 ? 30.634 15.593 -14.636 1.00 95.06 593 LYS A C 1
ATOM 4604 O O . LYS A 1 593 ? 29.969 14.963 -13.809 1.00 95.06 593 LYS A O 1
ATOM 4609 N N . TRP A 1 594 ? 30.114 16.554 -15.393 1.00 96.38 594 TRP A N 1
ATOM 4610 C CA . TRP A 1 594 ? 28.681 16.816 -15.437 1.00 96.38 594 TRP A CA 1
ATOM 4611 C C . TRP A 1 594 ? 27.915 15.568 -15.896 1.00 96.38 594 TRP A C 1
ATOM 4613 O O . TRP A 1 594 ? 28.440 14.700 -16.604 1.00 96.38 594 TRP A O 1
ATOM 4623 N N . VAL A 1 595 ? 26.669 15.472 -15.450 1.00 98.06 595 VAL A N 1
ATOM 4624 C CA . VAL A 1 595 ? 25.763 14.373 -15.772 1.00 98.06 595 VAL A CA 1
ATOM 4625 C C . VAL A 1 595 ? 24.343 14.912 -15.824 1.00 98.06 595 VAL A C 1
ATOM 4627 O O . VAL A 1 595 ? 23.947 15.709 -14.976 1.00 98.06 595 VAL A O 1
ATOM 4630 N N . GLN A 1 596 ? 23.577 14.482 -16.816 1.00 97.69 596 GLN A N 1
ATOM 4631 C CA . GLN A 1 596 ? 22.152 14.764 -16.911 1.00 97.69 596 GLN A CA 1
ATOM 4632 C C . GLN A 1 596 ? 21.370 13.483 -16.659 1.00 97.69 596 GLN A C 1
ATOM 4634 O O . GLN A 1 596 ? 21.739 12.416 -17.144 1.00 97.69 596 GLN A O 1
ATOM 4639 N N . VAL A 1 597 ? 20.295 13.603 -15.885 1.00 98.38 597 VAL A N 1
ATOM 4640 C CA . VAL A 1 597 ? 19.355 12.516 -15.616 1.00 98.38 597 VAL A CA 1
ATOM 4641 C C . VAL A 1 597 ? 17.980 12.974 -16.081 1.00 98.38 597 VAL A C 1
ATOM 4643 O O . VAL A 1 597 ? 17.534 14.050 -15.683 1.00 98.38 597 VAL A O 1
ATOM 4646 N N . ARG A 1 598 ? 17.328 12.196 -16.946 1.00 98.12 598 ARG A N 1
ATOM 4647 C CA . ARG A 1 598 ? 16.021 12.536 -17.526 1.00 98.12 598 ARG A CA 1
ATOM 4648 C C . ARG A 1 598 ? 15.075 11.356 -17.440 1.00 98.12 598 ARG A C 1
ATOM 4650 O O . ARG A 1 598 ? 15.474 10.240 -17.754 1.00 98.12 598 ARG A O 1
ATOM 4657 N N . ASP A 1 599 ? 13.820 11.612 -17.096 1.00 98.31 599 ASP A N 1
ATOM 4658 C CA . ASP A 1 599 ? 12.767 10.625 -17.303 1.00 98.31 599 ASP A CA 1
ATOM 4659 C C . ASP A 1 599 ? 12.389 10.570 -18.786 1.00 98.31 599 ASP A C 1
ATOM 4661 O O . ASP A 1 599 ? 11.974 11.567 -19.374 1.00 98.31 599 ASP A O 1
ATOM 4665 N N . ILE A 1 600 ? 12.564 9.398 -19.395 1.00 98.44 600 ILE A N 1
ATOM 4666 C CA . ILE A 1 600 ? 12.213 9.129 -20.792 1.00 98.44 600 ILE A CA 1
ATOM 4667 C C . ILE A 1 600 ? 11.023 8.169 -20.906 1.00 98.44 600 ILE A C 1
ATOM 4669 O O . ILE A 1 600 ? 10.719 7.678 -21.993 1.00 98.44 600 ILE A O 1
ATOM 4673 N N . THR A 1 601 ? 10.328 7.882 -19.802 1.00 98.56 601 THR A N 1
ATOM 4674 C CA . THR A 1 601 ? 9.205 6.936 -19.759 1.00 98.56 601 THR A CA 1
ATOM 4675 C C . THR A 1 601 ? 8.089 7.366 -20.709 1.00 98.56 601 THR A C 1
ATOM 4677 O O . THR A 1 601 ? 7.644 6.558 -21.515 1.00 98.56 601 THR A O 1
ATOM 4680 N N . GLY A 1 602 ? 7.682 8.641 -20.686 1.00 97.56 602 GLY A N 1
ATOM 4681 C CA . GLY A 1 602 ? 6.643 9.173 -21.582 1.00 97.56 602 GLY A CA 1
ATOM 4682 C C . GLY A 1 602 ? 7.097 9.410 -23.030 1.00 97.56 602 GLY A C 1
ATOM 4683 O O . GLY A 1 602 ? 6.262 9.492 -23.926 1.00 97.56 602 GLY A O 1
ATOM 4684 N N . SER A 1 603 ? 8.407 9.497 -23.278 1.00 97.94 603 SER A N 1
ATOM 4685 C CA . SER A 1 603 ? 8.992 9.714 -24.611 1.00 97.94 603 SER A CA 1
ATOM 4686 C C . SER A 1 603 ? 9.490 8.427 -25.274 1.00 97.94 603 SER A C 1
ATOM 4688 O O . SER A 1 603 ? 10.115 8.472 -26.334 1.00 97.94 603 SER A O 1
ATOM 4690 N N . THR A 1 604 ? 9.198 7.269 -24.678 1.00 98.62 604 THR A N 1
ATOM 4691 C CA . THR A 1 604 ? 9.523 5.936 -25.200 1.00 98.62 604 THR A CA 1
ATOM 4692 C C . THR A 1 604 ? 8.379 4.962 -24.932 1.00 98.62 604 THR A C 1
ATOM 4694 O O . THR A 1 604 ? 7.557 5.172 -24.047 1.00 98.62 604 THR A O 1
ATOM 4697 N N . CYS A 1 605 ? 8.332 3.863 -25.674 1.00 98.75 605 CYS A N 1
ATOM 4698 C CA . CYS A 1 605 ? 7.438 2.739 -25.408 1.00 98.75 605 CYS A CA 1
ATOM 4699 C C . CYS A 1 605 ? 8.216 1.428 -25.488 1.00 98.75 605 CYS A C 1
ATOM 4701 O O . CYS A 1 605 ? 9.270 1.371 -26.127 1.00 98.75 605 CYS A O 1
ATOM 4703 N N . CYS A 1 606 ? 7.727 0.388 -24.815 1.00 98.75 606 CYS A N 1
ATOM 4704 C CA . CYS A 1 606 ? 8.433 -0.886 -24.733 1.00 98.75 606 CYS A CA 1
ATOM 4705 C C . CYS A 1 606 ? 7.462 -2.066 -24.776 1.00 98.75 606 CYS A C 1
ATOM 4707 O O . CYS A 1 606 ? 6.462 -2.071 -24.058 1.00 98.75 606 CYS A O 1
ATOM 4709 N N . LEU A 1 607 ? 7.786 -3.074 -25.587 1.00 98.81 607 LEU A N 1
ATOM 4710 C CA . LEU A 1 607 ? 7.072 -4.347 -25.643 1.00 98.81 607 LEU A CA 1
ATOM 4711 C C . LEU A 1 607 ? 7.961 -5.483 -25.148 1.00 98.81 607 LEU A C 1
ATOM 4713 O O . LEU A 1 607 ? 9.057 -5.684 -25.664 1.00 98.81 607 LEU A O 1
ATOM 4717 N N . GLY A 1 608 ? 7.473 -6.253 -24.181 1.00 98.69 608 GLY A N 1
ATOM 4718 C CA . GLY A 1 608 ? 8.049 -7.544 -23.822 1.00 98.69 608 GLY A CA 1
ATOM 4719 C C . GLY A 1 608 ? 7.521 -8.616 -24.768 1.00 98.69 608 GLY A C 1
ATOM 4720 O O . GLY A 1 608 ? 6.354 -8.984 -24.669 1.00 98.69 608 GLY A O 1
ATOM 4721 N N . LEU A 1 609 ? 8.359 -9.115 -25.677 1.00 98.81 609 LEU A N 1
ATOM 4722 C CA . LEU A 1 609 ? 8.059 -10.283 -26.505 1.00 98.81 609 LEU A CA 1
ATOM 4723 C C . LEU A 1 609 ? 8.716 -11.502 -25.862 1.00 98.81 609 LEU A C 1
ATOM 4725 O O . LEU A 1 609 ? 9.930 -11.686 -25.993 1.00 98.81 609 LEU A O 1
ATOM 4729 N N . TRP A 1 610 ? 7.926 -12.328 -25.181 1.00 98.81 610 TRP A N 1
ATOM 4730 C CA . TRP A 1 610 ? 8.441 -13.444 -24.387 1.00 98.81 610 TRP A CA 1
ATOM 4731 C C . TRP A 1 610 ? 7.702 -14.750 -24.647 1.00 98.81 610 TRP A C 1
ATOM 4733 O O . TRP A 1 610 ? 6.499 -14.764 -24.889 1.00 98.81 610 TRP A O 1
ATOM 4743 N N . GLY A 1 611 ? 8.447 -15.847 -24.577 1.00 98.56 611 GLY A N 1
ATOM 4744 C CA . GLY A 1 611 ? 7.969 -17.216 -24.729 1.00 98.56 611 GLY A CA 1
ATOM 4745 C C . GLY A 1 611 ? 8.896 -18.038 -25.626 1.00 98.56 611 GLY A C 1
ATOM 4746 O O . GLY A 1 611 ? 9.730 -17.478 -26.353 1.00 98.56 611 GLY A O 1
ATOM 4747 N N . PRO A 1 612 ? 8.766 -19.374 -25.621 1.00 98.06 612 PRO A N 1
ATOM 4748 C CA . PRO A 1 612 ? 9.636 -20.263 -26.391 1.00 98.06 612 PRO A CA 1
ATOM 4749 C C . PRO A 1 612 ? 9.631 -19.976 -27.902 1.00 98.06 612 PRO A C 1
ATOM 4751 O O . PRO A 1 612 ? 10.620 -20.252 -28.578 1.00 98.06 612 PRO A O 1
ATOM 4754 N N . ARG A 1 613 ? 8.556 -19.380 -28.441 1.00 98.19 613 ARG A N 1
ATOM 4755 C CA . ARG A 1 613 ? 8.420 -19.035 -29.868 1.00 98.19 613 ARG A CA 1
ATOM 4756 C C . ARG A 1 613 ? 8.839 -17.599 -30.209 1.00 98.19 613 ARG A C 1
ATOM 4758 O O . ARG A 1 613 ? 8.747 -17.212 -31.369 1.00 98.19 613 ARG A O 1
ATOM 4765 N N . ALA A 1 614 ? 9.336 -16.805 -29.254 1.00 98.12 614 ALA A N 1
ATOM 4766 C CA . ALA A 1 614 ? 9.698 -15.400 -29.493 1.00 98.12 614 ALA A CA 1
ATOM 4767 C C . ALA A 1 614 ? 10.741 -15.221 -30.615 1.00 98.12 614 ALA A C 1
ATOM 4769 O O . ALA A 1 614 ? 10.662 -14.268 -31.392 1.00 98.12 614 ALA A O 1
ATOM 4770 N N . ARG A 1 615 ? 11.700 -16.152 -30.740 1.00 96.38 615 ARG A N 1
ATOM 4771 C CA . ARG A 1 615 ? 12.694 -16.122 -31.826 1.00 96.38 615 ARG A CA 1
ATOM 4772 C C . ARG A 1 615 ? 12.055 -16.290 -33.197 1.00 96.38 615 ARG A C 1
ATOM 4774 O O . ARG A 1 615 ? 12.410 -15.539 -34.101 1.00 96.38 615 ARG A O 1
ATOM 4781 N N . ASP A 1 616 ? 11.136 -17.242 -33.325 1.00 97.12 616 ASP A N 1
ATOM 4782 C CA . ASP A 1 616 ? 10.463 -17.529 -34.590 1.00 97.12 616 ASP A CA 1
ATOM 4783 C C . ASP A 1 616 ? 9.737 -16.283 -35.098 1.00 97.12 616 ASP A C 1
ATOM 4785 O O . ASP A 1 616 ? 9.864 -15.935 -36.265 1.00 97.12 616 ASP A O 1
ATOM 4789 N N . VAL A 1 617 ? 9.077 -15.545 -34.195 1.00 97.94 617 VAL A N 1
ATOM 4790 C CA . VAL A 1 617 ? 8.416 -14.274 -34.519 1.00 97.94 617 VAL A CA 1
ATOM 4791 C C . VAL A 1 617 ? 9.417 -13.255 -35.066 1.00 97.94 617 VAL A C 1
ATOM 4793 O O . VAL A 1 617 ? 9.234 -12.747 -36.170 1.00 97.94 617 VAL A O 1
ATOM 4796 N N . ILE A 1 618 ? 10.497 -12.967 -34.334 1.00 96.38 618 ILE A N 1
ATOM 4797 C CA . ILE A 1 618 ? 11.457 -11.922 -34.729 1.00 96.38 618 ILE A CA 1
ATOM 4798 C C . ILE A 1 618 ? 12.161 -12.240 -36.051 1.00 96.38 618 ILE A C 1
ATOM 4800 O O . ILE A 1 618 ? 12.376 -11.333 -36.854 1.00 96.38 618 ILE A O 1
ATOM 4804 N N . GLN A 1 619 ? 12.470 -13.511 -36.318 1.00 95.50 619 GLN A N 1
ATOM 4805 C CA . GLN A 1 619 ? 13.135 -13.925 -37.558 1.00 95.50 619 GLN A CA 1
ATOM 4806 C C . GLN A 1 619 ? 12.298 -13.671 -38.820 1.00 95.50 619 GLN A C 1
ATOM 4808 O O . GLN A 1 619 ? 12.857 -13.589 -39.910 1.00 95.50 619 GLN A O 1
ATOM 4813 N N . THR A 1 620 ? 10.977 -13.507 -38.697 1.00 96.00 620 THR A N 1
ATOM 4814 C CA . THR A 1 620 ? 10.125 -13.162 -39.849 1.00 96.00 620 THR A CA 1
ATOM 4815 C C . THR A 1 620 ? 10.212 -11.687 -40.253 1.00 96.00 620 THR A C 1
ATOM 4817 O O . THR A 1 620 ? 9.878 -11.349 -41.387 1.00 96.00 620 THR A O 1
ATOM 4820 N N . ILE A 1 621 ? 10.656 -10.806 -39.350 1.00 96.12 621 ILE A N 1
ATOM 4821 C CA . ILE A 1 621 ? 10.606 -9.341 -39.522 1.00 96.12 621 ILE A CA 1
ATOM 4822 C C . ILE A 1 621 ? 11.958 -8.642 -39.328 1.00 96.12 621 ILE A C 1
ATOM 4824 O O . ILE A 1 621 ? 12.045 -7.416 -39.436 1.00 96.12 621 ILE A O 1
ATOM 4828 N N . SER A 1 622 ? 13.027 -9.391 -39.055 1.00 94.69 622 SER A N 1
ATOM 4829 C CA . SER A 1 622 ? 14.390 -8.866 -38.998 1.00 94.69 622 SER A CA 1
ATOM 4830 C C . SER A 1 622 ? 15.413 -9.901 -39.463 1.00 94.69 622 SER A C 1
ATOM 4832 O O . SER A 1 622 ? 15.303 -11.089 -39.164 1.00 94.69 622 SER A O 1
ATOM 4834 N N . SER A 1 623 ? 16.430 -9.425 -40.183 1.00 91.12 623 SER A N 1
ATOM 4835 C CA . SER A 1 623 ? 17.610 -10.199 -40.579 1.00 91.12 623 SER A CA 1
ATOM 4836 C C . SER A 1 623 ? 18.760 -10.106 -39.570 1.00 91.12 623 SER A C 1
ATOM 4838 O O . SER A 1 623 ? 19.814 -10.698 -39.795 1.00 91.12 623 SER A O 1
ATOM 4840 N N . ASP A 1 624 ? 18.599 -9.333 -38.492 1.00 92.75 624 ASP A N 1
ATOM 4841 C CA . ASP A 1 624 ? 19.625 -9.193 -37.462 1.00 92.75 624 ASP A CA 1
ATOM 4842 C C . ASP A 1 624 ? 19.806 -10.488 -36.657 1.00 92.75 624 ASP A C 1
ATOM 4844 O O . ASP A 1 624 ? 18.855 -11.213 -36.356 1.00 92.75 624 ASP A O 1
ATOM 4848 N N . ASP A 1 625 ? 21.046 -10.761 -36.245 1.00 92.25 625 ASP A N 1
ATOM 4849 C CA . ASP A 1 625 ? 21.341 -11.894 -35.369 1.00 92.25 625 ASP A CA 1
ATOM 4850 C C . ASP A 1 625 ? 20.903 -11.598 -33.923 1.00 92.25 625 ASP A C 1
ATOM 4852 O O . ASP A 1 625 ? 21.559 -10.847 -33.199 1.00 92.25 625 ASP A O 1
ATOM 4856 N N . PHE A 1 626 ? 19.806 -12.227 -33.495 1.00 93.25 626 PHE A N 1
ATOM 4857 C CA . PHE A 1 626 ? 19.340 -12.244 -32.101 1.00 93.25 626 PHE A CA 1
ATOM 4858 C C . PHE A 1 626 ? 19.554 -13.599 -31.404 1.00 93.25 626 PHE A C 1
ATOM 4860 O O . PHE A 1 626 ? 18.930 -13.912 -30.382 1.00 93.25 626 PHE A O 1
ATOM 4867 N N . SER A 1 627 ? 20.434 -14.444 -31.944 1.00 91.44 627 SER A N 1
ATOM 4868 C CA . SER A 1 627 ? 20.890 -15.651 -31.257 1.00 91.44 627 SER A CA 1
ATOM 4869 C C . SER A 1 627 ? 21.678 -15.303 -29.986 1.00 91.44 627 SER A C 1
ATOM 4871 O O . SER A 1 627 ? 21.976 -14.144 -29.700 1.00 91.44 627 SER A O 1
ATOM 4873 N N . ASN A 1 628 ? 22.091 -16.320 -29.221 1.00 92.69 628 ASN A N 1
ATOM 4874 C CA . ASN A 1 628 ? 22.978 -16.108 -28.070 1.00 92.69 628 ASN A CA 1
ATOM 4875 C C . ASN A 1 628 ? 24.298 -15.420 -28.425 1.00 92.69 628 ASN A C 1
ATOM 4877 O O . ASN A 1 628 ? 24.883 -14.794 -27.547 1.00 92.69 628 ASN A O 1
ATOM 4881 N N . LYS A 1 629 ? 24.751 -15.534 -29.677 1.00 94.25 629 LYS A N 1
ATOM 4882 C CA . LYS A 1 629 ? 25.968 -14.880 -30.148 1.00 94.25 629 LYS A CA 1
ATOM 4883 C C . LYS A 1 629 ? 25.714 -13.415 -30.507 1.00 94.25 629 LYS A C 1
ATOM 4885 O O . LYS A 1 629 ? 26.514 -12.566 -30.133 1.00 94.25 629 LYS A O 1
ATOM 4890 N N . GLY A 1 630 ? 24.621 -13.132 -31.215 1.00 94.44 630 GLY A N 1
ATOM 4891 C CA . GLY A 1 630 ? 24.302 -11.783 -31.683 1.00 94.44 630 GLY A CA 1
ATOM 4892 C C . GLY A 1 630 ? 23.746 -10.850 -30.604 1.00 94.44 630 GLY A C 1
ATOM 4893 O O . GLY A 1 630 ? 24.034 -9.654 -30.625 1.00 94.44 630 GLY A O 1
ATOM 4894 N N . LEU A 1 631 ? 23.008 -11.391 -29.628 1.00 96.81 631 LEU A N 1
ATOM 4895 C CA . LEU A 1 631 ? 22.561 -10.664 -28.439 1.00 96.81 631 LEU A CA 1
ATOM 4896 C C . LEU A 1 631 ? 22.527 -11.614 -27.221 1.00 96.81 631 LEU A C 1
ATOM 4898 O O . LEU A 1 631 ? 21.547 -12.351 -27.040 1.00 96.81 631 LEU A O 1
ATOM 4902 N N . PRO A 1 632 ? 23.587 -11.661 -26.391 1.00 96.19 632 PRO A N 1
ATOM 4903 C CA . PRO A 1 632 ? 23.640 -12.525 -25.210 1.00 96.19 632 PRO A CA 1
ATOM 4904 C C . PRO A 1 632 ? 22.624 -12.095 -24.142 1.00 96.19 632 PRO A C 1
ATOM 4906 O O . PRO A 1 632 ? 22.080 -10.993 -24.187 1.00 96.19 632 PRO A O 1
ATOM 4909 N N . TYR A 1 633 ? 22.323 -12.987 -23.192 1.00 97.00 633 TYR A N 1
ATOM 4910 C CA . TYR A 1 633 ? 21.467 -12.648 -22.048 1.00 97.00 633 TYR A CA 1
ATOM 4911 C C . TYR A 1 633 ? 22.073 -11.481 -21.260 1.00 97.00 633 TYR A C 1
ATOM 4913 O O . TYR A 1 633 ? 23.291 -11.427 -21.107 1.00 97.00 633 TYR A O 1
ATOM 4921 N N . MET A 1 634 ? 21.230 -10.555 -20.792 1.00 96.69 634 MET A N 1
ATOM 4922 C CA . MET A 1 634 ? 21.652 -9.270 -20.214 1.00 96.69 634 MET A CA 1
ATOM 4923 C C . MET A 1 634 ? 22.486 -8.414 -21.186 1.00 96.69 634 MET A C 1
ATOM 4925 O O . MET A 1 634 ? 23.318 -7.611 -20.773 1.00 96.69 634 MET A O 1
ATOM 4929 N N . GLY A 1 635 ? 22.260 -8.579 -22.491 1.00 97.88 635 GLY A N 1
ATOM 4930 C CA . GLY A 1 635 ? 22.808 -7.730 -23.544 1.00 97.88 635 GLY A CA 1
ATOM 4931 C C . GLY A 1 635 ? 21.795 -6.699 -24.040 1.00 97.88 635 GLY A C 1
ATOM 4932 O O . GLY A 1 635 ? 20.585 -6.955 -24.048 1.00 97.88 635 GLY A O 1
ATOM 4933 N N . VAL A 1 636 ? 22.301 -5.556 -24.501 1.00 98.06 636 VAL A N 1
ATOM 4934 C CA . VAL A 1 636 ? 21.523 -4.498 -25.159 1.00 98.06 636 VAL A CA 1
ATOM 4935 C C . VAL A 1 636 ? 22.131 -4.141 -26.515 1.00 98.06 636 VAL A C 1
ATOM 4937 O O . VAL A 1 636 ? 23.349 -4.117 -26.668 1.00 98.06 636 VAL A O 1
ATOM 4940 N N . LYS A 1 637 ? 21.293 -3.870 -27.519 1.00 95.88 637 LYS A N 1
ATOM 4941 C CA . LYS A 1 637 ? 21.749 -3.468 -28.857 1.00 95.88 637 LYS A CA 1
ATOM 4942 C C . LYS A 1 637 ? 20.759 -2.507 -29.517 1.00 95.88 637 LYS A C 1
ATOM 4944 O O . LYS A 1 637 ? 19.566 -2.803 -29.579 1.00 95.88 637 LYS A O 1
ATOM 4949 N N . LYS A 1 638 ? 21.261 -1.397 -30.070 1.00 96.81 638 LYS A N 1
ATOM 4950 C CA . LYS A 1 638 ? 20.515 -0.557 -31.025 1.00 96.81 638 LYS A CA 1
ATOM 4951 C C . LYS A 1 638 ? 20.504 -1.229 -32.396 1.00 96.81 638 LYS A C 1
ATOM 4953 O O . LYS A 1 638 ? 21.555 -1.658 -32.873 1.00 96.81 638 LYS A O 1
ATOM 4958 N N . THR A 1 639 ? 19.333 -1.346 -33.013 1.00 95.94 639 THR A N 1
ATOM 4959 C CA . THR A 1 639 ? 19.169 -2.004 -34.315 1.00 95.94 639 THR A CA 1
ATOM 4960 C C . THR A 1 639 ? 17.865 -1.574 -34.995 1.00 95.94 639 THR A C 1
ATOM 4962 O O . THR A 1 639 ? 17.265 -0.580 -34.582 1.00 95.94 639 THR A O 1
ATOM 4965 N N . SER A 1 640 ? 17.414 -2.283 -36.035 1.00 95.69 640 SER A N 1
ATOM 4966 C CA . SER A 1 640 ? 16.101 -2.035 -36.637 1.00 95.69 640 SER A CA 1
ATOM 4967 C C . SER A 1 640 ? 15.267 -3.305 -36.824 1.00 95.69 640 SER A C 1
ATOM 4969 O O . SER A 1 640 ? 15.802 -4.384 -37.065 1.00 95.69 640 SER A O 1
ATOM 4971 N N . ILE A 1 641 ? 13.943 -3.173 -36.739 1.00 95.38 641 ILE A N 1
ATOM 4972 C CA . ILE A 1 641 ? 12.982 -4.238 -37.061 1.00 95.38 641 ILE A CA 1
ATOM 4973 C C . ILE A 1 641 ? 12.057 -3.713 -38.154 1.00 95.38 641 ILE A C 1
ATOM 4975 O O . ILE A 1 641 ? 11.351 -2.730 -37.941 1.00 95.38 641 ILE A O 1
ATOM 4979 N N . ALA A 1 642 ? 12.093 -4.337 -39.335 1.00 92.75 642 ALA A N 1
ATOM 4980 C CA . ALA A 1 642 ? 11.339 -3.924 -40.523 1.00 92.75 642 ALA A CA 1
ATOM 4981 C C . ALA A 1 642 ? 11.350 -2.396 -40.785 1.00 92.75 642 ALA A C 1
ATOM 4983 O O . ALA A 1 642 ? 10.322 -1.797 -41.105 1.00 92.75 642 ALA A O 1
ATOM 4984 N N . GLY A 1 643 ? 12.519 -1.763 -40.623 1.00 91.62 643 GLY A N 1
ATOM 4985 C CA . GLY A 1 643 ? 12.724 -0.325 -40.834 1.00 91.62 643 GLY A CA 1
ATOM 4986 C C . GLY A 1 643 ? 12.452 0.572 -39.620 1.00 91.62 643 GLY A C 1
ATOM 4987 O O . GLY A 1 643 ? 12.743 1.762 -39.692 1.00 91.62 643 GLY A O 1
ATOM 4988 N N . ILE A 1 644 ? 11.953 0.034 -38.502 1.00 97.25 644 ILE A N 1
ATOM 4989 C CA . ILE A 1 644 ? 11.770 0.786 -37.252 1.00 97.25 644 ILE A CA 1
ATOM 4990 C C . ILE A 1 644 ? 13.062 0.764 -36.436 1.00 97.25 644 ILE A C 1
ATOM 4992 O O . ILE A 1 644 ? 13.528 -0.331 -36.111 1.00 97.25 644 ILE A O 1
ATOM 4996 N N . PRO A 1 645 ? 13.618 1.921 -36.037 1.00 98.06 645 PRO A N 1
ATOM 4997 C CA . PRO A 1 645 ? 14.707 1.980 -35.070 1.00 98.06 645 PRO A CA 1
ATOM 4998 C C . PRO A 1 645 ? 14.247 1.470 -33.701 1.00 98.06 645 PRO A C 1
ATOM 5000 O O . PRO A 1 645 ? 13.276 1.972 -33.129 1.00 98.06 645 PRO A O 1
ATOM 5003 N N . VAL A 1 646 ? 14.956 0.482 -33.160 1.00 98.44 646 VAL A N 1
ATOM 5004 C CA . VAL A 1 646 ? 14.657 -0.102 -31.849 1.00 98.44 646 VAL A CA 1
ATOM 5005 C C . VAL A 1 646 ? 15.918 -0.263 -31.008 1.00 98.44 646 VAL A C 1
ATOM 5007 O O . VAL A 1 646 ? 17.024 -0.439 -31.526 1.00 98.44 646 VAL A O 1
ATOM 5010 N N . THR A 1 647 ? 15.736 -0.284 -29.693 1.00 98.56 647 THR A N 1
ATOM 5011 C CA . THR A 1 647 ? 16.729 -0.804 -28.753 1.00 98.56 647 THR A CA 1
ATOM 5012 C C . THR A 1 647 ? 16.215 -2.128 -28.201 1.00 98.56 647 THR A C 1
ATOM 5014 O O . THR A 1 647 ? 15.137 -2.190 -27.613 1.00 98.56 647 THR A O 1
ATOM 5017 N N . MET A 1 648 ? 16.985 -3.190 -28.418 1.00 98.25 648 MET A N 1
ATOM 5018 C CA . MET A 1 648 ? 16.667 -4.553 -28.001 1.00 98.25 648 MET A CA 1
ATOM 5019 C C . MET A 1 648 ? 17.390 -4.870 -26.697 1.00 98.25 648 MET A C 1
ATOM 5021 O O . MET A 1 648 ? 18.620 -4.812 -26.659 1.00 98.25 648 MET A O 1
ATOM 5025 N N . PHE A 1 649 ? 16.650 -5.253 -25.658 1.00 98.50 649 PHE A N 1
ATOM 5026 C CA . PHE A 1 649 ? 17.192 -5.671 -24.365 1.00 98.50 649 PHE A CA 1
ATOM 5027 C C . PHE A 1 649 ? 16.857 -7.138 -24.128 1.00 98.50 649 PHE A C 1
ATOM 5029 O O . PHE A 1 649 ? 15.688 -7.523 -24.066 1.00 98.50 649 PHE A O 1
ATOM 5036 N N . ARG A 1 650 ? 17.869 -7.987 -23.960 1.00 98.06 650 ARG A N 1
ATOM 5037 C CA . ARG A 1 650 ? 17.634 -9.408 -23.698 1.00 98.06 650 ARG A CA 1
ATOM 5038 C C . ARG A 1 650 ? 17.530 -9.695 -22.203 1.00 98.06 650 ARG A C 1
ATOM 5040 O O . ARG A 1 650 ? 18.484 -10.163 -21.579 1.00 98.06 650 ARG A O 1
ATOM 5047 N N . LYS A 1 651 ? 16.340 -9.447 -21.659 1.00 96.31 651 LYS A N 1
ATOM 5048 C CA . LYS A 1 651 ? 15.913 -9.816 -20.303 1.00 96.31 651 LYS A CA 1
ATOM 5049 C C . LYS A 1 651 ? 14.415 -10.137 -20.279 1.00 96.31 651 LYS A C 1
ATOM 5051 O O . LYS A 1 651 ? 13.696 -9.808 -21.222 1.00 96.31 651 LYS A O 1
ATOM 5056 N N . SER A 1 652 ? 13.960 -10.801 -19.219 1.00 96.31 652 SER A N 1
ATOM 5057 C CA . SER A 1 652 ? 12.554 -11.172 -19.037 1.00 96.31 652 SER A CA 1
ATOM 5058 C C . SER A 1 652 ? 12.178 -11.202 -17.562 1.00 96.31 652 SER A C 1
ATOM 5060 O O . SER A 1 652 ? 12.836 -11.873 -16.769 1.00 96.31 652 SER A O 1
ATOM 5062 N N . PHE A 1 653 ? 11.095 -10.508 -17.210 1.00 94.12 653 PHE A N 1
ATOM 5063 C CA . PHE A 1 653 ? 10.500 -10.560 -15.869 1.00 94.12 653 PHE A CA 1
ATOM 5064 C C . PHE A 1 653 ? 9.609 -11.788 -15.655 1.00 94.12 653 PHE A C 1
ATOM 5066 O O . PHE A 1 653 ? 9.337 -12.164 -14.520 1.00 94.12 653 PHE A O 1
ATOM 5073 N N . VAL A 1 654 ? 9.171 -12.433 -16.737 1.00 97.62 654 VAL A N 1
ATOM 5074 C CA . VAL A 1 654 ? 8.305 -13.621 -16.684 1.00 97.62 654 VAL A CA 1
ATOM 5075 C C . VAL A 1 654 ? 9.097 -14.930 -16.751 1.00 97.62 654 VAL A C 1
ATOM 5077 O O . VAL A 1 654 ? 8.517 -16.010 -16.679 1.00 97.62 654 VAL A O 1
ATOM 5080 N N . GLY A 1 655 ? 10.428 -14.851 -16.872 1.00 95.38 655 GLY A N 1
ATOM 5081 C CA . GLY A 1 655 ? 11.334 -16.003 -16.838 1.00 95.38 655 GLY A CA 1
ATOM 5082 C C . GLY A 1 655 ? 11.457 -16.793 -18.136 1.00 95.38 655 GLY A C 1
ATOM 5083 O O . GLY A 1 655 ? 12.027 -17.880 -18.103 1.00 95.38 655 GLY A O 1
ATOM 5084 N N . GLU A 1 656 ? 10.956 -16.248 -19.244 1.00 97.88 656 GLU A N 1
ATOM 5085 C CA . GLU A 1 656 ? 10.990 -16.872 -20.569 1.00 97.88 656 GLU A CA 1
ATOM 5086 C C . GLU A 1 656 ? 12.045 -16.263 -21.494 1.00 97.88 656 GLU A C 1
ATOM 5088 O O . GLU A 1 656 ? 12.518 -15.140 -21.296 1.00 97.88 656 GLU A O 1
ATOM 5093 N N . TYR A 1 657 ? 12.384 -16.996 -22.556 1.00 97.19 657 TYR A N 1
ATOM 5094 C CA . TYR A 1 657 ? 13.202 -16.464 -23.643 1.00 97.19 657 TYR A CA 1
ATOM 5095 C C . TYR A 1 657 ? 12.497 -15.296 -24.350 1.00 97.19 657 TYR A C 1
ATOM 5097 O O . TYR A 1 657 ? 11.284 -15.315 -24.544 1.00 97.19 657 TYR A O 1
ATOM 5105 N N . GLY A 1 658 ? 13.269 -14.294 -24.774 1.00 97.94 658 GLY A N 1
ATOM 5106 C CA . GLY A 1 658 ? 12.778 -13.174 -25.570 1.00 97.94 658 GLY A CA 1
ATOM 5107 C C . GLY A 1 658 ? 13.470 -11.860 -25.224 1.00 97.94 658 GLY A C 1
ATOM 5108 O O . GLY A 1 658 ? 14.607 -11.866 -24.735 1.00 97.94 658 GLY A O 1
ATOM 5109 N N . TRP A 1 659 ? 12.788 -10.748 -25.499 1.00 98.56 659 TRP A N 1
ATOM 5110 C CA . TRP A 1 659 ? 13.356 -9.404 -25.400 1.00 98.56 659 TRP A CA 1
ATOM 5111 C C . TRP A 1 659 ? 12.329 -8.371 -24.956 1.00 98.56 659 TRP A C 1
ATOM 5113 O O . TRP A 1 659 ? 11.147 -8.474 -25.270 1.00 98.56 659 TRP A O 1
ATOM 5123 N N . GLU A 1 660 ? 12.824 -7.328 -24.304 1.00 98.62 660 GLU A N 1
ATOM 5124 C CA . GLU A 1 660 ? 12.170 -6.025 -24.291 1.00 98.62 660 GLU A CA 1
ATOM 5125 C C . GLU A 1 660 ? 12.601 -5.255 -25.546 1.00 98.62 660 GLU A C 1
ATOM 5127 O O . GLU A 1 660 ? 13.794 -5.156 -25.851 1.00 98.62 660 GLU A O 1
ATOM 5132 N N . ILE A 1 661 ? 11.624 -4.744 -26.292 1.00 98.62 661 ILE A N 1
ATOM 5133 C CA . ILE A 1 661 ? 11.801 -4.058 -27.572 1.00 98.62 661 ILE A CA 1
ATOM 5134 C C . ILE A 1 661 ? 11.308 -2.627 -27.404 1.00 98.62 661 ILE A C 1
ATOM 5136 O O . ILE A 1 661 ? 10.105 -2.387 -27.300 1.00 98.62 661 ILE A O 1
ATOM 5140 N N . GLN A 1 662 ? 12.243 -1.682 -27.361 1.00 98.75 662 GLN A N 1
ATOM 5141 C CA . GLN A 1 662 ? 11.949 -0.280 -27.092 1.00 98.75 662 GLN A CA 1
ATOM 5142 C C . GLN A 1 662 ? 12.074 0.576 -28.349 1.00 98.75 662 GLN A C 1
ATOM 5144 O O . GLN A 1 662 ? 13.014 0.412 -29.126 1.00 98.75 662 GLN A O 1
ATOM 5149 N N . THR A 1 663 ? 11.174 1.542 -28.508 1.00 98.75 663 THR A N 1
ATOM 5150 C CA . THR A 1 663 ? 11.243 2.574 -29.552 1.00 98.75 663 THR A CA 1
ATOM 5151 C C . THR A 1 663 ? 10.573 3.870 -29.078 1.00 98.75 663 THR A C 1
ATOM 5153 O O . THR A 1 663 ? 10.120 3.962 -27.932 1.00 98.75 663 THR A O 1
ATOM 5156 N N . THR A 1 664 ? 10.534 4.893 -29.926 1.00 98.44 664 THR A N 1
ATOM 5157 C CA . THR A 1 664 ? 9.810 6.140 -29.661 1.00 98.44 664 THR A CA 1
ATOM 5158 C C . THR A 1 664 ? 8.299 5.961 -29.903 1.00 98.44 664 THR A C 1
ATOM 5160 O O . THR A 1 664 ? 7.896 5.108 -30.699 1.00 98.44 664 THR A O 1
ATOM 5163 N N . PRO A 1 665 ? 7.423 6.715 -29.208 1.00 98.12 665 PRO A N 1
ATOM 5164 C CA . PRO A 1 665 ? 5.974 6.526 -29.265 1.00 98.12 665 PRO A CA 1
ATOM 5165 C C . PRO A 1 665 ? 5.359 6.569 -30.668 1.00 98.12 665 PRO A C 1
ATOM 5167 O O . PRO A 1 665 ? 4.425 5.820 -30.947 1.00 98.12 665 PRO A O 1
ATOM 5170 N N . ASP A 1 666 ? 5.904 7.392 -31.561 1.00 97.94 666 ASP A N 1
ATOM 5171 C CA . ASP A 1 666 ? 5.480 7.536 -32.957 1.00 97.94 666 ASP A CA 1
ATOM 5172 C C . ASP A 1 666 ? 5.652 6.247 -33.779 1.00 97.94 666 ASP A C 1
ATOM 5174 O O . ASP A 1 666 ? 4.832 5.961 -34.652 1.00 97.94 666 ASP A O 1
ATOM 5178 N N . PHE A 1 667 ? 6.650 5.416 -33.459 1.00 98.50 667 PHE A N 1
ATOM 5179 C CA . PHE A 1 667 ? 6.819 4.094 -34.072 1.00 98.50 667 PHE A CA 1
ATOM 5180 C C . PHE A 1 667 ? 6.112 2.964 -33.319 1.00 98.50 667 PHE A C 1
ATOM 5182 O O . PHE A 1 667 ? 5.952 1.872 -33.873 1.00 98.50 667 PHE A O 1
ATOM 5189 N N . GLY A 1 668 ? 5.675 3.201 -32.080 1.00 98.25 668 GLY A N 1
ATOM 5190 C CA . GLY A 1 668 ? 5.149 2.168 -31.188 1.00 98.25 668 GLY A CA 1
ATOM 5191 C C . GLY A 1 668 ? 4.003 1.365 -31.803 1.00 98.25 668 GLY A C 1
ATOM 5192 O O . GLY A 1 668 ? 4.067 0.138 -31.867 1.00 98.25 668 GLY A O 1
ATOM 5193 N N . LEU A 1 669 ? 2.983 2.038 -32.340 1.00 97.88 669 LEU A N 1
ATOM 5194 C CA . LEU A 1 669 ? 1.833 1.348 -32.932 1.00 97.88 669 LEU A CA 1
ATOM 5195 C C . LEU A 1 669 ? 2.233 0.473 -34.133 1.00 97.88 669 LEU A C 1
ATOM 5197 O O . LEU A 1 669 ? 1.767 -0.658 -34.271 1.00 97.88 669 LEU A O 1
ATOM 5201 N N . ARG A 1 670 ? 3.155 0.956 -34.975 1.00 98.25 670 ARG A N 1
ATOM 5202 C CA . ARG A 1 670 ? 3.661 0.186 -36.119 1.00 98.25 670 ARG A CA 1
ATOM 5203 C C . ARG A 1 670 ? 4.485 -1.021 -35.667 1.00 98.25 670 ARG A C 1
ATOM 5205 O O . ARG A 1 670 ? 4.373 -2.081 -36.282 1.00 98.25 670 ARG A O 1
ATOM 5212 N N . LEU A 1 671 ? 5.277 -0.878 -34.604 1.00 98.56 671 LEU A N 1
ATOM 5213 C CA . LEU A 1 671 ? 6.025 -1.981 -34.000 1.00 98.56 671 LEU A CA 1
ATOM 5214 C C . LEU A 1 671 ? 5.082 -3.062 -33.455 1.00 98.56 671 LEU A C 1
ATOM 5216 O O . LEU A 1 671 ? 5.299 -4.242 -33.734 1.00 98.56 671 LEU A O 1
ATOM 5220 N N . TRP A 1 672 ? 4.022 -2.668 -32.739 1.00 98.69 672 TRP A N 1
ATOM 5221 C CA . TRP A 1 672 ? 2.981 -3.593 -32.282 1.00 98.69 672 TRP A CA 1
ATOM 5222 C C . TRP A 1 672 ? 2.386 -4.371 -33.453 1.00 98.69 672 TRP A C 1
ATOM 5224 O O . TRP A 1 672 ? 2.393 -5.597 -33.431 1.00 98.69 672 TRP A O 1
ATOM 5234 N N . ASP A 1 673 ? 1.917 -3.680 -34.496 1.00 98.50 673 ASP A N 1
ATOM 5235 C CA . ASP A 1 673 ? 1.238 -4.317 -35.630 1.00 98.50 673 ASP A CA 1
ATOM 5236 C C . ASP A 1 673 ? 2.143 -5.311 -36.375 1.00 98.50 673 ASP A C 1
ATOM 5238 O O . ASP A 1 673 ? 1.687 -6.380 -36.784 1.00 98.50 673 ASP A O 1
ATOM 5242 N N . LEU A 1 674 ? 3.436 -4.995 -36.509 1.00 98.25 674 LEU A N 1
ATOM 5243 C CA . LEU A 1 674 ? 4.431 -5.894 -37.099 1.00 98.25 674 LEU A CA 1
ATOM 5244 C C . LEU A 1 674 ? 4.626 -7.164 -36.270 1.00 98.25 674 LEU A C 1
ATOM 5246 O O . LEU A 1 674 ? 4.562 -8.265 -36.817 1.00 98.25 674 LEU A O 1
ATOM 5250 N N . LEU A 1 675 ? 4.847 -7.016 -34.961 1.00 98.50 675 LEU A N 1
ATOM 5251 C CA . LEU A 1 675 ? 5.015 -8.146 -34.045 1.00 98.50 675 LEU A CA 1
ATOM 5252 C C . LEU A 1 675 ? 3.739 -8.985 -33.965 1.00 98.50 675 LEU A C 1
ATOM 5254 O O . LEU A 1 675 ? 3.806 -10.213 -33.969 1.00 98.50 675 LEU A O 1
ATOM 5258 N N . TRP A 1 676 ? 2.580 -8.329 -33.950 1.00 98.56 676 TRP A N 1
ATOM 5259 C CA . TRP A 1 676 ? 1.277 -8.978 -33.940 1.00 98.56 676 TRP A CA 1
ATOM 5260 C C . TRP A 1 676 ? 1.084 -9.841 -35.185 1.00 98.56 676 TRP A C 1
ATOM 5262 O O . TRP A 1 676 ? 0.794 -11.032 -35.074 1.00 98.56 676 TRP A O 1
ATOM 5272 N N . GLN A 1 677 ? 1.296 -9.270 -36.375 1.00 98.44 677 GLN A N 1
ATOM 5273 C CA . GLN A 1 677 ? 1.148 -9.980 -37.646 1.00 98.44 677 GLN A CA 1
ATOM 5274 C C . GLN A 1 677 ? 2.131 -11.152 -37.769 1.00 98.44 677 GLN A C 1
ATOM 5276 O O . GLN A 1 677 ? 1.715 -12.257 -38.116 1.00 98.44 677 GLN A O 1
ATOM 5281 N N . ALA A 1 678 ? 3.407 -10.922 -37.452 1.00 98.31 678 ALA A N 1
ATOM 5282 C CA . ALA A 1 678 ? 4.453 -11.944 -37.431 1.00 98.31 678 ALA A CA 1
ATOM 5283 C C . ALA A 1 678 ? 4.162 -13.067 -36.427 1.00 98.31 678 ALA A C 1
ATOM 5285 O O . ALA A 1 678 ? 4.476 -14.230 -36.661 1.00 98.31 678 ALA A O 1
ATOM 5286 N N . GLY A 1 679 ? 3.551 -12.713 -35.299 1.00 98.38 679 GLY A N 1
ATOM 5287 C CA . GLY A 1 679 ? 3.281 -13.598 -34.181 1.00 98.38 679 GLY A CA 1
ATOM 5288 C C . GLY A 1 679 ? 2.103 -14.540 -34.354 1.00 98.38 679 GLY A C 1
ATOM 5289 O O . GLY A 1 679 ? 2.115 -15.633 -33.784 1.00 98.38 679 GLY A O 1
ATOM 5290 N N . ARG A 1 680 ? 1.075 -14.142 -35.116 1.00 97.19 680 ARG A N 1
ATOM 5291 C CA . ARG A 1 680 ? -0.177 -14.914 -35.218 1.00 97.19 680 ARG A CA 1
ATOM 5292 C C . ARG A 1 680 ? 0.030 -16.389 -35.593 1.00 97.19 680 ARG A C 1
ATOM 5294 O O . ARG A 1 680 ? -0.553 -17.229 -34.907 1.00 97.19 680 ARG A O 1
ATOM 5301 N N . PRO A 1 681 ? 0.861 -16.753 -36.594 1.00 98.25 681 PRO A N 1
ATOM 5302 C CA . PRO A 1 681 ? 1.109 -18.159 -36.933 1.00 98.25 681 PRO A CA 1
ATOM 5303 C C . PRO A 1 681 ? 1.743 -18.974 -35.795 1.00 98.25 681 PRO A C 1
ATOM 5305 O O . PRO A 1 681 ? 1.654 -20.198 -35.790 1.00 98.25 681 PRO A O 1
ATOM 5308 N N . HIS A 1 682 ? 2.368 -18.303 -34.825 1.00 98.12 682 HIS A N 1
ATOM 5309 C CA . HIS A 1 682 ? 3.024 -18.907 -33.666 1.00 98.12 682 HIS A CA 1
ATOM 5310 C C . HIS A 1 682 ? 2.148 -18.894 -32.404 1.00 98.12 682 HIS A C 1
ATOM 5312 O O . HIS A 1 682 ? 2.623 -19.243 -31.325 1.00 98.12 682 HIS A O 1
ATOM 5318 N N . GLY A 1 683 ? 0.871 -18.512 -32.531 1.00 97.38 683 GLY A N 1
ATOM 5319 C CA . GLY A 1 683 ? -0.071 -18.460 -31.415 1.00 97.38 683 GLY A CA 1
ATOM 5320 C C . GLY A 1 683 ? 0.166 -17.288 -30.464 1.00 97.38 683 GLY A C 1
ATOM 5321 O O . GLY A 1 683 ? -0.134 -17.425 -29.278 1.00 97.38 683 GLY A O 1
ATOM 5322 N N . LEU A 1 684 ? 0.718 -16.179 -30.973 1.00 98.62 684 LEU A N 1
ATOM 5323 C CA . LEU A 1 684 ? 0.948 -14.965 -30.196 1.00 98.62 684 LEU A CA 1
ATOM 5324 C C . LEU A 1 684 ? -0.355 -14.382 -29.645 1.00 98.62 684 LEU A C 1
ATOM 5326 O O . LEU A 1 684 ? -1.350 -14.282 -30.364 1.00 98.62 684 LEU A O 1
ATOM 5330 N N . ILE A 1 685 ? -0.299 -13.944 -28.390 1.00 98.81 685 ILE A N 1
ATOM 5331 C CA . ILE A 1 685 ? -1.364 -13.202 -27.712 1.00 98.81 685 ILE A CA 1
ATOM 5332 C C . ILE A 1 685 ? -0.833 -11.891 -27.124 1.00 98.81 685 ILE A C 1
ATOM 5334 O O . ILE A 1 685 ? 0.375 -11.722 -26.943 1.00 98.81 685 ILE A O 1
ATOM 5338 N N . ALA A 1 686 ? -1.738 -10.982 -26.771 1.00 98.88 686 ALA A N 1
ATOM 5339 C CA . ALA A 1 686 ? -1.440 -9.925 -25.812 1.00 98.88 686 ALA A CA 1
ATOM 5340 C C . ALA A 1 686 ? -1.672 -10.485 -24.402 1.00 98.88 686 ALA A C 1
ATOM 5342 O O . ALA A 1 686 ? -2.638 -11.221 -24.199 1.00 98.88 686 ALA A O 1
ATOM 5343 N N . ALA A 1 687 ? -0.792 -10.171 -23.452 1.00 98.88 687 ALA A N 1
ATOM 5344 C CA . ALA A 1 687 ? -0.888 -10.650 -22.074 1.00 98.88 687 ALA A CA 1
ATOM 5345 C C . ALA A 1 687 ? -0.721 -9.503 -21.068 1.00 98.88 687 ALA A C 1
ATOM 5347 O O . ALA A 1 687 ? 0.043 -8.558 -21.286 1.00 98.88 687 ALA A O 1
ATOM 5348 N N . GLY A 1 688 ? -1.517 -9.544 -20.003 1.00 98.62 688 GLY A N 1
ATOM 5349 C CA . GLY A 1 688 ? -1.695 -8.461 -19.047 1.00 98.62 688 GLY A CA 1
ATOM 5350 C C . GLY A 1 688 ? -0.970 -8.672 -17.720 1.00 98.62 688 GLY A C 1
ATOM 5351 O O . GLY A 1 688 ? -0.256 -9.654 -17.483 1.00 98.62 688 GLY A O 1
ATOM 5352 N N . ARG A 1 689 ? -1.143 -7.700 -16.820 1.00 98.38 689 ARG A N 1
ATOM 5353 C CA . ARG A 1 689 ? -0.414 -7.623 -15.551 1.00 98.38 689 ARG A CA 1
ATOM 5354 C C . ARG A 1 689 ? -0.747 -8.750 -14.572 1.00 98.38 689 ARG A C 1
ATOM 5356 O O . ARG A 1 689 ? 0.120 -9.109 -13.778 1.00 98.38 689 ARG A O 1
ATOM 5363 N N . ALA A 1 690 ? -1.944 -9.336 -14.637 1.00 98.19 690 ALA A N 1
ATOM 5364 C CA . ALA A 1 690 ? -2.314 -10.453 -13.768 1.00 98.19 690 ALA A CA 1
ATOM 5365 C C . ALA A 1 690 ? -1.421 -11.678 -14.034 1.00 98.19 690 ALA A C 1
ATOM 5367 O O . ALA A 1 690 ? -0.775 -12.182 -13.114 1.00 98.19 690 ALA A O 1
ATOM 5368 N N . ALA A 1 691 ? -1.290 -12.082 -15.304 1.00 98.56 691 ALA A N 1
ATOM 5369 C CA . ALA A 1 691 ? -0.376 -13.148 -15.708 1.00 98.56 691 ALA A CA 1
ATOM 5370 C C . ALA A 1 691 ? 1.088 -12.771 -15.433 1.00 98.56 691 ALA A C 1
ATOM 5372 O O . ALA A 1 691 ? 1.833 -13.565 -14.867 1.00 98.56 691 ALA A O 1
ATOM 5373 N N . PHE A 1 692 ? 1.498 -11.538 -15.763 1.00 98.62 692 PHE A N 1
ATOM 5374 C CA . PHE A 1 692 ? 2.853 -11.042 -15.478 1.00 98.62 692 PHE A CA 1
ATOM 5375 C C . PHE A 1 692 ? 3.240 -11.216 -13.999 1.00 98.62 692 PHE A C 1
ATOM 5377 O O . PHE A 1 692 ? 4.328 -11.707 -13.693 1.00 98.62 692 PHE A O 1
ATOM 5384 N N . ASN A 1 693 ? 2.345 -10.836 -13.081 1.00 97.56 693 ASN A N 1
ATOM 5385 C CA . ASN A 1 693 ? 2.583 -10.930 -11.644 1.00 97.56 693 ASN A CA 1
ATOM 5386 C C . ASN A 1 693 ? 2.636 -12.385 -11.154 1.00 97.56 693 ASN A C 1
ATOM 5388 O O . ASN A 1 693 ? 3.489 -12.695 -10.329 1.00 97.56 693 ASN A O 1
ATOM 5392 N N . GLY A 1 694 ? 1.795 -13.285 -11.672 1.00 96.88 694 GLY A N 1
ATOM 5393 C CA . GLY A 1 694 ? 1.907 -14.716 -11.359 1.00 96.88 694 GLY A CA 1
ATOM 5394 C C . GLY A 1 694 ? 3.262 -15.282 -11.797 1.00 96.88 694 GLY A C 1
ATOM 5395 O O . GLY A 1 694 ? 4.019 -15.815 -10.987 1.00 96.88 694 GLY A O 1
ATOM 5396 N N . LEU A 1 695 ? 3.633 -15.047 -13.058 1.00 98.56 695 LEU A N 1
ATOM 5397 C CA . LEU A 1 695 ? 4.865 -15.571 -13.653 1.00 98.56 695 LEU A CA 1
ATOM 5398 C C . LEU A 1 695 ? 6.131 -15.015 -12.978 1.00 98.56 695 LEU A C 1
ATOM 5400 O O . LEU A 1 695 ? 7.102 -15.751 -12.810 1.00 98.56 695 LEU A O 1
ATOM 5404 N N . ARG A 1 696 ? 6.159 -13.734 -12.570 1.00 97.44 696 ARG A N 1
ATOM 5405 C CA . ARG A 1 696 ? 7.326 -13.169 -11.860 1.00 97.44 696 ARG A CA 1
ATOM 5406 C C . ARG A 1 696 ? 7.489 -13.763 -10.459 1.00 97.44 696 ARG A C 1
ATOM 5408 O O . ARG A 1 696 ? 8.624 -13.945 -10.016 1.00 97.44 696 ARG A O 1
ATOM 5415 N N . ILE A 1 697 ? 6.380 -14.074 -9.777 1.00 97.50 697 ILE A N 1
ATOM 5416 C CA . ILE A 1 697 ? 6.388 -14.717 -8.453 1.00 97.50 697 ILE A CA 1
ATOM 5417 C C . ILE A 1 697 ? 6.920 -16.147 -8.569 1.00 97.50 697 ILE A C 1
ATOM 5419 O O . ILE A 1 697 ? 7.809 -16.508 -7.803 1.00 97.50 697 ILE A O 1
ATOM 5423 N N . GLU A 1 698 ? 6.489 -16.918 -9.575 1.00 96.81 698 GLU A N 1
ATOM 5424 C CA . GLU A 1 698 ? 7.033 -18.262 -9.857 1.00 96.81 698 GLU A CA 1
ATOM 5425 C C . GLU A 1 698 ? 8.558 -18.249 -10.047 1.00 96.81 698 GLU A C 1
ATOM 5427 O O . GLU A 1 698 ? 9.266 -19.173 -9.647 1.00 96.81 698 GLU A O 1
ATOM 5432 N N . LYS A 1 699 ? 9.097 -17.181 -10.648 1.00 96.62 699 LYS A N 1
ATOM 5433 C CA . LYS A 1 699 ? 10.545 -16.999 -10.829 1.00 96.62 699 LYS A CA 1
ATOM 5434 C C . LYS A 1 699 ? 11.265 -16.476 -9.589 1.00 96.62 699 LYS A C 1
ATOM 5436 O O . LYS A 1 699 ? 12.492 -16.375 -9.613 1.00 96.62 699 LYS A O 1
ATOM 5441 N N . GLY A 1 700 ? 10.536 -16.119 -8.535 1.00 95.94 700 GLY A N 1
ATOM 5442 C CA . GLY A 1 700 ? 11.085 -15.474 -7.350 1.00 95.94 700 GLY A CA 1
ATOM 5443 C C . GLY A 1 700 ? 11.699 -14.104 -7.646 1.00 95.94 700 GLY A C 1
ATOM 5444 O O . GLY A 1 700 ? 12.652 -13.714 -6.973 1.00 95.94 700 GLY A O 1
ATOM 5445 N N . ILE A 1 701 ? 11.217 -13.375 -8.656 1.00 95.25 701 ILE A N 1
ATOM 5446 C CA . ILE A 1 701 ? 11.693 -12.012 -8.921 1.00 95.25 701 ILE A CA 1
ATOM 5447 C C . ILE A 1 701 ? 11.037 -11.070 -7.912 1.00 95.25 701 ILE A C 1
ATOM 5449 O O . ILE A 1 701 ? 9.809 -11.028 -7.801 1.00 95.25 701 ILE A O 1
ATOM 5453 N N . ARG A 1 702 ? 11.869 -10.339 -7.165 1.00 96.50 702 ARG A N 1
ATOM 5454 C CA . ARG A 1 702 ? 11.428 -9.406 -6.123 1.00 96.50 702 ARG A CA 1
ATOM 5455 C C . ARG A 1 702 ? 10.819 -8.152 -6.747 1.00 96.50 702 ARG A C 1
ATOM 5457 O O . ARG A 1 702 ? 11.236 -7.730 -7.820 1.00 96.50 702 ARG A O 1
ATOM 5464 N N . ALA A 1 703 ? 9.856 -7.566 -6.050 1.00 94.25 703 ALA A N 1
ATOM 5465 C CA . ALA A 1 703 ? 9.337 -6.230 -6.290 1.00 94.25 703 ALA A CA 1
ATOM 5466 C C . ALA A 1 703 ? 9.756 -5.316 -5.128 1.00 94.25 703 ALA A C 1
ATOM 5468 O O . ALA A 1 703 ? 9.340 -5.536 -3.984 1.00 94.25 703 ALA A O 1
ATOM 5469 N N . SER A 1 704 ? 10.588 -4.308 -5.411 1.00 92.31 704 SER A N 1
ATOM 5470 C CA . SER A 1 704 ? 10.919 -3.266 -4.431 1.00 92.31 704 SER A CA 1
ATOM 5471 C C . SER A 1 704 ? 9.655 -2.526 -3.980 1.00 92.31 704 SER A C 1
ATOM 5473 O O . SER A 1 704 ? 8.736 -2.317 -4.771 1.00 92.31 704 SER A O 1
ATOM 5475 N N . GLY A 1 705 ? 9.590 -2.171 -2.698 1.00 90.56 705 GLY A N 1
ATOM 5476 C CA . GLY A 1 705 ? 8.411 -1.589 -2.049 1.00 90.56 705 GLY A CA 1
ATOM 5477 C C . GLY A 1 705 ? 7.436 -2.618 -1.466 1.00 90.56 705 GLY A C 1
ATOM 5478 O O . GLY A 1 705 ? 6.603 -2.256 -0.646 1.00 90.56 705 GLY A O 1
ATOM 5479 N N . SER A 1 706 ? 7.550 -3.906 -1.818 1.00 93.31 706 SER A N 1
ATOM 5480 C CA . SER A 1 706 ? 6.735 -4.976 -1.212 1.00 93.31 706 SER A CA 1
ATOM 5481 C C . SER A 1 706 ? 7.589 -6.116 -0.666 1.00 93.31 706 SER A C 1
ATOM 5483 O O . SER A 1 706 ? 7.581 -6.377 0.533 1.00 93.31 706 SER A O 1
ATOM 5485 N N . ASP A 1 707 ? 8.373 -6.775 -1.525 1.00 97.19 707 ASP A N 1
ATOM 5486 C CA . ASP A 1 707 ? 9.207 -7.915 -1.118 1.00 97.19 707 ASP A CA 1
ATOM 5487 C C . ASP A 1 707 ? 10.455 -7.466 -0.335 1.00 97.19 707 ASP A C 1
ATOM 5489 O O . ASP A 1 707 ? 11.054 -8.244 0.412 1.00 97.19 707 ASP A O 1
ATOM 5493 N N . MET A 1 708 ? 10.878 -6.217 -0.543 1.00 96.75 708 MET A N 1
ATOM 5494 C CA . MET A 1 708 ? 12.009 -5.577 0.122 1.00 96.75 708 MET A CA 1
ATOM 5495 C C . MET A 1 708 ? 11.882 -4.053 0.060 1.00 96.75 708 MET A C 1
ATOM 5497 O O . MET A 1 708 ? 11.284 -3.509 -0.864 1.00 96.75 708 MET A O 1
ATOM 5501 N N . ASN A 1 709 ? 12.481 -3.376 1.032 1.00 96.81 709 ASN A N 1
ATOM 5502 C CA . ASN A 1 709 ? 12.554 -1.920 1.152 1.00 96.81 709 ASN A CA 1
ATOM 5503 C C . ASN A 1 709 ? 13.715 -1.566 2.101 1.00 96.81 709 ASN A C 1
ATOM 5505 O O . ASN A 1 709 ? 14.538 -2.432 2.425 1.00 96.81 709 ASN A O 1
ATOM 5509 N N . SER A 1 710 ? 13.768 -0.323 2.583 1.00 96.19 710 SER A N 1
ATOM 5510 C CA . SER A 1 710 ? 14.909 0.191 3.349 1.00 96.19 710 SER A CA 1
ATOM 5511 C C . SER A 1 710 ? 15.150 -0.503 4.699 1.00 96.19 710 SER A C 1
ATOM 5513 O O . SER A 1 710 ? 16.262 -0.419 5.233 1.00 96.19 710 SER A O 1
ATOM 5515 N N . GLU A 1 711 ? 14.166 -1.246 5.217 1.00 96.94 711 GLU A N 1
ATOM 5516 C CA . GLU A 1 711 ? 14.281 -2.061 6.435 1.00 96.94 711 GLU A CA 1
ATOM 5517 C C . GLU A 1 711 ? 15.010 -3.393 6.222 1.00 96.94 711 GLU A C 1
ATOM 5519 O O . GLU A 1 711 ? 15.371 -4.070 7.190 1.00 96.94 711 GLU A O 1
ATOM 5524 N N . HIS A 1 712 ? 15.212 -3.785 4.966 1.00 97.56 712 HIS A N 1
ATOM 5525 C CA . HIS A 1 712 ? 15.780 -5.069 4.591 1.00 97.56 712 HIS A CA 1
ATOM 5526 C C . HIS A 1 712 ? 17.162 -4.873 3.983 1.00 97.56 712 HIS A C 1
ATOM 5528 O O . HIS A 1 712 ? 17.364 -4.022 3.114 1.00 97.56 712 HIS A O 1
ATOM 5534 N N . ASN A 1 713 ? 18.117 -5.705 4.388 1.00 97.00 713 ASN A N 1
ATOM 5535 C CA . ASN A 1 713 ? 19.380 -5.817 3.669 1.00 97.00 713 ASN A CA 1
ATOM 5536 C C . ASN A 1 713 ? 19.313 -6.913 2.578 1.00 97.00 713 ASN A C 1
ATOM 5538 O O . ASN A 1 713 ? 18.439 -7.786 2.608 1.00 97.00 713 ASN A O 1
ATOM 5542 N N . PRO A 1 714 ? 20.259 -6.934 1.624 1.00 97.62 714 PRO A N 1
ATOM 5543 C CA . PRO A 1 714 ? 20.204 -7.861 0.493 1.00 97.62 714 PRO A CA 1
ATOM 5544 C C . PRO A 1 714 ? 20.236 -9.360 0.830 1.00 97.62 714 PRO A C 1
ATOM 5546 O O . PRO A 1 714 ? 19.723 -10.168 0.051 1.00 97.62 714 PRO A O 1
ATOM 5549 N N . TRP A 1 715 ? 20.817 -9.762 1.967 1.00 97.38 715 TRP A N 1
ATOM 5550 C CA . TRP A 1 715 ? 20.822 -11.166 2.407 1.00 97.38 715 TRP A CA 1
ATOM 5551 C C . TRP A 1 715 ? 19.470 -11.592 2.972 1.00 97.38 715 TRP A C 1
ATOM 5553 O O . TRP A 1 715 ? 19.054 -12.733 2.765 1.00 97.38 715 TRP A O 1
ATOM 5563 N N . GLU A 1 716 ? 18.775 -10.679 3.650 1.00 98.06 716 GLU A N 1
ATOM 5564 C CA . GLU A 1 716 ? 17.414 -10.903 4.143 1.00 98.06 716 GLU A CA 1
ATOM 5565 C C . GLU A 1 716 ? 16.434 -11.022 2.969 1.00 98.06 716 GLU A C 1
ATOM 5567 O O . GLU A 1 716 ? 15.643 -11.964 2.922 1.00 98.06 716 GLU A O 1
ATOM 5572 N N . ALA A 1 717 ? 16.546 -10.136 1.975 1.00 97.75 717 ALA A N 1
ATOM 5573 C CA . ALA A 1 717 ? 15.699 -10.138 0.777 1.00 97.75 717 ALA A CA 1
ATOM 5574 C C . ALA A 1 717 ? 16.038 -11.261 -0.232 1.00 97.75 717 ALA A C 1
ATOM 5576 O O . ALA A 1 717 ? 15.210 -11.642 -1.067 1.00 97.75 717 ALA A O 1
ATOM 5577 N N . GLY A 1 718 ? 17.243 -11.837 -0.151 1.00 96.44 718 GLY A N 1
ATOM 5578 C CA . GLY A 1 718 ? 17.707 -12.886 -1.064 1.00 96.44 718 GLY A CA 1
ATOM 5579 C C . GLY A 1 718 ? 18.112 -12.369 -2.448 1.00 96.44 718 GLY A C 1
ATOM 5580 O O . GLY A 1 718 ? 17.944 -13.084 -3.431 1.00 96.44 718 GLY A O 1
ATOM 5581 N N . VAL A 1 719 ? 18.645 -11.146 -2.520 1.00 97.12 719 VAL A N 1
ATOM 5582 C CA . VAL A 1 719 ? 19.043 -10.453 -3.764 1.00 97.12 719 VAL A CA 1
ATOM 5583 C C . VAL A 1 719 ? 20.551 -10.190 -3.841 1.00 97.12 719 VAL A C 1
ATOM 5585 O O . VAL A 1 719 ? 21.016 -9.276 -4.514 1.00 97.12 719 VAL A O 1
ATOM 5588 N N . THR A 1 720 ? 21.358 -11.008 -3.162 1.00 96.38 720 THR A N 1
ATOM 5589 C CA . THR A 1 720 ? 22.827 -10.868 -3.139 1.00 96.38 720 THR A CA 1
ATOM 5590 C C . THR A 1 720 ? 23.479 -11.016 -4.515 1.00 96.38 720 THR A C 1
ATOM 5592 O O . THR A 1 720 ? 24.585 -10.525 -4.713 1.00 96.38 720 THR A O 1
ATOM 5595 N N . TYR A 1 721 ? 22.791 -11.637 -5.479 1.00 94.81 721 TYR A N 1
ATOM 5596 C CA . TYR A 1 721 ? 23.229 -11.720 -6.875 1.00 94.81 721 TYR A CA 1
ATOM 5597 C C . TYR A 1 721 ? 23.279 -10.350 -7.581 1.00 94.81 721 TYR A C 1
ATOM 5599 O O . TYR A 1 721 ? 23.902 -10.242 -8.631 1.00 94.81 721 TYR A O 1
ATOM 5607 N N . ALA A 1 722 ? 22.638 -9.314 -7.025 1.00 96.69 722 ALA A N 1
ATOM 5608 C CA . ALA A 1 722 ? 22.663 -7.940 -7.532 1.00 96.69 722 ALA A CA 1
ATOM 5609 C C . ALA A 1 722 ? 23.775 -7.085 -6.883 1.00 96.69 722 ALA A C 1
ATOM 5611 O O . ALA A 1 722 ? 23.746 -5.856 -6.949 1.00 96.69 722 ALA A O 1
ATOM 5612 N N . ILE A 1 723 ? 24.748 -7.716 -6.214 1.00 96.38 723 ILE A N 1
ATOM 5613 C CA . ILE A 1 723 ? 25.877 -7.045 -5.561 1.00 96.38 723 ILE A CA 1
ATOM 5614 C C . ILE A 1 723 ? 27.181 -7.606 -6.094 1.00 96.38 723 ILE A C 1
ATOM 5616 O O . ILE A 1 723 ? 27.405 -8.816 -6.082 1.00 96.38 723 ILE A O 1
ATOM 5620 N N . GLN A 1 724 ? 28.095 -6.708 -6.437 1.00 94.88 724 GLN A N 1
ATOM 5621 C CA . GLN A 1 724 ? 29.473 -7.054 -6.726 1.00 94.88 724 GLN A CA 1
ATOM 5622 C C . GLN A 1 724 ? 30.365 -6.677 -5.534 1.00 94.88 724 GLN A C 1
ATOM 5624 O O . GLN A 1 724 ? 30.849 -5.552 -5.420 1.00 94.88 724 GLN A O 1
ATOM 5629 N N . LEU A 1 725 ? 30.564 -7.620 -4.604 1.00 87.75 725 LEU A N 1
ATOM 5630 C CA . LEU A 1 725 ? 31.320 -7.375 -3.362 1.00 87.75 725 LEU A CA 1
ATOM 5631 C C . LEU A 1 725 ? 32.802 -7.048 -3.604 1.00 87.75 725 LEU A C 1
ATOM 5633 O O . LEU A 1 725 ? 33.410 -6.356 -2.795 1.00 87.75 725 LEU A O 1
ATOM 5637 N N . ASP A 1 726 ? 33.380 -7.521 -4.707 1.00 89.88 726 ASP A N 1
ATOM 5638 C CA . ASP A 1 726 ? 34.767 -7.263 -5.104 1.00 89.88 726 ASP A CA 1
ATOM 5639 C C . ASP A 1 726 ? 34.932 -5.984 -5.950 1.00 89.88 726 ASP A C 1
ATOM 5641 O O . ASP A 1 726 ? 36.035 -5.680 -6.417 1.00 89.88 726 ASP A O 1
ATOM 5645 N N . LYS A 1 727 ? 33.858 -5.198 -6.127 1.00 93.62 727 LYS A N 1
ATOM 5646 C CA . LYS A 1 727 ? 33.897 -3.908 -6.821 1.00 93.62 727 LYS A CA 1
ATOM 5647 C C . LYS A 1 727 ? 34.913 -2.982 -6.147 1.00 93.62 727 LYS A C 1
ATOM 5649 O O . LYS A 1 727 ? 34.743 -2.533 -5.012 1.00 93.62 727 LYS A O 1
ATOM 5654 N N . LYS A 1 728 ? 35.982 -2.670 -6.886 1.00 89.50 728 LYS A N 1
ATOM 5655 C CA . LYS A 1 728 ? 37.110 -1.863 -6.391 1.00 89.50 728 LYS A CA 1
ATOM 5656 C C . LYS A 1 728 ? 36.715 -0.423 -6.082 1.00 89.50 728 LYS A C 1
ATOM 5658 O O . LYS A 1 728 ? 37.206 0.131 -5.104 1.00 89.50 728 LYS A O 1
ATOM 5663 N N . ALA A 1 729 ? 35.845 0.170 -6.900 1.00 91.19 729 ALA A N 1
ATOM 5664 C CA . ALA A 1 729 ? 35.359 1.530 -6.687 1.00 91.19 729 ALA A CA 1
ATOM 5665 C C . ALA A 1 729 ? 34.614 1.651 -5.347 1.00 91.19 729 ALA A C 1
ATOM 5667 O O . ALA A 1 729 ? 33.978 0.700 -4.888 1.00 91.19 729 ALA A O 1
ATOM 5668 N N . GLU A 1 730 ? 34.694 2.824 -4.723 1.00 94.69 730 GLU A N 1
ATOM 5669 C CA . GLU A 1 730 ? 33.859 3.152 -3.568 1.00 94.69 730 GLU A CA 1
ATOM 5670 C C . GLU A 1 730 ? 32.426 3.438 -4.017 1.00 94.69 730 GLU A C 1
ATOM 5672 O O . GLU A 1 730 ? 32.206 4.082 -5.045 1.00 94.69 730 GLU A O 1
ATOM 5677 N N . TYR A 1 731 ? 31.456 2.952 -3.243 1.00 96.75 731 TYR A N 1
ATOM 5678 C CA . TYR A 1 731 ? 30.035 3.158 -3.500 1.00 96.75 731 TYR A CA 1
ATOM 5679 C C . TYR A 1 731 ? 29.237 3.252 -2.195 1.00 96.75 731 TYR A C 1
ATOM 5681 O O . TYR A 1 731 ? 29.695 2.824 -1.130 1.00 96.75 731 TYR A O 1
ATOM 5689 N N . VAL A 1 732 ? 28.040 3.837 -2.267 1.00 96.81 732 VAL A N 1
ATOM 5690 C CA . VAL A 1 732 ? 27.161 4.016 -1.104 1.00 96.81 732 VAL A CA 1
ATOM 5691 C C . VAL A 1 732 ? 26.866 2.660 -0.453 1.00 96.81 732 VAL A C 1
ATOM 5693 O O . VAL A 1 732 ? 26.462 1.713 -1.114 1.00 96.81 732 VAL A O 1
ATOM 5696 N N . GLY A 1 733 ? 27.097 2.552 0.858 1.00 96.62 733 GLY A N 1
ATOM 5697 C CA . GLY A 1 733 ? 26.798 1.341 1.630 1.00 96.62 733 GLY A CA 1
ATOM 5698 C C . GLY A 1 733 ? 27.829 0.210 1.531 1.00 96.62 733 GLY A C 1
ATOM 5699 O O . GLY A 1 733 ? 27.687 -0.769 2.263 1.00 96.62 733 GLY A O 1
ATOM 5700 N N . LYS A 1 734 ? 28.901 0.336 0.729 1.00 96.88 734 LYS A N 1
ATOM 5701 C CA . LYS A 1 734 ? 29.941 -0.702 0.555 1.00 96.88 734 LYS A CA 1
ATOM 5702 C C . LYS A 1 734 ? 30.450 -1.279 1.876 1.00 96.88 734 LYS A C 1
ATOM 5704 O O . LYS A 1 734 ? 30.319 -2.476 2.122 1.00 96.88 734 LYS A O 1
ATOM 5709 N N . SER A 1 735 ? 30.940 -0.427 2.781 1.00 95.56 735 SER A N 1
ATOM 5710 C CA . SER A 1 735 ? 31.465 -0.878 4.078 1.00 95.56 735 SER A CA 1
ATOM 5711 C C . SER A 1 735 ? 30.405 -1.548 4.958 1.00 95.56 735 SER A C 1
ATOM 5713 O O . SER A 1 735 ? 30.739 -2.379 5.799 1.00 95.56 735 SER A O 1
ATOM 5715 N N . ALA A 1 736 ? 29.126 -1.185 4.817 1.00 96.25 736 ALA A N 1
ATOM 5716 C CA . ALA A 1 736 ? 28.046 -1.843 5.545 1.00 96.25 736 ALA A CA 1
ATOM 5717 C C . ALA A 1 736 ? 27.762 -3.236 4.972 1.00 96.25 736 ALA A C 1
ATOM 5719 O O . ALA A 1 736 ? 27.708 -4.198 5.737 1.00 96.25 736 ALA A O 1
ATOM 5720 N N . LEU A 1 737 ? 27.680 -3.364 3.646 1.00 97.00 737 LEU A N 1
ATOM 5721 C CA . LEU A 1 737 ? 27.498 -4.649 2.970 1.00 97.00 737 LEU A CA 1
ATOM 5722 C C . LEU A 1 737 ? 28.673 -5.608 3.230 1.00 97.00 737 LEU A C 1
ATOM 5724 O O . LEU A 1 737 ? 28.446 -6.784 3.489 1.00 97.00 737 LEU A O 1
ATOM 5728 N N . GLU A 1 738 ? 29.917 -5.121 3.273 1.00 95.38 738 GLU A N 1
ATOM 5729 C CA . GLU A 1 738 ? 31.095 -5.924 3.652 1.00 95.38 738 GLU A CA 1
ATOM 5730 C C . GLU A 1 738 ? 31.048 -6.445 5.098 1.00 95.38 738 GLU A C 1
ATOM 5732 O O . GLU A 1 738 ? 31.600 -7.504 5.405 1.00 95.38 738 GLU A O 1
ATOM 5737 N N . ARG A 1 739 ? 30.418 -5.702 6.018 1.00 95.62 739 ARG A N 1
ATOM 5738 C CA . ARG A 1 739 ? 30.189 -6.178 7.391 1.00 95.62 739 ARG A CA 1
ATOM 5739 C C . ARG A 1 739 ? 29.043 -7.180 7.447 1.00 95.62 739 ARG A C 1
ATOM 5741 O O . ARG A 1 739 ? 29.140 -8.160 8.182 1.00 95.62 739 ARG A O 1
ATOM 5748 N N . LEU A 1 740 ? 27.964 -6.922 6.710 1.00 95.56 740 LEU A N 1
ATOM 5749 C CA . LEU A 1 740 ? 26.781 -7.781 6.660 1.00 95.56 740 LEU A CA 1
ATOM 5750 C C . LEU A 1 740 ? 27.082 -9.125 5.990 1.00 95.56 740 LEU A C 1
ATOM 5752 O O . LEU A 1 740 ? 26.604 -10.146 6.471 1.00 95.56 740 LEU A O 1
ATOM 5756 N N . SER A 1 741 ? 27.961 -9.158 4.983 1.00 94.88 741 SER A N 1
ATOM 5757 C CA . SER A 1 741 ? 28.374 -10.390 4.294 1.00 94.88 741 SER A CA 1
ATOM 5758 C C . SER A 1 741 ? 29.048 -11.422 5.203 1.00 94.88 741 SER A C 1
ATOM 5760 O O . SER A 1 741 ? 29.092 -12.604 4.871 1.00 94.88 741 SER A O 1
ATOM 5762 N N . LYS A 1 742 ? 29.555 -10.988 6.364 1.00 95.19 742 LYS A N 1
ATOM 5763 C CA . LYS A 1 742 ? 30.216 -11.830 7.372 1.00 95.19 742 LYS A CA 1
ATOM 5764 C C . LYS A 1 742 ? 29.268 -12.298 8.481 1.00 95.19 742 LYS A C 1
ATOM 5766 O O . LYS A 1 742 ? 29.717 -12.946 9.423 1.00 95.19 742 LYS A O 1
ATOM 5771 N N . LYS A 1 743 ? 27.982 -11.940 8.418 1.00 93.88 743 LYS A N 1
ATOM 5772 C CA . LYS A 1 743 ? 26.970 -12.269 9.428 1.00 93.88 743 LYS A CA 1
ATOM 5773 C C . LYS A 1 743 ? 25.860 -13.120 8.818 1.00 93.88 743 LYS A C 1
ATOM 5775 O O . LYS A 1 743 ? 25.516 -12.972 7.651 1.00 93.88 743 LYS A O 1
ATOM 5780 N N . ALA A 1 744 ? 25.268 -13.992 9.629 1.00 92.31 744 ALA A N 1
ATOM 5781 C CA . ALA A 1 744 ? 24.035 -14.670 9.248 1.00 92.31 744 ALA A CA 1
ATOM 5782 C C . ALA A 1 744 ? 22.862 -13.677 9.280 1.00 92.31 744 ALA A C 1
ATOM 5784 O O . ALA A 1 744 ? 22.743 -12.888 10.219 1.00 92.31 744 ALA A O 1
ATOM 5785 N N . ALA A 1 745 ? 21.999 -13.722 8.262 1.00 93.31 745 ALA A N 1
ATOM 5786 C CA . ALA A 1 745 ? 20.792 -12.904 8.219 1.00 93.31 745 ALA A CA 1
ATOM 5787 C C . ALA A 1 745 ? 19.788 -13.390 9.288 1.00 93.31 745 ALA A C 1
ATOM 5789 O O . ALA A 1 745 ? 19.455 -14.578 9.286 1.00 93.31 745 ALA A O 1
ATOM 5790 N N . PRO A 1 746 ? 19.296 -12.512 10.185 1.00 92.31 746 PRO A N 1
ATOM 5791 C CA . PRO A 1 746 ? 18.398 -12.906 11.276 1.00 92.31 746 PRO A CA 1
ATOM 5792 C C . PRO A 1 746 ? 16.981 -13.245 10.791 1.00 92.31 746 PRO A C 1
ATOM 5794 O O . PRO A 1 746 ? 16.234 -13.931 11.481 1.00 92.31 746 PRO A O 1
ATOM 5797 N N . ARG A 1 747 ? 16.614 -12.777 9.595 1.00 96.38 747 ARG A N 1
ATOM 5798 C CA . ARG A 1 747 ? 15.357 -13.062 8.896 1.00 96.38 747 ARG A CA 1
ATOM 5799 C C . ARG A 1 747 ? 15.641 -13.292 7.414 1.00 96.38 747 ARG A C 1
ATOM 5801 O O . ARG A 1 747 ? 16.678 -12.864 6.910 1.00 96.38 747 ARG A O 1
ATOM 5808 N N . ARG A 1 748 ? 14.749 -13.988 6.710 1.00 96.75 748 ARG A N 1
ATOM 5809 C CA . ARG A 1 748 ? 14.877 -14.244 5.267 1.00 96.75 748 ARG A CA 1
ATOM 5810 C C . ARG A 1 748 ? 13.507 -14.251 4.606 1.00 96.75 748 ARG A C 1
ATOM 5812 O O . ARG A 1 748 ? 12.603 -14.894 5.129 1.00 96.75 748 ARG A O 1
ATOM 5819 N N . LEU A 1 749 ? 13.396 -13.631 3.436 1.00 97.88 749 LEU A N 1
ATOM 5820 C CA . LEU A 1 749 ? 12.233 -13.767 2.566 1.00 97.88 749 LEU A CA 1
ATOM 5821 C C . LEU A 1 749 ? 12.100 -15.226 2.095 1.00 97.88 749 LEU A C 1
ATOM 5823 O O . LEU A 1 749 ? 13.091 -15.854 1.697 1.00 97.88 749 LEU A O 1
ATOM 5827 N N . LYS A 1 750 ? 10.881 -15.769 2.152 1.00 96.38 750 LYS A N 1
ATOM 5828 C CA . LYS A 1 750 ? 10.550 -17.151 1.780 1.00 96.38 750 LYS A CA 1
ATOM 5829 C C . LYS A 1 750 ? 9.407 -17.171 0.773 1.00 96.38 750 LYS A C 1
ATOM 5831 O O . LYS A 1 750 ? 8.531 -16.319 0.819 1.00 96.38 750 LYS A O 1
ATOM 5836 N N . CYS A 1 751 ? 9.442 -18.151 -0.124 1.00 96.00 751 CYS A N 1
ATOM 5837 C CA . CYS A 1 751 ? 8.307 -18.496 -0.970 1.00 96.00 751 CYS A CA 1
ATOM 5838 C C . CYS A 1 751 ? 7.448 -19.511 -0.212 1.00 96.00 751 CYS A C 1
ATOM 5840 O O . CYS A 1 751 ? 8.004 -20.434 0.388 1.00 96.00 751 CYS A O 1
ATOM 5842 N N . LEU A 1 752 ? 6.134 -19.304 -0.220 1.00 93.06 752 LEU A N 1
ATOM 5843 C CA . LEU A 1 752 ? 5.145 -20.186 0.386 1.00 93.06 752 LEU A CA 1
ATOM 5844 C C . LEU A 1 752 ? 4.176 -20.635 -0.707 1.00 93.06 752 LEU A C 1
ATOM 5846 O O . LEU A 1 752 ? 3.765 -19.823 -1.537 1.00 93.06 752 LEU A O 1
ATOM 5850 N N . THR A 1 753 ? 3.822 -21.912 -0.688 1.00 89.75 753 THR A N 1
ATOM 5851 C CA . THR A 1 753 ? 2.676 -22.471 -1.409 1.00 89.75 753 THR A CA 1
ATOM 5852 C C . THR A 1 753 ? 1.579 -22.740 -0.388 1.00 89.75 753 THR A C 1
ATOM 5854 O O . THR A 1 753 ? 1.883 -23.063 0.760 1.00 89.75 753 THR A O 1
ATOM 5857 N N . VAL A 1 754 ? 0.326 -22.525 -0.777 1.00 85.06 754 VAL A N 1
ATOM 5858 C CA . VAL A 1 754 ? -0.826 -22.738 0.103 1.00 85.06 754 VAL A CA 1
ATOM 5859 C C . VAL A 1 754 ? -1.391 -24.117 -0.200 1.00 85.06 754 VAL A C 1
ATOM 5861 O O . VAL A 1 754 ? -1.848 -24.339 -1.319 1.00 85.06 754 VAL A O 1
ATOM 5864 N N . ASP A 1 755 ? -1.331 -25.011 0.781 1.00 78.19 755 ASP A N 1
ATOM 5865 C CA . ASP A 1 755 ? -2.018 -26.300 0.729 1.00 78.19 755 ASP A CA 1
ATOM 5866 C C . ASP A 1 755 ? -3.508 -26.045 1.027 1.00 78.19 755 ASP A C 1
ATOM 5868 O O . ASP A 1 755 ? -3.834 -25.286 1.942 1.00 78.19 755 ASP A O 1
ATOM 5872 N N . ASP A 1 756 ? -4.418 -26.634 0.251 1.00 67.00 756 ASP A N 1
ATOM 5873 C CA . ASP A 1 756 ? -5.874 -26.474 0.422 1.00 67.00 756 ASP A CA 1
ATOM 5874 C C . ASP A 1 756 ? -6.464 -27.413 1.489 1.00 67.00 756 ASP A C 1
ATOM 5876 O O . ASP A 1 756 ? -7.638 -27.302 1.839 1.00 67.00 756 ASP A O 1
ATOM 5880 N N . GLY A 1 757 ? -5.636 -28.303 2.047 1.00 55.19 757 GLY A N 1
ATOM 5881 C CA . GLY A 1 757 ? -6.049 -29.289 3.042 1.00 55.19 757 GLY A CA 1
ATOM 5882 C C . GLY A 1 757 ? -6.908 -30.417 2.466 1.00 55.19 757 GLY A C 1
ATOM 5883 O O . GLY A 1 757 ? -7.440 -31.210 3.243 1.00 55.19 757 GLY A O 1
ATOM 5884 N N . GLU A 1 758 ? -7.040 -30.511 1.140 1.00 60.03 758 GLU A N 1
ATOM 5885 C CA . GLU A 1 758 ? -7.768 -31.580 0.469 1.00 60.03 758 GLU A CA 1
ATOM 5886 C C . GLU A 1 758 ? -6.815 -32.691 0.002 1.00 60.03 758 GLU A C 1
ATOM 5888 O O . GLU A 1 758 ? -5.708 -32.453 -0.483 1.00 60.03 758 GLU A O 1
ATOM 5893 N N . GLY A 1 759 ? -7.256 -33.940 0.159 1.00 60.53 759 GLY A N 1
ATOM 5894 C CA . GLY A 1 759 ? -6.577 -35.091 -0.429 1.00 60.53 759 GLY A CA 1
ATOM 5895 C C . GLY A 1 759 ? -6.844 -35.200 -1.931 1.00 60.53 759 GLY A C 1
ATOM 5896 O O . GLY A 1 759 ? -7.836 -34.692 -2.447 1.00 60.53 759 GLY A O 1
ATOM 5897 N N . THR A 1 760 ? -5.983 -35.906 -2.656 1.00 67.62 760 THR A N 1
ATOM 5898 C CA . THR A 1 760 ? -6.091 -36.079 -4.115 1.00 67.62 760 THR A CA 1
ATOM 5899 C C . THR A 1 760 ? -7.069 -37.187 -4.541 1.00 67.62 760 THR A C 1
ATOM 5901 O O . THR A 1 760 ? -7.286 -37.387 -5.738 1.00 67.62 760 THR A O 1
ATOM 5904 N N . GLY A 1 761 ? -7.653 -37.923 -3.585 1.00 69.31 761 GLY A N 1
ATOM 5905 C CA . GLY A 1 761 ? -8.540 -39.070 -3.817 1.00 69.31 761 GLY A CA 1
ATOM 5906 C C . GLY A 1 761 ? -10.020 -38.823 -3.491 1.00 69.31 761 GLY A C 1
ATOM 5907 O O . GLY A 1 761 ? -10.375 -37.857 -2.828 1.00 69.31 761 GLY A O 1
ATOM 5908 N N . ASN A 1 762 ? -10.890 -39.749 -3.918 1.00 77.56 762 ASN A N 1
ATOM 5909 C CA . ASN A 1 762 ? -12.333 -39.742 -3.606 1.00 77.56 762 ASN A CA 1
ATOM 5910 C C . ASN A 1 762 ? -12.687 -40.545 -2.336 1.00 77.56 762 ASN A C 1
ATOM 5912 O O . ASN A 1 762 ? -13.868 -40.770 -2.058 1.00 77.56 762 ASN A O 1
ATOM 5916 N N . ASN A 1 763 ? -11.670 -41.000 -1.601 1.00 87.25 763 ASN A N 1
ATOM 5917 C CA . ASN A 1 763 ? -11.797 -41.853 -0.426 1.00 87.25 763 ASN A CA 1
ATOM 5918 C C . ASN A 1 763 ? -11.797 -40.991 0.831 1.00 87.25 763 ASN A C 1
ATOM 5920 O O . ASN A 1 763 ? -10.921 -40.144 1.010 1.00 87.25 763 ASN A O 1
ATOM 5924 N N . TYR A 1 764 ? -12.740 -41.246 1.731 1.00 91.69 764 TYR A N 1
ATOM 5925 C CA . TYR A 1 764 ? -12.772 -40.575 3.019 1.00 91.69 764 TYR A CA 1
ATOM 5926 C C . TYR A 1 764 ? -11.942 -41.326 4.059 1.00 91.69 764 TYR A C 1
ATOM 5928 O O . TYR A 1 764 ? -12.103 -42.528 4.250 1.00 91.69 764 TYR A O 1
ATOM 5936 N N . ALA A 1 765 ? -11.124 -40.576 4.800 1.00 93.06 765 ALA A N 1
ATOM 5937 C CA . ALA A 1 765 ? -10.578 -40.996 6.083 1.00 93.06 765 ALA A CA 1
ATOM 5938 C C . ALA A 1 765 ? -11.207 -40.131 7.184 1.00 93.06 765 ALA A C 1
ATOM 5940 O O . ALA A 1 765 ? -11.194 -38.902 7.096 1.00 93.06 765 ALA A O 1
ATOM 5941 N N . TYR A 1 766 ? -11.757 -40.754 8.227 1.00 95.81 766 TYR A N 1
ATOM 5942 C CA . TYR A 1 766 ? -12.496 -40.030 9.267 1.00 95.81 766 TYR A CA 1
ATOM 5943 C C . TYR A 1 766 ? -11.745 -40.006 10.588 1.00 95.81 766 TYR A C 1
ATOM 5945 O O . TYR A 1 766 ? -11.526 -41.052 11.195 1.00 95.81 766 TYR A O 1
ATOM 5953 N N . LEU A 1 767 ? -11.406 -38.812 11.074 1.00 95.62 767 LEU A N 1
ATOM 5954 C CA . LEU A 1 767 ? -10.933 -38.615 12.442 1.00 95.62 767 LEU A CA 1
ATOM 5955 C C . LEU A 1 767 ? -12.130 -38.295 13.339 1.00 95.62 767 LEU A C 1
ATOM 5957 O O . LEU A 1 767 ? -12.735 -37.234 13.216 1.00 95.62 767 LEU A O 1
ATOM 5961 N N . VAL A 1 768 ? -12.469 -39.214 14.239 1.00 96.88 768 VAL A N 1
ATOM 5962 C CA . VAL A 1 768 ? -13.566 -39.048 15.202 1.00 96.88 768 VAL A CA 1
ATOM 5963 C C . VAL A 1 768 ? -12.965 -38.857 16.585 1.00 96.88 768 VAL A C 1
ATOM 5965 O O . VAL A 1 768 ? -12.137 -39.667 17.005 1.00 96.88 768 VAL A O 1
ATOM 5968 N N . SER A 1 769 ? -13.380 -37.815 17.301 1.00 96.12 769 SER A N 1
ATOM 5969 C CA . SER A 1 769 ? -12.890 -37.500 18.646 1.00 96.12 769 SER A CA 1
ATOM 5970 C C . SER A 1 769 ? -14.020 -37.280 19.641 1.00 96.12 769 SER A C 1
ATOM 5972 O O . SER A 1 769 ? -15.046 -36.700 19.301 1.00 96.12 769 SER A O 1
ATOM 5974 N N . ASP A 1 770 ? -13.793 -37.685 20.887 1.00 95.62 770 ASP A N 1
ATOM 5975 C CA . ASP A 1 770 ? -14.622 -37.303 22.028 1.00 95.62 770 ASP A CA 1
ATOM 5976 C C . ASP A 1 770 ? -14.103 -35.996 22.635 1.00 95.62 770 ASP A C 1
ATOM 5978 O O . ASP A 1 770 ? -12.998 -35.942 23.182 1.00 95.62 770 ASP A O 1
ATOM 5982 N N . ASP A 1 771 ? -14.915 -34.942 22.590 1.00 91.12 771 ASP A N 1
ATOM 5983 C CA . ASP A 1 771 ? -14.538 -33.627 23.104 1.00 91.12 771 ASP A CA 1
ATOM 5984 C C . ASP A 1 771 ? -14.213 -33.617 24.598 1.00 91.12 771 ASP A C 1
ATOM 5986 O O . ASP A 1 771 ? -13.380 -32.809 25.025 1.00 91.12 771 ASP A O 1
ATOM 5990 N N . LYS A 1 772 ? -14.834 -34.509 25.384 1.00 92.38 772 LYS A N 1
ATOM 5991 C CA . LYS A 1 772 ? -14.671 -34.563 26.844 1.00 92.38 772 LYS A CA 1
ATOM 5992 C C . LYS A 1 772 ? -13.339 -35.181 27.243 1.00 92.38 772 LYS A C 1
ATOM 5994 O O . LYS A 1 772 ? -12.669 -34.677 28.140 1.00 92.38 772 LYS A O 1
ATOM 5999 N N . THR A 1 773 ? -12.967 -36.289 26.606 1.00 95.12 773 THR A N 1
ATOM 6000 C CA . THR A 1 773 ? -11.758 -37.055 26.960 1.00 95.12 773 THR A CA 1
ATOM 6001 C C . THR A 1 773 ? -10.567 -36.755 26.057 1.00 95.12 773 THR A C 1
ATOM 6003 O O . THR A 1 773 ? -9.443 -37.130 26.392 1.00 95.12 773 THR A O 1
ATOM 6006 N N . LYS A 1 774 ? -10.810 -36.091 24.921 1.00 95.56 774 LYS A N 1
ATOM 6007 C CA . LYS A 1 774 ? -9.863 -35.884 23.820 1.00 95.56 774 LYS A CA 1
ATOM 6008 C C . LYS A 1 774 ? -9.353 -37.178 23.190 1.00 95.56 774 LYS A C 1
ATOM 6010 O O . LYS A 1 774 ? -8.417 -37.139 22.396 1.00 95.56 774 LYS A O 1
ATOM 6015 N N . GLU A 1 775 ? -9.954 -38.327 23.499 1.00 97.62 775 GLU A N 1
ATOM 6016 C CA . GLU A 1 775 ? -9.632 -39.573 22.811 1.00 97.62 775 GLU A CA 1
ATOM 6017 C C . GLU A 1 775 ? -10.184 -39.551 21.386 1.00 97.62 775 GLU A C 1
ATOM 6019 O O . GLU A 1 775 ? -11.299 -39.093 21.147 1.00 97.62 775 GLU A O 1
ATOM 6024 N N . ALA A 1 776 ? -9.396 -40.058 20.442 1.00 97.50 776 ALA A N 1
ATOM 6025 C CA . ALA A 1 776 ? -9.743 -40.094 19.029 1.00 97.50 776 ALA A CA 1
ATOM 6026 C C . ALA A 1 776 ? -9.500 -41.476 18.407 1.00 97.50 776 ALA A C 1
ATOM 6028 O O . ALA A 1 776 ? -8.673 -42.261 18.890 1.00 97.50 776 ALA A O 1
ATOM 6029 N N . VAL A 1 777 ? -10.207 -41.761 17.316 1.00 98.00 777 VAL A N 1
ATOM 6030 C CA . VAL A 1 777 ? -9.937 -42.873 16.393 1.00 98.00 777 VAL A CA 1
ATOM 6031 C C . VAL A 1 777 ? -9.861 -42.344 14.971 1.00 98.00 777 VAL A C 1
ATOM 6033 O O . VAL A 1 777 ? -10.556 -41.390 14.629 1.00 98.00 777 VAL A O 1
ATOM 6036 N N . ILE A 1 778 ? -9.042 -42.985 14.143 1.00 97.62 778 ILE A N 1
ATOM 6037 C CA . ILE A 1 778 ? -9.018 -42.738 12.701 1.00 97.62 778 ILE A CA 1
ATOM 6038 C C . ILE A 1 778 ? -9.631 -43.936 11.976 1.00 97.62 778 ILE A C 1
ATOM 6040 O O . ILE A 1 778 ? -9.270 -45.077 12.265 1.00 97.62 778 ILE A O 1
ATOM 6044 N N . ILE A 1 779 ? -10.574 -43.677 11.075 1.00 98.00 779 ILE A N 1
ATOM 6045 C CA . ILE A 1 779 ? -11.310 -44.687 10.312 1.00 98.00 779 ILE A CA 1
ATOM 6046 C C . ILE A 1 779 ? -10.827 -44.665 8.860 1.00 98.00 779 ILE A C 1
ATOM 6048 O O . ILE A 1 779 ? -10.769 -43.590 8.266 1.00 98.00 779 ILE A O 1
ATOM 6052 N N . ASP A 1 780 ? -10.484 -45.838 8.323 1.00 96.75 780 ASP A N 1
ATOM 6053 C CA . ASP A 1 780 ? -10.026 -46.070 6.942 1.00 96.75 780 ASP A CA 1
ATOM 6054 C C . ASP A 1 780 ? -8.890 -45.130 6.449 1.00 96.75 780 ASP A C 1
ATOM 6056 O O . ASP A 1 780 ? -9.015 -44.488 5.406 1.00 96.75 780 ASP A O 1
ATOM 6060 N N . PRO A 1 781 ? -7.748 -45.012 7.166 1.00 94.19 781 PRO A N 1
ATOM 6061 C CA . PRO A 1 781 ? -6.659 -44.100 6.797 1.00 94.19 781 PRO A CA 1
ATOM 6062 C C . PRO A 1 781 ? -5.785 -44.643 5.656 1.00 94.19 781 PRO A C 1
ATOM 6064 O O . PRO A 1 781 ? -4.614 -44.975 5.851 1.00 94.19 781 PRO A O 1
ATOM 6067 N N . ALA A 1 782 ? -6.342 -44.749 4.455 1.00 91.38 782 ALA A N 1
ATOM 6068 C CA . ALA A 1 782 ? -5.701 -45.448 3.347 1.00 91.38 782 ALA A CA 1
ATOM 6069 C C . ALA A 1 782 ? -4.524 -44.715 2.689 1.00 91.38 782 ALA A C 1
ATOM 6071 O O . ALA A 1 782 ? -3.661 -45.385 2.124 1.00 91.38 782 ALA A O 1
ATOM 6072 N N . ASN A 1 783 ? -4.473 -43.376 2.770 1.00 90.50 783 ASN A N 1
ATOM 6073 C CA . ASN A 1 783 ? -3.454 -42.543 2.119 1.00 90.50 783 ASN A CA 1
ATOM 6074 C C . ASN A 1 783 ? -2.572 -41.783 3.137 1.00 90.50 783 ASN A C 1
ATOM 6076 O O . ASN A 1 783 ? -2.857 -40.633 3.487 1.00 90.50 783 ASN A O 1
ATOM 6080 N N . PRO A 1 784 ? -1.489 -42.396 3.647 1.00 91.00 784 PRO A N 1
ATOM 6081 C CA . PRO A 1 784 ? -0.688 -41.823 4.725 1.00 91.00 784 PRO A CA 1
ATOM 6082 C C . PRO A 1 784 ? -0.033 -40.481 4.398 1.00 91.00 784 PRO A C 1
ATOM 6084 O O . PRO A 1 784 ? 0.114 -39.669 5.308 1.00 91.00 784 PRO A O 1
ATOM 6087 N N . SER A 1 785 ? 0.343 -40.206 3.143 1.00 87.81 785 SER A N 1
ATOM 6088 C CA . SER A 1 785 ? 0.986 -38.929 2.789 1.00 87.81 785 SER A CA 1
ATOM 6089 C C . SER A 1 785 ? 0.074 -37.722 3.004 1.00 87.81 785 SER A C 1
ATOM 6091 O O . SER A 1 785 ? 0.569 -36.643 3.317 1.00 87.81 785 SER A O 1
ATOM 6093 N N . GLU A 1 786 ? -1.239 -37.918 2.878 1.00 85.94 786 GLU A N 1
ATOM 6094 C CA . GLU A 1 786 ? -2.262 -36.886 3.090 1.00 85.94 786 GLU A CA 1
ATOM 6095 C C . GLU A 1 786 ? -2.785 -36.908 4.535 1.00 85.94 786 GLU A C 1
ATOM 6097 O O . GLU A 1 786 ? -2.989 -35.866 5.151 1.00 85.94 786 GLU A O 1
ATOM 6102 N N . VAL A 1 787 ?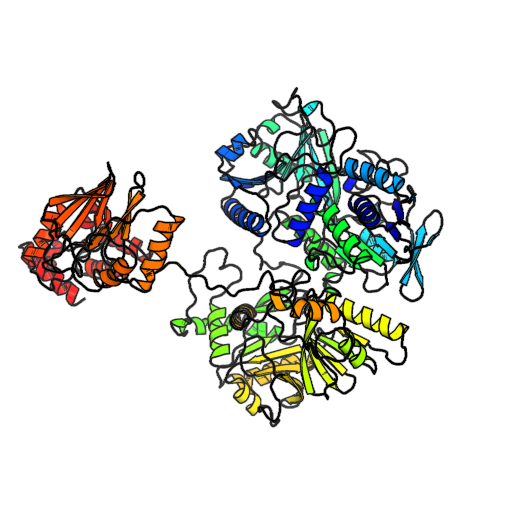 -2.934 -38.101 5.122 1.00 90.25 787 VAL A N 1
ATOM 6103 C CA . VAL A 1 787 ? -3.534 -38.281 6.454 1.00 90.25 787 VAL A CA 1
ATOM 6104 C C . VAL A 1 787 ? -2.549 -38.002 7.600 1.00 90.25 787 VAL A C 1
ATOM 6106 O O . VAL A 1 787 ? -2.932 -37.430 8.624 1.00 90.25 787 VAL A O 1
ATOM 6109 N N . LEU A 1 788 ? -1.271 -38.387 7.476 1.00 92.00 788 LEU A N 1
ATOM 6110 C CA . LEU A 1 788 ? -0.288 -38.246 8.562 1.00 92.00 788 LEU A CA 1
ATOM 6111 C C . LEU A 1 788 ? -0.026 -36.799 8.997 1.00 92.00 788 LEU A C 1
ATOM 6113 O O . LEU A 1 788 ? 0.091 -36.596 10.209 1.00 92.00 788 LEU A O 1
ATOM 6117 N N . PRO A 1 789 ? 0.111 -35.807 8.092 1.00 89.06 789 PRO A N 1
ATOM 6118 C CA . PRO A 1 789 ? 0.307 -34.416 8.495 1.00 89.06 789 PRO A CA 1
ATOM 6119 C C . PRO A 1 789 ? -0.831 -33.916 9.391 1.00 89.06 789 PRO A C 1
ATOM 6121 O O . PRO A 1 789 ? -0.564 -33.431 10.491 1.00 89.06 789 PRO A O 1
ATOM 6124 N N . VAL A 1 790 ? -2.081 -34.155 8.979 1.00 87.94 790 VAL A N 1
ATOM 6125 C CA . VAL A 1 790 ? -3.285 -33.755 9.722 1.00 87.94 790 VAL A CA 1
ATOM 6126 C C . VAL A 1 790 ? -3.369 -34.485 11.063 1.00 87.94 790 VAL A C 1
ATOM 6128 O O . VAL A 1 790 ? -3.549 -33.855 12.104 1.00 87.94 790 VAL A O 1
ATOM 6131 N N . LEU A 1 791 ? -3.166 -35.808 11.086 1.00 91.69 791 LEU A N 1
ATOM 6132 C CA . LEU A 1 791 ? -3.168 -36.577 12.338 1.00 91.69 791 LEU A CA 1
ATOM 6133 C C . LEU A 1 791 ? -2.095 -36.095 13.321 1.00 91.69 791 LEU A C 1
ATOM 6135 O O . LEU A 1 791 ? -2.355 -35.991 14.522 1.00 91.69 791 LEU A O 1
ATOM 6139 N N . LYS A 1 792 ? -0.881 -35.806 12.839 1.00 91.44 792 LYS A N 1
ATOM 6140 C CA . LYS A 1 792 ? 0.206 -35.303 13.689 1.00 91.44 792 LYS A CA 1
ATOM 6141 C C . LYS A 1 792 ? -0.129 -33.935 14.251 1.00 91.44 792 LYS A C 1
ATOM 6143 O O . LYS A 1 792 ? 0.067 -33.728 15.443 1.00 91.44 792 LYS A O 1
ATOM 6148 N N . GLU A 1 793 ? -0.649 -33.026 13.438 1.00 88.12 793 GLU A N 1
ATOM 6149 C CA . GLU A 1 793 ? -1.083 -31.709 13.900 1.00 88.12 793 GLU A CA 1
ATOM 6150 C C . GLU A 1 793 ? -2.144 -31.839 15.001 1.00 88.12 793 GLU A C 1
ATOM 6152 O O . GLU A 1 793 ? -1.931 -31.398 16.129 1.00 88.12 793 GLU A O 1
ATOM 6157 N N . GLN A 1 794 ? -3.233 -32.561 14.737 1.00 90.25 794 GLN A N 1
ATOM 6158 C CA . GLN A 1 794 ? -4.331 -32.701 15.696 1.00 90.25 794 GLN A CA 1
ATOM 6159 C C . GLN A 1 794 ? -3.908 -33.374 17.011 1.00 90.25 794 GLN A C 1
ATOM 6161 O O . GLN A 1 794 ? -4.448 -33.066 18.074 1.00 90.25 794 GLN A O 1
ATOM 6166 N N . THR A 1 795 ? -2.910 -34.261 16.972 1.00 89.75 795 THR A N 1
ATOM 6167 C CA . THR A 1 795 ? -2.385 -34.928 18.176 1.00 89.75 795 THR A CA 1
ATOM 6168 C C . THR A 1 795 ? -1.287 -34.146 18.900 1.00 89.75 795 THR A C 1
ATOM 6170 O O . THR A 1 795 ? -1.065 -34.374 20.088 1.00 89.75 795 THR A O 1
ATOM 6173 N N . THR A 1 796 ? -0.607 -33.207 18.235 1.00 83.19 796 THR A N 1
ATOM 6174 C CA . THR A 1 796 ? 0.468 -32.402 18.845 1.00 83.19 796 THR A CA 1
ATOM 6175 C C . THR A 1 796 ? -0.003 -31.025 19.292 1.00 83.19 796 THR A C 1
ATOM 6177 O O . THR A 1 796 ? 0.244 -30.644 20.434 1.00 83.19 796 THR A O 1
ATOM 6180 N N . THR A 1 797 ? -0.684 -30.282 18.422 1.00 75.50 797 THR A N 1
ATOM 6181 C CA . THR A 1 797 ? -1.195 -28.934 18.704 1.00 75.50 797 THR A CA 1
ATOM 6182 C C . THR A 1 797 ? -2.667 -28.963 19.099 1.00 75.50 797 THR A C 1
ATOM 6184 O O . THR A 1 797 ? -3.059 -28.237 20.010 1.00 75.50 797 THR A O 1
ATOM 6187 N N . GLY A 1 798 ? -3.468 -29.836 18.479 1.00 72.62 798 GLY A N 1
ATOM 6188 C CA . GLY A 1 798 ? -4.904 -29.978 18.767 1.00 72.62 798 GLY A CA 1
ATOM 6189 C C . GLY A 1 798 ? -5.225 -30.689 20.090 1.00 72.62 798 GLY A C 1
ATOM 6190 O O . GLY A 1 798 ? -6.355 -30.630 20.573 1.00 72.62 798 GLY A O 1
ATOM 6191 N N . GLY A 1 799 ? -4.234 -31.343 20.705 1.00 87.00 799 GLY A N 1
ATOM 6192 C CA . GLY A 1 799 ? -4.370 -32.022 21.997 1.00 87.00 799 GLY A CA 1
ATOM 6193 C C . GLY A 1 799 ? -5.158 -33.337 21.962 1.00 87.00 799 GLY A C 1
ATOM 6194 O O . GLY A 1 799 ? -5.480 -33.867 23.027 1.00 87.00 799 GLY A O 1
ATOM 6195 N N . LEU A 1 800 ? -5.474 -33.875 20.778 1.00 94.75 800 LEU A N 1
ATOM 6196 C CA . LEU A 1 800 ? -6.147 -35.167 20.651 1.00 94.75 800 LEU A CA 1
ATOM 6197 C C . LEU A 1 800 ? -5.210 -36.333 20.989 1.00 94.75 800 LEU A C 1
ATOM 6199 O O . LEU A 1 800 ? -4.018 -36.330 20.690 1.00 94.75 800 LEU A O 1
ATOM 6203 N N . LYS A 1 801 ? -5.778 -37.394 21.555 1.00 95.56 801 LYS A N 1
ATOM 6204 C CA . LYS A 1 801 ? -5.097 -38.652 21.854 1.00 95.56 801 LYS A CA 1
ATOM 6205 C C . LYS A 1 801 ? -5.637 -39.739 20.936 1.00 95.56 801 LYS A C 1
ATOM 6207 O O . LYS A 1 801 ? -6.689 -40.316 21.208 1.00 95.56 801 LYS A O 1
ATOM 6212 N N . LEU A 1 802 ? -4.907 -40.056 19.869 1.00 97.12 802 LEU A N 1
ATOM 6213 C CA . LEU A 1 802 ? -5.264 -41.178 19.002 1.00 97.12 802 LEU A CA 1
ATOM 6214 C C . LEU A 1 802 ? -5.147 -42.493 19.786 1.00 97.12 802 LEU A C 1
ATOM 6216 O O . LEU A 1 802 ? -4.091 -42.805 20.333 1.00 97.12 802 LEU A O 1
ATOM 6220 N N . THR A 1 803 ? -6.238 -43.255 19.863 1.00 96.88 803 THR A N 1
ATOM 6221 C CA . THR A 1 803 ? -6.304 -44.492 20.657 1.00 96.88 803 THR A CA 1
ATOM 6222 C C . THR A 1 803 ? -6.419 -45.752 19.821 1.00 96.88 803 THR A C 1
ATOM 6224 O O . THR A 1 803 ? -6.030 -46.810 20.312 1.00 96.88 803 THR A O 1
ATOM 6227 N N . LYS A 1 804 ? -6.983 -45.672 18.607 1.00 97.19 804 LYS A N 1
ATOM 6228 C CA . LYS A 1 804 ? -7.252 -46.824 17.732 1.00 97.19 804 LYS A CA 1
ATOM 6229 C C . LYS A 1 804 ? -7.278 -46.398 16.262 1.00 97.19 804 LYS A C 1
ATOM 6231 O O . LYS A 1 804 ? -7.646 -45.263 15.957 1.00 97.19 804 LYS A O 1
ATOM 6236 N N . ILE A 1 805 ? -6.961 -47.337 15.378 1.00 98.19 805 ILE A N 1
ATOM 6237 C CA . ILE A 1 805 ? -7.352 -47.292 13.964 1.00 98.19 805 ILE A CA 1
ATOM 6238 C C . ILE A 1 805 ? -8.575 -48.197 13.804 1.00 98.19 805 ILE A C 1
ATOM 6240 O O . ILE A 1 805 ? -8.614 -49.279 14.393 1.00 98.19 805 ILE A O 1
ATOM 6244 N N . ILE A 1 806 ? -9.572 -47.767 13.038 1.00 98.38 806 ILE A N 1
ATOM 6245 C CA . ILE A 1 806 ? -10.734 -48.577 12.674 1.00 98.38 806 ILE A CA 1
ATOM 6246 C C . ILE A 1 806 ? -10.712 -48.798 11.162 1.00 98.38 806 ILE A C 1
ATOM 6248 O O . ILE A 1 806 ? -10.551 -47.843 10.411 1.00 98.38 806 ILE A O 1
ATOM 6252 N N . ASN A 1 807 ? -10.898 -50.036 10.708 1.00 98.25 807 ASN A N 1
ATOM 6253 C CA . ASN A 1 807 ? -11.108 -50.328 9.294 1.00 98.25 807 ASN A CA 1
ATOM 6254 C C . ASN A 1 807 ? -12.455 -50.986 9.057 1.00 98.25 807 ASN A C 1
ATOM 6256 O O . ASN A 1 807 ? -12.802 -51.960 9.730 1.00 98.25 807 ASN A O 1
ATOM 6260 N N . THR A 1 808 ? -13.181 -50.480 8.067 1.00 97.81 808 THR A N 1
ATOM 6261 C CA . THR A 1 808 ? -14.483 -51.021 7.674 1.00 97.81 808 THR A CA 1
ATOM 6262 C C . THR A 1 808 ? -14.342 -52.345 6.927 1.00 97.81 808 THR A C 1
ATOM 6264 O O . THR A 1 808 ? -15.129 -53.258 7.170 1.00 97.81 808 THR A O 1
ATOM 6267 N N . HIS A 1 809 ? -13.333 -52.477 6.058 1.00 97.69 809 HIS A N 1
ATOM 6268 C CA . HIS A 1 809 ? -13.039 -53.692 5.291 1.00 97.69 809 HIS A CA 1
ATOM 6269 C C . HIS A 1 809 ? -11.609 -53.701 4.716 1.00 97.69 809 HIS A C 1
ATOM 6271 O O . HIS A 1 809 ? -10.874 -52.720 4.842 1.00 97.69 809 HIS A O 1
ATOM 6277 N N . HIS A 1 810 ? -11.202 -54.824 4.111 1.00 96.69 810 HIS A N 1
ATOM 6278 C CA . HIS A 1 810 ? -9.797 -55.095 3.787 1.00 96.69 810 HIS A CA 1
ATOM 6279 C C . HIS A 1 810 ? -9.221 -54.431 2.530 1.00 96.69 810 HIS A C 1
ATOM 6281 O O . HIS A 1 810 ? -8.016 -54.571 2.311 1.00 96.69 810 HIS A O 1
ATOM 6287 N N . HIS A 1 811 ? -10.016 -53.765 1.688 1.00 96.19 811 HIS A N 1
ATOM 6288 C CA . HIS A 1 811 ? -9.477 -53.171 0.464 1.00 96.19 811 HIS A CA 1
ATOM 6289 C C . HIS A 1 811 ? -8.355 -52.164 0.769 1.00 96.19 811 HIS A C 1
ATOM 6291 O O . HIS A 1 811 ? -8.367 -51.467 1.788 1.00 96.19 811 HIS A O 1
ATOM 6297 N N . ASP A 1 812 ? -7.349 -52.113 -0.111 1.00 92.56 812 ASP A N 1
ATOM 6298 C CA . ASP A 1 812 ? -6.135 -51.313 0.105 1.00 92.56 812 ASP A CA 1
ATOM 6299 C C . ASP A 1 812 ? -6.435 -49.813 0.215 1.00 92.56 812 ASP A C 1
ATOM 6301 O O . ASP A 1 812 ? -5.766 -49.093 0.950 1.00 92.56 812 ASP A O 1
ATOM 6305 N N . ASP A 1 813 ? -7.481 -49.340 -0.445 1.00 90.62 813 ASP A N 1
ATOM 6306 C CA . ASP A 1 813 ? -7.931 -47.956 -0.413 1.00 90.62 813 ASP A CA 1
ATOM 6307 C C . ASP A 1 813 ? -8.797 -47.627 0.831 1.00 90.62 813 ASP A C 1
ATOM 6309 O O . ASP A 1 813 ? -9.321 -46.521 0.950 1.00 90.62 813 ASP A O 1
ATOM 6313 N N . HIS A 1 814 ? -8.843 -48.549 1.806 1.00 94.75 814 HIS A N 1
ATOM 6314 C CA . HIS A 1 814 ? -9.346 -48.357 3.176 1.00 94.75 814 HIS A CA 1
ATOM 6315 C C . HIS A 1 814 ? -8.302 -48.748 4.238 1.00 94.75 814 HIS A C 1
ATOM 6317 O O . HIS A 1 814 ? -8.016 -47.985 5.163 1.00 94.75 814 HIS A O 1
ATOM 6323 N N . ALA A 1 815 ? -7.700 -49.935 4.111 1.00 95.56 815 ALA A N 1
ATOM 6324 C CA . ALA A 1 815 ? -6.779 -50.512 5.098 1.00 95.56 815 ALA A CA 1
ATOM 6325 C C . ALA A 1 815 ? -5.288 -50.428 4.708 1.00 95.56 815 ALA A C 1
ATOM 6327 O O . ALA A 1 815 ? -4.410 -50.762 5.514 1.00 95.56 815 ALA A O 1
ATOM 6328 N N . GLY A 1 816 ? -4.960 -49.994 3.488 1.00 92.62 816 GLY A N 1
ATOM 6329 C CA . GLY A 1 816 ? -3.600 -50.045 2.938 1.00 92.62 816 GLY A CA 1
ATOM 6330 C C . GLY A 1 816 ? -2.590 -49.196 3.709 1.00 92.62 816 GLY A C 1
ATOM 6331 O O . GLY A 1 816 ? -1.450 -49.642 3.919 1.00 92.62 816 GLY A O 1
ATOM 6332 N N . GLY A 1 817 ? -3.034 -48.037 4.207 1.00 93.62 817 GLY A N 1
ATOM 6333 C CA . GLY A 1 817 ? -2.215 -47.065 4.933 1.00 93.62 817 GLY A CA 1
ATOM 6334 C C . GLY A 1 817 ? -1.884 -47.438 6.381 1.00 93.62 817 GLY A C 1
ATOM 6335 O O . GLY A 1 817 ? -0.961 -46.868 6.962 1.00 93.62 817 GLY A O 1
ATOM 6336 N N . ASN A 1 818 ? -2.530 -48.463 6.956 1.00 96.19 818 ASN A N 1
ATOM 6337 C CA . ASN A 1 818 ? -2.326 -48.873 8.352 1.00 96.19 818 ASN A CA 1
ATOM 6338 C C . ASN A 1 818 ? -0.855 -49.091 8.724 1.00 96.19 818 ASN A C 1
ATOM 6340 O O . ASN A 1 818 ? -0.449 -48.799 9.843 1.00 96.19 818 ASN A O 1
ATOM 6344 N N . THR A 1 819 ? -0.047 -49.625 7.804 1.00 94.56 819 THR A N 1
ATOM 6345 C CA . THR A 1 819 ? 1.368 -49.911 8.096 1.00 94.56 819 THR A CA 1
ATOM 6346 C C . THR A 1 819 ? 2.153 -48.637 8.388 1.00 94.56 819 THR A C 1
ATOM 6348 O O . THR A 1 819 ? 2.843 -48.592 9.398 1.00 94.56 819 THR A O 1
ATOM 6351 N N . GLU A 1 820 ? 1.993 -47.604 7.566 1.00 94.88 820 GLU A N 1
ATOM 6352 C CA . GLU A 1 820 ? 2.709 -46.332 7.718 1.00 94.88 820 GLU A CA 1
ATOM 6353 C C . GLU A 1 820 ? 2.142 -45.500 8.876 1.00 94.88 820 GLU A C 1
ATOM 6355 O O . GLU A 1 820 ? 2.899 -44.871 9.615 1.00 94.88 820 GLU A O 1
ATOM 6360 N N . ILE A 1 821 ? 0.822 -45.544 9.114 1.00 95.19 821 ILE A N 1
ATOM 6361 C CA . ILE A 1 821 ? 0.229 -44.885 10.290 1.00 95.19 821 ILE A CA 1
ATOM 6362 C C . ILE A 1 821 ? 0.785 -45.482 11.590 1.00 95.19 821 ILE A C 1
ATOM 6364 O O . ILE A 1 821 ? 1.117 -44.736 12.513 1.00 95.19 821 ILE A O 1
ATOM 6368 N N . LEU A 1 822 ? 0.945 -46.808 11.659 1.00 95.81 822 LEU A N 1
ATOM 6369 C CA . LEU A 1 822 ? 1.471 -47.494 12.843 1.00 95.81 822 LEU A CA 1
ATOM 6370 C C . LEU A 1 822 ? 2.955 -47.201 13.120 1.00 95.81 822 LEU A C 1
ATOM 6372 O O . LEU A 1 822 ? 3.393 -47.342 14.261 1.00 95.81 822 LEU A O 1
ATOM 6376 N N . GLU A 1 823 ? 3.726 -46.760 12.121 1.00 94.69 823 GLU A N 1
ATOM 6377 C CA . GLU A 1 823 ? 5.098 -46.278 12.339 1.00 94.69 823 GLU A CA 1
ATOM 6378 C C . GLU A 1 823 ? 5.121 -44.968 13.140 1.00 94.69 823 GLU A C 1
ATOM 6380 O O . GLU A 1 823 ? 6.054 -44.724 13.906 1.00 94.69 823 GLU A O 1
ATOM 6385 N N . ALA A 1 824 ? 4.083 -44.138 12.995 1.00 92.69 824 ALA A N 1
ATOM 6386 C CA . ALA A 1 824 ? 3.929 -42.889 13.736 1.00 92.69 824 ALA A CA 1
ATOM 6387 C C . ALA A 1 824 ? 3.127 -43.052 15.041 1.00 92.69 824 ALA A C 1
ATOM 6389 O O . ALA A 1 824 ? 3.404 -42.349 16.014 1.00 92.69 824 ALA A O 1
ATOM 6390 N N . PHE A 1 825 ? 2.151 -43.967 15.080 1.00 93.56 825 PHE A N 1
ATOM 6391 C CA . PHE A 1 825 ? 1.214 -44.131 16.194 1.00 93.56 825 PHE A CA 1
ATOM 6392 C C . PHE A 1 825 ? 1.072 -45.600 16.606 1.00 93.56 825 PHE A C 1
ATOM 6394 O O . PHE A 1 825 ? 0.477 -46.407 15.900 1.00 93.56 825 PHE A O 1
ATOM 6401 N N . ASN A 1 826 ? 1.555 -45.953 17.798 1.00 93.25 826 ASN A N 1
ATOM 6402 C CA . ASN A 1 826 ? 1.465 -47.321 18.312 1.00 93.25 826 ASN A CA 1
ATOM 6403 C C . ASN A 1 826 ? 0.098 -47.598 18.970 1.00 93.25 826 ASN A C 1
ATOM 6405 O O . ASN A 1 826 ? -0.035 -47.531 20.194 1.00 93.25 826 ASN A O 1
ATOM 6409 N N . VAL A 1 827 ? -0.920 -47.880 18.155 1.00 96.62 827 VAL A N 1
ATOM 6410 C CA . VAL A 1 827 ? -2.313 -48.112 18.583 1.00 96.62 827 VAL A CA 1
ATOM 6411 C C . VAL A 1 827 ? -2.881 -49.410 17.989 1.00 96.62 827 VAL A C 1
ATOM 6413 O O . VAL A 1 827 ? -2.435 -49.834 16.925 1.00 96.62 827 VAL A O 1
ATOM 6416 N N . PRO A 1 828 ? -3.857 -50.074 18.638 1.00 97.06 828 PRO A N 1
ATOM 6417 C CA . PRO A 1 828 ? -4.525 -51.237 18.057 1.00 97.06 828 PRO A CA 1
ATOM 6418 C C . PRO A 1 828 ? -5.351 -50.867 16.816 1.00 97.06 828 PRO A C 1
ATOM 6420 O O . PRO A 1 828 ? -5.924 -49.778 16.730 1.00 97.06 828 PRO A O 1
ATOM 6423 N N . VAL A 1 829 ? -5.461 -51.823 15.893 1.00 98.00 829 VAL A N 1
ATOM 6424 C CA . VAL A 1 829 ? -6.307 -51.753 14.696 1.00 98.00 829 VAL A CA 1
ATOM 6425 C C . VAL A 1 829 ? -7.533 -52.643 14.907 1.00 98.00 829 VAL A C 1
ATOM 6427 O O . VAL A 1 829 ? -7.402 -53.845 15.160 1.00 98.00 829 VAL A O 1
ATOM 6430 N N . ILE A 1 830 ? -8.726 -52.062 14.821 1.00 97.88 830 ILE A N 1
ATOM 6431 C CA . ILE A 1 830 ? -10.010 -52.760 14.942 1.00 97.88 830 ILE A CA 1
ATOM 6432 C C . ILE A 1 830 ? -10.667 -52.824 13.567 1.00 97.88 830 ILE A C 1
ATOM 6434 O O . ILE A 1 830 ? -10.807 -51.800 12.914 1.00 97.88 830 ILE A O 1
ATOM 6438 N N . GLY A 1 831 ? -11.109 -53.994 13.120 1.00 97.00 831 GLY A N 1
ATOM 6439 C CA . GLY A 1 831 ? -11.765 -54.092 11.817 1.00 97.00 831 GLY A CA 1
ATOM 6440 C C . GLY A 1 831 ? -12.095 -55.512 11.395 1.00 97.00 831 GLY A C 1
ATOM 6441 O O . GLY A 1 831 ? -12.004 -56.449 12.196 1.00 97.00 831 GLY A O 1
ATOM 6442 N N . GLY A 1 832 ? -12.468 -55.656 10.124 1.00 93.75 832 GLY A N 1
ATOM 6443 C CA . GLY A 1 832 ? -12.610 -56.946 9.459 1.00 93.75 832 GLY A CA 1
ATOM 6444 C C . GLY A 1 832 ? -11.365 -57.818 9.635 1.00 93.75 832 GLY A C 1
ATOM 6445 O O . GLY A 1 832 ? -10.242 -57.325 9.739 1.00 93.75 832 GLY A O 1
ATOM 6446 N N . ARG A 1 833 ? -11.561 -59.137 9.720 1.00 94.38 833 ARG A N 1
ATOM 6447 C CA . ARG A 1 833 ? -10.475 -60.098 9.996 1.00 94.38 833 ARG A CA 1
ATOM 6448 C C . ARG A 1 833 ? -9.366 -60.087 8.938 1.00 94.38 833 ARG A C 1
ATOM 6450 O O . ARG A 1 833 ? -8.254 -60.512 9.236 1.00 94.38 833 ARG A O 1
ATOM 6457 N N . ASP A 1 834 ? -9.695 -59.647 7.726 1.00 95.75 834 ASP A N 1
ATOM 6458 C CA . ASP A 1 834 ? -8.805 -59.665 6.570 1.00 95.75 834 ASP A CA 1
ATOM 6459 C C . ASP A 1 834 ? -8.119 -58.291 6.372 1.00 95.75 834 ASP A C 1
ATOM 6461 O O . ASP A 1 834 ? -7.204 -58.162 5.558 1.00 95.75 834 ASP A O 1
ATOM 6465 N N . CYS A 1 835 ? -8.471 -57.275 7.177 1.00 95.69 835 CYS A N 1
ATOM 6466 C CA . CYS A 1 835 ? -7.825 -55.965 7.164 1.00 95.69 835 CYS A CA 1
ATOM 6467 C C . CYS A 1 835 ? -6.335 -56.044 7.533 1.00 95.69 835 CYS A C 1
ATOM 6469 O O . CYS A 1 835 ? -5.913 -56.673 8.512 1.00 95.69 835 CYS A O 1
ATOM 6471 N N . LYS A 1 836 ? -5.511 -55.304 6.789 1.00 93.19 836 LYS A N 1
ATOM 6472 C CA . LYS A 1 836 ? -4.064 -55.214 7.008 1.00 93.19 836 LYS A CA 1
ATOM 6473 C C . LYS A 1 836 ? -3.755 -54.752 8.438 1.00 93.19 836 LYS A C 1
ATOM 6475 O O . LYS A 1 836 ? -4.193 -53.689 8.858 1.00 93.19 836 LYS A O 1
ATOM 6480 N N . LYS A 1 837 ? -2.942 -55.520 9.176 1.00 96.31 837 LYS A N 1
ATOM 6481 C CA . LYS A 1 837 ? -2.527 -55.227 10.570 1.00 96.31 837 LYS A CA 1
ATOM 6482 C C . LYS A 1 837 ? -3.663 -55.213 11.606 1.00 96.31 837 LYS A C 1
ATOM 6484 O O . LYS A 1 837 ? -3.431 -54.721 12.708 1.00 96.31 837 LYS A O 1
ATOM 6489 N N . VAL A 1 838 ? -4.839 -55.774 11.308 1.00 96.06 838 VAL A N 1
ATOM 6490 C CA . VAL A 1 838 ? -5.916 -55.890 12.300 1.00 96.06 838 VAL A CA 1
ATOM 6491 C C . VAL A 1 838 ? -5.435 -56.634 13.551 1.00 96.06 838 VAL A C 1
ATOM 6493 O O . VAL A 1 838 ? -4.838 -57.707 13.469 1.00 96.06 838 VAL A O 1
ATOM 6496 N N . SER A 1 839 ? -5.663 -56.041 14.721 1.00 96.12 839 SER A N 1
ATOM 6497 C CA . SER A 1 839 ? -5.344 -56.648 16.018 1.00 96.12 839 SER A CA 1
ATOM 6498 C C . SER A 1 839 ? -6.577 -57.221 16.714 1.00 96.12 839 SER A C 1
ATOM 6500 O O . SER A 1 839 ? -6.451 -58.158 17.497 1.00 96.12 839 SER A O 1
ATOM 6502 N N . THR A 1 840 ? -7.761 -56.674 16.420 1.00 96.38 840 THR A N 1
ATOM 6503 C CA . THR A 1 840 ? -9.027 -57.093 17.031 1.00 96.38 840 THR A CA 1
ATOM 6504 C C . THR A 1 840 ? -10.144 -57.077 15.995 1.00 96.38 840 THR A C 1
ATOM 6506 O O . THR A 1 840 ? -10.402 -56.044 15.382 1.00 96.38 840 THR A O 1
ATOM 6509 N N . THR A 1 841 ? -10.859 -58.192 15.854 1.00 96.94 841 THR A N 1
ATOM 6510 C CA . THR A 1 841 ? -12.074 -58.269 15.033 1.00 96.94 841 THR A CA 1
ATOM 6511 C C . THR A 1 841 ? -13.293 -58.376 15.945 1.00 96.94 841 THR A C 1
ATOM 6513 O O . THR A 1 841 ? -13.461 -59.413 16.590 1.00 96.94 841 THR A O 1
ATOM 6516 N N . PRO A 1 842 ? -14.125 -57.325 16.045 1.00 96.81 842 PRO A N 1
ATOM 6517 C CA . PRO A 1 842 ? -15.328 -57.363 16.868 1.00 96.81 842 PRO A CA 1
ATOM 6518 C C . 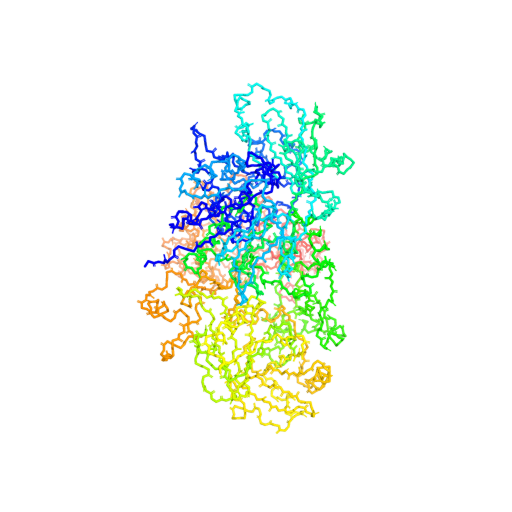PRO A 1 842 ? -16.384 -58.269 16.224 1.00 96.81 842 PRO A C 1
ATOM 6520 O O . PRO A 1 842 ? -16.469 -58.352 14.998 1.00 96.81 842 PRO A O 1
ATOM 6523 N N . GLY A 1 843 ? -17.197 -58.943 17.032 1.00 96.50 843 GLY A N 1
ATOM 6524 C CA . GLY A 1 843 ? -18.389 -59.661 16.590 1.00 96.50 843 GLY A CA 1
ATOM 6525 C C . GLY A 1 843 ? -19.542 -58.723 16.216 1.00 96.50 843 GLY A C 1
ATOM 6526 O O . GLY A 1 843 ? -19.533 -57.529 16.515 1.00 96.50 843 GLY A O 1
ATOM 6527 N N . HIS A 1 844 ? -20.564 -59.261 15.549 1.00 97.19 844 HIS A N 1
ATOM 6528 C CA . HIS A 1 844 ? -21.782 -58.507 15.249 1.00 97.19 844 HIS A CA 1
ATOM 6529 C C . HIS A 1 844 ? -22.512 -58.124 16.550 1.00 97.19 844 HIS A C 1
ATOM 6531 O O . HIS A 1 844 ? -22.820 -58.994 17.362 1.00 97.19 844 HIS A O 1
ATOM 6537 N N . ASN A 1 845 ? -22.829 -56.836 16.703 1.00 96.88 845 ASN A N 1
ATOM 6538 C CA . ASN A 1 845 ? -23.351 -56.174 17.905 1.00 96.88 845 ASN A CA 1
ATOM 6539 C C . ASN A 1 845 ? -22.386 -56.072 19.096 1.00 96.88 845 ASN A C 1
ATOM 6541 O O . ASN A 1 845 ? -22.808 -55.602 20.156 1.00 96.88 845 ASN A O 1
ATOM 6545 N N . ASP A 1 846 ? -21.110 -56.435 18.941 1.00 98.06 846 ASP A N 1
ATOM 6546 C CA . ASP A 1 846 ? -20.116 -56.144 19.974 1.00 98.06 846 ASP A CA 1
ATOM 6547 C C . ASP A 1 846 ? -19.941 -54.632 20.118 1.00 98.06 846 ASP A C 1
ATOM 6549 O O . ASP A 1 846 ? -19.996 -53.877 19.139 1.00 98.06 846 ASP A O 1
ATOM 6553 N N . THR A 1 847 ? -19.711 -54.190 21.354 1.00 97.06 847 THR A N 1
ATOM 6554 C CA . THR A 1 847 ? -19.536 -52.777 21.679 1.00 97.06 847 THR A CA 1
ATOM 6555 C C . THR A 1 847 ? -18.188 -52.500 22.328 1.00 97.06 847 THR A C 1
ATOM 6557 O O . THR A 1 847 ? -17.623 -53.321 23.050 1.00 97.06 847 THR A O 1
ATOM 6560 N N . PHE A 1 848 ? -17.669 -51.305 22.071 1.00 96.62 848 PHE A N 1
ATOM 6561 C CA . PHE A 1 848 ? -16.516 -50.727 22.749 1.00 96.62 848 PHE A CA 1
ATOM 6562 C C . PHE A 1 848 ? -16.694 -49.209 22.844 1.00 96.62 848 PHE A C 1
ATOM 6564 O O . PHE A 1 848 ? -17.623 -48.655 22.264 1.00 96.62 848 PHE A O 1
ATOM 6571 N N . ASN A 1 849 ? -15.809 -48.528 23.573 1.00 96.06 849 ASN A N 1
ATOM 6572 C CA . ASN A 1 849 ? -15.903 -47.080 23.755 1.00 96.06 849 ASN A CA 1
ATOM 6573 C C . ASN A 1 849 ? -14.741 -46.325 23.092 1.00 96.06 849 ASN A C 1
ATOM 6575 O O . ASN A 1 849 ? -13.591 -46.796 23.043 1.00 96.06 849 ASN A O 1
ATOM 6579 N N . LEU A 1 850 ? -15.068 -45.119 22.634 1.00 96.31 850 LEU A N 1
ATOM 6580 C CA . LEU A 1 850 ? -14.150 -44.028 22.331 1.00 96.31 850 LEU A CA 1
ATOM 6581 C C . LEU A 1 850 ? -14.398 -42.925 23.363 1.00 96.31 850 LEU A C 1
ATOM 6583 O O . LEU A 1 850 ? -15.366 -42.181 23.238 1.00 96.31 850 LEU A O 1
ATOM 6587 N N . GLY A 1 851 ? -13.579 -42.856 24.416 1.00 94.75 851 GLY A N 1
ATOM 6588 C CA . GLY A 1 851 ? -13.881 -41.983 25.547 1.00 94.75 851 GLY A CA 1
ATOM 6589 C C . GLY A 1 851 ? -15.281 -42.252 26.114 1.00 94.75 851 GLY A C 1
ATOM 6590 O O . GLY A 1 851 ? -15.563 -43.352 26.594 1.00 94.75 851 GLY A O 1
ATOM 6591 N N . SER A 1 852 ? -16.156 -41.248 26.039 1.00 94.81 852 SER A N 1
ATOM 6592 C CA . SER A 1 852 ? -17.566 -41.330 26.439 1.00 94.81 852 SER A CA 1
ATOM 6593 C C . SER A 1 852 ? -18.539 -41.796 25.343 1.00 94.81 852 SER A C 1
ATOM 6595 O O . SER A 1 852 ? -19.695 -42.073 25.657 1.00 94.81 852 SER A O 1
ATOM 6597 N N . ILE A 1 853 ? -18.079 -41.943 24.097 1.00 97.69 853 ILE A N 1
ATOM 6598 C CA . ILE A 1 853 ? -18.889 -42.346 22.939 1.00 97.69 853 ILE A CA 1
ATOM 6599 C C . ILE A 1 853 ? -18.972 -43.875 22.865 1.00 97.69 853 ILE A C 1
ATOM 6601 O O . ILE A 1 853 ? -17.943 -44.563 22.905 1.00 97.69 853 ILE A O 1
ATOM 6605 N N . ASN A 1 854 ? -20.185 -44.418 22.726 1.00 97.88 854 ASN A N 1
ATOM 6606 C CA . ASN A 1 854 ? -20.384 -45.851 22.522 1.00 97.88 854 ASN A CA 1
ATOM 6607 C C . ASN A 1 854 ? -20.261 -46.205 21.038 1.00 97.88 854 ASN A C 1
ATOM 6609 O O . ASN A 1 854 ? -20.859 -45.547 20.192 1.00 97.88 854 ASN A O 1
ATOM 6613 N N . VAL A 1 855 ? -19.507 -47.257 20.729 1.00 98.31 855 VAL A N 1
ATOM 6614 C CA . VAL A 1 855 ? -19.298 -47.749 19.366 1.00 98.31 855 VAL A CA 1
ATOM 6615 C C . VAL A 1 855 ? -19.755 -49.197 19.278 1.00 98.31 855 VAL A C 1
ATOM 6617 O O . VAL A 1 855 ? -19.334 -50.036 20.072 1.00 98.31 855 VAL A O 1
ATOM 6620 N N . LYS A 1 856 ? -20.597 -49.501 18.292 1.00 98.50 856 LYS A N 1
ATOM 6621 C CA . LYS A 1 856 ? -21.164 -50.825 18.026 1.00 98.50 856 LYS A CA 1
ATOM 6622 C C . LYS A 1 856 ? -20.743 -51.311 16.646 1.00 98.50 856 LYS A C 1
ATOM 6624 O O . LYS A 1 856 ? -20.945 -50.613 15.653 1.00 98.50 856 LYS A O 1
ATOM 6629 N N . ALA A 1 857 ? -20.179 -52.512 16.581 1.00 98.44 857 ALA A N 1
ATOM 6630 C CA . ALA A 1 857 ? -19.790 -53.146 15.328 1.00 98.44 857 ALA A CA 1
ATOM 6631 C C . ALA A 1 857 ? -20.978 -53.891 14.702 1.00 98.44 857 ALA A C 1
ATOM 6633 O O . ALA A 1 857 ? -21.597 -54.748 15.330 1.00 98.44 857 ALA A O 1
ATOM 6634 N N . LEU A 1 858 ? -21.283 -53.598 13.442 1.00 98.56 858 LEU A N 1
ATOM 6635 C CA . LEU A 1 858 ? -22.382 -54.188 12.685 1.00 98.56 858 LEU A CA 1
ATOM 6636 C C . LEU A 1 858 ? -21.806 -54.911 11.472 1.00 98.56 858 LEU A C 1
ATOM 6638 O O . LEU A 1 858 ? -21.428 -54.287 10.487 1.00 98.56 858 LEU A O 1
ATOM 6642 N N . HIS A 1 859 ? -21.720 -56.238 11.538 1.00 98.12 859 HIS A N 1
ATOM 6643 C CA . HIS A 1 859 ? -21.280 -57.031 10.384 1.00 98.12 859 HIS A CA 1
ATOM 6644 C C . HIS A 1 859 ? -22.252 -56.880 9.215 1.00 98.12 859 HIS A C 1
ATOM 6646 O O . HIS A 1 859 ? -23.446 -57.149 9.366 1.00 98.12 859 HIS A O 1
ATOM 6652 N N . THR A 1 860 ? -21.717 -56.514 8.056 1.00 97.88 860 THR A N 1
ATOM 6653 C CA . THR A 1 860 ? -22.455 -56.271 6.814 1.00 97.88 860 THR A CA 1
ATOM 6654 C C . THR A 1 860 ? -21.780 -56.973 5.627 1.00 97.88 860 THR A C 1
ATOM 6656 O O . THR A 1 860 ? -21.449 -56.331 4.630 1.00 97.88 860 THR A O 1
ATOM 6659 N N . PRO A 1 861 ? -21.554 -58.301 5.700 1.00 97.12 861 PRO A N 1
ATOM 6660 C CA . PRO A 1 861 ? -20.817 -59.022 4.668 1.00 97.12 861 PRO A CA 1
ATOM 6661 C C . PRO A 1 861 ? -21.569 -58.944 3.341 1.00 97.12 861 PRO A C 1
ATOM 6663 O O . PRO A 1 861 ? -22.721 -59.363 3.279 1.00 97.12 861 PRO A O 1
ATOM 6666 N N . CYS A 1 862 ? -20.932 -58.425 2.293 1.00 96.81 862 CYS A N 1
ATOM 6667 C CA . CYS A 1 862 ? -21.372 -58.557 0.901 1.00 96.81 862 CYS A CA 1
ATOM 6668 C C . CYS A 1 862 ? -20.350 -57.939 -0.054 1.00 96.81 862 CYS A C 1
ATOM 6670 O O . CYS A 1 862 ? -19.892 -58.605 -0.982 1.00 96.81 862 CYS A O 1
ATOM 6672 N N . HIS A 1 863 ? -20.012 -56.663 0.173 1.00 96.06 863 HIS A N 1
ATOM 6673 C CA . HIS A 1 863 ? -18.996 -55.977 -0.618 1.00 96.06 863 HIS A CA 1
ATOM 6674 C C . HIS A 1 863 ? -17.678 -56.741 -0.510 1.00 96.06 863 HIS A C 1
ATOM 6676 O O . HIS A 1 863 ? -17.193 -57.274 -1.504 1.00 96.06 863 HIS A O 1
ATOM 6682 N N . THR A 1 864 ? -17.239 -56.940 0.729 1.00 96.75 864 THR A N 1
ATOM 6683 C CA . THR A 1 864 ? -16.322 -58.005 1.130 1.00 96.75 864 THR A CA 1
ATOM 6684 C C . THR A 1 864 ? -16.986 -58.860 2.211 1.00 96.75 864 THR A C 1
ATOM 6686 O O . THR A 1 864 ? -17.982 -58.455 2.826 1.00 96.75 864 THR A O 1
ATOM 6689 N N . GLN A 1 865 ? -16.466 -60.058 2.466 1.00 97.19 865 GLN A N 1
ATOM 6690 C CA . GLN A 1 865 ? -16.972 -60.928 3.532 1.00 97.19 865 GLN A CA 1
ATOM 6691 C C . GLN A 1 865 ? -16.594 -60.440 4.933 1.00 97.19 865 GLN A C 1
ATOM 6693 O O . GLN A 1 865 ? -17.228 -60.840 5.908 1.00 97.19 865 GLN A O 1
ATOM 6698 N N . ASP A 1 866 ? -15.587 -59.578 5.047 1.00 96.81 866 ASP A N 1
ATOM 6699 C CA . ASP A 1 866 ? -15.123 -59.008 6.309 1.00 96.81 866 ASP A CA 1
ATOM 6700 C C . ASP A 1 866 ? -15.646 -57.586 6.573 1.00 96.81 866 ASP A C 1
ATOM 6702 O O . ASP A 1 866 ? -15.195 -56.946 7.518 1.00 96.81 866 ASP A O 1
ATOM 6706 N N . SER A 1 867 ? -16.602 -57.106 5.769 1.00 98.00 867 SER A N 1
ATOM 6707 C CA . SER A 1 867 ? -17.202 -55.776 5.910 1.00 98.00 867 SER A CA 1
ATOM 6708 C C . SER A 1 867 ? -17.917 -55.594 7.259 1.00 98.00 867 SER A C 1
ATOM 6710 O O . SER A 1 867 ? -18.811 -56.367 7.629 1.00 98.00 867 SER A O 1
ATOM 6712 N N . ILE A 1 868 ? -17.546 -54.532 7.979 1.00 98.50 868 ILE A N 1
ATOM 6713 C CA . ILE A 1 868 ? -18.139 -54.099 9.247 1.00 98.50 868 ILE A CA 1
ATOM 6714 C C . ILE A 1 868 ? -18.476 -52.606 9.158 1.00 98.50 868 ILE A C 1
ATOM 6716 O O . ILE A 1 868 ? -17.602 -51.773 8.922 1.00 98.50 868 ILE A O 1
ATOM 6720 N N . CYS A 1 869 ? -19.735 -52.254 9.413 1.00 98.62 869 CYS A N 1
ATOM 6721 C CA . CYS A 1 869 ? -20.131 -50.876 9.690 1.00 98.62 869 CYS A CA 1
ATOM 6722 C C . CYS A 1 869 ? -19.980 -50.568 11.187 1.00 98.62 869 CYS A C 1
ATOM 6724 O O . CYS A 1 869 ? -20.287 -51.408 12.034 1.00 98.62 869 CYS A O 1
ATOM 6726 N N . PHE A 1 870 ? -19.560 -49.353 11.532 1.00 98.69 870 PHE A N 1
ATOM 6727 C CA . PHE A 1 870 ? -19.398 -48.925 12.923 1.00 98.69 870 PHE A CA 1
ATOM 6728 C C . PHE A 1 870 ? -20.407 -47.835 13.262 1.00 98.69 870 PHE A C 1
ATOM 6730 O O . PHE A 1 870 ? -20.376 -46.750 12.686 1.00 98.69 870 PHE A O 1
ATOM 6737 N N . TYR A 1 871 ? -21.305 -48.135 14.196 1.00 98.62 871 TYR A N 1
ATOM 6738 C CA . TYR A 1 871 ? -22.354 -47.234 14.659 1.00 98.62 871 TYR A CA 1
ATOM 6739 C C . TYR A 1 871 ? -21.944 -46.578 15.980 1.00 98.62 871 TYR A C 1
ATOM 6741 O O . TYR A 1 871 ? -21.615 -47.272 16.940 1.00 98.62 871 TYR A O 1
ATOM 6749 N N . PHE A 1 872 ? -21.929 -45.250 16.001 1.00 98.50 872 PHE A N 1
ATOM 6750 C CA . PHE A 1 872 ? -21.490 -44.402 17.103 1.00 98.50 872 PHE A CA 1
ATOM 6751 C C . PHE A 1 872 ? -22.701 -43.718 17.740 1.00 98.50 872 PHE A C 1
ATOM 6753 O O . PHE A 1 872 ? -23.552 -43.180 17.028 1.00 98.50 872 PHE A O 1
ATOM 6760 N N . GLU A 1 873 ? -22.744 -43.703 19.072 1.00 97.56 873 GLU A N 1
ATOM 6761 C CA . GLU A 1 873 ? -23.791 -43.059 19.872 1.00 97.56 873 GLU A CA 1
ATOM 6762 C C . GLU A 1 873 ? -23.165 -42.154 20.947 1.00 97.56 873 GLU A C 1
ATOM 6764 O O . GLU A 1 873 ? -22.436 -42.635 21.822 1.00 97.56 873 GLU A O 1
ATOM 6769 N N . ASP A 1 874 ? -23.485 -40.855 20.902 1.00 95.44 874 ASP A N 1
ATOM 6770 C CA . ASP A 1 874 ? -23.160 -39.863 21.938 1.00 95.44 874 ASP A CA 1
ATOM 6771 C C . ASP A 1 874 ? -24.426 -39.098 22.348 1.00 95.44 874 ASP A C 1
ATOM 6773 O O . ASP A 1 874 ? -24.881 -38.163 21.688 1.00 95.44 874 ASP A O 1
ATOM 6777 N N . GLY A 1 875 ? -25.057 -39.537 23.438 1.00 90.69 875 GLY A N 1
ATOM 6778 C CA . GLY A 1 875 ? -26.336 -38.983 23.875 1.00 90.69 875 GLY A CA 1
ATOM 6779 C C . GLY A 1 875 ? -27.432 -39.170 22.819 1.00 90.69 875 GLY A C 1
ATOM 6780 O O . GLY A 1 875 ? -27.899 -40.287 22.602 1.00 90.69 875 GLY A O 1
ATOM 6781 N N . ASN A 1 876 ? -27.863 -38.068 22.199 1.00 90.56 876 ASN A N 1
ATOM 6782 C CA . ASN A 1 876 ? -28.859 -38.083 21.122 1.00 90.56 876 ASN A CA 1
ATOM 6783 C C . ASN A 1 876 ? -28.228 -38.076 19.721 1.00 90.56 876 ASN A C 1
ATOM 6785 O O . ASN A 1 876 ? -28.947 -38.294 18.749 1.00 90.56 876 ASN A O 1
ATOM 6789 N N . ASP A 1 877 ? -26.921 -37.833 19.608 1.00 93.81 877 ASP A N 1
ATOM 6790 C CA . ASP A 1 877 ? -26.219 -37.812 18.332 1.00 93.81 877 ASP A CA 1
ATOM 6791 C C . ASP A 1 877 ? -25.801 -39.226 17.920 1.00 93.81 877 ASP A C 1
ATOM 6793 O O . ASP A 1 877 ? -25.290 -40.019 18.717 1.00 93.81 877 ASP A O 1
ATOM 6797 N N . ARG A 1 878 ? -26.049 -39.546 16.647 1.00 97.38 878 ARG A N 1
ATOM 6798 C CA . ARG A 1 878 ? -25.858 -40.880 16.074 1.00 97.38 878 ARG A CA 1
ATOM 6799 C C . ARG A 1 878 ? -25.205 -40.794 14.706 1.00 97.38 878 ARG A C 1
ATOM 6801 O O . ARG A 1 878 ? -25.639 -40.016 13.852 1.00 97.38 878 ARG A O 1
ATOM 6808 N N . ALA A 1 879 ? -24.202 -41.632 14.479 1.00 98.38 879 ALA A N 1
ATOM 6809 C CA . ALA A 1 879 ? -23.507 -41.730 13.200 1.00 98.38 879 ALA A CA 1
ATOM 6810 C C . ALA A 1 879 ? -23.190 -43.188 12.857 1.00 98.38 879 ALA A C 1
ATOM 6812 O O . ALA A 1 879 ? -22.923 -43.990 13.745 1.00 98.38 879 ALA A O 1
ATOM 6813 N N . VAL A 1 880 ? -23.182 -43.539 11.572 1.00 98.62 880 VAL A N 1
ATOM 6814 C CA . VAL A 1 880 ? -22.714 -44.846 11.101 1.00 98.62 880 VAL A CA 1
ATOM 6815 C C . VAL A 1 880 ? -21.675 -44.687 9.997 1.00 98.62 880 VAL A C 1
ATOM 6817 O O . VAL A 1 880 ? -21.929 -44.057 8.971 1.00 98.62 880 VAL A O 1
ATOM 6820 N N . PHE A 1 881 ? -20.508 -45.288 10.217 1.00 98.62 881 PHE A N 1
ATOM 6821 C CA . PHE A 1 881 ? -19.420 -45.378 9.249 1.00 98.62 881 PHE A CA 1
ATOM 6822 C C . PHE A 1 881 ? -19.544 -46.697 8.506 1.00 98.62 881 PHE A C 1
ATOM 6824 O O . PHE A 1 881 ? -19.511 -47.766 9.118 1.00 98.62 881 PHE A O 1
ATOM 6831 N N . THR A 1 882 ? -19.759 -46.620 7.199 1.00 98.25 882 THR A N 1
ATOM 6832 C CA . THR A 1 882 ? -20.305 -47.749 6.428 1.00 98.25 882 THR A CA 1
ATOM 6833 C C . THR A 1 882 ? -19.326 -48.366 5.439 1.00 98.25 882 THR A C 1
ATOM 6835 O O . THR A 1 882 ? -19.612 -49.442 4.900 1.00 98.25 882 THR A O 1
ATOM 6838 N N . GLY A 1 883 ? -18.174 -47.720 5.227 1.00 96.75 883 GLY A N 1
ATOM 6839 C CA . GLY A 1 883 ? -17.230 -48.099 4.181 1.00 96.75 883 GLY A CA 1
ATOM 6840 C C . GLY A 1 883 ? -17.962 -48.197 2.848 1.00 96.75 883 GLY A C 1
ATOM 6841 O O . GLY A 1 883 ? -18.736 -47.310 2.487 1.00 96.75 883 GLY A O 1
ATOM 6842 N N . ASP A 1 884 ? -17.810 -49.337 2.189 1.00 97.00 884 ASP A N 1
ATOM 6843 C CA . ASP A 1 884 ? -18.400 -49.575 0.872 1.00 97.00 884 ASP A CA 1
ATOM 6844 C C . ASP A 1 884 ? -19.718 -50.352 0.926 1.00 97.00 884 ASP A C 1
ATOM 6846 O O . ASP A 1 884 ? -20.279 -50.731 -0.103 1.00 97.00 884 ASP A O 1
ATOM 6850 N N . THR A 1 885 ? -20.265 -50.589 2.122 1.00 97.62 885 THR A N 1
ATOM 6851 C CA . THR A 1 885 ? -21.564 -51.262 2.251 1.00 97.62 885 THR A CA 1
ATOM 6852 C C . THR A 1 885 ? -22.689 -50.352 1.747 1.00 97.62 885 THR A C 1
ATOM 6854 O O . THR A 1 885 ? -23.445 -50.727 0.846 1.00 97.62 885 THR A O 1
ATOM 6857 N N . LEU A 1 886 ? -22.786 -49.145 2.310 1.00 98.19 886 LEU A N 1
ATOM 6858 C CA . LEU A 1 886 ? -23.809 -48.145 2.011 1.00 98.19 886 LEU A CA 1
ATOM 6859 C C . LEU A 1 886 ? -23.124 -46.867 1.518 1.00 98.19 886 LEU A C 1
ATOM 6861 O O . LEU A 1 886 ? -22.227 -46.348 2.166 1.00 98.19 886 LEU A O 1
ATOM 6865 N N . PHE A 1 887 ? -23.578 -46.345 0.384 1.00 97.88 887 PHE A N 1
ATOM 6866 C CA . PHE A 1 887 ? -23.201 -45.017 -0.098 1.00 97.88 887 PHE A CA 1
ATOM 6867 C C . PHE A 1 887 ? -24.427 -44.116 -0.075 1.00 97.88 887 PHE A C 1
ATOM 6869 O O . PHE A 1 887 ? -25.545 -44.625 -0.160 1.00 97.88 887 PHE A O 1
ATOM 6876 N N . ILE A 1 888 ? -24.235 -42.795 -0.081 1.00 97.81 888 ILE A N 1
ATOM 6877 C CA . ILE A 1 888 ? -25.374 -41.882 -0.203 1.00 97.81 888 ILE A CA 1
ATOM 6878 C C . ILE A 1 888 ? -26.107 -42.153 -1.526 1.00 97.81 888 ILE A C 1
ATOM 6880 O O . ILE A 1 888 ? -25.521 -42.084 -2.617 1.00 97.81 888 ILE A O 1
ATOM 6884 N N . GLY A 1 889 ? -27.374 -42.564 -1.432 1.00 96.25 889 GLY A N 1
ATOM 6885 C CA . GLY A 1 889 ? -28.208 -42.956 -2.572 1.00 96.25 889 GLY A CA 1
ATOM 6886 C C . GLY A 1 889 ? -27.773 -44.235 -3.314 1.00 96.25 889 GLY A C 1
ATOM 6887 O O . GLY A 1 889 ? -28.252 -44.491 -4.424 1.00 96.25 889 GLY A O 1
ATOM 6888 N N . GLY A 1 890 ? -26.863 -45.049 -2.765 1.00 96.75 890 GLY A N 1
ATOM 6889 C CA . GLY A 1 890 ? -26.373 -46.270 -3.413 1.00 96.75 890 GLY A CA 1
ATOM 6890 C C . GLY A 1 890 ? -25.803 -47.336 -2.471 1.00 96.75 890 GLY A C 1
ATOM 6891 O O . GLY A 1 890 ? -25.923 -47.259 -1.259 1.00 96.75 890 GLY A O 1
ATOM 6892 N N . CYS A 1 891 ? -25.168 -48.362 -3.040 1.00 97.19 891 CYS A N 1
ATOM 6893 C CA . CYS A 1 891 ? -24.404 -49.375 -2.303 1.00 97.19 891 CYS A CA 1
ATOM 6894 C C . CYS A 1 891 ? -23.168 -49.823 -3.095 1.00 97.19 891 CYS A C 1
ATOM 6896 O O . CYS A 1 891 ? -23.068 -49.540 -4.306 1.00 97.19 891 CYS A O 1
ATOM 6898 N N . GLY A 1 892 ? -22.262 -50.534 -2.420 1.00 95.19 892 GLY A N 1
ATOM 6899 C CA . GLY A 1 892 ? -21.092 -51.178 -3.010 1.00 95.19 892 GLY A CA 1
ATOM 6900 C C . GLY A 1 892 ? -21.419 -52.228 -4.064 1.00 95.19 892 GLY A C 1
ATOM 6901 O O . GLY A 1 892 ? -22.553 -52.696 -4.214 1.00 95.19 892 GLY A O 1
ATOM 6902 N N . ARG A 1 893 ? -20.395 -52.605 -4.835 1.00 95.31 893 ARG A N 1
ATOM 6903 C CA . ARG A 1 893 ? -20.450 -53.804 -5.684 1.00 95.31 893 ARG A CA 1
ATOM 6904 C C . ARG A 1 893 ? -20.398 -55.054 -4.818 1.00 95.31 893 ARG A C 1
ATOM 6906 O O . ARG A 1 893 ? -19.778 -55.032 -3.761 1.00 95.31 893 ARG A O 1
ATOM 6913 N N . PHE A 1 894 ? -21.015 -56.137 -5.278 1.00 95.19 894 PHE A N 1
ATOM 6914 C CA . PHE A 1 894 ? -21.029 -57.413 -4.558 1.00 95.19 894 PHE A CA 1
ATOM 6915 C C . PHE A 1 894 ? -19.800 -58.224 -4.994 1.00 95.19 894 PHE A C 1
ATOM 6917 O O . PHE A 1 894 ? -19.933 -59.160 -5.777 1.00 95.19 894 PHE A O 1
ATOM 6924 N N . PHE A 1 895 ? -18.592 -57.803 -4.596 1.00 90.06 895 PHE A N 1
ATOM 6925 C CA . PHE A 1 895 ? -17.362 -58.458 -5.063 1.00 90.06 895 PHE A CA 1
ATOM 6926 C C . PHE A 1 895 ? -17.232 -59.878 -4.518 1.00 90.06 895 PHE A C 1
ATOM 6928 O O . PHE A 1 895 ? -16.902 -60.793 -5.270 1.00 90.06 895 PHE A O 1
ATOM 6935 N N . GLU A 1 896 ? -17.527 -60.065 -3.233 1.00 94.50 896 GLU A N 1
ATOM 6936 C CA . GLU A 1 896 ? -17.359 -61.358 -2.564 1.00 94.50 896 GLU A CA 1
ATOM 6937 C C . GLU A 1 896 ? -18.673 -61.981 -2.099 1.00 94.50 896 GLU A C 1
ATOM 6939 O O . GLU A 1 896 ? -18.671 -63.085 -1.552 1.00 94.50 896 GLU A O 1
ATOM 6944 N N . GLY A 1 897 ? -19.788 -61.270 -2.249 1.00 94.62 897 GLY A N 1
ATOM 6945 C CA . GLY A 1 897 ? -21.064 -61.638 -1.658 1.00 94.62 897 GLY A CA 1
ATOM 6946 C C . GLY A 1 897 ? -22.218 -61.781 -2.635 1.00 94.62 897 GLY A C 1
ATOM 6947 O O . GLY A 1 897 ? -22.067 -61.824 -3.853 1.00 94.62 897 GLY A O 1
ATOM 6948 N N . THR A 1 898 ? -23.409 -61.889 -2.057 1.00 97.50 898 THR A N 1
ATOM 6949 C CA . THR A 1 898 ? -24.652 -62.208 -2.768 1.00 97.50 898 THR A CA 1
ATOM 6950 C C . THR A 1 898 ? -25.713 -61.116 -2.586 1.00 97.50 898 THR A C 1
ATOM 6952 O O . THR A 1 898 ? -25.635 -60.331 -1.634 1.00 97.50 898 THR A O 1
ATOM 6955 N N . PRO A 1 899 ? -26.735 -61.050 -3.461 1.00 97.69 899 PRO A N 1
ATOM 6956 C CA . PRO A 1 899 ? -27.886 -60.173 -3.257 1.00 97.69 899 PRO A CA 1
ATOM 6957 C C . PRO A 1 899 ? -28.585 -60.384 -1.910 1.00 97.69 899 PRO A C 1
ATOM 6959 O O . PRO A 1 899 ? -28.997 -59.410 -1.285 1.00 97.69 899 PRO A O 1
ATOM 6962 N N . GLU A 1 900 ? -28.676 -61.628 -1.432 1.00 98.06 900 GLU A N 1
ATOM 6963 C CA . GLU A 1 900 ? -29.224 -61.989 -0.118 1.00 98.06 900 GLU A CA 1
ATOM 6964 C C . GLU A 1 900 ? -28.446 -61.296 1.005 1.00 98.06 900 GLU A C 1
ATOM 6966 O O . GLU A 1 900 ? -29.022 -60.730 1.935 1.00 98.06 900 GLU A O 1
ATOM 6971 N N . GLN A 1 901 ? -27.120 -61.320 0.890 1.00 98.25 901 GLN A N 1
ATOM 6972 C CA . GLN A 1 901 ? -26.200 -60.699 1.830 1.00 98.25 901 GLN A CA 1
ATOM 6973 C C . GLN A 1 901 ? -26.318 -59.168 1.833 1.00 98.25 901 GLN A C 1
ATOM 6975 O O . GLN A 1 901 ? -26.461 -58.586 2.908 1.00 98.25 901 GLN A O 1
ATOM 6980 N N . MET A 1 902 ? -26.349 -58.510 0.664 1.00 98.12 902 MET A N 1
ATOM 6981 C CA . MET A 1 902 ? -26.545 -57.051 0.614 1.00 98.12 902 MET A CA 1
ATOM 6982 C C . MET A 1 902 ? -27.937 -56.647 1.106 1.00 98.12 902 MET A C 1
ATOM 6984 O O . MET A 1 902 ? -28.087 -55.647 1.806 1.00 98.12 902 MET A O 1
ATOM 6988 N N . TYR A 1 903 ? -28.967 -57.427 0.761 1.00 98.25 903 TYR A N 1
ATOM 6989 C CA . TYR A 1 903 ? -30.320 -57.208 1.259 1.00 98.25 903 TYR A CA 1
ATOM 6990 C C . TYR A 1 903 ? -30.339 -57.215 2.784 1.00 98.25 903 TYR A C 1
ATOM 6992 O O . TYR A 1 903 ? -30.814 -56.251 3.380 1.00 98.25 903 TYR A O 1
ATOM 7000 N N . LYS A 1 904 ? -29.740 -58.231 3.411 1.00 98.31 904 LYS A N 1
ATOM 7001 C CA . LYS A 1 904 ? -29.613 -58.295 4.866 1.00 98.31 904 LYS A CA 1
ATOM 7002 C C . LYS A 1 904 ? -28.824 -57.108 5.431 1.00 98.31 904 LYS A C 1
ATOM 7004 O O . LYS A 1 904 ? -29.289 -56.468 6.371 1.00 98.31 904 LYS A O 1
ATOM 7009 N N . ALA A 1 905 ? -27.671 -56.779 4.849 1.00 98.25 905 ALA A N 1
ATOM 7010 C CA . ALA A 1 905 ? -26.832 -55.671 5.305 1.00 98.25 905 ALA A CA 1
ATOM 7011 C C . ALA A 1 905 ? -27.583 -54.327 5.298 1.00 98.25 905 ALA A C 1
ATOM 7013 O O . ALA A 1 905 ? -27.634 -53.642 6.318 1.00 98.25 905 ALA A O 1
ATOM 7014 N N . LEU A 1 906 ? -28.216 -53.968 4.178 1.00 98.31 906 LEU A N 1
ATOM 7015 C CA . LEU A 1 906 ? -28.892 -52.677 4.042 1.00 98.31 906 LEU A CA 1
ATOM 7016 C C . LEU A 1 906 ? -30.279 -52.663 4.687 1.00 98.31 906 LEU A C 1
ATOM 7018 O O . LEU A 1 906 ? -30.591 -51.753 5.445 1.00 98.31 906 LEU A O 1
ATOM 7022 N N . ASN A 1 907 ? -31.120 -53.656 4.389 1.00 98.06 907 ASN A N 1
ATOM 7023 C CA . ASN A 1 907 ? -32.558 -53.618 4.681 1.00 98.06 907 ASN A CA 1
ATOM 7024 C C . ASN A 1 907 ? -32.945 -54.305 5.999 1.00 98.06 907 ASN A C 1
ATOM 7026 O O . ASN A 1 907 ? -34.057 -54.090 6.473 1.00 98.06 907 ASN A O 1
ATOM 7030 N N . GLU A 1 908 ? -32.056 -55.095 6.608 1.00 97.69 908 GLU A N 1
ATOM 7031 C CA . GLU A 1 908 ? -32.295 -55.685 7.934 1.00 97.69 908 GLU A CA 1
ATOM 7032 C C . GLU A 1 908 ? -31.357 -55.101 8.994 1.00 97.69 908 GLU A C 1
ATOM 7034 O O . GLU A 1 908 ? -31.809 -54.760 10.080 1.00 97.69 908 GLU A O 1
ATOM 7039 N N . THR A 1 909 ? -30.060 -54.963 8.700 1.00 98.25 909 THR A N 1
ATOM 7040 C CA . THR A 1 909 ? -29.072 -54.464 9.672 1.00 98.25 909 THR A CA 1
ATOM 7041 C C . THR A 1 909 ? -29.033 -52.938 9.737 1.00 98.25 909 THR A C 1
ATOM 7043 O O . THR A 1 909 ? -29.341 -52.374 10.783 1.00 98.25 909 THR A O 1
ATOM 7046 N N . LEU A 1 910 ? -28.695 -52.245 8.644 1.00 98.44 910 LEU A N 1
ATOM 7047 C CA . LEU A 1 910 ? -28.578 -50.780 8.661 1.00 98.44 910 LEU A CA 1
ATOM 7048 C C . LEU A 1 910 ? -29.942 -50.084 8.738 1.00 98.44 910 LEU A C 1
ATOM 7050 O O . LEU A 1 910 ? -30.091 -49.111 9.470 1.00 98.44 910 LEU A O 1
ATOM 7054 N N . ALA A 1 911 ? -30.970 -50.607 8.064 1.00 97.81 911 ALA A N 1
ATOM 7055 C CA . ALA A 1 911 ? -32.328 -50.069 8.153 1.00 97.81 911 ALA A CA 1
ATOM 7056 C C . ALA A 1 911 ? -32.961 -50.207 9.551 1.00 97.81 911 ALA A C 1
ATOM 7058 O O . ALA A 1 911 ? -33.927 -49.498 9.837 1.00 97.81 911 ALA A O 1
ATOM 7059 N N . ALA A 1 912 ? -32.444 -51.089 10.415 1.00 97.69 912 ALA A N 1
ATOM 7060 C CA . ALA A 1 912 ? -32.894 -51.208 11.802 1.00 97.69 912 ALA A CA 1
ATOM 7061 C C . ALA A 1 912 ? -32.317 -50.120 12.726 1.00 97.69 912 ALA A C 1
ATOM 7063 O O . ALA A 1 912 ? -32.771 -49.993 13.864 1.00 97.69 912 ALA A O 1
ATOM 7064 N N . LEU A 1 913 ? -31.340 -49.333 12.259 1.00 98.06 913 LEU A N 1
ATOM 7065 C CA . LEU A 1 913 ? -30.837 -48.178 12.999 1.00 98.06 913 LEU A CA 1
ATOM 7066 C C . LEU A 1 913 ? -31.892 -47.059 13.070 1.00 98.06 913 LEU A C 1
ATOM 7068 O O . LEU A 1 913 ? -32.753 -46.971 12.186 1.00 98.06 913 LEU A O 1
ATOM 7072 N N . PRO A 1 914 ? -31.829 -46.191 14.100 1.00 98.00 914 PRO A N 1
ATOM 7073 C CA . PRO A 1 914 ? -32.684 -45.012 14.194 1.00 98.00 914 PRO A CA 1
ATOM 7074 C C . PRO A 1 914 ? -32.602 -44.138 12.939 1.00 98.00 914 PRO A C 1
ATOM 7076 O O . PRO A 1 914 ? -31.514 -43.924 12.399 1.00 98.00 914 PRO A O 1
ATOM 7079 N N . ASP A 1 915 ? -33.746 -43.611 12.497 1.00 98.00 915 ASP A N 1
ATOM 7080 C CA . ASP A 1 915 ? -33.850 -42.838 11.253 1.00 98.00 915 ASP A CA 1
ATOM 7081 C C . ASP A 1 915 ? -33.004 -41.560 11.262 1.00 98.00 915 ASP A C 1
ATOM 7083 O O . ASP A 1 915 ? -32.592 -41.121 10.200 1.00 98.00 915 ASP A O 1
ATOM 7087 N N . ASP A 1 916 ? -32.698 -40.995 12.430 1.00 97.50 916 ASP A N 1
ATOM 7088 C CA . ASP A 1 916 ? -31.850 -39.809 12.600 1.00 97.50 916 ASP A CA 1
ATOM 7089 C C . ASP A 1 916 ? -30.337 -40.111 12.579 1.00 97.50 916 ASP A C 1
ATOM 7091 O O . ASP A 1 916 ? -29.521 -39.201 12.725 1.00 97.50 916 ASP A O 1
ATOM 7095 N N . THR A 1 917 ? -29.937 -41.369 12.365 1.00 98.50 917 THR A N 1
ATOM 7096 C CA . THR A 1 917 ? -28.523 -41.764 12.287 1.00 98.50 917 THR A CA 1
ATOM 7097 C C . THR A 1 917 ? -27.879 -41.214 11.019 1.00 98.50 917 THR A C 1
ATOM 7099 O O . THR A 1 917 ? -28.249 -41.623 9.920 1.00 98.50 917 THR A O 1
ATOM 7102 N N . LYS A 1 918 ? -26.873 -40.344 11.157 1.00 98.56 918 LYS A N 1
ATOM 7103 C CA . LYS A 1 918 ? -26.117 -39.770 10.029 1.00 98.56 918 LYS A CA 1
ATOM 7104 C C . LYS A 1 918 ? -25.210 -40.807 9.363 1.00 98.56 918 LYS A C 1
ATOM 7106 O O . LYS A 1 918 ? -24.573 -41.603 10.051 1.00 98.56 918 LYS A O 1
ATOM 7111 N N . VAL A 1 919 ? -25.108 -40.771 8.036 1.00 98.38 919 VAL A N 1
ATOM 7112 C CA . VAL A 1 919 ? -24.338 -41.746 7.247 1.00 98.38 919 VAL A CA 1
ATOM 7113 C C . VAL A 1 919 ? -22.995 -41.166 6.799 1.00 98.38 919 VAL A C 1
ATOM 7115 O O . VAL A 1 919 ? -22.936 -40.089 6.206 1.00 98.38 919 VAL A O 1
ATOM 7118 N N . PHE A 1 920 ? -21.920 -41.914 7.053 1.00 98.25 920 PHE A N 1
ATOM 7119 C CA . PHE A 1 920 ? -20.551 -41.613 6.630 1.00 98.25 920 PHE A CA 1
ATOM 7120 C C . PHE A 1 920 ? -20.012 -42.771 5.760 1.00 98.25 920 PHE A C 1
ATOM 7122 O O . PHE A 1 920 ? -19.678 -43.839 6.291 1.00 98.25 920 PHE A O 1
ATOM 7129 N N . PRO A 1 921 ? -20.020 -42.630 4.422 1.00 97.44 921 PRO A N 1
ATOM 7130 C CA . PRO A 1 921 ? -19.569 -43.663 3.486 1.00 97.44 921 PRO A CA 1
ATOM 7131 C C . PRO A 1 921 ? -18.048 -43.704 3.300 1.00 97.44 921 PRO A C 1
ATOM 7133 O O . PRO A 1 921 ? -17.341 -42.783 3.665 1.00 97.44 921 PRO A O 1
ATOM 7136 N N . GLY A 1 922 ? -17.533 -44.750 2.660 1.00 94.56 922 GLY A N 1
ATOM 7137 C CA . GLY A 1 922 ? -16.117 -44.843 2.297 1.00 94.56 922 GLY A CA 1
ATOM 7138 C C . GLY A 1 922 ? -15.674 -43.886 1.182 1.00 94.56 922 GLY A C 1
ATOM 7139 O O . GLY A 1 922 ? -14.531 -43.439 1.164 1.00 94.56 922 GLY A O 1
ATOM 7140 N N . HIS A 1 923 ? -16.587 -43.558 0.261 1.00 93.38 923 HIS A N 1
ATOM 7141 C CA . HIS A 1 923 ? -16.297 -42.813 -0.970 1.00 93.38 923 HIS A CA 1
ATOM 7142 C C . HIS A 1 923 ? -17.374 -41.781 -1.287 1.00 93.38 923 HIS A C 1
ATOM 7144 O O . HIS A 1 923 ? -18.559 -41.994 -1.002 1.00 93.38 923 HIS A O 1
ATOM 7150 N N . GLU A 1 924 ? -16.984 -40.718 -1.991 1.00 91.69 924 GLU A N 1
ATOM 7151 C CA . GLU A 1 924 ? -17.922 -39.745 -2.561 1.00 91.69 924 GLU A CA 1
ATOM 7152 C C . GLU A 1 924 ? -18.425 -40.179 -3.948 1.00 91.69 924 GLU A C 1
ATOM 7154 O O . GLU A 1 924 ? -17.905 -39.785 -4.995 1.00 91.69 924 GLU A O 1
ATOM 7159 N N . TYR A 1 925 ? -19.468 -41.015 -3.968 1.00 94.00 925 TYR A N 1
ATOM 7160 C CA . TYR A 1 925 ? -20.110 -41.494 -5.202 1.00 94.00 925 TYR A CA 1
ATOM 7161 C C . TYR A 1 925 ? -21.513 -40.938 -5.446 1.00 94.00 925 TYR A C 1
ATOM 7163 O O . TYR A 1 925 ? -22.218 -41.410 -6.346 1.00 94.00 925 TYR A O 1
ATOM 7171 N N . THR A 1 926 ? -21.938 -39.921 -4.700 1.00 95.00 926 THR A N 1
ATOM 7172 C CA . THR A 1 926 ? -23.342 -39.494 -4.667 1.00 95.00 926 THR A CA 1
ATOM 7173 C C . THR A 1 926 ? -23.855 -39.055 -6.029 1.00 95.00 926 THR A C 1
ATOM 7175 O O . THR A 1 926 ? -24.898 -39.535 -6.472 1.00 95.00 926 THR A O 1
ATOM 7178 N N . LYS A 1 927 ? -23.094 -38.238 -6.770 1.00 93.25 927 LYS A N 1
ATOM 7179 C CA . LYS A 1 927 ? -23.476 -37.804 -8.129 1.00 93.25 927 LYS A CA 1
ATOM 7180 C C . LYS A 1 927 ? -23.704 -38.991 -9.072 1.00 93.25 927 LYS A C 1
ATOM 7182 O O . LYS A 1 927 ? -24.678 -39.020 -9.826 1.00 93.25 927 LYS A O 1
ATOM 7187 N N . GLY A 1 928 ? -22.825 -39.993 -9.016 1.00 93.12 928 GLY A N 1
ATOM 7188 C CA . GLY A 1 928 ? -22.954 -41.220 -9.806 1.00 93.12 928 GLY A CA 1
ATOM 7189 C C . GLY A 1 928 ? -24.167 -42.054 -9.385 1.00 93.12 928 GLY A C 1
ATOM 7190 O O . GLY A 1 928 ? -24.928 -42.527 -10.231 1.00 93.12 928 GLY A O 1
ATOM 7191 N N . ASN A 1 929 ? -24.392 -42.178 -8.077 1.00 96.19 929 ASN A N 1
ATOM 7192 C CA . ASN A 1 929 ? -25.523 -42.907 -7.508 1.00 96.19 929 ASN A CA 1
ATOM 7193 C C . ASN A 1 929 ? -26.864 -42.275 -7.894 1.00 96.19 929 ASN A C 1
ATOM 7195 O O . ASN A 1 929 ? -27.752 -42.980 -8.369 1.00 96.19 929 ASN A O 1
ATOM 7199 N N . VAL A 1 930 ? -26.986 -40.952 -7.771 1.00 95.75 930 VAL A N 1
ATOM 7200 C CA . VAL A 1 930 ? -28.177 -40.189 -8.165 1.00 95.75 930 VAL A CA 1
ATOM 7201 C C . VAL A 1 930 ? -28.449 -40.330 -9.656 1.00 95.75 930 VAL A C 1
ATOM 7203 O O . VAL A 1 930 ? -29.592 -40.567 -10.055 1.00 95.75 930 VAL A O 1
ATOM 7206 N N . LYS A 1 931 ? -27.407 -40.225 -10.493 1.00 95.06 931 LYS A N 1
ATOM 7207 C CA . LYS A 1 931 ? -27.538 -40.397 -11.944 1.00 95.06 931 LYS A CA 1
ATOM 7208 C C . LYS A 1 931 ? -28.177 -41.744 -12.279 1.00 95.06 931 LYS A C 1
ATOM 7210 O O . LYS A 1 931 ? -29.095 -41.774 -13.093 1.00 95.06 931 LYS A O 1
ATOM 7215 N N . PHE A 1 932 ? -27.740 -42.825 -11.631 1.00 96.38 932 PHE A N 1
ATOM 7216 C CA . PHE A 1 932 ? -28.358 -44.142 -11.779 1.00 96.38 932 PHE A CA 1
ATOM 7217 C C . PHE A 1 932 ? -29.779 -44.187 -11.201 1.00 96.38 932 PHE A C 1
ATOM 7219 O O . PHE A 1 932 ? -30.698 -44.632 -11.887 1.00 96.38 932 PHE A O 1
ATOM 7226 N N . ALA A 1 933 ? -29.985 -43.700 -9.975 1.00 96.38 933 ALA A N 1
ATOM 7227 C CA . ALA A 1 933 ? -31.274 -43.750 -9.285 1.00 96.38 933 ALA A CA 1
ATOM 7228 C C . ALA A 1 933 ? -32.400 -43.121 -10.125 1.00 96.38 933 ALA A C 1
ATOM 7230 O O . ALA A 1 933 ? -33.456 -43.728 -10.292 1.00 96.38 933 ALA A O 1
ATOM 7231 N N . LYS A 1 934 ? -32.126 -41.976 -10.768 1.00 95.25 934 LYS A N 1
ATOM 7232 C CA . LYS A 1 934 ? -33.058 -41.282 -11.676 1.00 95.25 934 LYS A CA 1
ATOM 7233 C C . LYS A 1 934 ? -33.489 -42.111 -12.893 1.00 95.25 934 LYS A C 1
ATOM 7235 O O . LYS A 1 934 ? -34.507 -41.792 -13.501 1.00 95.25 934 LYS A O 1
ATOM 7240 N N . THR A 1 935 ? -32.734 -43.144 -13.274 1.00 94.75 935 THR A N 1
ATOM 7241 C CA . THR A 1 935 ? -33.093 -44.031 -14.398 1.00 94.75 935 THR A CA 1
ATOM 7242 C C . THR A 1 935 ? -34.082 -45.127 -14.010 1.00 94.75 935 THR A C 1
ATOM 7244 O O . THR A 1 935 ? -34.763 -45.656 -14.886 1.00 94.75 935 THR A O 1
ATOM 7247 N N . VAL A 1 936 ? -34.174 -45.465 -12.719 1.00 95.12 936 VAL A N 1
ATOM 7248 C CA . VAL A 1 936 ? -34.975 -46.598 -12.227 1.00 95.12 936 VAL A CA 1
ATOM 7249 C C . VAL A 1 936 ? -36.122 -46.185 -11.307 1.00 95.12 936 VAL A C 1
ATOM 7251 O O . VAL A 1 936 ? -37.068 -46.951 -11.161 1.00 95.12 936 VAL A O 1
ATOM 7254 N N . LEU A 1 937 ? -36.065 -44.995 -10.703 1.00 93.38 937 LEU A N 1
ATOM 7255 C CA . LEU A 1 937 ? -37.094 -44.490 -9.798 1.00 93.38 937 LEU A CA 1
ATOM 7256 C C . LEU A 1 937 ? -37.198 -42.965 -9.899 1.00 93.38 937 LEU A C 1
ATOM 7258 O O . LEU A 1 937 ? -36.198 -42.255 -9.798 1.00 93.38 937 LEU A O 1
ATOM 7262 N N . ASN A 1 938 ? -38.417 -42.451 -10.068 1.00 90.06 938 ASN A N 1
ATOM 7263 C CA . ASN A 1 938 ? -38.672 -41.013 -10.128 1.00 90.06 938 ASN A CA 1
ATOM 7264 C C . ASN A 1 938 ? -39.441 -40.556 -8.884 1.00 90.06 938 ASN A C 1
ATOM 7266 O O . ASN A 1 938 ? -40.669 -40.553 -8.877 1.00 90.06 938 ASN A O 1
ATOM 7270 N N . ASN A 1 939 ? -38.721 -40.134 -7.843 1.00 92.00 939 ASN A N 1
ATOM 7271 C CA . ASN A 1 939 ? -39.328 -39.577 -6.635 1.00 92.00 939 ASN A CA 1
ATOM 7272 C C . ASN A 1 939 ? -38.683 -38.243 -6.216 1.00 92.00 939 ASN A C 1
ATOM 7274 O O . ASN A 1 939 ? -37.592 -37.879 -6.660 1.00 92.00 939 ASN A O 1
ATOM 7278 N N . ASP A 1 940 ? -39.376 -37.487 -5.364 1.00 95.69 940 ASP A N 1
ATOM 7279 C CA . ASP A 1 940 ? -38.922 -36.152 -4.957 1.00 95.69 940 ASP A CA 1
ATOM 7280 C C . ASP A 1 940 ? -37.694 -36.185 -4.037 1.00 95.69 940 ASP A C 1
ATOM 7282 O O . ASP A 1 940 ? -36.912 -35.236 -4.033 1.00 95.69 940 ASP A O 1
ATOM 7286 N N . ALA A 1 941 ? -37.476 -37.280 -3.302 1.00 96.50 941 ALA A N 1
ATOM 7287 C CA . ALA A 1 941 ? -36.291 -37.446 -2.463 1.00 96.50 941 ALA A CA 1
ATOM 7288 C C . ALA A 1 941 ? -35.003 -37.540 -3.307 1.00 96.50 941 ALA A C 1
ATOM 7290 O O . ALA A 1 941 ? -34.019 -36.872 -2.998 1.00 96.50 941 ALA A O 1
ATOM 7291 N N . ILE A 1 942 ? -35.029 -38.282 -4.423 1.00 97.06 942 ILE A N 1
ATOM 7292 C CA . ILE A 1 942 ? -33.912 -38.362 -5.377 1.00 97.06 942 ILE A CA 1
ATOM 7293 C C . ILE A 1 942 ? -33.653 -37.000 -6.030 1.00 97.06 942 ILE A C 1
ATOM 7295 O O . ILE A 1 942 ? -32.498 -36.622 -6.196 1.00 97.06 942 ILE A O 1
ATOM 7299 N N . LYS A 1 943 ? -34.697 -36.229 -6.368 1.00 95.06 943 LYS A N 1
ATOM 7300 C CA . LYS A 1 943 ? -34.525 -34.875 -6.934 1.00 95.06 943 LYS A CA 1
ATOM 7301 C C . LYS A 1 943 ? -33.854 -33.923 -5.945 1.00 95.06 943 LYS A C 1
ATOM 7303 O O . LYS A 1 943 ? -32.965 -33.181 -6.339 1.00 95.06 943 LYS A O 1
ATOM 7308 N N . LYS A 1 944 ? -34.253 -33.962 -4.668 1.00 95.62 944 LYS A N 1
ATOM 7309 C CA . LYS A 1 944 ? -33.609 -33.168 -3.610 1.00 95.62 944 LYS A CA 1
ATOM 7310 C C . LYS A 1 944 ? -32.142 -33.555 -3.434 1.00 95.62 944 LYS A C 1
ATOM 7312 O O . LYS A 1 944 ? -31.300 -32.669 -3.333 1.00 95.62 944 LYS A O 1
ATOM 7317 N N . LEU A 1 945 ? -31.840 -34.857 -3.445 1.00 96.69 945 LEU A N 1
ATOM 7318 C CA . LEU A 1 945 ? -30.461 -35.339 -3.390 1.00 96.69 945 LEU A CA 1
ATOM 7319 C C . LEU A 1 945 ? -29.653 -34.894 -4.619 1.00 96.69 945 LEU A C 1
ATOM 7321 O O . LEU A 1 945 ? -28.505 -34.497 -4.466 1.00 96.69 945 LEU A O 1
ATOM 7325 N N . ASP A 1 946 ? -30.247 -34.911 -5.816 1.00 96.31 946 ASP A N 1
ATOM 7326 C CA . ASP A 1 946 ? -29.608 -34.419 -7.042 1.00 96.31 946 ASP A CA 1
ATOM 7327 C C . ASP A 1 946 ? -29.212 -32.955 -6.900 1.00 96.31 946 ASP A C 1
ATOM 7329 O O . ASP A 1 946 ? -28.027 -32.648 -6.995 1.00 96.31 946 ASP A O 1
ATOM 7333 N N . THR A 1 947 ? -30.168 -32.081 -6.567 1.00 95.06 947 THR A N 1
ATOM 7334 C CA . THR A 1 947 ? -29.907 -30.656 -6.324 1.00 95.06 947 THR A CA 1
ATOM 7335 C C . THR A 1 947 ? -28.787 -30.463 -5.306 1.00 95.06 947 THR A C 1
ATOM 7337 O O . THR A 1 947 ? -27.796 -29.807 -5.619 1.00 95.06 947 THR A O 1
ATOM 7340 N N . PHE A 1 948 ? -28.883 -31.115 -4.143 1.00 95.06 948 PHE A N 1
ATOM 7341 C CA . PHE A 1 948 ? -27.862 -31.005 -3.104 1.00 95.06 948 PHE A CA 1
ATOM 7342 C C . PHE A 1 948 ? -26.484 -31.451 -3.606 1.00 95.06 948 PHE A C 1
ATOM 7344 O O . PHE A 1 948 ? -25.496 -30.755 -3.395 1.00 95.06 948 PHE A O 1
ATOM 7351 N N . SER A 1 949 ? -26.412 -32.584 -4.308 1.00 93.50 949 SER A N 1
ATOM 7352 C CA . SER A 1 949 ? -25.150 -33.109 -4.831 1.00 93.50 949 SER A CA 1
ATOM 7353 C C . SER A 1 949 ? -24.544 -32.230 -5.926 1.00 93.50 949 SER A C 1
ATOM 7355 O O . SER A 1 949 ? -23.331 -32.232 -6.086 1.00 93.50 949 SER A O 1
ATOM 7357 N N . GLN A 1 950 ? -25.337 -31.469 -6.691 1.00 88.75 950 GLN A N 1
ATOM 7358 C CA . GLN A 1 950 ? -24.791 -30.516 -7.666 1.00 88.75 950 GLN A CA 1
ATOM 7359 C C . GLN A 1 950 ? -24.217 -29.269 -6.989 1.00 88.75 950 GLN A C 1
ATOM 7361 O O . GLN A 1 950 ? -23.219 -28.732 -7.462 1.00 88.75 950 GLN A O 1
ATOM 7366 N N . GLU A 1 951 ? -24.834 -28.834 -5.891 1.00 90.94 951 GLU A N 1
ATOM 7367 C CA . GLU A 1 951 ? -24.456 -27.630 -5.142 1.00 90.94 951 GLU A CA 1
ATOM 7368 C C . GLU A 1 951 ? -23.314 -27.869 -4.144 1.00 90.94 951 GLU A C 1
ATOM 7370 O O . GLU A 1 951 ? -22.674 -26.915 -3.710 1.00 90.94 951 GLU A O 1
ATOM 7375 N N . ASN A 1 952 ? -23.039 -29.126 -3.784 1.00 87.19 952 ASN A N 1
ATOM 7376 C CA . ASN A 1 952 ? -22.063 -29.483 -2.758 1.00 87.19 952 ASN A CA 1
ATOM 7377 C C . ASN A 1 952 ? -21.051 -30.501 -3.293 1.00 87.19 952 ASN A C 1
ATOM 7379 O O . ASN A 1 952 ? -21.405 -31.462 -3.976 1.00 87.19 952 ASN A O 1
ATOM 7383 N N . LYS A 1 953 ? -19.773 -30.298 -2.959 1.00 80.94 953 LYS A N 1
ATOM 7384 C CA . LYS A 1 953 ? -18.689 -31.233 -3.295 1.00 80.94 953 LYS A CA 1
ATOM 7385 C C . LYS A 1 953 ? -18.721 -32.498 -2.428 1.00 80.94 953 LYS A C 1
ATOM 7387 O O . LYS A 1 953 ? -18.331 -33.558 -2.898 1.00 80.94 953 LYS A O 1
ATOM 7392 N N . GLU A 1 954 ? -19.227 -32.368 -1.207 1.00 85.56 954 GLU A N 1
ATOM 7393 C CA . GLU A 1 954 ? -19.223 -33.376 -0.149 1.00 85.56 954 GLU A CA 1
ATOM 7394 C C . GLU A 1 954 ? -20.637 -33.611 0.392 1.00 85.56 954 GLU A C 1
ATOM 7396 O O . GLU A 1 954 ? -21.399 -32.662 0.609 1.00 85.56 954 GLU A O 1
ATOM 7401 N N . THR A 1 955 ? -20.996 -34.872 0.627 1.00 92.38 955 THR A N 1
ATOM 7402 C CA . THR A 1 955 ? -22.351 -35.268 1.058 1.00 92.38 955 THR A CA 1
ATOM 7403 C C . THR A 1 955 ? -22.389 -36.102 2.341 1.00 92.38 955 THR A C 1
ATOM 7405 O O . THR A 1 955 ? -23.449 -36.256 2.957 1.00 92.38 955 THR A O 1
ATOM 7408 N N . GLN A 1 956 ? -21.239 -36.602 2.788 1.00 92.56 956 GLN A N 1
ATOM 7409 C CA . GLN A 1 956 ? -21.076 -37.379 4.009 1.00 92.56 956 GLN A CA 1
ATOM 7410 C C . GLN A 1 956 ? -21.549 -36.611 5.253 1.00 92.56 956 GLN A C 1
ATOM 7412 O O . GLN A 1 956 ? -21.321 -35.411 5.409 1.00 92.56 956 GLN A O 1
ATOM 7417 N N . GLY A 1 957 ? -22.253 -37.300 6.153 1.00 94.12 957 GLY A N 1
ATOM 7418 C CA . GLY A 1 957 ? -22.770 -36.725 7.397 1.00 94.12 957 GLY A CA 1
ATOM 7419 C C . GLY A 1 957 ? -23.931 -35.733 7.237 1.00 94.12 957 GLY A C 1
ATOM 7420 O O . GLY A 1 957 ? -24.391 -35.184 8.242 1.00 94.12 957 GLY A O 1
ATOM 7421 N N . LYS A 1 958 ? -24.411 -35.488 6.008 1.00 96.31 958 LYS A N 1
ATOM 7422 C CA . LYS A 1 958 ? -25.558 -34.603 5.725 1.00 96.31 958 LYS A CA 1
ATOM 7423 C C . LYS A 1 958 ? -26.888 -35.346 5.628 1.00 96.31 958 LYS A C 1
ATOM 7425 O O . LYS A 1 958 ? -27.924 -34.744 5.888 1.00 96.31 958 LYS A O 1
ATOM 7430 N N . PHE A 1 959 ? -26.844 -36.633 5.292 1.00 97.56 959 PHE A N 1
ATOM 7431 C CA . PHE A 1 959 ? -28.012 -37.498 5.138 1.00 97.56 959 PHE A CA 1
ATOM 7432 C C . PHE A 1 959 ? -28.044 -38.580 6.211 1.00 97.56 959 PHE A C 1
ATOM 7434 O O . PHE A 1 959 ? -27.011 -38.981 6.759 1.00 97.56 959 PHE A O 1
ATOM 7441 N N . THR A 1 960 ? -29.252 -39.035 6.515 1.00 98.38 960 THR A N 1
ATOM 7442 C CA . THR A 1 960 ? -29.527 -40.003 7.573 1.00 98.38 960 THR A CA 1
ATOM 7443 C C . THR A 1 960 ? -30.018 -41.341 7.024 1.00 98.38 960 THR A C 1
ATOM 7445 O O . THR A 1 960 ? -30.429 -41.440 5.872 1.00 98.38 960 THR A O 1
ATOM 7448 N N . ILE A 1 961 ? -30.043 -42.386 7.855 1.00 98.44 961 ILE A N 1
ATOM 7449 C CA . ILE A 1 961 ? -30.667 -43.674 7.511 1.00 98.44 961 ILE A CA 1
ATOM 7450 C C . ILE A 1 961 ? -32.141 -43.494 7.105 1.00 98.44 961 ILE A C 1
ATOM 7452 O O . ILE A 1 961 ? -32.622 -44.183 6.202 1.00 98.44 961 ILE A O 1
ATOM 7456 N N . GLY A 1 962 ? -32.855 -42.553 7.731 1.00 98.19 962 GLY A N 1
ATOM 7457 C CA . GLY A 1 962 ? -34.214 -42.177 7.353 1.00 98.19 962 GLY A CA 1
ATOM 7458 C C . GLY A 1 962 ? -34.292 -41.616 5.933 1.00 98.19 962 GLY A C 1
ATOM 7459 O O . GLY A 1 962 ? -35.173 -42.018 5.171 1.00 98.19 962 GLY A O 1
ATOM 7460 N N . ASP A 1 963 ? -33.348 -40.751 5.552 1.00 98.25 963 ASP A N 1
ATOM 7461 C CA . ASP A 1 963 ? -33.241 -40.223 4.186 1.00 98.25 963 ASP A CA 1
ATOM 7462 C C . ASP A 1 963 ? -32.901 -41.332 3.184 1.00 98.25 963 ASP A C 1
ATOM 7464 O O . ASP A 1 963 ? -33.558 -41.438 2.144 1.00 98.25 963 ASP A O 1
ATOM 7468 N N . GLU A 1 964 ? -31.960 -42.221 3.527 1.00 98.25 964 GLU A N 1
ATOM 7469 C CA . GLU A 1 964 ? -31.551 -43.350 2.683 1.00 98.25 964 GLU A CA 1
ATOM 7470 C C . GLU A 1 964 ? -32.743 -44.255 2.337 1.00 98.25 964 GLU A C 1
ATOM 7472 O O . GLU A 1 964 ? -32.957 -44.595 1.172 1.00 98.25 964 GLU A O 1
ATOM 7477 N N . LYS A 1 965 ? -33.632 -44.532 3.298 1.00 97.94 965 LYS A N 1
ATOM 7478 C CA . LYS A 1 965 ? -34.895 -45.257 3.048 1.00 97.94 965 LYS A CA 1
ATOM 7479 C C . LYS A 1 965 ? -35.815 -44.545 2.039 1.00 97.94 965 LYS A C 1
ATOM 7481 O O . LYS A 1 965 ? -36.675 -45.185 1.427 1.00 97.94 965 LYS A O 1
ATOM 7486 N N . GLN A 1 966 ? -35.663 -43.235 1.831 1.00 97.56 966 GLN A N 1
ATOM 7487 C CA . GLN A 1 966 ? -36.460 -42.447 0.882 1.00 97.56 966 GLN A CA 1
ATOM 7488 C C . GLN A 1 966 ? -35.844 -42.348 -0.518 1.00 97.56 966 GLN A C 1
ATOM 7490 O O . GLN A 1 966 ? -36.576 -42.475 -1.502 1.00 97.56 966 GLN A O 1
ATOM 7495 N N . HIS A 1 967 ? -34.533 -42.128 -0.637 1.00 97.06 967 HIS A N 1
ATOM 7496 C CA . HIS A 1 967 ? -33.872 -41.895 -1.935 1.00 97.06 967 HIS A CA 1
ATOM 7497 C C . HIS A 1 967 ? -32.955 -43.030 -2.430 1.00 97.06 967 HIS A C 1
ATOM 7499 O O . HIS A 1 967 ? -32.636 -43.065 -3.618 1.00 97.06 967 HIS A O 1
ATOM 7505 N N . ASN A 1 968 ? -32.560 -43.987 -1.584 1.00 98.06 968 ASN A N 1
ATOM 7506 C CA . ASN A 1 968 ? -31.649 -45.061 -1.969 1.00 98.06 968 ASN A CA 1
ATOM 7507 C C . ASN A 1 968 ? -32.428 -46.230 -2.559 1.00 98.06 968 ASN A C 1
ATOM 7509 O O . ASN A 1 968 ? -33.129 -46.965 -1.864 1.00 98.06 968 ASN A O 1
ATOM 7513 N N . VAL A 1 969 ? -32.277 -46.437 -3.863 1.00 97.44 969 VAL A N 1
ATOM 7514 C CA . VAL A 1 969 ? -33.018 -47.472 -4.596 1.00 97.44 969 VAL A CA 1
ATOM 7515 C C . VAL A 1 969 ? -32.737 -48.892 -4.081 1.00 97.44 969 VAL A C 1
ATOM 7517 O O . VAL A 1 969 ? -33.593 -49.764 -4.203 1.00 97.44 969 VAL A O 1
ATOM 7520 N N . PHE A 1 970 ? -31.589 -49.131 -3.437 1.00 98.06 970 PHE A N 1
ATOM 7521 C CA . PHE A 1 970 ? -31.238 -50.433 -2.854 1.00 98.06 970 PHE A CA 1
ATOM 7522 C C . PHE A 1 970 ? -31.860 -50.671 -1.467 1.00 98.06 970 PHE A C 1
ATOM 7524 O O . PHE A 1 970 ? -31.959 -51.816 -1.026 1.00 98.06 970 PHE A O 1
ATOM 7531 N N . MET A 1 971 ? -32.342 -49.621 -0.795 1.00 98.06 971 MET A N 1
ATOM 7532 C CA . MET A 1 971 ? -33.113 -49.721 0.456 1.00 98.06 971 MET A CA 1
ATOM 7533 C C . MET A 1 971 ? -34.631 -49.714 0.220 1.00 98.06 971 MET A C 1
ATOM 7535 O O . MET A 1 971 ? -35.428 -49.642 1.152 1.00 98.06 971 MET A O 1
ATOM 7539 N N . ARG A 1 972 ? -35.043 -49.768 -1.052 1.00 97.12 972 ARG A N 1
ATOM 7540 C CA . ARG A 1 972 ? -36.438 -49.662 -1.496 1.00 97.12 972 ARG A CA 1
ATOM 7541 C C . ARG A 1 972 ? -36.854 -50.836 -2.376 1.00 97.12 972 ARG A C 1
ATOM 7543 O O . ARG A 1 972 ? -37.722 -50.711 -3.225 1.00 97.12 972 ARG A O 1
ATOM 7550 N N . VAL A 1 973 ? -36.264 -52.009 -2.179 1.00 96.88 973 VAL A N 1
ATOM 7551 C CA . VAL A 1 973 ? -36.482 -53.196 -3.034 1.00 96.88 973 VAL A CA 1
ATOM 7552 C C . VAL A 1 973 ? -37.918 -53.756 -3.026 1.00 96.88 973 VAL A C 1
ATOM 7554 O O . VAL A 1 973 ? -38.248 -54.644 -3.812 1.00 96.88 973 VAL A O 1
ATOM 7557 N N . THR A 1 974 ? -38.789 -53.244 -2.157 1.00 96.06 974 THR A N 1
ATOM 7558 C CA . THR A 1 974 ? -40.233 -53.527 -2.127 1.00 96.06 974 THR A CA 1
ATOM 7559 C C . THR A 1 974 ? -41.076 -52.483 -2.868 1.00 96.06 974 THR A C 1
ATOM 7561 O O . THR A 1 974 ? -42.293 -52.640 -2.950 1.00 96.06 974 THR A O 1
ATOM 7564 N N . ASP A 1 975 ? -40.458 -51.428 -3.409 1.00 96.38 975 ASP A N 1
ATOM 7565 C CA . ASP A 1 975 ? -41.137 -50.366 -4.149 1.00 96.38 975 ASP A CA 1
ATOM 7566 C C . ASP A 1 975 ? -41.725 -50.923 -5.465 1.00 96.38 975 ASP A C 1
ATOM 7568 O O . ASP A 1 975 ? -40.988 -51.526 -6.261 1.00 96.38 975 ASP A O 1
ATOM 7572 N N .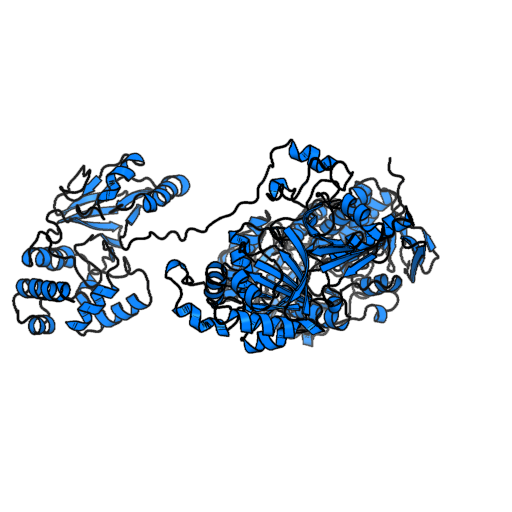 PRO A 1 976 ? -43.036 -50.746 -5.724 1.00 95.56 976 PRO A N 1
ATOM 7573 C CA . PRO A 1 976 ? -43.685 -51.287 -6.917 1.00 95.56 976 PRO A CA 1
ATOM 7574 C C . PRO A 1 976 ? -43.057 -50.824 -8.238 1.00 95.56 976 PRO A C 1
ATOM 7576 O O . PRO A 1 976 ? -43.066 -51.579 -9.215 1.00 95.56 976 PRO A O 1
ATOM 7579 N N . GLU A 1 977 ? -42.500 -49.608 -8.296 1.00 94.75 977 GLU A N 1
ATOM 7580 C CA . GLU A 1 977 ? -41.839 -49.114 -9.508 1.00 94.75 977 GLU A CA 1
ATOM 7581 C C . GLU A 1 977 ? -40.519 -49.848 -9.756 1.00 94.75 977 GLU A C 1
ATOM 7583 O O . GLU A 1 977 ? -40.261 -50.288 -10.879 1.00 94.75 977 GLU A O 1
ATOM 7588 N N . LEU A 1 978 ? -39.729 -50.086 -8.705 1.00 96.31 978 LEU A N 1
ATOM 7589 C CA . LEU A 1 978 ? -38.473 -50.833 -8.803 1.00 96.31 978 LEU A CA 1
ATOM 7590 C C . LEU A 1 978 ? -38.713 -52.306 -9.162 1.00 96.31 978 LEU A C 1
ATOM 7592 O O . LEU A 1 978 ? -37.991 -52.867 -9.990 1.00 96.31 978 LEU A O 1
ATOM 7596 N N . GLN A 1 979 ? -39.764 -52.927 -8.622 1.00 97.12 979 GLN A N 1
ATOM 7597 C CA . GLN A 1 979 ? -40.179 -54.282 -9.008 1.00 97.12 979 GLN A CA 1
ATOM 7598 C C . GLN A 1 979 ? -40.562 -54.363 -10.492 1.00 97.12 979 GLN A C 1
ATOM 7600 O O . GLN A 1 979 ? -40.167 -55.290 -11.204 1.00 97.12 979 GLN A O 1
ATOM 7605 N N . LYS A 1 980 ? -41.280 -53.351 -10.994 1.00 95.19 980 LYS A N 1
ATOM 7606 C CA . LYS A 1 980 ? -41.647 -53.250 -12.411 1.00 95.19 980 LYS A CA 1
ATOM 7607 C C . LYS A 1 980 ? -40.425 -53.059 -13.312 1.00 95.19 980 LYS A C 1
ATOM 7609 O O . LYS A 1 980 ? -40.340 -53.721 -14.343 1.00 95.19 980 LYS A O 1
ATOM 7614 N N . VAL A 1 981 ? -39.493 -52.182 -12.936 1.00 94.88 981 VAL A N 1
ATOM 7615 C CA . VAL A 1 981 ? -38.269 -51.902 -13.709 1.00 94.88 981 VAL A CA 1
ATOM 7616 C C . VAL A 1 981 ? -37.341 -53.117 -13.753 1.00 94.88 981 VAL A C 1
ATOM 7618 O O . VAL A 1 981 ? -36.748 -53.404 -14.790 1.00 94.88 981 VAL A O 1
ATOM 7621 N N . THR A 1 982 ? -37.240 -53.864 -12.655 1.00 95.81 982 THR A N 1
ATOM 7622 C CA . THR A 1 982 ? -36.397 -55.068 -12.580 1.00 95.81 982 THR A CA 1
ATOM 7623 C C . THR A 1 982 ? -37.060 -56.328 -13.138 1.00 95.81 982 THR A C 1
ATOM 7625 O O . THR A 1 982 ? -36.366 -57.292 -13.464 1.00 95.81 982 THR A O 1
ATOM 7628 N N . GLY A 1 983 ? -38.393 -56.354 -13.241 1.00 95.56 983 GLY A N 1
ATOM 7629 C CA . GLY A 1 983 ? -39.160 -57.551 -13.594 1.00 95.56 983 GLY A CA 1
ATOM 7630 C C . GLY A 1 983 ? -39.139 -58.632 -12.505 1.00 95.56 983 GLY A C 1
ATOM 7631 O O . GLY A 1 983 ? -39.375 -59.805 -12.799 1.00 95.56 983 GLY A O 1
ATOM 7632 N N . LYS A 1 984 ? -38.817 -58.258 -11.261 1.00 96.94 984 LYS A N 1
ATOM 7633 C CA . LYS A 1 984 ? -38.698 -59.144 -10.096 1.00 96.94 984 LYS A CA 1
ATOM 7634 C C . LYS A 1 984 ? -39.624 -58.670 -8.981 1.00 96.94 984 LYS A C 1
ATOM 7636 O O . LYS A 1 984 ? -39.877 -57.481 -8.849 1.00 96.94 984 LYS A O 1
ATOM 7641 N N . THR A 1 985 ? -40.122 -59.598 -8.169 1.00 93.94 985 THR A N 1
ATOM 7642 C CA . THR A 1 985 ? -41.037 -59.289 -7.052 1.00 93.94 985 THR A CA 1
ATOM 7643 C C . THR A 1 985 ? -40.474 -59.678 -5.689 1.00 93.94 985 THR A C 1
ATOM 7645 O O . THR A 1 985 ? -40.852 -59.080 -4.685 1.00 93.94 985 THR A O 1
ATOM 7648 N N . ALA A 1 986 ? -39.571 -60.663 -5.622 1.00 96.94 986 ALA A N 1
ATOM 7649 C CA . ALA A 1 986 ? -38.879 -60.994 -4.382 1.00 96.94 986 ALA A CA 1
ATOM 7650 C C . ALA A 1 986 ? -37.811 -59.917 -4.084 1.00 96.94 986 ALA A C 1
ATOM 7652 O O . ALA A 1 986 ? -36.995 -59.642 -4.965 1.00 96.94 986 ALA A O 1
ATOM 7653 N N . PRO A 1 987 ? -37.765 -59.323 -2.873 1.00 97.19 987 PRO A N 1
ATOM 7654 C CA . PRO A 1 987 ? -36.846 -58.223 -2.544 1.00 97.19 987 PRO A CA 1
ATOM 7655 C C . PRO A 1 987 ? -35.367 -58.503 -2.852 1.00 97.19 987 PRO A C 1
ATOM 7657 O O . PRO A 1 987 ? -34.652 -57.643 -3.361 1.00 97.19 987 PRO A O 1
ATOM 7660 N N . VAL A 1 988 ? -34.920 -59.733 -2.601 1.00 97.81 988 VAL A N 1
ATOM 7661 C CA . VAL A 1 988 ? -33.556 -60.192 -2.895 1.00 97.81 988 VAL A CA 1
ATOM 7662 C C . VAL A 1 988 ? -33.277 -60.232 -4.404 1.00 97.81 988 VAL A C 1
ATOM 7664 O O . VAL A 1 988 ? -32.228 -59.772 -4.855 1.00 97.81 988 VAL A O 1
ATOM 7667 N N . ASP A 1 989 ? -34.229 -60.712 -5.206 1.00 97.50 989 ASP A N 1
ATOM 7668 C CA . ASP A 1 989 ? -34.087 -60.729 -6.666 1.00 97.50 989 ASP A CA 1
ATOM 7669 C C . ASP A 1 989 ? -34.050 -59.303 -7.237 1.00 97.50 989 ASP A C 1
ATOM 7671 O O . ASP A 1 989 ? -33.303 -59.028 -8.179 1.00 97.50 989 ASP A O 1
ATOM 7675 N N . VAL A 1 990 ? -34.840 -58.387 -6.660 1.00 97.94 990 VAL A N 1
ATOM 7676 C CA . VAL A 1 990 ? -34.838 -56.958 -7.016 1.00 97.94 990 VAL A CA 1
ATOM 7677 C C . VAL A 1 990 ? -33.480 -56.331 -6.684 1.00 97.94 990 VAL A C 1
ATOM 7679 O O . VAL A 1 990 ? -32.916 -55.648 -7.537 1.00 97.94 990 VAL A O 1
ATOM 7682 N N . MET A 1 991 ? -32.912 -56.613 -5.503 1.00 98.00 991 MET A N 1
ATOM 7683 C CA . MET A 1 991 ? -31.562 -56.179 -5.106 1.00 98.00 991 MET A CA 1
ATOM 7684 C C . MET A 1 991 ? -30.510 -56.598 -6.145 1.00 98.00 991 MET A C 1
ATOM 7686 O O . MET A 1 991 ? -29.744 -55.766 -6.637 1.00 98.00 991 MET A O 1
ATOM 7690 N N . GLY A 1 992 ? -30.504 -57.881 -6.523 1.00 96.50 992 GLY A N 1
ATOM 7691 C CA . GLY A 1 992 ? -29.568 -58.414 -7.515 1.00 96.50 992 GLY A CA 1
ATOM 7692 C C . GLY A 1 992 ? -29.749 -57.786 -8.899 1.00 96.50 992 GLY A C 1
ATOM 7693 O O . GLY A 1 992 ? -28.769 -57.420 -9.551 1.00 96.50 992 GLY A O 1
ATOM 7694 N N . ALA A 1 993 ? -30.997 -57.597 -9.335 1.00 96.75 993 ALA A N 1
ATOM 7695 C CA . ALA A 1 993 ? -31.305 -56.971 -10.616 1.00 96.75 993 ALA A CA 1
ATOM 7696 C C . ALA A 1 993 ? -30.894 -55.488 -10.664 1.00 96.75 993 ALA A C 1
ATOM 7698 O O . ALA A 1 993 ? -30.285 -55.062 -11.645 1.00 96.75 993 ALA A O 1
ATOM 7699 N N . LEU A 1 994 ? -31.160 -54.708 -9.608 1.00 97.19 994 LEU A N 1
ATOM 7700 C CA . LEU A 1 994 ? -30.733 -53.306 -9.519 1.00 97.19 994 LEU A CA 1
ATOM 7701 C C . LEU A 1 994 ? -29.212 -53.175 -9.540 1.00 97.19 994 LEU A C 1
ATOM 7703 O O . LEU A 1 994 ? -28.682 -52.305 -10.231 1.00 97.19 994 LEU A O 1
ATOM 7707 N N . ARG A 1 995 ? -28.501 -54.062 -8.834 1.00 95.94 995 ARG A N 1
ATOM 7708 C CA . ARG A 1 995 ? -27.034 -54.064 -8.829 1.00 95.94 995 ARG A CA 1
ATOM 7709 C C . ARG A 1 995 ? -26.483 -54.327 -10.227 1.00 95.94 995 ARG A C 1
ATOM 7711 O O . ARG A 1 995 ? -25.640 -53.568 -10.696 1.00 95.94 995 ARG A O 1
ATOM 7718 N N . ALA A 1 996 ? -27.033 -55.323 -10.923 1.00 94.38 996 ALA A N 1
ATOM 7719 C CA . ALA A 1 996 ? -26.648 -55.656 -12.291 1.00 94.38 996 ALA A CA 1
ATOM 7720 C C . ALA A 1 996 ? -26.958 -54.537 -13.304 1.00 94.38 996 ALA A C 1
ATOM 7722 O O . ALA A 1 996 ? -26.243 -54.404 -14.298 1.00 94.38 996 ALA A O 1
ATOM 7723 N N . LEU A 1 997 ? -28.011 -53.741 -13.079 1.00 95.31 997 LEU A N 1
ATOM 7724 C CA . LEU A 1 997 ? -28.299 -52.547 -13.880 1.00 95.31 997 LEU A CA 1
ATOM 7725 C C . LEU A 1 997 ? -27.270 -51.442 -13.618 1.00 95.31 997 LEU A C 1
ATOM 7727 O O . LEU A 1 997 ? -26.727 -50.889 -14.571 1.00 95.31 997 LEU A O 1
ATOM 7731 N N . LYS A 1 998 ? -26.959 -51.165 -12.347 1.00 93.62 998 LYS A N 1
ATOM 7732 C CA . LYS A 1 998 ? -25.981 -50.137 -11.962 1.00 93.62 998 LYS A CA 1
ATOM 7733 C C . LYS A 1 998 ? -24.556 -50.480 -12.398 1.00 93.62 998 LYS A C 1
ATOM 7735 O O . LYS A 1 998 ? -23.783 -49.600 -12.745 1.00 93.62 998 LYS A O 1
ATOM 7740 N N . ASP A 1 999 ? -24.193 -51.759 -12.422 1.00 89.31 999 ASP A N 1
ATOM 7741 C CA . ASP A 1 999 ? -22.871 -52.187 -12.900 1.00 89.31 999 ASP A CA 1
ATOM 7742 C C . ASP A 1 999 ? -22.678 -51.978 -14.411 1.00 89.31 999 ASP A C 1
ATOM 7744 O O . ASP A 1 999 ? -21.546 -52.009 -14.891 1.00 89.31 999 ASP A O 1
ATOM 7748 N N . LYS A 1 1000 ? -23.767 -51.743 -15.156 1.00 86.31 1000 LYS A N 1
ATOM 7749 C CA . LYS A 1 1000 ? -23.766 -51.458 -16.599 1.00 86.31 1000 LYS A CA 1
ATOM 7750 C C . LYS A 1 1000 ? -23.996 -49.978 -16.938 1.00 86.31 1000 LYS A C 1
ATOM 7752 O O . LYS A 1 1000 ? -23.985 -49.654 -18.126 1.00 86.31 1000 LYS A O 1
ATOM 7757 N N . SER A 1 1001 ? -24.281 -49.127 -15.947 1.00 75.62 1001 SER A N 1
ATOM 7758 C CA . SER A 1 1001 ? -24.735 -47.736 -16.133 1.00 75.62 1001 SER A CA 1
ATOM 7759 C C . SER A 1 1001 ? -23.622 -46.701 -16.148 1.00 75.62 1001 SER A C 1
ATOM 7761 O O . SER A 1 1001 ? -22.654 -46.904 -15.384 1.00 75.62 1001 SER A O 1
#

Foldseek 3Di:
DDDQFAEEEEDLFLQSLLLLLLLLVLPRFNYEYEAQADLLASQALLNQDLFWFDLQDPDLLSNVLLVVLLVVQQVCDDPRDGFWDQQWAKEWDQDPLVLVVLVVSCVRCVVNVFDKDKAALVVVCVQPVLFDSVRTGTIIIGRSTGGGNRSVSSVSSCVVSVVSNYHYHYSWAFDAFDDDPQATQWTQTPVGTDGGRAYEYPPFQCVCVHCVRLPHQFLKFKWWWKKFKKDFFPPQPPDPLLPDDRRSSFNHHWYHHLVQQWTWTDNRRMIMITHLQFQIGTDDLVVLPRFDRDDDSQDGSQWAADDVVRCVSVLVVCCNGRVSCVPIDTDDMTGGIGIFGLVRAAAWDAGLRGHNYIYGYRDDSSSSSVSSNQNSCCVSVVGGLRFCQSRYNQQAAPVCSDPVNSVVRRSVCSNCVSPDDAPQDADPPDAPQAEFLCNVVQVVQQFDFHDDNRYTFGAFGPVQVVQQVVDDPVLNDDDDDPRVPPVDDSSLSSLLVCLAAFKEKGWPLPFWKKKKFDQQRQVLDLAFWQDHPQDAAFAWAWTFGAALQQATAWIWIWHRHHNGIIMIGTHGSVVQSVSQVSQSVCCVVPVNNHMDMDTCSRFKIKMWIGYPCQVQLQVVFDPQDPPCVRRNARTWDFDDTNRATWIWGFDDLLPGGHTIIMHGRVCVNVVVVSSVVSRVVRVYDYGGDNSSVVSNVVVVPDDEPPLGHRVDHCLQSVNCVNHDLVSPDHYRNNVNVVVVVVDDDPHHRDDDDDDPLDDPDQFDWDWDADPVVLEIEIFQPLDCVSVVVVVCCCVPVVVHDYAEYEYQDADSSRQVCVVVVCVVPVHAYEFFPNRDRHPYDDDAQDWDDRVQKIKGWHQQPFLHNRGIKIWIDDPPAIEIEGEQLDDQLEHHARPPHALVSSCCRLQPGLLPDDQNYFYAYRGDCQCLNLVLLVVQDDDVLSVVSNVVVVVDVDDGRVHGSNSCCVRRVLNPLCPPSLCVSQVHHPSSSSSVSSSVSSVVD